Protein AF-0000000086663496 (afdb_homodimer)

Solvent-accessible surface area (backbone atoms only — not comparable to full-atom values): 44227 Å² total; per-residue (Å²): 135,83,78,78,77,81,76,79,82,79,79,77,73,77,74,76,70,75,74,70,80,71,71,80,61,87,48,38,40,88,76,57,77,84,66,92,49,84,31,54,42,83,71,48,64,45,40,38,75,44,64,69,46,51,58,56,86,68,78,75,69,34,70,84,51,62,67,50,86,84,25,40,72,56,26,22,42,33,40,39,34,29,32,38,61,77,59,96,55,56,34,38,34,41,34,35,31,41,69,43,75,86,51,37,72,56,33,24,36,41,42,47,39,57,79,94,24,38,7,44,60,80,23,43,63,44,45,35,32,33,63,69,11,20,33,19,21,20,16,30,17,47,46,61,69,83,56,58,60,81,76,55,41,36,62,33,64,44,28,64,27,50,66,49,49,43,25,38,50,44,51,25,57,53,48,30,48,54,56,43,46,69,76,43,66,52,78,44,66,67,68,71,73,60,73,31,47,70,19,50,54,38,64,51,58,45,93,84,64,51,59,46,65,42,71,21,64,58,29,53,48,44,45,23,35,64,62,59,18,26,88,78,56,63,74,90,73,56,49,71,67,52,48,54,48,49,53,53,48,39,49,48,60,35,34,34,58,64,44,82,70,56,77,51,59,69,49,45,74,72,67,43,72,43,79,45,75,43,21,59,49,15,66,38,39,52,44,65,57,56,50,50,47,50,50,50,24,35,52,54,30,46,76,69,76,38,65,44,70,78,34,42,45,48,30,56,35,69,58,8,24,73,67,36,47,43,91,59,18,42,35,61,75,46,49,64,60,38,48,47,39,23,77,75,69,65,47,72,68,68,56,41,46,18,21,24,52,43,74,53,98,90,30,65,37,70,46,87,63,68,41,55,33,20,38,59,79,28,39,56,40,76,73,86,84,48,66,39,69,34,49,82,85,59,72,77,77,65,71,61,71,80,108,132,85,76,76,79,76,74,76,80,75,77,76,72,76,74,75,72,74,73,71,77,71,73,80,61,86,49,38,38,88,77,57,76,85,64,93,49,84,30,53,42,82,72,49,62,44,41,39,74,44,65,69,46,50,56,54,86,71,76,77,68,32,70,85,49,63,67,50,85,83,26,40,72,58,26,21,42,33,39,38,33,30,32,38,60,80,57,94,54,56,32,41,34,40,32,35,29,40,69,44,75,88,52,37,73,56,33,24,36,41,43,46,39,56,78,95,24,39,7,44,60,80,22,43,63,43,45,33,32,33,61,70,11,18,33,18,22,20,16,30,18,47,46,62,68,84,56,59,61,81,73,56,40,36,61,33,64,44,27,64,27,49,68,49,48,43,25,38,50,44,50,25,58,52,48,29,49,54,56,43,46,68,76,44,67,51,79,45,65,67,68,71,72,60,73,33,48,69,19,51,53,39,67,50,57,45,97,84,65,54,59,46,67,42,72,20,64,58,29,51,49,44,46,24,35,64,61,60,18,25,87,78,57,65,73,91,73,56,48,70,69,52,48,53,49,50,53,52,48,40,50,47,59,35,34,33,58,64,42,83,71,56,78,51,60,69,50,47,75,73,67,43,73,42,80,46,74,42,21,60,48,15,65,38,38,51,44,66,57,54,49,50,47,51,50,51,24,35,51,55,30,46,76,71,75,39,65,46,69,79,33,42,43,48,31,57,35,68,58,8,23,72,69,37,47,43,91,60,16,43,35,60,76,46,50,65,59,39,47,48,40,23,74,75,69,67,46,72,68,68,56,42,45,18,21,26,51,46,75,54,96,89,30,63,36,70,46,88,63,70,42,57,34,19,37,58,80,30,38,56,39,76,74,88,84,48,67,38,70,35,50,80,87,59,72,76,78,65,73,62,70,80,106

Foldseek 3Di:
DPPDPDDPDPPPPPPPPPPPVPPPQCFAQVVADQDDDPQKAWDDKGKDKDPQAQFDPDDFPQLLFDADNSGAHIWMWIKTWIDRPPDDFIKIKIKTAHRDPVLAPQEEEEAADAQQFGGPPRHRVCRRQVSNRHTYMYMRLRDHRPDDCLVQQAPDQPHGPVVSLLSSQPSVSVSRCVRRCVVDGHYDYDDLQSVLLPLFFDQDQDPVRDGDTDGPVSNVSCLDCPQNVHVPDDPVPDDPVRVVVSVVSCCVPPCVRHNDDLACVVCVVVPAAEEEEEECAASRDHPVVVVVSPVVSQVVQVVVVHGPQQGYWYWYAYQQYRRGRDQFGWDQNCSVVQNCCCSPVVRHDQWTWTFTWDDDPRHTDTDDDTFIIGTPPWGWDDPPPHTDTDHVPDDDPPVPVVD/DPPPPPPPPPPPPPPPPPPPVPDPQCFAQVVADQDDDPQKAWDDKGKDKDPQQQFDPDDFPQLLQDADNSFAHIWMWIKTKIDRPPDDFIKIKIKIAHRDPVLAPQEEEEAADAQQFGGPVRHRVCRSQVSNRHTYMYMRLRDNRPDDCLVQQAPDQPHGPVVSLLSSQPSVSVSNCVRRCVVDGHYDYDDLQSVLLPLFFDQDQDPVRDTDTDGPVSNVSCLDCPQNVHVPDDPVPDDPVRVVVSVVSCCVPPCVRHNDDLACVVCVVVPAAEEEEEECAASRDHPVVVVVSPVVSQVVQVVVVHGPQQGYWYWYAYQQYRRGRDQFGWDQNCSVVQNCCCSPVVRHDQWTWTFTWDDDPRHTDTDPDTFIIGTPPWGWDDPPPHTDTDHVPDDDPPVPVVD

Secondary structure (DSSP, 8-state):
-------------------------S--GGG------TT-EEEEEEEEEE-SB---TTSS--TT----TT-BPPEEEEEEEEE-BTBS-EEEEEEEEESSGGG--SEEEE---STT-S--TTSHHHHHHHHTT-EEEEE-TTS-TT--GGGTSEEETTEE-HHHHHIIIIIHHHHHHHHHHTT-SEEE-----GGGGG--EEEEE-TTS-EEEEE-HHHHHIIIIIIS--TT--GGG--HHHHHHHHHHHHHHHHHHHPPPS--HHHHHTT--EEEEEETT-SSS-HHHHHHHHHHHHHHHHHTT--GGGTEEEEEETTB-SSSBSTT-EE-TTHHHHHHHHHHH----SEEEEEEEEEETTEEEEEEEEEEEEBTT-EEEE-SSSEEEE-TTPPP-GGGGG-/-------------------------S--GGG------TT-EEEEEEEEEE-SB---TTSS--TT----TT-BPPEEEEEEEEE-BTBS-EEEEEEEEESSGGG--SEEEE---STT-S--TTSHHHHHHHHTT-EEEEE-TTS-TT--GGGTSEEETTEE-HHHHHIIIIIHHHHHHHHHHTT-SEEE-----GGGGG--EEEEE-TTS-EEEEE-HHHHHIIIIIIS--TT--GGG--HHHHHHHHHHHHHHHHHHHPPPS--HHHHHTT--EEEEEETT-SSS-HHHHHHHHHHHHHHHHHTT--GGGTEEEEEETTB-SSSBSTT-EE-TTHHHHHHHHHHH----SEEEEEEEEEETTEEEEEEEEEEEEBTT-EEEE-SSSEEEE-TTPPP-GGGGG-

InterPro domains:
  IPR011118 Tannase/feruloyl esterase [PF07519] (76-182)
  IPR011118 Tannase/feruloyl esterase [PF07519] (219-384)
  IPR011118 Tannase/feruloyl esterase [PTHR33938] (203-388)
  IPR029058 Alpha/Beta hydrolase fold [G3DSA:3.40.50.1820] (131-351)
  IPR029058 Alpha/Beta hydrolase fold [SSF53474] (80-343)

Radius of gyration: 34.88 Å; Cα contacts (8 Å, |Δi|>4): 1519; chains: 2; bounding box: 107×133×73 Å

Nearest PDB structures (foldseek):
  7k4o-assembly1_A  TM=7.816E-01  e=1.019E-21  Aspergillus niger
  6g21-assembly2_B  TM=7.095E-01  e=4.753E-17  Aspergillus oryzae RIB40
  3wmt-assembly1_B  TM=7.026E-01  e=1.993E-16  Aspergillus oryzae RIB40
  6fat-assembly2_B  TM=6.875E-01  e=7.665E-17  Fusarium oxysporum
  8bhh-assembly2_B  TM=7.052E-01  e=8.871E-16  Fusarium oxysporum

pLDDT: mean 77.35, std 19.73, range [23.02, 98.25]

Organism: Colletotrichum gloeosporioides (NCBI:txid474922)

Structure (mmCIF, N/CA/C/O backbone):
data_AF-0000000086663496-model_v1
#
loop_
_entity.id
_entity.type
_entity.pdbx_description
1 polymer 'Carboxylic ester hydrolase'
#
loop_
_atom_site.group_PDB
_atom_site.id
_atom_site.type_symbol
_atom_site.label_atom_id
_atom_site.label_alt_id
_atom_site.label_comp_id
_atom_site.label_asym_id
_atom_site.label_entity_id
_atom_site.label_seq_id
_atom_site.pdbx_PDB_ins_code
_atom_site.Cartn_x
_atom_site.Cartn_y
_atom_site.Cartn_z
_atom_site.occupancy
_atom_site.B_iso_or_equiv
_atom_site.auth_seq_id
_atom_site.auth_comp_id
_atom_site.auth_asym_id
_atom_site.auth_atom_id
_atom_site.pdbx_PDB_model_num
ATOM 1 N N . MET A 1 1 ? 56.219 -68.375 22.781 1 24.36 1 MET A N 1
ATOM 2 C CA . MET A 1 1 ? 55.844 -68.75 21.422 1 24.36 1 MET A CA 1
ATOM 3 C C . MET A 1 1 ? 55.406 -67.562 20.578 1 24.36 1 MET A C 1
ATOM 5 O O . MET A 1 1 ? 54.438 -66.938 20.922 1 24.36 1 MET A O 1
ATOM 9 N N . GLU A 1 2 ? 56.469 -66.938 19.891 1 25.58 2 GLU A N 1
ATOM 10 C CA . GLU A 1 2 ? 56.531 -65.625 19.172 1 25.58 2 GLU A CA 1
ATOM 11 C C . GLU A 1 2 ? 55.844 -65.75 17.828 1 25.58 2 GLU A C 1
ATOM 13 O O . GLU A 1 2 ? 56.25 -66.5 16.938 1 25.58 2 GLU A O 1
ATOM 18 N N . ILE A 1 3 ? 54.531 -65.938 17.812 1 33.88 3 ILE A N 1
ATOM 19 C CA . ILE A 1 3 ? 53.906 -66.188 16.516 1 33.88 3 ILE A CA 1
ATOM 20 C C . ILE A 1 3 ? 54.156 -65 15.594 1 33.88 3 ILE A C 1
ATOM 22 O O . ILE A 1 3 ? 53.875 -63.875 15.961 1 33.88 3 ILE A O 1
ATOM 26 N N . SER A 1 4 ? 55.188 -65.188 14.703 1 24.7 4 SER A N 1
ATOM 27 C CA . SER A 1 4 ? 55.688 -64.25 13.688 1 24.7 4 SER A CA 1
ATOM 28 C C . SER A 1 4 ? 54.594 -63.812 12.734 1 24.7 4 SER A C 1
ATOM 30 O O . SER A 1 4 ? 53.875 -64.625 12.164 1 24.7 4 SER A O 1
ATOM 32 N N . LEU A 1 5 ? 54.125 -62.594 12.789 1 25.97 5 LEU A N 1
ATOM 33 C CA . LEU A 1 5 ? 53.062 -61.812 12.18 1 25.97 5 LEU A CA 1
ATOM 34 C C . LEU A 1 5 ? 53.375 -61.469 10.734 1 25.97 5 LEU A C 1
ATOM 36 O O . LEU A 1 5 ? 53.906 -60.375 10.453 1 25.97 5 LEU A O 1
ATOM 40 N N . LYS A 1 6 ? 54.094 -62.469 10.016 1 26.78 6 LYS A N 1
ATOM 41 C CA . LYS A 1 6 ? 54.531 -61.844 8.766 1 26.78 6 LYS A CA 1
ATOM 42 C C . LYS A 1 6 ? 53.344 -61.281 8.008 1 26.78 6 LYS A C 1
ATOM 44 O O . LYS A 1 6 ? 52.25 -61.844 8.023 1 26.78 6 LYS A O 1
ATOM 49 N N . LEU A 1 7 ? 53.531 -60 7.332 1 28 7 LEU A N 1
ATOM 50 C CA . LEU A 1 7 ? 52.844 -58.906 6.664 1 28 7 LEU A CA 1
ATOM 51 C C . LEU A 1 7 ? 52.469 -59.312 5.238 1 28 7 LEU A C 1
ATOM 53 O O . LEU A 1 7 ? 53.344 -59.594 4.43 1 28 7 LEU A O 1
ATOM 57 N N . PRO A 1 8 ? 51.469 -60.125 4.934 1 30.34 8 PRO A N 1
ATOM 58 C CA . PRO A 1 8 ? 51.25 -60.469 3.523 1 30.34 8 PRO A CA 1
ATOM 59 C C . PRO A 1 8 ? 51.219 -59.25 2.619 1 30.34 8 PRO A C 1
ATOM 61 O O . PRO A 1 8 ? 50.875 -58.156 3.072 1 30.34 8 PRO A O 1
ATOM 64 N N . ALA A 1 9 ? 52.125 -59.188 1.634 1 31.8 9 ALA A N 1
ATOM 65 C CA . ALA A 1 9 ? 52.25 -58.219 0.527 1 31.8 9 ALA A CA 1
ATOM 66 C C . ALA A 1 9 ? 50.906 -58.062 -0.185 1 31.8 9 ALA A C 1
ATOM 68 O O . ALA A 1 9 ? 50.312 -59.031 -0.686 1 31.8 9 ALA A O 1
ATOM 69 N N . LEU A 1 10 ? 50.094 -57.062 0.234 1 27.64 10 LEU A N 1
ATOM 70 C CA . LEU A 1 10 ? 48.844 -56.688 -0.422 1 27.64 10 LEU A CA 1
ATOM 71 C C . LEU A 1 10 ? 49.062 -56.375 -1.894 1 27.64 10 LEU A C 1
ATOM 73 O O . LEU A 1 10 ? 49.938 -55.531 -2.225 1 27.64 10 LEU A O 1
ATOM 77 N N . LEU A 1 11 ? 48.688 -57.25 -2.84 1 28.47 11 LEU A N 1
ATOM 78 C CA . LEU A 1 11 ? 48.562 -57.156 -4.289 1 28.47 11 LEU A CA 1
ATOM 79 C C . LEU A 1 11 ? 47.812 -55.875 -4.66 1 28.47 11 LEU A C 1
ATOM 81 O O . LEU A 1 11 ? 46.656 -55.688 -4.289 1 28.47 11 LEU A O 1
ATOM 85 N N . LEU A 1 12 ? 48.562 -54.75 -5.012 1 30.53 12 LEU A N 1
ATOM 86 C CA . LEU A 1 12 ? 48.062 -53.531 -5.613 1 30.53 12 LEU A CA 1
ATOM 87 C C . LEU A 1 12 ? 47.469 -53.781 -6.984 1 30.53 12 LEU A C 1
ATOM 89 O O . LEU A 1 12 ? 48.188 -54.031 -7.953 1 30.53 12 LEU A O 1
ATOM 93 N N . SER A 1 13 ? 46.406 -54.594 -7.055 1 30.03 13 SER A N 1
ATOM 94 C CA . SER A 1 13 ? 45.812 -54.562 -8.398 1 30.03 13 SER A CA 1
ATOM 95 C C . SER A 1 13 ? 45.5 -53.125 -8.828 1 30.03 13 SER A C 1
ATOM 97 O O . SER A 1 13 ? 44.844 -52.406 -8.109 1 30.03 13 SER A O 1
ATOM 99 N N . LEU A 1 14 ? 46.344 -52.594 -9.672 1 30.73 14 LEU A N 1
ATOM 100 C CA . LEU A 1 14 ? 46.094 -51.375 -10.414 1 30.73 14 LEU A CA 1
ATOM 101 C C . LEU A 1 14 ? 44.75 -51.438 -11.172 1 30.73 14 LEU A C 1
ATOM 103 O O . LEU A 1 14 ? 44.656 -52.156 -12.188 1 30.73 14 LEU A O 1
ATOM 107 N N . LEU A 1 15 ? 43.656 -51.438 -10.445 1 31.7 15 LEU A N 1
ATOM 108 C CA . LEU A 1 15 ? 42.438 -51.25 -11.211 1 31.7 15 LEU A CA 1
ATOM 109 C C . LEU A 1 15 ? 42.531 -50.031 -12.125 1 31.7 15 LEU A C 1
ATOM 111 O O . LEU A 1 15 ? 42.75 -48.906 -11.641 1 31.7 15 LEU A O 1
ATOM 115 N N . THR A 1 16 ? 42.938 -50.219 -13.344 1 31.86 16 THR A N 1
ATOM 116 C CA . THR A 1 16 ? 42.781 -49.219 -14.391 1 31.86 16 THR A CA 1
ATOM 117 C C . THR A 1 16 ? 41.344 -48.719 -14.445 1 31.86 16 THR A C 1
ATOM 119 O O . THR A 1 16 ? 40.406 -49.469 -14.758 1 31.86 16 THR A O 1
ATOM 122 N N . THR A 1 17 ? 41 -47.844 -13.539 1 32.81 17 THR A N 1
ATOM 123 C CA . THR A 1 17 ? 39.688 -47.188 -13.734 1 32.81 17 THR A CA 1
ATOM 124 C C . THR A 1 17 ? 39.625 -46.5 -15.102 1 32.81 17 THR A C 1
ATOM 126 O O . THR A 1 17 ? 40.469 -45.656 -15.422 1 32.81 17 THR A O 1
ATOM 129 N N . THR A 1 18 ? 39.312 -47.25 -16.156 1 36 18 THR A N 1
ATOM 130 C CA . THR A 1 18 ? 38.875 -46.531 -17.359 1 36 18 THR A CA 1
ATOM 131 C C . THR A 1 18 ? 38 -45.344 -16.984 1 36 18 THR A C 1
ATOM 133 O O . THR A 1 18 ? 37.031 -45.469 -16.234 1 36 18 THR A O 1
ATOM 136 N N . ALA A 1 19 ? 38.594 -44.156 -16.984 1 35.44 19 ALA A N 1
ATOM 137 C CA . ALA A 1 19 ? 37.875 -42.875 -16.953 1 35.44 19 ALA A CA 1
ATOM 138 C C . ALA A 1 19 ? 36.812 -42.812 -18.016 1 35.44 19 ALA A C 1
ATOM 140 O O . ALA A 1 19 ? 37.094 -42.656 -19.203 1 35.44 19 ALA A O 1
ATOM 141 N N . ALA A 1 20 ? 35.781 -43.656 -18.031 1 38 20 ALA A N 1
ATOM 142 C CA . ALA A 1 20 ? 34.656 -43.219 -18.828 1 38 20 ALA A CA 1
ATOM 143 C C . ALA A 1 20 ? 34.5 -41.688 -18.734 1 38 20 ALA A C 1
ATOM 145 O O . ALA A 1 20 ? 34.406 -41.156 -17.625 1 38 20 ALA A O 1
ATOM 146 N N . ASP A 1 21 ? 34.969 -40.875 -19.656 1 34.69 21 ASP A N 1
ATOM 147 C CA . ASP A 1 21 ? 34.719 -39.469 -19.828 1 34.69 21 ASP A CA 1
ATOM 148 C C . ASP A 1 21 ? 33.281 -39.125 -19.453 1 34.69 21 ASP A C 1
ATOM 150 O O . ASP A 1 21 ? 32.344 -39.562 -20.125 1 34.69 21 ASP A O 1
ATOM 154 N N . ALA A 1 22 ? 32.938 -39.031 -18.234 1 37.59 22 ALA A N 1
ATOM 155 C CA . ALA A 1 22 ? 31.703 -38.5 -17.672 1 37.59 22 ALA A CA 1
ATOM 156 C C . ALA A 1 22 ? 31.219 -37.281 -18.469 1 37.59 22 ALA A C 1
ATOM 158 O O . ALA A 1 22 ? 31.906 -36.25 -18.531 1 37.59 22 ALA A O 1
ATOM 159 N N . GLY A 1 23 ? 30.641 -37.375 -19.672 1 38.56 23 GLY A N 1
ATOM 160 C CA . GLY A 1 23 ? 29.906 -36.25 -20.266 1 38.56 23 GLY A CA 1
ATOM 161 C C . GLY A 1 23 ? 29.438 -35.25 -19.25 1 38.56 23 GLY A C 1
ATOM 162 O O . GLY A 1 23 ? 29.078 -35.594 -18.125 1 38.56 23 GLY A O 1
ATOM 163 N N . ILE A 1 24 ? 30.031 -34 -19.141 1 44.31 24 ILE A N 1
ATOM 164 C CA . ILE A 1 24 ? 29.625 -32.844 -18.344 1 44.31 24 ILE A CA 1
ATOM 165 C C . ILE A 1 24 ? 28.125 -32.875 -18.125 1 44.31 24 ILE A C 1
ATOM 167 O O . ILE A 1 24 ? 27.359 -32.812 -19.094 1 44.31 24 ILE A O 1
ATOM 171 N N . SER A 1 25 ? 27.562 -33.406 -17.188 1 62.31 25 SER A N 1
ATOM 172 C CA . SER A 1 25 ? 26.141 -33.438 -16.812 1 62.31 25 SER A CA 1
ATOM 173 C C . SER A 1 25 ? 25.453 -32.125 -17.078 1 62.31 25 SER A C 1
ATOM 175 O O . SER A 1 25 ? 26.078 -31.062 -16.969 1 62.31 25 SER A O 1
ATOM 177 N N . GLN A 1 26 ? 24.469 -32 -18.016 1 81.88 26 GLN A N 1
ATOM 178 C CA . GLN A 1 26 ? 23.625 -30.859 -18.375 1 81.88 26 GLN A CA 1
ATOM 179 C C . GLN A 1 26 ? 23.172 -30.109 -17.125 1 81.88 26 GLN A C 1
ATOM 181 O O . GLN A 1 26 ? 22.844 -28.922 -17.203 1 81.88 26 GLN A O 1
ATOM 186 N N . CYS A 1 27 ? 23.531 -30.719 -15.969 1 92.94 27 CYS A N 1
ATOM 187 C CA . CYS A 1 27 ? 23.172 -30.062 -14.727 1 92.94 27 CYS A CA 1
ATOM 188 C C . CYS A 1 27 ? 24.391 -29.406 -14.086 1 92.94 27 CYS A C 1
ATOM 190 O O . CYS A 1 27 ? 24.938 -29.922 -13.109 1 92.94 27 CYS A O 1
ATOM 192 N N . HIS A 1 28 ? 24.891 -28.359 -14.617 1 93.5 28 HIS A N 1
ATOM 193 C CA . HIS A 1 28 ? 26.031 -27.562 -14.172 1 93.5 28 HIS A CA 1
ATOM 194 C C . HIS A 1 28 ? 25.703 -26.078 -14.148 1 93.5 28 HIS A C 1
ATOM 196 O O . HIS A 1 28 ? 25.031 -25.578 -15.047 1 93.5 28 HIS A O 1
ATOM 202 N N . PRO A 1 29 ? 26.188 -25.375 -13.094 1 93.44 29 PRO A N 1
ATOM 203 C CA . PRO A 1 29 ? 25.828 -23.969 -12.945 1 93.44 29 PRO A CA 1
ATOM 204 C C . PRO A 1 29 ? 26.172 -23.141 -14.188 1 93.44 29 PRO A C 1
ATOM 206 O O . PRO A 1 29 ? 25.484 -22.156 -14.477 1 93.44 29 PRO A O 1
ATOM 209 N N . SER A 1 30 ? 27.219 -23.516 -14.938 1 92.06 30 SER A N 1
ATOM 210 C CA . SER A 1 30 ? 27.656 -22.75 -16.094 1 92.06 30 SER A CA 1
ATOM 211 C C . SER A 1 30 ? 26.609 -22.75 -17.203 1 92.06 30 SER A C 1
ATOM 213 O O . SER A 1 30 ? 26.672 -21.953 -18.141 1 92.06 30 SER A O 1
ATOM 215 N N . LYS A 1 31 ? 25.688 -23.688 -17.094 1 89.5 31 LYS A N 1
ATOM 216 C CA . LYS A 1 31 ? 24.641 -23.797 -18.125 1 89.5 31 LYS A CA 1
ATOM 217 C C . LYS A 1 31 ? 23.5 -22.828 -17.844 1 89.5 31 LYS A C 1
ATOM 219 O O . LYS A 1 31 ? 22.594 -22.688 -18.672 1 89.5 31 LYS A O 1
ATOM 224 N N . PHE A 1 32 ? 23.594 -22.203 -16.719 1 90.88 32 PHE A N 1
ATOM 225 C CA . PHE A 1 32 ? 22.5 -21.312 -16.312 1 90.88 32 PHE A CA 1
ATOM 226 C C . PHE A 1 32 ? 23 -19.875 -16.188 1 90.88 32 PHE A C 1
ATOM 228 O O . PHE A 1 32 ? 24.047 -19.625 -15.586 1 90.88 32 PHE A O 1
ATOM 235 N N . THR A 1 33 ? 22.234 -18.984 -16.781 1 91.06 33 THR A N 1
ATOM 236 C CA . THR A 1 33 ? 22.516 -17.547 -16.703 1 91.06 33 THR A CA 1
ATOM 237 C C . THR A 1 33 ? 21.484 -16.844 -15.844 1 91.06 33 THR A C 1
ATOM 239 O O . THR A 1 33 ? 20.281 -17.031 -16.047 1 91.06 33 THR A O 1
ATOM 242 N N . PHE A 1 34 ? 21.922 -16.125 -14.891 1 93.38 34 PHE A N 1
ATOM 243 C CA . PHE A 1 34 ? 21.031 -15.32 -14.07 1 93.38 34 PHE A CA 1
ATOM 244 C C . PHE A 1 34 ? 20.344 -14.25 -14.914 1 93.38 34 PHE A C 1
ATOM 246 O O . PHE A 1 34 ? 21 -13.477 -15.602 1 93.38 34 PHE A O 1
ATOM 253 N N . PRO A 1 35 ? 19.016 -14.297 -14.891 1 91.88 35 PRO A N 1
ATOM 254 C CA . PRO A 1 35 ? 18.328 -13.305 -15.719 1 91.88 35 PRO A CA 1
ATOM 255 C C . PRO A 1 35 ? 18.469 -11.883 -15.18 1 91.88 35 PRO A C 1
ATOM 257 O O . PRO A 1 35 ? 18.891 -11.695 -14.031 1 91.88 35 PRO A O 1
ATOM 260 N N . LEU A 1 36 ? 18.141 -10.977 -16.047 1 89.94 36 LEU A N 1
ATOM 261 C CA . LEU A 1 36 ? 18.109 -9.586 -15.609 1 89.94 36 LEU A CA 1
ATOM 262 C C . LEU A 1 36 ? 16.906 -9.312 -14.719 1 89.94 36 LEU A C 1
ATOM 264 O O . LEU A 1 36 ? 15.766 -9.312 -15.188 1 89.94 36 LEU A O 1
ATOM 268 N N . LEU A 1 37 ? 17.156 -9.234 -13.453 1 92.12 37 LEU A N 1
ATOM 269 C CA . LEU A 1 37 ? 16.141 -8.82 -12.477 1 92.12 37 LEU A CA 1
ATOM 270 C C . LEU A 1 37 ? 16.391 -7.387 -12.023 1 92.12 37 LEU A C 1
ATOM 272 O O . LEU A 1 37 ? 17.438 -7.086 -11.438 1 92.12 37 LEU A O 1
ATOM 276 N N . PRO A 1 38 ? 15.422 -6.512 -12.289 1 90.25 38 PRO A N 1
ATOM 277 C CA . PRO A 1 38 ? 15.633 -5.125 -11.859 1 90.25 38 PRO A CA 1
ATOM 278 C C . PRO A 1 38 ? 15.945 -5.004 -10.375 1 90.25 38 PRO A C 1
ATOM 280 O O . PRO A 1 38 ? 15.195 -5.512 -9.539 1 90.25 38 PRO A O 1
ATOM 283 N N . GLY A 1 39 ? 17.094 -4.363 -10.094 1 95 39 GLY A N 1
ATOM 284 C CA . GLY A 1 39 ? 17.453 -4.047 -8.719 1 95 39 GLY A CA 1
ATOM 285 C C . GLY A 1 39 ? 18.141 -5.195 -8.008 1 95 39 GLY A C 1
ATOM 286 O O . GLY A 1 39 ? 18.547 -5.059 -6.852 1 95 39 GLY A O 1
ATOM 287 N N . ALA A 1 40 ? 18.266 -6.32 -8.656 1 96.94 40 ALA A N 1
ATOM 288 C CA . ALA A 1 40 ? 18.875 -7.48 -8 1 96.94 40 ALA A CA 1
ATOM 289 C C . ALA A 1 40 ? 20.359 -7.598 -8.344 1 96.94 40 ALA A C 1
ATOM 291 O O . ALA A 1 40 ? 20.797 -7.145 -9.406 1 96.94 40 ALA A O 1
ATOM 292 N N . ALA A 1 41 ? 21.141 -8.078 -7.438 1 98 41 ALA A N 1
ATOM 293 C CA . ALA A 1 41 ? 22.547 -8.414 -7.641 1 98 41 ALA A CA 1
ATOM 294 C C . ALA A 1 41 ? 22.781 -9.898 -7.391 1 98 41 ALA A C 1
ATOM 296 O O . ALA A 1 41 ? 22.547 -10.398 -6.289 1 98 41 ALA A O 1
ATOM 297 N N . HIS A 1 42 ? 23.312 -10.547 -8.375 1 97.62 42 HIS A N 1
ATOM 298 C CA . HIS A 1 42 ? 23.562 -11.984 -8.312 1 97.62 42 HIS A CA 1
ATOM 299 C C . HIS A 1 42 ? 24.672 -12.305 -7.309 1 97.62 42 HIS A C 1
ATOM 301 O O . HIS A 1 42 ? 25.688 -11.617 -7.254 1 97.62 42 HIS A O 1
ATOM 307 N N . ILE A 1 43 ? 24.453 -13.297 -6.504 1 97.75 43 ILE A N 1
ATOM 308 C CA . ILE A 1 43 ? 25.484 -13.789 -5.602 1 97.75 43 ILE A CA 1
ATOM 309 C C . ILE A 1 43 ? 26.094 -15.062 -6.164 1 97.75 43 ILE A C 1
ATOM 311 O O . ILE A 1 43 ? 27.297 -15.109 -6.438 1 97.75 43 ILE A O 1
ATOM 315 N N . ARG A 1 44 ? 25.156 -16.062 -6.332 1 97.19 44 ARG A N 1
ATOM 316 C CA . ARG A 1 44 ? 25.672 -17.328 -6.852 1 97.19 44 ARG A CA 1
ATOM 317 C C . ARG A 1 44 ? 24.547 -18.203 -7.391 1 97.19 44 ARG A C 1
ATOM 319 O O . ARG A 1 44 ? 23.391 -18.047 -6.988 1 97.19 44 ARG A O 1
ATOM 326 N N . THR A 1 45 ? 24.922 -19.016 -8.383 1 96.88 45 THR A N 1
ATOM 327 C CA . THR A 1 45 ? 24.078 -20.094 -8.883 1 96.88 45 THR A CA 1
ATOM 328 C C . THR A 1 45 ? 24.766 -21.453 -8.711 1 96.88 45 THR A C 1
ATOM 330 O O . THR A 1 45 ? 25.938 -21.609 -9.039 1 96.88 45 THR A O 1
ATOM 333 N N . THR A 1 46 ? 24.016 -22.312 -8.07 1 97.12 46 THR A N 1
ATOM 334 C CA . THR A 1 46 ? 24.516 -23.688 -7.934 1 97.12 46 THR A CA 1
ATOM 335 C C . THR A 1 46 ? 23.609 -24.656 -8.68 1 97.12 46 THR A C 1
ATOM 337 O O . THR A 1 46 ? 22.453 -24.344 -8.977 1 97.12 46 THR A O 1
ATOM 340 N N . ALA A 1 47 ? 24.156 -25.797 -9.07 1 96.19 47 ALA A N 1
ATOM 341 C CA . ALA A 1 47 ? 23.406 -26.859 -9.727 1 96.19 47 ALA A CA 1
ATOM 342 C C . ALA A 1 47 ? 23.906 -28.234 -9.273 1 96.19 47 ALA A C 1
ATOM 344 O O . ALA A 1 47 ? 25.109 -28.453 -9.164 1 96.19 47 ALA A O 1
ATOM 345 N N . ALA A 1 48 ? 22.953 -29.094 -8.945 1 95.62 48 ALA A N 1
ATOM 346 C CA . ALA A 1 48 ? 23.312 -30.453 -8.523 1 95.62 48 ALA A CA 1
ATOM 347 C C . ALA A 1 48 ? 22.219 -31.453 -8.906 1 95.62 48 ALA A C 1
ATOM 349 O O . ALA A 1 48 ? 21.031 -31.141 -8.805 1 95.62 48 ALA A O 1
ATOM 350 N N . VAL A 1 49 ? 22.688 -32.625 -9.305 1 95.38 49 VAL A N 1
ATOM 351 C CA . VAL A 1 49 ? 21.734 -33.719 -9.539 1 95.38 49 VAL A CA 1
ATOM 352 C C . VAL A 1 49 ? 21.25 -34.281 -8.211 1 95.38 49 VAL A C 1
ATOM 354 O O . VAL A 1 49 ? 22.047 -34.594 -7.336 1 95.38 49 VAL A O 1
ATOM 357 N N . VAL A 1 50 ? 19.969 -34.25 -8.062 1 93.62 50 VAL A N 1
ATOM 358 C CA . VAL A 1 50 ? 19.359 -34.812 -6.859 1 93.62 50 VAL A CA 1
ATOM 359 C C . VAL A 1 50 ? 18.75 -36.156 -7.176 1 93.62 50 VAL A C 1
ATOM 361 O O . VAL A 1 50 ? 18.016 -36.312 -8.156 1 93.62 50 VAL A O 1
ATOM 364 N N . ARG A 1 51 ? 19.094 -37.125 -6.355 1 90.88 51 ARG A N 1
ATOM 365 C CA . ARG A 1 51 ? 18.594 -38.5 -6.504 1 90.88 51 ARG A CA 1
ATOM 366 C C . ARG A 1 51 ? 17.844 -38.938 -5.25 1 90.88 51 ARG A C 1
ATOM 368 O O . ARG A 1 51 ? 18.109 -38.438 -4.156 1 90.88 51 ARG A O 1
ATOM 375 N N . ASN A 1 52 ? 16.875 -39.812 -5.367 1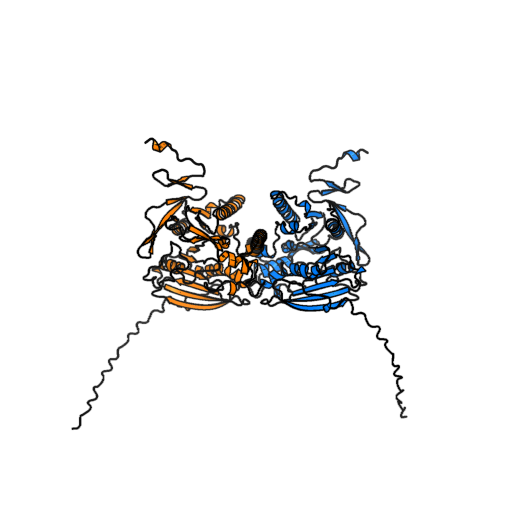 85 52 ASN A N 1
ATOM 376 C CA . ASN A 1 52 ? 16.156 -40.438 -4.273 1 85 52 ASN A CA 1
ATOM 377 C C . ASN A 1 52 ? 15.5 -39.406 -3.361 1 85 52 ASN A C 1
ATOM 379 O O . ASN A 1 52 ? 15.586 -39.531 -2.137 1 85 52 ASN A O 1
ATOM 383 N N . TYR A 1 53 ? 15.062 -38.344 -4.012 1 87.75 53 TYR A N 1
ATOM 384 C CA . TYR A 1 53 ? 14.344 -37.344 -3.236 1 87.75 53 TYR A CA 1
ATOM 385 C C . TYR A 1 53 ? 12.953 -37.844 -2.855 1 87.75 53 TYR A C 1
ATOM 387 O O . TYR A 1 53 ? 12.148 -38.188 -3.727 1 87.75 53 TYR A O 1
ATOM 395 N N . THR A 1 54 ? 12.57 -37.969 -1.558 1 76.94 54 THR A N 1
ATOM 396 C CA . THR A 1 54 ? 11.289 -38.5 -1.122 1 76.94 54 THR A CA 1
ATOM 397 C C . THR A 1 54 ? 10.398 -37.406 -0.579 1 76.94 54 THR A C 1
ATOM 399 O O . THR A 1 54 ? 9.312 -37.656 -0.048 1 76.94 54 THR A O 1
ATOM 402 N N . GLY A 1 55 ? 10.672 -36.219 -0.93 1 68.69 55 GLY A N 1
ATOM 403 C CA . GLY A 1 55 ? 9.82 -35.125 -0.535 1 68.69 55 GLY A CA 1
ATOM 404 C C . GLY A 1 55 ? 9.734 -34.938 0.97 1 68.69 55 GLY A C 1
ATOM 405 O O . GLY A 1 55 ? 10.375 -35.688 1.726 1 68.69 55 GLY A O 1
ATOM 406 N N . HIS A 1 56 ? 9.352 -33.781 1.488 1 61.53 56 HIS A N 1
ATOM 407 C CA . HIS A 1 56 ? 9 -33.562 2.885 1 61.53 56 HIS A CA 1
ATOM 408 C C . HIS A 1 56 ? 7.504 -33.719 3.115 1 61.53 56 HIS A C 1
ATOM 410 O O . HIS A 1 56 ? 6.719 -32.812 2.834 1 61.53 56 HIS A O 1
ATOM 416 N N . ALA A 1 57 ? 7.102 -35 3.418 1 49.16 57 ALA A N 1
ATOM 417 C CA . ALA A 1 57 ? 5.719 -35.406 3.664 1 49.16 57 ALA A CA 1
ATOM 418 C C . ALA A 1 57 ? 5.082 -34.531 4.75 1 49.16 57 ALA A C 1
ATOM 420 O O . ALA A 1 57 ? 5.715 -34.25 5.766 1 49.16 57 ALA A O 1
ATOM 421 N N . GLY A 1 58 ? 4.148 -33.594 4.438 1 49.12 58 GLY A N 1
ATOM 422 C CA . GLY A 1 58 ? 3.311 -33.094 5.52 1 49.12 58 GLY A CA 1
ATOM 423 C C . GLY A 1 58 ? 3.078 -31.594 5.457 1 49.12 58 GLY A C 1
ATOM 424 O O . GLY A 1 58 ? 2.252 -31.062 6.199 1 49.12 58 GLY A O 1
ATOM 425 N N . TRP A 1 59 ? 3.926 -30.969 4.867 1 47.09 59 TRP A N 1
ATOM 426 C CA . TRP A 1 59 ? 3.67 -29.547 5.148 1 47.09 59 TRP A CA 1
ATOM 427 C C . TRP A 1 59 ? 2.379 -29.094 4.48 1 47.09 59 TRP A C 1
ATOM 429 O O . TRP A 1 59 ? 1.563 -28.406 5.098 1 47.09 59 TRP A O 1
ATOM 439 N N . MET A 1 60 ? 2.26 -29.219 3.188 1 50.38 60 MET A N 1
ATOM 440 C CA . MET A 1 60 ? 1.075 -28.672 2.535 1 50.38 60 MET A CA 1
ATOM 441 C C . MET A 1 60 ? 0.3 -29.766 1.802 1 50.38 60 MET A C 1
ATOM 443 O O . MET A 1 60 ? 0.589 -30.062 0.642 1 50.38 60 MET A O 1
ATOM 447 N N . PRO A 1 61 ? -0.553 -30.438 2.662 1 48.22 61 PRO A N 1
ATOM 448 C CA . PRO A 1 61 ? -1.194 -31.594 2.033 1 48.22 61 PRO A CA 1
ATOM 449 C C . PRO A 1 61 ? -2.168 -31.203 0.926 1 48.22 61 PRO A C 1
ATOM 451 O O . PRO A 1 61 ? -3.191 -30.562 1.196 1 48.22 61 PRO A O 1
ATOM 454 N N . ASP A 1 62 ? -1.664 -30.75 -0.156 1 56.91 62 ASP A N 1
ATOM 455 C CA . ASP A 1 62 ? -2.619 -30.719 -1.259 1 56.91 62 ASP A CA 1
ATOM 456 C C . ASP A 1 62 ? -2.971 -32.125 -1.725 1 56.91 62 ASP A C 1
ATOM 458 O O . ASP A 1 62 ? -2.08 -32.938 -1.972 1 56.91 62 ASP A O 1
ATOM 462 N N . ALA A 1 63 ? -4.242 -32.406 -1.552 1 56.88 63 ALA A N 1
ATOM 463 C CA . ALA A 1 63 ? -4.742 -33.75 -1.854 1 56.88 63 ALA A CA 1
ATOM 464 C C . ALA A 1 63 ? -4.23 -34.219 -3.207 1 56.88 63 ALA A C 1
ATOM 466 O O . ALA A 1 63 ? -4.117 -35.438 -3.441 1 56.88 63 ALA A O 1
ATOM 467 N N . ALA A 1 64 ? -3.861 -33.25 -4.02 1 59.19 64 ALA A N 1
ATOM 468 C CA . ALA A 1 64 ? -3.523 -33.688 -5.375 1 59.19 64 ALA A CA 1
ATOM 469 C C . ALA A 1 64 ? -2.02 -33.906 -5.523 1 59.19 64 ALA A C 1
ATOM 471 O O . ALA A 1 64 ? -1.553 -34.375 -6.559 1 59.19 64 ALA A O 1
ATOM 472 N N . VAL A 1 65 ? -1.357 -33.562 -4.461 1 66.25 65 VAL A N 1
ATOM 473 C CA . VAL A 1 65 ? 0.09 -33.688 -4.609 1 66.25 65 VAL A CA 1
ATOM 474 C C . VAL A 1 65 ? 0.594 -34.875 -3.809 1 66.25 65 VAL A C 1
ATOM 476 O O . VAL A 1 65 ? 0.39 -34.969 -2.594 1 66.25 65 VAL A O 1
ATOM 479 N N . SER A 1 66 ? 0.917 -35.969 -4.527 1 63.78 66 SER A N 1
ATOM 480 C CA . SER A 1 66 ? 1.5 -37.125 -3.873 1 63.78 66 SER A CA 1
ATOM 481 C C . SER A 1 66 ? 2.863 -37.469 -4.465 1 63.78 66 SER A C 1
ATOM 483 O O . SER A 1 66 ? 3.041 -37.469 -5.684 1 63.78 66 SER A O 1
ATOM 485 N N . VAL A 1 67 ? 3.805 -37.562 -3.596 1 68.44 67 VAL A N 1
ATOM 486 C CA . VAL A 1 67 ? 5.129 -38.031 -3.977 1 68.44 67 VAL A CA 1
ATOM 487 C C . VAL A 1 67 ? 5.273 -39.5 -3.615 1 68.44 67 VAL A C 1
ATOM 489 O O . VAL A 1 67 ? 4.965 -39.906 -2.49 1 68.44 67 VAL A O 1
ATOM 492 N N . PRO A 1 68 ? 5.547 -40.312 -4.586 1 69.56 68 PRO A N 1
ATOM 493 C CA . PRO A 1 68 ? 5.711 -41.75 -4.254 1 69.56 68 PRO A CA 1
ATOM 494 C C . PRO A 1 68 ? 6.789 -41.969 -3.201 1 69.56 68 PRO A C 1
ATOM 496 O O . PRO A 1 68 ? 7.777 -41.25 -3.146 1 69.56 68 PRO A O 1
ATOM 499 N N . PRO A 1 69 ? 6.496 -42.938 -2.387 1 69.81 69 PRO A N 1
ATOM 500 C CA . PRO A 1 69 ? 7.484 -43.281 -1.361 1 69.81 69 PRO A CA 1
ATOM 501 C C . PRO A 1 69 ? 8.852 -43.625 -1.949 1 69.81 69 PRO A C 1
ATOM 503 O O . PRO A 1 69 ? 9.867 -43.469 -1.27 1 69.81 69 PRO A O 1
ATOM 506 N N . SER A 1 70 ? 8.844 -44.125 -3.164 1 71.62 70 SER A N 1
ATOM 507 C CA . SER A 1 70 ? 10.102 -44.5 -3.809 1 71.62 70 SER A CA 1
ATOM 508 C C . SER A 1 70 ? 10.898 -43.281 -4.219 1 71.62 70 SER A C 1
ATOM 510 O O . SER A 1 70 ? 12.086 -43.375 -4.539 1 71.62 70 SER A O 1
ATOM 512 N N . GLY A 1 71 ? 10.289 -42.156 -4.125 1 75.94 71 GLY A N 1
ATOM 513 C CA . GLY A 1 71 ? 10.953 -40.938 -4.484 1 75.94 71 GLY A CA 1
ATOM 514 C C . GLY A 1 71 ? 10.617 -40.469 -5.891 1 75.94 71 GLY A C 1
ATOM 515 O O . GLY A 1 71 ? 9.844 -41.094 -6.598 1 75.94 71 GLY A O 1
ATOM 516 N N . VAL A 1 72 ? 11.164 -39.281 -6.164 1 83.62 72 VAL A N 1
ATOM 517 C CA . VAL A 1 72 ? 10.945 -38.688 -7.488 1 83.62 72 VAL A CA 1
ATOM 518 C C . VAL A 1 72 ? 12.133 -39.031 -8.391 1 83.62 72 VAL A C 1
ATOM 520 O O . VAL A 1 72 ? 13.211 -39.375 -7.91 1 83.62 72 VAL A O 1
ATOM 523 N N . ALA A 1 73 ? 11.883 -39.156 -9.672 1 86.88 73 ALA A N 1
ATOM 524 C CA . ALA A 1 73 ? 12.977 -39.344 -10.625 1 86.88 73 ALA A CA 1
ATOM 525 C C . ALA A 1 73 ? 14.07 -38.312 -10.398 1 86.88 73 ALA A C 1
ATOM 527 O O . ALA A 1 73 ? 13.805 -37.188 -9.938 1 86.88 73 ALA A O 1
ATOM 528 N N . PRO A 1 74 ? 15.328 -38.75 -10.641 1 91.81 74 PRO A N 1
ATOM 529 C CA . PRO A 1 74 ? 16.406 -37.781 -10.477 1 91.81 74 PRO A CA 1
ATOM 530 C C . PRO A 1 74 ? 16.172 -36.5 -11.25 1 91.81 74 PRO A C 1
ATOM 532 O O . PRO A 1 74 ? 15.625 -36.531 -12.359 1 91.81 74 PRO A O 1
ATOM 535 N N . PHE A 1 75 ? 16.547 -35.406 -10.703 1 94.31 75 PHE A N 1
ATOM 536 C CA . PHE A 1 75 ? 16.359 -34.094 -11.312 1 94.31 75 PHE A CA 1
ATOM 537 C C . PHE A 1 75 ? 17.547 -33.188 -11.039 1 94.31 75 PHE A C 1
ATOM 539 O O . PHE A 1 75 ? 18.406 -33.5 -10.219 1 94.31 75 PHE A O 1
ATOM 546 N N . CYS A 1 76 ? 17.656 -32.094 -11.805 1 95.94 76 CYS A N 1
ATOM 547 C CA . CYS A 1 76 ? 18.672 -31.078 -11.594 1 95.94 76 CYS A CA 1
ATOM 548 C C . CYS A 1 76 ? 18.141 -29.953 -10.711 1 95.94 76 CYS A C 1
ATOM 550 O O . CYS A 1 76 ? 17.172 -29.281 -11.07 1 95.94 76 CYS A O 1
ATOM 552 N N . ASN A 1 77 ? 18.703 -29.797 -9.57 1 96.06 77 ASN A N 1
ATOM 553 C CA . ASN A 1 77 ? 18.359 -28.672 -8.695 1 96.06 77 ASN A CA 1
ATOM 554 C C . ASN A 1 77 ? 19.281 -27.484 -8.953 1 96.06 77 ASN A C 1
ATOM 556 O O . ASN A 1 77 ? 20.469 -27.531 -8.656 1 96.06 77 ASN A O 1
ATOM 560 N N . VAL A 1 78 ? 18.703 -26.453 -9.516 1 96.06 78 VAL A N 1
ATOM 561 C CA . VAL A 1 78 ? 19.406 -25.188 -9.695 1 96.06 78 VAL A CA 1
ATOM 562 C C . VAL A 1 78 ? 18.953 -24.188 -8.633 1 96.06 78 VAL A C 1
ATOM 564 O O . VAL A 1 78 ? 17.75 -23.953 -8.469 1 96.06 78 VAL A O 1
ATOM 567 N N . THR A 1 79 ? 19.844 -23.672 -7.871 1 97 79 THR A N 1
ATOM 568 C CA . THR A 1 79 ? 19.531 -22.656 -6.867 1 97 79 THR A CA 1
ATOM 569 C C . THR A 1 79 ? 20.281 -21.375 -7.16 1 97 79 THR A C 1
ATOM 571 O O . THR A 1 79 ? 21.516 -21.375 -7.281 1 97 79 THR A O 1
ATOM 574 N N . THR A 1 80 ? 19.547 -20.344 -7.348 1 97.19 80 THR A N 1
ATOM 575 C CA . THR A 1 80 ? 20.156 -19.031 -7.527 1 97.19 80 THR A CA 1
ATOM 576 C C . THR A 1 80 ? 19.859 -18.141 -6.332 1 97.19 80 THR A C 1
ATOM 578 O O . THR A 1 80 ? 18.734 -18.094 -5.848 1 97.19 80 THR A O 1
ATOM 581 N N . SER A 1 81 ? 20.891 -17.531 -5.82 1 97.81 81 SER A N 1
ATOM 582 C CA . SER A 1 81 ? 20.781 -16.594 -4.707 1 97.81 81 SER A CA 1
ATOM 583 C C . SER A 1 81 ? 21.203 -15.188 -5.129 1 97.81 81 SER A C 1
ATOM 585 O O . SER A 1 81 ? 22.156 -15.016 -5.891 1 97.81 81 SER A O 1
ATOM 587 N N . TYR A 1 82 ? 20.469 -14.211 -4.672 1 98.25 82 TYR A N 1
ATOM 588 C CA . TYR A 1 82 ? 20.734 -12.82 -5.016 1 98.25 82 TYR A CA 1
ATOM 589 C C . TYR A 1 82 ? 20.266 -11.891 -3.904 1 98.25 82 TYR A C 1
ATOM 591 O O . TYR A 1 82 ? 19.594 -12.312 -2.969 1 98.25 82 TYR A O 1
ATOM 599 N N . THR A 1 83 ? 20.75 -10.688 -3.959 1 97.94 83 THR A N 1
ATOM 600 C CA . THR A 1 83 ? 20.375 -9.633 -3.029 1 97.94 83 THR A CA 1
ATOM 601 C C . THR A 1 83 ? 19.797 -8.438 -3.779 1 97.94 83 THR A C 1
ATOM 603 O O . THR A 1 83 ? 19.812 -8.398 -5.012 1 97.94 83 THR A O 1
ATOM 606 N N . HIS A 1 84 ? 19.172 -7.656 -3.094 1 97.81 84 HIS A N 1
ATOM 607 C CA . HIS A 1 84 ? 18.844 -6.297 -3.504 1 97.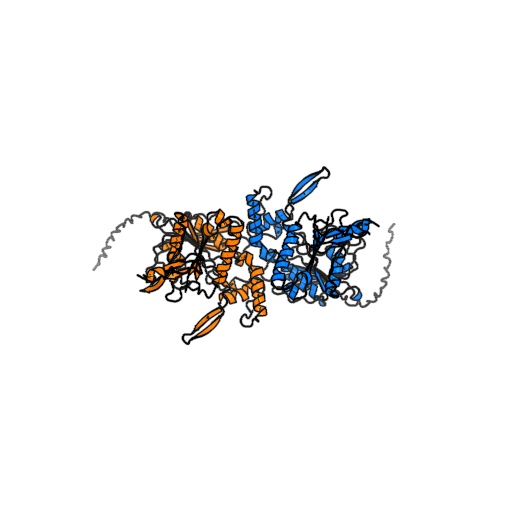81 84 HIS A CA 1
ATOM 608 C C . HIS A 1 84 ? 19.688 -5.273 -2.754 1 97.81 84 HIS A C 1
ATOM 610 O O . HIS A 1 84 ? 19.438 -5.008 -1.574 1 97.81 84 HIS A O 1
ATOM 616 N N . PRO A 1 85 ? 20.672 -4.766 -3.443 1 97.44 85 PRO A N 1
ATOM 617 C CA . PRO A 1 85 ? 21.625 -3.91 -2.725 1 97.44 85 PRO A CA 1
ATOM 618 C C . PRO A 1 85 ? 20.938 -2.83 -1.896 1 97.44 85 PRO A C 1
ATOM 620 O O . PRO A 1 85 ? 20.062 -2.113 -2.406 1 97.44 85 PRO A O 1
ATOM 623 N N . GLY A 1 86 ? 21.312 -2.73 -0.628 1 95.38 86 GLY A N 1
ATOM 624 C CA . GLY A 1 86 ? 20.688 -1.836 0.328 1 95.38 86 GLY A CA 1
ATOM 625 C C . GLY A 1 86 ? 19.766 -2.553 1.293 1 95.38 86 GLY A C 1
ATOM 626 O O . GLY A 1 86 ? 19.406 -2.01 2.344 1 95.38 86 GLY A O 1
ATOM 627 N N . TYR A 1 87 ? 19.234 -3.699 0.836 1 96.12 87 TYR A N 1
ATOM 628 C CA . TYR A 1 87 ? 18.469 -4.535 1.746 1 96.12 87 TYR A CA 1
ATOM 629 C C . TYR A 1 87 ? 19.375 -5.523 2.477 1 96.12 87 TYR A C 1
ATOM 631 O O . TYR A 1 87 ? 20.5 -5.777 2.047 1 96.12 87 TYR A O 1
ATOM 639 N N . ASP A 1 88 ? 18.906 -6.086 3.594 1 95 88 ASP A N 1
ATOM 640 C CA . ASP A 1 88 ? 19.781 -6.848 4.469 1 95 88 ASP A CA 1
ATOM 641 C C . ASP A 1 88 ? 19.406 -8.328 4.473 1 95 88 ASP A C 1
ATOM 643 O O . ASP A 1 88 ? 19.562 -9.008 5.488 1 95 88 ASP A O 1
ATOM 647 N N . PHE A 1 89 ? 18.859 -8.812 3.395 1 96.56 89 PHE A N 1
ATOM 648 C CA . PHE A 1 89 ? 18.516 -10.219 3.293 1 96.56 89 PHE A CA 1
ATOM 649 C C . PHE A 1 89 ? 18.844 -10.758 1.904 1 96.56 89 PHE A C 1
ATOM 651 O O . PHE A 1 89 ? 19.094 -9.984 0.976 1 96.56 89 PHE A O 1
ATOM 658 N N . VAL A 1 90 ? 18.891 -12.078 1.765 1 97.69 90 VAL A N 1
ATOM 659 C CA . VAL A 1 90 ? 19.156 -12.797 0.522 1 97.69 90 VAL A CA 1
ATOM 660 C C . VAL A 1 90 ? 17.875 -13.508 0.058 1 97.69 90 VAL A C 1
ATOM 662 O O . VAL A 1 90 ? 17.125 -14.023 0.877 1 97.69 90 VAL A O 1
ATOM 665 N N . VAL A 1 91 ? 17.641 -13.484 -1.166 1 97.69 91 VAL A N 1
ATOM 666 C CA . VAL A 1 91 ? 16.547 -14.227 -1.767 1 97.69 91 VAL A CA 1
ATOM 667 C C . VAL A 1 91 ? 17.094 -15.438 -2.529 1 97.69 91 VAL A C 1
ATOM 669 O O . VAL A 1 91 ? 18.141 -15.344 -3.18 1 97.69 91 VAL A O 1
ATOM 672 N N . SER A 1 92 ? 16.422 -16.469 -2.424 1 97.56 92 SER A N 1
ATOM 673 C CA . SER A 1 92 ? 16.797 -17.672 -3.17 1 97.56 92 SER A CA 1
ATOM 674 C C . SER A 1 92 ? 15.625 -18.219 -3.979 1 97.56 92 SER A C 1
ATOM 676 O O . SER A 1 92 ? 14.492 -18.234 -3.496 1 97.56 92 SER A O 1
ATOM 678 N N . VAL A 1 93 ? 15.93 -18.594 -5.16 1 95.88 93 VAL A N 1
ATOM 679 C CA . VAL A 1 93 ? 14.977 -19.297 -6.02 1 95.88 93 VAL A CA 1
ATOM 680 C C . VAL A 1 93 ? 15.516 -20.672 -6.375 1 95.88 93 VAL A C 1
ATOM 682 O O . VAL A 1 93 ? 16.656 -20.812 -6.805 1 95.88 93 VAL A O 1
ATOM 685 N N . HIS A 1 94 ? 14.727 -21.672 -6.125 1 96.44 94 HIS A N 1
ATOM 686 C CA . HIS A 1 94 ? 15.039 -23.031 -6.508 1 96.44 94 HIS A CA 1
ATOM 687 C C . HIS A 1 94 ? 14.305 -23.438 -7.785 1 96.44 94 HIS A C 1
ATOM 689 O O . HIS A 1 94 ? 13.094 -23.25 -7.891 1 96.44 94 HIS A O 1
ATOM 695 N N . VAL A 1 95 ? 15.07 -23.953 -8.703 1 95.62 95 VAL A N 1
ATOM 696 C CA . VAL A 1 95 ? 14.508 -24.438 -9.961 1 95.62 95 VAL A CA 1
ATOM 697 C C . VAL A 1 95 ? 14.883 -25.906 -10.156 1 95.62 95 VAL A C 1
ATOM 699 O O . VAL A 1 95 ? 16.062 -26.25 -10.227 1 95.62 95 VAL A O 1
ATOM 702 N N . TRP A 1 96 ? 13.883 -26.719 -10.211 1 95.25 96 TRP A N 1
ATOM 703 C CA . TRP A 1 96 ? 14.094 -28.141 -10.477 1 95.25 96 TRP A CA 1
ATOM 704 C C . TRP A 1 96 ? 13.789 -28.469 -11.93 1 95.25 96 TRP A C 1
ATOM 706 O O . TRP A 1 96 ? 12.727 -28.109 -12.445 1 95.25 96 TRP A O 1
ATOM 716 N N . LEU A 1 97 ? 14.75 -29.156 -12.555 1 94.88 97 LEU A N 1
ATOM 717 C CA . LEU A 1 97 ? 14.625 -29.516 -13.961 1 94.88 97 LEU A CA 1
ATOM 718 C C . LEU A 1 97 ? 14.75 -31.031 -14.156 1 94.88 97 LEU A C 1
ATOM 720 O O . LEU A 1 97 ? 15.578 -31.672 -13.508 1 94.88 97 LEU A O 1
ATOM 724 N N . PRO A 1 98 ? 13.852 -31.516 -15.047 1 93.19 98 PRO A N 1
ATOM 725 C CA . PRO A 1 98 ? 14.148 -32.875 -15.461 1 93.19 98 PRO A CA 1
ATOM 726 C C . PRO A 1 98 ? 15.555 -33.031 -16.031 1 93.19 98 PRO A C 1
ATOM 728 O O . PRO A 1 98 ? 16.062 -32.125 -16.703 1 93.19 98 PRO A O 1
ATOM 731 N N . LEU A 1 99 ? 16.188 -34.125 -15.789 1 91.62 99 LEU A N 1
ATOM 732 C CA . LEU A 1 99 ? 17.578 -34.312 -16.188 1 91.62 99 LEU A CA 1
ATOM 733 C C . LEU A 1 99 ? 17.703 -34.438 -17.703 1 91.62 99 LEU A C 1
ATOM 735 O O . LEU A 1 99 ? 18.688 -33.969 -18.281 1 91.62 99 LEU A O 1
ATOM 739 N N . GLU A 1 100 ? 16.734 -35.062 -18.25 1 90 100 GLU A N 1
ATOM 740 C CA . GLU A 1 100 ? 16.766 -35.281 -19.703 1 90 100 GLU A CA 1
ATOM 741 C C . GLU A 1 100 ? 15.742 -34.375 -20.406 1 90 100 GLU A C 1
ATOM 743 O O . GLU A 1 100 ? 14.633 -34.188 -19.906 1 90 100 GLU A O 1
ATOM 748 N N . ARG A 1 101 ? 16.141 -33.875 -21.5 1 87.69 101 ARG A N 1
ATOM 749 C CA . ARG A 1 101 ? 15.258 -33.031 -22.266 1 87.69 101 ARG A CA 1
ATOM 750 C C . ARG A 1 101 ? 13.961 -33.719 -22.625 1 87.69 101 ARG A C 1
ATOM 752 O O . ARG A 1 101 ? 12.891 -33.125 -22.625 1 87.69 101 ARG A O 1
ATOM 759 N N . GLN A 1 102 ? 14.039 -35.031 -22.906 1 91.06 102 GLN A N 1
ATOM 760 C CA . GLN A 1 102 ? 12.867 -35.781 -23.328 1 91.06 102 GLN A CA 1
ATOM 761 C C . GLN A 1 102 ? 11.867 -35.938 -22.188 1 91.06 102 GLN A C 1
ATOM 763 O O . GLN A 1 102 ? 10.68 -36.188 -22.422 1 91.06 102 GLN A O 1
ATOM 768 N N . ALA A 1 103 ? 12.359 -35.75 -20.984 1 91.75 103 ALA A N 1
ATOM 769 C CA . ALA A 1 103 ? 11.492 -35.906 -19.812 1 91.75 103 ALA A CA 1
ATOM 770 C C . ALA A 1 103 ? 10.766 -34.594 -19.516 1 91.75 103 ALA A C 1
ATOM 772 O O . ALA A 1 103 ? 9.82 -34.562 -18.719 1 91.75 103 ALA A O 1
ATOM 773 N N . TRP A 1 104 ? 11.273 -33.531 -20.094 1 93 104 TRP A N 1
ATOM 774 C CA . TRP A 1 104 ? 10.617 -32.25 -19.906 1 93 104 TRP A CA 1
ATOM 775 C C . TRP A 1 104 ? 9.391 -32.125 -20.812 1 93 104 TRP A C 1
ATOM 777 O O . TRP A 1 104 ? 9.461 -32.406 -22 1 93 104 TRP A O 1
ATOM 787 N N . ASN A 1 105 ? 8.273 -31.703 -20.25 1 92.19 105 ASN A N 1
ATOM 788 C CA . ASN A 1 105 ? 7.02 -31.641 -21.016 1 92.19 105 ASN A CA 1
ATOM 789 C C . ASN A 1 105 ? 6.836 -30.281 -21.688 1 92.19 105 ASN A C 1
ATOM 791 O O . ASN A 1 105 ? 5.781 -30.016 -22.25 1 92.19 105 ASN A O 1
ATOM 795 N N . GLY A 1 106 ? 7.883 -29.391 -21.516 1 91.94 106 GLY A N 1
ATOM 796 C CA . GLY A 1 106 ? 7.844 -28.109 -22.219 1 91.94 106 GLY A CA 1
ATOM 797 C C . GLY A 1 106 ? 7.145 -27.016 -21.422 1 91.94 106 GLY A C 1
ATOM 798 O O . GLY A 1 106 ? 6.805 -25.969 -21.969 1 91.94 106 GLY A O 1
ATOM 799 N N . ARG A 1 107 ? 6.906 -27.297 -20.109 1 88.69 107 ARG A N 1
ATOM 800 C CA . ARG A 1 107 ? 6.133 -26.359 -19.312 1 88.69 107 ARG A CA 1
ATOM 801 C C . ARG A 1 107 ? 6.895 -25.953 -18.047 1 88.69 107 ARG A C 1
ATOM 803 O O . ARG A 1 107 ? 7.75 -26.703 -17.578 1 88.69 107 ARG A O 1
ATOM 810 N N . PHE A 1 108 ? 6.641 -24.766 -17.594 1 89.12 108 PHE A N 1
ATOM 811 C CA . PHE A 1 108 ? 7.16 -24.234 -16.328 1 89.12 108 PHE A CA 1
ATOM 812 C C . PHE A 1 108 ? 6.051 -24.109 -15.289 1 89.12 108 PHE A C 1
ATOM 814 O O . PHE A 1 108 ? 4.941 -23.672 -15.609 1 89.12 108 PHE A O 1
ATOM 821 N N . LEU A 1 109 ? 6.352 -24.562 -14.109 1 87.62 109 LEU A N 1
ATOM 822 C CA . LEU A 1 109 ? 5.418 -24.5 -12.992 1 87.62 109 LEU A CA 1
ATOM 823 C C . LEU A 1 109 ? 6.008 -23.688 -11.844 1 87.62 109 LEU A C 1
ATOM 825 O O . LEU A 1 109 ? 7.027 -24.094 -11.266 1 87.62 109 LEU A O 1
ATOM 829 N N . GLY A 1 110 ? 5.379 -22.516 -11.531 1 86.69 110 GLY A N 1
ATOM 830 C CA . GLY A 1 110 ? 5.727 -21.781 -10.32 1 86.69 110 GLY A CA 1
ATOM 831 C C . GLY A 1 110 ? 4.938 -22.219 -9.102 1 86.69 110 GLY A C 1
ATOM 832 O O . GLY A 1 110 ? 3.707 -22.328 -9.156 1 86.69 110 GLY A O 1
ATOM 833 N N . VAL A 1 111 ? 5.66 -22.5 -8.047 1 82.94 111 VAL A N 1
ATOM 834 C CA . VAL A 1 111 ? 5.02 -23 -6.844 1 82.94 111 VAL A CA 1
ATOM 835 C C . VAL A 1 111 ? 5.012 -21.922 -5.762 1 82.94 111 VAL A C 1
ATOM 837 O O . VAL A 1 111 ? 6.07 -21.422 -5.375 1 82.94 111 VAL A O 1
ATOM 840 N N . GLY A 1 112 ? 3.859 -21.609 -5.336 1 79.69 112 GLY A N 1
ATOM 841 C CA . GLY A 1 112 ? 3.709 -20.672 -4.23 1 79.69 112 GLY A CA 1
ATOM 842 C C . GLY A 1 112 ? 3.73 -21.344 -2.871 1 79.69 112 GLY A C 1
ATOM 843 O O . GLY A 1 112 ? 3.994 -22.547 -2.771 1 79.69 112 GLY A O 1
ATOM 844 N N . GLY A 1 113 ? 3.564 -20.453 -1.908 1 77.38 113 GLY A N 1
ATOM 845 C CA . GLY A 1 113 ? 3.506 -20.953 -0.543 1 77.38 113 GLY A CA 1
ATOM 846 C C . GLY A 1 113 ? 2.141 -20.766 0.096 1 77.38 113 GLY A C 1
ATOM 847 O O . GLY A 1 113 ? 1.115 -20.859 -0.582 1 77.38 113 GLY A O 1
ATOM 848 N N . GLY A 1 114 ? 2.115 -20.719 1.323 1 75.25 114 GLY A N 1
ATOM 849 C CA . GLY A 1 114 ? 0.93 -20.531 2.143 1 75.25 114 GLY A CA 1
ATOM 850 C C . GLY A 1 114 ? 1.199 -19.719 3.398 1 75.25 114 GLY A C 1
ATOM 851 O O . GLY A 1 114 ? 2.287 -19.812 3.975 1 75.25 114 GLY A O 1
ATOM 852 N N . GLY A 1 115 ? 0.148 -18.969 3.754 1 79.31 115 GLY A N 1
ATOM 853 C CA . GLY A 1 115 ? 0.372 -18.078 4.887 1 79.31 115 GLY A CA 1
ATOM 854 C C . GLY A 1 115 ? 1.425 -17.031 4.621 1 79.31 115 GLY A C 1
ATOM 855 O O . GLY A 1 115 ? 1.318 -16.266 3.654 1 79.31 115 GLY A O 1
ATOM 856 N N . PHE A 1 116 ? 2.467 -17.141 5.492 1 85.69 116 PHE A N 1
ATOM 857 C CA . PHE A 1 116 ? 3.506 -16.125 5.348 1 85.69 116 PHE A CA 1
ATOM 858 C C . PHE A 1 116 ? 4.758 -16.719 4.707 1 85.69 116 PHE A C 1
ATOM 860 O O . PHE A 1 116 ? 5.859 -16.203 4.895 1 85.69 116 PHE A O 1
ATOM 867 N N . VAL A 1 117 ? 4.484 -17.828 3.936 1 84.19 117 VAL A N 1
ATOM 868 C CA . VAL A 1 117 ? 5.535 -18.484 3.162 1 84.19 117 VAL A CA 1
ATOM 869 C C . VAL A 1 117 ? 5.375 -18.156 1.683 1 84.19 117 VAL A C 1
ATOM 871 O O . VAL A 1 117 ? 4.309 -18.375 1.101 1 84.19 117 VAL A O 1
ATOM 874 N N . ALA A 1 118 ? 6.445 -17.641 1.104 1 84.44 118 ALA A N 1
ATOM 875 C CA . ALA A 1 118 ? 6.355 -17.188 -0.281 1 84.44 118 ALA A CA 1
ATOM 876 C C . ALA A 1 118 ? 6.27 -18.359 -1.243 1 84.44 118 ALA A C 1
ATOM 878 O O . ALA A 1 118 ? 5.504 -18.328 -2.209 1 84.44 118 ALA A O 1
ATOM 879 N N . GLY A 1 119 ? 7.078 -19.344 -1.064 1 84.38 119 GLY A N 1
ATOM 880 C CA . GLY A 1 119 ? 7.098 -20.562 -1.858 1 84.38 119 GLY A CA 1
ATOM 881 C C . GLY A 1 119 ? 7.438 -21.797 -1.049 1 84.38 119 GLY A C 1
ATOM 882 O O . GLY A 1 119 ? 8.25 -21.734 -0.121 1 84.38 119 GLY A O 1
ATOM 883 N N . ASP A 1 120 ? 6.859 -22.859 -1.364 1 81.94 120 ASP A N 1
ATOM 884 C CA . ASP A 1 120 ? 7.172 -24.125 -0.719 1 81.94 120 ASP A CA 1
ATOM 885 C C . ASP A 1 120 ? 8.453 -24.734 -1.283 1 81.94 120 ASP A C 1
ATOM 887 O O . ASP A 1 120 ? 8.43 -25.812 -1.889 1 81.94 120 ASP A O 1
ATOM 891 N N . VAL A 1 121 ? 9.477 -24.062 -0.956 1 88.62 121 VAL A N 1
ATOM 892 C CA . VAL A 1 121 ? 10.781 -24.453 -1.48 1 88.62 121 VAL A CA 1
ATOM 893 C C . VAL A 1 121 ? 11.117 -25.875 -1.055 1 88.62 121 VAL A C 1
ATOM 895 O O . VAL A 1 121 ? 11.062 -26.203 0.132 1 88.62 121 VAL A O 1
ATOM 898 N N . ASP A 1 122 ? 11.359 -26.734 -2.059 1 86.06 122 ASP A N 1
ATOM 899 C CA . ASP A 1 122 ? 11.789 -28.125 -1.896 1 86.06 122 ASP A CA 1
ATOM 900 C C . ASP A 1 122 ? 10.664 -28.969 -1.314 1 86.06 122 ASP A C 1
ATOM 902 O O . ASP A 1 122 ? 10.922 -30.016 -0.699 1 86.06 122 ASP A O 1
ATOM 906 N N . GLY A 1 123 ? 9.484 -28.469 -1.469 1 82.12 123 GLY A N 1
ATOM 907 C CA . GLY A 1 123 ? 8.336 -29.188 -0.924 1 82.12 123 GLY A CA 1
ATOM 908 C C . GLY A 1 123 ? 7.707 -30.141 -1.913 1 82.12 123 GLY A C 1
ATOM 909 O O . GLY A 1 123 ? 8.266 -30.406 -2.979 1 82.12 123 GLY A O 1
ATOM 910 N N . ASP A 1 124 ? 6.562 -30.672 -1.552 1 78.62 124 ASP A N 1
ATOM 911 C CA . ASP A 1 124 ? 5.906 -31.734 -2.291 1 78.62 124 ASP A CA 1
ATOM 912 C C . ASP A 1 124 ? 5.359 -31.234 -3.625 1 78.62 124 ASP A C 1
ATOM 914 O O . ASP A 1 124 ? 5.316 -31.984 -4.605 1 78.62 124 ASP A O 1
ATOM 918 N N . PHE A 1 125 ? 5.027 -30 -3.623 1 80.12 125 PHE A N 1
ATOM 919 C CA . PHE A 1 125 ? 4.5 -29.469 -4.871 1 80.12 125 PHE A CA 1
ATOM 920 C C . PHE A 1 125 ? 5.59 -29.406 -5.938 1 80.12 125 PHE A C 1
ATOM 922 O O . PHE A 1 125 ? 5.332 -29.688 -7.109 1 80.12 125 PHE A O 1
ATOM 929 N N . MET A 1 126 ? 6.758 -29.062 -5.453 1 87.19 126 MET A N 1
ATOM 930 C CA . MET A 1 126 ? 7.863 -29.062 -6.402 1 87.19 126 MET A CA 1
ATOM 931 C C . MET A 1 126 ? 8.188 -30.484 -6.855 1 87.19 126 MET A C 1
ATOM 933 O O . MET A 1 126 ? 8.438 -30.719 -8.039 1 87.19 126 MET A O 1
ATOM 937 N N . ALA A 1 127 ? 8.078 -31.375 -5.902 1 86.31 127 ALA A N 1
ATOM 938 C CA . ALA A 1 127 ? 8.344 -32.781 -6.223 1 86.31 127 ALA A CA 1
ATOM 939 C C . ALA A 1 127 ? 7.34 -33.312 -7.238 1 86.31 127 ALA A C 1
ATOM 941 O O . ALA A 1 127 ? 7.719 -33.938 -8.227 1 86.31 127 ALA A O 1
ATOM 942 N N . ALA A 1 128 ? 6.121 -33.031 -6.965 1 81.38 128 ALA A N 1
ATOM 943 C CA . ALA A 1 128 ? 5.074 -33.438 -7.887 1 81.38 128 ALA A CA 1
ATOM 944 C C . ALA A 1 128 ? 5.27 -32.812 -9.266 1 81.38 128 ALA A C 1
ATOM 946 O O . ALA A 1 128 ? 5.047 -33.469 -10.289 1 81.38 128 ALA A O 1
ATOM 947 N N . GLY A 1 129 ? 5.688 -31.625 -9.305 1 86.56 129 GLY A N 1
ATOM 948 C CA . GLY A 1 129 ? 5.895 -30.906 -10.555 1 86.56 129 GLY A CA 1
ATOM 949 C C . GLY A 1 129 ? 7.004 -31.5 -11.406 1 86.56 129 GLY A C 1
ATOM 950 O O . GLY A 1 129 ? 6.812 -31.781 -12.586 1 86.56 129 GLY A O 1
ATOM 951 N N . VAL A 1 130 ? 8.125 -31.734 -10.766 1 90.44 130 VAL A N 1
ATOM 952 C CA . VAL A 1 130 ? 9.25 -32.219 -11.547 1 90.44 130 VAL A CA 1
ATOM 953 C C . VAL A 1 130 ? 8.992 -33.688 -11.961 1 90.44 130 VAL A C 1
ATOM 955 O O . VAL A 1 130 ? 9.391 -34.094 -13.047 1 90.44 130 VAL A O 1
ATOM 958 N N . MET A 1 131 ? 8.258 -34.406 -11.164 1 86 131 MET A N 1
ATOM 959 C CA . MET A 1 131 ? 7.859 -35.75 -11.539 1 86 131 MET A CA 1
ATOM 960 C C . MET A 1 131 ? 6.934 -35.75 -12.75 1 86 131 MET A C 1
ATOM 962 O O . MET A 1 131 ? 6.973 -36.656 -13.586 1 86 131 MET A O 1
ATOM 966 N N . GLY A 1 132 ? 6.105 -34.719 -12.758 1 86.44 132 GLY A N 1
ATOM 967 C CA . GLY A 1 132 ? 5.188 -34.562 -13.875 1 86.44 132 GLY A CA 1
ATOM 968 C C . GLY A 1 132 ? 5.859 -34.031 -15.125 1 86.44 132 GLY A C 1
ATOM 969 O O . GLY A 1 132 ? 5.203 -33.812 -16.156 1 86.44 132 GLY A O 1
ATOM 970 N N . GLY A 1 133 ? 7.172 -33.781 -15.062 1 91.12 133 GLY A N 1
ATOM 971 C CA . GLY A 1 133 ? 7.934 -33.344 -16.234 1 91.12 133 GLY A CA 1
ATOM 972 C C . GLY A 1 133 ? 8.055 -31.844 -16.344 1 91.12 133 GLY A C 1
ATOM 973 O O . GLY A 1 133 ? 8.578 -31.344 -17.328 1 91.12 133 GLY A O 1
ATOM 974 N N . TYR A 1 134 ? 7.566 -31.172 -15.383 1 90.62 134 TYR A N 1
ATOM 975 C CA . TYR A 1 134 ? 7.656 -29.719 -15.406 1 90.62 134 TYR A CA 1
ATOM 976 C C . TYR A 1 134 ? 9.039 -29.25 -14.969 1 90.62 134 TYR A C 1
ATOM 978 O O . TYR A 1 134 ? 9.695 -29.906 -14.156 1 90.62 134 TYR A O 1
ATOM 986 N N . ALA A 1 135 ? 9.5 -28.109 -15.555 1 93.56 135 ALA A N 1
ATOM 987 C CA . ALA A 1 135 ? 10.422 -27.281 -14.797 1 93.56 135 ALA A CA 1
ATOM 988 C C . ALA A 1 135 ? 9.695 -26.562 -13.656 1 93.56 135 ALA A C 1
ATOM 990 O O . ALA A 1 135 ? 8.648 -25.938 -13.867 1 93.56 135 ALA A O 1
ATOM 991 N N . VAL A 1 136 ? 10.172 -26.672 -12.492 1 92.75 136 VAL A N 1
ATOM 992 C CA . VAL A 1 136 ? 9.43 -26.156 -11.344 1 92.75 136 VAL A CA 1
ATOM 993 C C . VAL A 1 136 ? 10.312 -25.172 -10.57 1 92.75 136 VAL A C 1
ATOM 995 O O . VAL A 1 136 ? 11.516 -25.406 -10.414 1 92.75 136 VAL A O 1
ATOM 998 N N . ALA A 1 137 ? 9.703 -24.062 -10.086 1 92.69 137 ALA A N 1
ATOM 999 C CA . ALA A 1 137 ? 10.461 -23.094 -9.312 1 92.69 137 ALA A CA 1
ATOM 1000 C C . ALA A 1 137 ? 9.688 -22.656 -8.078 1 92.69 137 ALA A C 1
ATOM 1002 O O . ALA A 1 137 ? 8.453 -22.609 -8.094 1 92.69 137 ALA A O 1
ATOM 1003 N N . ALA A 1 138 ? 10.352 -22.375 -7.051 1 90.25 138 ALA A N 1
ATOM 1004 C CA . ALA A 1 138 ? 9.828 -21.75 -5.836 1 90.25 138 ALA A CA 1
ATOM 1005 C C . ALA A 1 138 ? 10.852 -20.797 -5.223 1 90.25 138 ALA A C 1
ATOM 1007 O O . ALA A 1 138 ? 12.062 -21.016 -5.348 1 90.25 138 ALA A O 1
ATOM 1008 N N . THR A 1 139 ? 10.391 -19.719 -4.637 1 93.31 139 THR A N 1
ATOM 1009 C CA . THR A 1 139 ? 11.258 -18.734 -3.973 1 93.31 139 THR A CA 1
ATOM 1010 C C . THR A 1 139 ? 11.023 -18.75 -2.465 1 93.31 139 THR A C 1
ATOM 1012 O O . THR A 1 139 ? 9.914 -19.047 -2.006 1 93.31 139 THR A O 1
ATOM 1015 N N . ASP A 1 140 ? 12.078 -18.453 -1.747 1 94.69 140 ASP A N 1
ATOM 1016 C CA . ASP A 1 140 ? 11.883 -18.281 -0.31 1 94.69 140 ASP A CA 1
ATOM 1017 C C . ASP A 1 140 ? 11.367 -16.875 0.011 1 94.69 140 ASP A C 1
ATOM 1019 O O . ASP A 1 140 ? 10.961 -16.609 1.144 1 94.69 140 ASP A O 1
ATOM 1023 N N . GLY A 1 141 ? 11.406 -15.977 -1.009 1 93.12 141 GLY A N 1
ATOM 1024 C CA . GLY A 1 141 ? 10.867 -14.641 -0.829 1 93.12 141 GLY A CA 1
ATOM 1025 C C . GLY A 1 141 ? 11.594 -13.844 0.242 1 93.12 141 GLY A C 1
ATOM 1026 O O . GLY A 1 141 ? 10.992 -13 0.912 1 93.12 141 GLY A O 1
ATOM 1027 N N . GLY A 1 142 ? 12.836 -14.18 0.537 1 95.62 142 GLY A N 1
ATOM 1028 C CA . GLY A 1 142 ? 13.641 -13.414 1.47 1 95.62 142 GLY A CA 1
ATOM 1029 C C . GLY A 1 142 ? 13.688 -14.016 2.861 1 95.62 142 GLY A C 1
ATOM 1030 O O . GLY A 1 142 ? 14.367 -13.492 3.75 1 95.62 142 GLY A O 1
ATOM 1031 N N . HIS A 1 143 ? 12.914 -15.055 3.137 1 93.75 143 HIS A N 1
ATOM 1032 C CA . HIS A 1 143 ? 13.016 -15.766 4.41 1 93.75 143 HIS A CA 1
ATOM 1033 C C . HIS A 1 143 ? 12.734 -17.25 4.242 1 93.75 143 HIS A C 1
ATOM 1035 O O . HIS A 1 143 ? 11.93 -17.641 3.385 1 93.75 143 HIS A O 1
ATOM 1041 N N . TRP A 1 144 ? 13.383 -18.016 5.062 1 90.31 144 TRP A N 1
ATOM 1042 C CA . TRP A 1 144 ? 13.227 -19.453 5.012 1 90.31 144 TRP A CA 1
ATOM 1043 C C . TRP A 1 144 ? 11.812 -19.859 5.406 1 90.31 144 TRP A C 1
ATOM 1045 O O . TRP A 1 144 ? 11.211 -19.266 6.301 1 90.31 144 TRP A O 1
ATOM 1055 N N . LYS A 1 145 ? 11.25 -20.859 4.73 1 82.69 145 LYS A N 1
ATOM 1056 C CA . LYS A 1 145 ? 9.836 -21.219 4.863 1 82.69 145 LYS A CA 1
ATOM 1057 C C . LYS A 1 145 ? 9.508 -21.625 6.301 1 82.69 145 LYS A C 1
ATOM 1059 O O . LYS A 1 145 ? 8.359 -21.531 6.727 1 82.69 145 LYS A O 1
ATOM 1064 N N . GLY A 1 146 ? 10.469 -22.062 7.09 1 83.75 146 GLY A N 1
ATOM 1065 C CA . GLY A 1 146 ? 10.227 -22.438 8.477 1 83.75 146 GLY A CA 1
ATOM 1066 C C . GLY A 1 146 ? 10.5 -21.312 9.453 1 83.75 146 GLY A C 1
ATOM 1067 O O . GLY A 1 146 ? 10.344 -21.484 10.664 1 83.75 146 GLY A O 1
ATOM 1068 N N . ALA A 1 147 ? 10.805 -20.141 8.984 1 89.56 147 ALA A N 1
ATOM 1069 C CA . ALA A 1 147 ? 11.109 -19.016 9.867 1 89.56 147 ALA A CA 1
ATOM 1070 C C . ALA A 1 147 ? 9.844 -18.484 10.523 1 89.56 147 ALA A C 1
ATOM 1072 O O . ALA A 1 147 ? 8.875 -18.156 9.836 1 89.56 147 ALA A O 1
ATOM 1073 N N . PRO A 1 148 ? 9.891 -18.438 11.875 1 92.75 148 PRO A N 1
ATOM 1074 C CA . PRO A 1 148 ? 8.75 -17.781 12.516 1 92.75 148 PRO A CA 1
ATOM 1075 C C . PRO A 1 148 ? 8.57 -16.328 12.086 1 92.75 148 PRO A C 1
ATOM 1077 O O . PRO A 1 148 ? 9.562 -15.625 11.875 1 92.75 148 PRO A O 1
ATOM 1080 N N . VAL A 1 149 ? 7.324 -15.922 11.953 1 92.81 149 VAL A N 1
ATOM 1081 C CA . VAL A 1 149 ? 6.988 -14.594 11.461 1 92.81 149 VAL A CA 1
ATOM 1082 C C . VAL A 1 149 ? 7.676 -13.531 12.328 1 92.81 149 VAL A C 1
ATOM 1084 O O . VAL A 1 149 ? 8.172 -12.531 11.812 1 92.81 149 VAL A O 1
ATOM 1087 N N . LYS A 1 150 ? 7.73 -13.742 13.633 1 93.31 150 LYS A N 1
ATOM 1088 C CA . LYS A 1 150 ? 8.312 -12.797 14.578 1 93.31 150 LYS A CA 1
ATOM 1089 C C . LYS A 1 150 ? 9.766 -12.492 14.234 1 93.31 150 LYS A C 1
ATOM 1091 O O . LYS A 1 150 ? 10.312 -11.477 14.672 1 93.31 150 LYS A O 1
ATOM 1096 N N . GLU A 1 151 ? 10.406 -13.352 13.453 1 94.12 151 GLU A N 1
ATOM 1097 C CA . GLU A 1 151 ? 11.836 -13.211 13.195 1 94.12 151 GLU A CA 1
ATOM 1098 C C . GLU A 1 151 ? 12.102 -12.328 11.984 1 94.12 151 GLU A C 1
ATOM 1100 O O . GLU A 1 151 ? 13.234 -11.875 11.773 1 94.12 151 GLU A O 1
ATOM 1105 N N . TRP A 1 152 ? 11.062 -12.062 11.219 1 95.19 152 TRP A N 1
ATOM 1106 C CA . TRP A 1 152 ? 11.383 -11.336 10 1 95.19 152 TRP A CA 1
ATOM 1107 C C . TRP A 1 152 ? 10.383 -10.211 9.75 1 95.19 152 TRP A C 1
ATOM 1109 O O . TRP A 1 152 ? 10.617 -9.328 8.922 1 95.19 152 TRP A O 1
ATOM 1119 N N . ALA A 1 153 ? 9.25 -10.227 10.359 1 95.5 153 ALA A N 1
ATOM 1120 C CA . ALA A 1 153 ? 8.172 -9.297 10.039 1 95.5 153 ALA A CA 1
ATOM 1121 C C . ALA A 1 153 ? 8.492 -7.891 10.539 1 95.5 153 ALA A C 1
ATOM 1123 O O . ALA A 1 153 ? 8.234 -6.902 9.852 1 95.5 153 ALA A O 1
ATOM 1124 N N . VAL A 1 154 ? 9.039 -7.781 11.75 1 97.06 154 VAL A N 1
ATOM 1125 C CA . VAL A 1 154 ? 9.312 -6.48 12.352 1 97.06 154 VAL A CA 1
ATOM 1126 C C . VAL A 1 154 ? 10.805 -6.352 12.656 1 97.06 154 VAL A C 1
ATOM 1128 O O . VAL A 1 154 ? 11.445 -7.324 13.055 1 97.06 154 VAL A O 1
ATOM 1131 N N . LYS A 1 155 ? 11.297 -5.211 12.438 1 96.44 155 LYS A N 1
ATOM 1132 C CA . LYS A 1 155 ? 12.664 -4.91 12.844 1 96.44 155 LYS A CA 1
ATOM 1133 C C . LYS A 1 155 ? 12.75 -4.656 14.344 1 96.44 155 LYS A C 1
ATOM 1135 O O . LYS A 1 155 ? 13.75 -4.984 14.984 1 96.44 155 LYS A O 1
ATOM 1140 N N . SER A 1 156 ? 11.75 -4.035 14.883 1 96.5 156 SER A N 1
ATOM 1141 C CA . SER A 1 156 ? 11.523 -3.77 16.297 1 96.5 156 SER A CA 1
ATOM 1142 C C . SER A 1 156 ? 10.047 -3.488 16.578 1 96.5 156 SER A C 1
ATOM 1144 O O . SER A 1 156 ? 9.25 -3.336 15.656 1 96.5 156 SER A O 1
ATOM 1146 N N . LYS A 1 157 ? 9.695 -3.541 17.922 1 95.94 157 LYS A N 1
ATOM 1147 C CA . LYS A 1 157 ? 8.312 -3.264 18.266 1 95.94 157 LYS A CA 1
ATOM 1148 C C . LYS A 1 157 ? 7.832 -1.958 17.641 1 95.94 157 LYS A C 1
ATOM 1150 O O . LYS A 1 157 ? 8.477 -0.918 17.797 1 95.94 157 LYS A O 1
ATOM 1155 N N . GLY A 1 158 ? 6.773 -2.016 16.828 1 96 158 GLY A N 1
ATOM 1156 C CA . GLY A 1 158 ? 6.184 -0.849 16.188 1 96 158 GLY A CA 1
ATOM 1157 C C . GLY A 1 158 ? 6.77 -0.555 14.82 1 96 158 GLY A C 1
ATOM 1158 O O . GLY A 1 158 ? 6.316 0.362 14.133 1 96 158 GLY A O 1
ATOM 1159 N N . ASN A 1 159 ? 7.762 -1.312 14.406 1 97.44 159 ASN A N 1
ATOM 1160 C CA . ASN A 1 159 ? 8.469 -1.002 13.172 1 97.44 159 ASN A CA 1
ATOM 1161 C C . ASN A 1 159 ? 8.539 -2.215 12.25 1 97.44 159 ASN A C 1
ATOM 1163 O O . ASN A 1 159 ? 9.344 -3.123 12.469 1 97.44 159 ASN A O 1
ATOM 1167 N N . LEU A 1 160 ? 7.801 -2.18 11.156 1 96.88 160 LEU A N 1
ATOM 1168 C CA . LEU A 1 160 ? 7.723 -3.258 10.172 1 96.88 160 LEU A CA 1
ATOM 1169 C C . LEU A 1 160 ? 8.992 -3.32 9.328 1 96.88 160 LEU A C 1
ATOM 1171 O O . LEU A 1 160 ? 9.578 -2.285 9.008 1 96.88 160 LEU A O 1
ATOM 1175 N N . ASP A 1 161 ? 9.438 -4.488 9.008 1 97.19 161 ASP A N 1
ATOM 1176 C CA . ASP A 1 161 ? 10.43 -4.648 7.949 1 97.19 161 ASP A CA 1
ATOM 1177 C C . ASP A 1 161 ? 9.781 -4.574 6.57 1 97.19 161 ASP A C 1
ATOM 1179 O O . ASP A 1 161 ? 9.539 -5.605 5.938 1 97.19 161 ASP A O 1
ATOM 1183 N N . TRP A 1 162 ? 9.57 -3.434 6.113 1 95.06 162 TRP A N 1
ATOM 1184 C CA . TRP A 1 162 ? 8.828 -3.188 4.879 1 95.06 162 TRP A CA 1
ATOM 1185 C C . TRP A 1 162 ? 9.523 -3.85 3.691 1 95.06 162 TRP A C 1
ATOM 1187 O O . TRP A 1 162 ? 8.859 -4.371 2.791 1 95.06 162 TRP A O 1
ATOM 1197 N N . GLU A 1 163 ? 10.812 -3.805 3.656 1 95.44 163 GLU A N 1
ATOM 1198 C CA . GLU A 1 163 ? 11.562 -4.359 2.531 1 95.44 163 GLU A CA 1
ATOM 1199 C C . GLU A 1 163 ? 11.328 -5.859 2.402 1 95.44 163 GLU A C 1
ATOM 1201 O O . GLU A 1 163 ? 11.07 -6.359 1.308 1 95.44 163 GLU A O 1
ATOM 1206 N N . ARG A 1 164 ? 11.352 -6.535 3.477 1 95.38 164 ARG A N 1
ATOM 1207 C CA . ARG A 1 164 ? 11.102 -7.973 3.465 1 95.38 164 ARG A CA 1
ATOM 1208 C C . ARG A 1 164 ? 9.633 -8.266 3.174 1 95.38 164 ARG A C 1
ATOM 1210 O O . ARG A 1 164 ? 9.32 -9.242 2.484 1 95.38 164 ARG A O 1
ATOM 1217 N N . PHE A 1 165 ? 8.812 -7.457 3.773 1 93.88 165 PHE A N 1
ATOM 1218 C CA . PHE A 1 165 ? 7.387 -7.652 3.539 1 93.88 165 PHE A CA 1
ATOM 1219 C C . PHE A 1 165 ? 7.062 -7.555 2.053 1 93.88 165 PHE A C 1
ATOM 1221 O O . PHE A 1 165 ? 6.328 -8.383 1.516 1 93.88 165 PHE A O 1
ATOM 1228 N N . VAL A 1 166 ? 7.625 -6.625 1.377 1 90.56 166 VAL A N 1
ATOM 1229 C CA . VAL A 1 166 ? 7.379 -6.434 -0.049 1 90.56 166 VAL A CA 1
ATOM 1230 C C . VAL A 1 166 ? 7.961 -7.605 -0.837 1 90.56 166 VAL A C 1
ATOM 1232 O O . VAL A 1 166 ? 7.344 -8.086 -1.791 1 90.56 166 VAL A O 1
ATOM 1235 N N . GLU A 1 167 ? 9.125 -8.031 -0.435 1 92.75 167 GLU A N 1
ATOM 1236 C CA . GLU A 1 167 ? 9.734 -9.195 -1.074 1 92.75 167 GLU A CA 1
ATOM 1237 C C . GLU A 1 167 ? 8.82 -10.414 -0.988 1 92.75 167 GLU A C 1
ATOM 1239 O O . GLU A 1 167 ? 8.586 -11.094 -1.987 1 92.75 167 GLU A O 1
ATOM 1244 N N . PHE A 1 168 ? 8.258 -10.625 0.197 1 91.31 168 PHE A N 1
ATOM 1245 C CA . PHE A 1 168 ? 7.34 -11.727 0.459 1 91.31 168 PHE A CA 1
ATOM 1246 C C . PHE A 1 168 ? 6.043 -11.547 -0.322 1 91.31 168 PHE A C 1
ATOM 1248 O O . PHE A 1 168 ? 5.535 -12.5 -0.92 1 91.31 168 PHE A O 1
ATOM 1255 N N . ALA A 1 169 ? 5.566 -10.32 -0.3 1 84.31 169 ALA A N 1
ATOM 1256 C CA . ALA A 1 169 ? 4.207 -10.039 -0.756 1 84.31 169 ALA A CA 1
ATOM 1257 C C . ALA A 1 169 ? 4.09 -10.219 -2.268 1 84.31 169 ALA A C 1
ATOM 1259 O O . ALA A 1 169 ? 3.137 -10.828 -2.758 1 84.31 169 ALA A O 1
ATOM 1260 N N . PHE A 1 170 ? 5.102 -9.641 -3.049 1 83.12 170 PHE A N 1
ATOM 1261 C CA . PHE A 1 170 ? 4.871 -9.766 -4.484 1 83.12 170 PHE A CA 1
ATOM 1262 C C . PHE A 1 170 ? 6.191 -9.805 -5.242 1 83.12 170 PHE A C 1
ATOM 1264 O O . PHE A 1 170 ? 6.285 -10.43 -6.305 1 83.12 170 PHE A O 1
ATOM 1271 N N . ARG A 1 171 ? 7.246 -9.18 -4.766 1 88.5 171 ARG A N 1
ATOM 1272 C CA . ARG A 1 171 ? 8.469 -9.062 -5.555 1 88.5 171 ARG A CA 1
ATOM 1273 C C . ARG A 1 171 ? 9.133 -10.422 -5.738 1 88.5 171 ARG A C 1
ATOM 1275 O O . ARG A 1 171 ? 9.516 -10.789 -6.852 1 88.5 171 ARG A O 1
ATOM 1282 N N . GLY A 1 172 ? 9.242 -11.125 -4.633 1 89.19 172 GLY A N 1
ATOM 1283 C CA . GLY A 1 172 ? 9.898 -12.422 -4.688 1 89.19 172 GLY A CA 1
ATOM 1284 C C . GLY A 1 172 ? 9.219 -13.398 -5.629 1 89.19 172 GLY A C 1
ATOM 1285 O O . GLY A 1 172 ? 9.883 -14.086 -6.406 1 89.19 172 GLY A O 1
ATOM 1286 N N . VAL A 1 173 ? 7.957 -13.469 -5.539 1 86.12 173 VAL A N 1
ATOM 1287 C CA . VAL A 1 173 ? 7.203 -14.391 -6.387 1 86.12 173 VAL A CA 1
ATOM 1288 C C . VAL A 1 173 ? 7.328 -13.961 -7.848 1 86.12 173 VAL A C 1
ATOM 1290 O O . VAL A 1 173 ? 7.469 -14.805 -8.734 1 86.12 173 VAL A O 1
ATOM 1293 N N . GLY A 1 174 ? 7.25 -12.664 -8.102 1 84.12 174 GLY A N 1
ATOM 1294 C CA . GLY A 1 174 ? 7.484 -12.172 -9.453 1 84.12 174 GLY A CA 1
ATOM 1295 C C . GLY A 1 174 ? 8.859 -12.547 -9.992 1 84.12 174 GLY A C 1
ATOM 1296 O O . GLY A 1 174 ? 8.977 -12.984 -11.133 1 84.12 174 GLY A O 1
ATOM 1297 N N . GLU A 1 175 ? 9.844 -12.406 -9.172 1 90.44 175 GLU A N 1
ATOM 1298 C CA . GLU A 1 175 ? 11.211 -12.719 -9.57 1 90.44 175 GLU A CA 1
ATOM 1299 C C . GLU A 1 175 ? 11.391 -14.219 -9.805 1 90.44 175 GLU A C 1
ATOM 1301 O O . GLU A 1 175 ? 12.141 -14.625 -10.688 1 90.44 175 GLU A O 1
ATOM 1306 N N . MET A 1 176 ? 10.688 -14.969 -8.984 1 90.69 176 MET A N 1
ATOM 1307 C CA . MET A 1 176 ? 10.695 -16.422 -9.211 1 90.69 176 MET A CA 1
ATOM 1308 C C . MET A 1 176 ? 10.148 -16.75 -10.602 1 90.69 176 MET A C 1
ATOM 1310 O O . MET A 1 176 ? 10.695 -17.609 -11.289 1 90.69 176 MET A O 1
ATOM 1314 N N . GLY A 1 177 ? 9.078 -16.047 -10.961 1 86.69 177 GLY A N 1
ATOM 1315 C CA . GLY A 1 177 ? 8.562 -16.219 -12.305 1 86.69 177 GLY A CA 1
ATOM 1316 C C . GLY A 1 177 ? 9.57 -15.898 -13.383 1 86.69 177 GLY A C 1
ATOM 1317 O O . GLY A 1 177 ? 9.68 -16.625 -14.383 1 86.69 177 GLY A O 1
ATOM 1318 N N . ASP A 1 178 ? 10.344 -14.836 -13.195 1 87.38 178 ASP A N 1
ATOM 1319 C CA . ASP A 1 178 ? 11.352 -14.422 -14.164 1 87.38 178 ASP A CA 1
ATOM 1320 C C . ASP A 1 178 ? 12.508 -15.414 -14.227 1 87.38 178 ASP A C 1
ATOM 1322 O O . ASP A 1 178 ? 12.977 -15.773 -15.305 1 87.38 178 ASP A O 1
ATOM 1326 N N . VAL A 1 179 ? 12.93 -15.875 -13.102 1 89.44 179 VAL A N 1
ATOM 1327 C CA . VAL A 1 179 ? 14.039 -16.812 -13.016 1 89.44 179 VAL A CA 1
ATOM 1328 C C . VAL A 1 179 ? 13.617 -18.172 -13.594 1 89.44 179 VAL A C 1
ATOM 1330 O O . VAL A 1 179 ? 14.297 -18.719 -14.453 1 89.44 179 VAL A O 1
ATOM 1333 N N . GLY A 1 180 ? 12.5 -18.641 -13.094 1 86.44 180 GLY A N 1
ATOM 1334 C CA . GLY A 1 180 ? 12.016 -19.922 -13.562 1 86.44 180 GLY A CA 1
ATOM 1335 C C . GLY A 1 180 ? 11.555 -19.906 -15.008 1 86.44 180 GLY A C 1
ATOM 1336 O O . GLY A 1 180 ? 11.781 -20.859 -15.758 1 86.44 180 GLY A O 1
ATOM 1337 N N . GLY A 1 181 ? 10.953 -18.844 -15.383 1 77.06 181 GLY A N 1
ATOM 1338 C CA . GLY A 1 181 ? 10.43 -18.703 -16.734 1 77.06 181 GLY A CA 1
ATOM 1339 C C . GLY A 1 181 ? 11.516 -18.625 -17.781 1 77.06 181 GLY A C 1
ATOM 1340 O O . GLY A 1 181 ? 11.25 -18.812 -18.984 1 77.06 181 GLY A O 1
ATOM 1341 N N . ALA A 1 182 ? 12.617 -18.297 -17.328 1 75.31 182 ALA A N 1
ATOM 1342 C CA . ALA A 1 182 ? 13.734 -18.203 -18.266 1 75.31 182 ALA A CA 1
ATOM 1343 C C . ALA A 1 182 ? 14.016 -19.547 -18.922 1 75.31 182 ALA A C 1
ATOM 1345 O O . ALA A 1 182 ? 14.703 -19.625 -19.953 1 75.31 182 ALA A O 1
ATOM 1346 N N . VAL A 1 183 ? 13.422 -20.594 -18.359 1 72.44 183 VAL A N 1
ATOM 1347 C CA . VAL A 1 183 ? 13.578 -21.938 -18.922 1 72.44 183 VAL A CA 1
ATOM 1348 C C . VAL A 1 183 ? 12.789 -22.031 -20.219 1 72.44 183 VAL A C 1
ATOM 1350 O O . VAL A 1 183 ? 13.109 -22.859 -21.094 1 72.44 183 VAL A O 1
ATOM 1353 N N . GLY A 1 184 ? 11.727 -21.203 -20.281 1 68.62 184 GLY A N 1
ATOM 1354 C CA . GLY A 1 184 ? 10.914 -21.188 -21.484 1 68.62 184 GLY A CA 1
ATOM 1355 C C . GLY A 1 184 ? 9.656 -22.031 -21.359 1 68.62 184 GLY A C 1
ATOM 1356 O O . GLY A 1 184 ? 9.375 -22.578 -20.297 1 68.62 184 GLY A O 1
ATOM 1357 N N . GLY A 1 185 ? 8.797 -22.016 -22.406 1 68.69 185 GLY A N 1
ATOM 1358 C CA . GLY A 1 185 ? 7.566 -22.797 -22.438 1 68.69 185 GLY A CA 1
ATOM 1359 C C . GLY A 1 185 ? 6.375 -22.047 -21.844 1 68.69 185 GLY A C 1
ATOM 1360 O O . GLY A 1 185 ? 6.422 -20.828 -21.672 1 68.69 185 GLY A O 1
ATOM 1361 N N . TYR A 1 186 ? 5.328 -22.875 -21.625 1 63.91 186 TYR A N 1
ATOM 1362 C CA . TYR A 1 186 ? 4.129 -22.328 -21 1 63.91 186 TYR A CA 1
ATOM 1363 C C . TYR A 1 186 ? 4.305 -22.219 -19.484 1 63.91 186 TYR A C 1
ATOM 1365 O O . TYR A 1 186 ? 4.887 -23.109 -18.859 1 63.91 186 TYR A O 1
ATOM 1373 N N . GLY A 1 187 ? 3.943 -21.078 -18.953 1 67.06 187 GLY A N 1
ATOM 1374 C CA . GLY A 1 187 ? 4.066 -20.844 -17.531 1 67.06 187 GLY A CA 1
ATOM 1375 C C . GLY A 1 187 ? 2.75 -20.969 -16.781 1 67.06 187 GLY A C 1
ATOM 1376 O O . GLY A 1 187 ? 1.715 -20.5 -17.25 1 67.06 187 GLY A O 1
ATOM 1377 N N . TYR A 1 188 ? 2.76 -21.781 -15.703 1 74.31 188 TYR A N 1
ATOM 1378 C CA . TYR A 1 188 ? 1.604 -21.969 -14.828 1 74.31 188 TYR A CA 1
ATOM 1379 C C . TYR A 1 188 ? 1.969 -21.703 -13.375 1 74.31 188 TYR A C 1
ATOM 1381 O O . TYR A 1 188 ? 3.055 -22.062 -12.922 1 74.31 188 TYR A O 1
ATOM 1389 N N . ILE A 1 189 ? 1.185 -20.969 -12.672 1 67.31 189 ILE A N 1
ATOM 1390 C CA . ILE A 1 189 ? 1.369 -20.703 -11.242 1 67.31 189 ILE A CA 1
ATOM 1391 C C . ILE A 1 189 ? 0.098 -21.094 -10.484 1 67.31 189 ILE A C 1
ATOM 1393 O O . ILE A 1 189 ? -0.874 -20.328 -10.469 1 67.31 189 ILE A O 1
ATOM 1397 N N . PRO A 1 190 ? 0.171 -22.312 -9.914 1 56.5 190 PRO A N 1
ATOM 1398 C CA . PRO A 1 190 ? -0.976 -22.641 -9.07 1 56.5 190 PRO A CA 1
ATOM 1399 C C . PRO A 1 190 ? -1.028 -21.828 -7.785 1 56.5 190 PRO A C 1
ATOM 1401 O O . PRO A 1 190 ? 0.016 -21.469 -7.234 1 56.5 190 PRO A O 1
ATOM 1404 N N . GLY A 1 191 ? -1.995 -21.094 -7.539 1 57.75 191 GLY A N 1
ATOM 1405 C CA . GLY A 1 191 ? -2.037 -20.281 -6.328 1 57.75 191 GLY A CA 1
ATOM 1406 C C . GLY A 1 191 ? -3.299 -20.5 -5.512 1 57.75 191 GLY A C 1
ATOM 1407 O O . GLY A 1 191 ? -4.375 -20.719 -6.074 1 57.75 191 GLY A O 1
ATOM 1408 N N . ALA A 1 192 ? -3.16 -21.078 -4.324 1 50 192 ALA A N 1
ATOM 1409 C CA . ALA A 1 192 ? -4.254 -20.938 -3.369 1 50 192 ALA A CA 1
ATOM 1410 C C . ALA A 1 192 ? -4.262 -19.531 -2.758 1 50 192 ALA A C 1
ATOM 1412 O O . ALA A 1 192 ? -3.201 -18.938 -2.541 1 50 192 ALA A O 1
ATOM 1413 N N . PRO A 1 193 ? -5.305 -18.734 -3.129 1 44.81 193 PRO A N 1
ATOM 1414 C CA . PRO A 1 193 ? -5.328 -17.312 -2.725 1 44.81 193 PRO A CA 1
ATOM 1415 C C . PRO A 1 193 ? -4.754 -17.094 -1.329 1 44.81 193 PRO A C 1
ATOM 1417 O O . PRO A 1 193 ? -5.09 -17.828 -0.394 1 44.81 193 PRO A O 1
ATOM 1420 N N . LEU A 1 194 ? -3.52 -16.672 -1.176 1 41.12 194 LEU A N 1
ATOM 1421 C CA . LEU A 1 194 ? -3.133 -16.062 0.091 1 41.12 194 LEU A CA 1
ATOM 1422 C C . LEU A 1 194 ? -4.25 -15.164 0.627 1 41.12 194 LEU A C 1
ATOM 1424 O O . LEU A 1 194 ? -4.141 -14.625 1.731 1 41.12 194 LEU A O 1
ATOM 1428 N N . VAL A 1 195 ? -5.039 -14.703 -0.199 1 38.91 195 VAL A N 1
ATOM 1429 C CA . VAL A 1 195 ? -6.031 -13.711 0.211 1 38.91 195 VAL A CA 1
ATOM 1430 C C . VAL A 1 195 ? -6.738 -14.188 1.479 1 38.91 195 VAL A C 1
ATOM 1432 O O . VAL A 1 195 ? -7.438 -13.406 2.133 1 38.91 195 VAL A O 1
ATOM 1435 N N . GLY A 1 196 ? -6.895 -15.469 1.633 1 38.31 196 GLY A N 1
ATOM 1436 C CA . GLY A 1 196 ? -7.645 -15.977 2.77 1 38.31 196 GLY A CA 1
ATOM 1437 C C . GLY A 1 196 ? -7.043 -15.586 4.105 1 38.31 196 GLY A C 1
ATOM 1438 O O . GLY A 1 196 ? -7.367 -16.172 5.137 1 38.31 196 GLY A O 1
ATOM 1439 N N . LEU A 1 197 ? -5.922 -14.961 4.039 1 37.03 197 LEU A N 1
ATOM 1440 C CA . LEU A 1 197 ? -5.309 -14.844 5.355 1 37.03 197 LEU A CA 1
ATOM 1441 C C . LEU A 1 197 ? -6.332 -14.406 6.398 1 37.03 197 LEU A C 1
ATOM 1443 O O . LEU A 1 197 ? -6.07 -14.477 7.602 1 37.03 197 LEU A O 1
ATOM 1447 N N . LEU A 1 198 ? -7.238 -13.602 6.023 1 34.84 198 LEU A N 1
ATOM 1448 C CA . LEU A 1 198 ? -8.102 -13.188 7.125 1 34.84 198 LEU A CA 1
ATOM 1449 C C . LEU A 1 198 ? -9.109 -14.289 7.465 1 34.84 198 LEU A C 1
ATOM 1451 O O . LEU A 1 198 ? -10.195 -14 7.977 1 34.84 198 LEU A O 1
ATOM 1455 N N . GLY A 1 199 ? -9.016 -15.406 6.922 1 33.75 199 GLY A N 1
ATOM 1456 C CA . GLY A 1 199 ? -9.914 -16.359 7.559 1 33.75 199 GLY A CA 1
ATOM 1457 C C . GLY A 1 199 ? -9.641 -16.531 9.039 1 33.75 199 GLY A C 1
ATOM 1458 O O . GLY A 1 199 ? -8.516 -16.844 9.438 1 33.75 199 GLY A O 1
ATOM 1459 N N . LEU A 1 200 ? -10.281 -15.781 9.844 1 35.66 200 LEU A N 1
ATOM 1460 C CA . LEU A 1 200 ? -10.188 -15.555 11.281 1 35.66 200 LEU A CA 1
ATOM 1461 C C . LEU A 1 200 ? -10.094 -16.875 12.039 1 35.66 200 LEU A C 1
ATOM 1463 O O . LEU A 1 200 ? -9.406 -16.969 13.062 1 35.66 200 LEU A O 1
ATOM 1467 N N . MET A 1 201 ? -11.172 -17.781 12.055 1 30.38 201 MET A N 1
ATOM 1468 C CA . MET A 1 201 ? -11.32 -18.766 13.125 1 30.38 201 MET A CA 1
ATOM 1469 C C . MET A 1 201 ? -11.141 -20.188 12.594 1 30.38 201 MET A C 1
ATOM 1471 O O . MET A 1 201 ? -11.68 -20.531 11.539 1 30.38 201 MET A O 1
ATOM 1475 N N . ASN A 1 202 ? -10.016 -20.766 12.758 1 35.81 202 ASN A N 1
ATOM 1476 C CA . ASN A 1 202 ? -10.031 -22.219 12.688 1 35.81 202 ASN A CA 1
ATOM 1477 C C . ASN A 1 202 ? -10.828 -22.844 13.828 1 35.81 202 ASN A C 1
ATOM 1479 O O . ASN A 1 202 ? -10.664 -22.453 14.984 1 35.81 202 ASN A O 1
ATOM 1483 N N . VAL A 1 203 ? -11.992 -23.422 13.656 1 33.72 203 VAL A N 1
ATOM 1484 C CA . VAL A 1 203 ? -12.672 -24.219 14.68 1 33.72 203 VAL A CA 1
ATOM 1485 C C . VAL A 1 203 ? -12.094 -25.625 14.719 1 33.72 203 VAL A C 1
ATOM 1487 O O . VAL A 1 203 ? -12.031 -26.297 13.695 1 33.72 203 VAL A O 1
ATOM 1490 N N . ARG A 1 204 ? -11.195 -25.922 15.594 1 36.69 204 ARG A N 1
ATOM 1491 C CA . ARG A 1 204 ? -10.852 -27.312 15.875 1 36.69 204 ARG A CA 1
ATOM 1492 C C . ARG A 1 204 ? -11.883 -27.969 16.781 1 36.69 204 ARG A C 1
ATOM 1494 O O . ARG A 1 204 ? -12.234 -27.406 17.828 1 36.69 204 ARG A O 1
ATOM 1501 N N . CYS A 1 205 ? -12.562 -28.859 16.203 1 37.38 205 CYS A N 1
ATOM 1502 C CA . CYS A 1 205 ? -13.492 -29.641 17.016 1 37.38 205 CYS A CA 1
ATOM 1503 C C . CYS A 1 205 ? -12.812 -30.891 17.562 1 37.38 205 CYS A C 1
ATOM 1505 O O . CYS A 1 205 ? -12.008 -31.516 16.875 1 37.38 205 CYS A O 1
ATOM 1507 N N . ASP A 1 206 ? -12.766 -30.844 18.859 1 35.5 206 ASP A N 1
ATOM 1508 C CA . ASP A 1 206 ? -12.258 -32.062 19.484 1 35.5 206 ASP A CA 1
ATOM 1509 C C . ASP A 1 206 ? -13.195 -33.25 19.234 1 35.5 206 ASP A C 1
ATOM 1511 O O . ASP A 1 206 ? -14.305 -33.062 18.734 1 35.5 206 ASP A O 1
ATOM 1515 N N . ASP A 1 207 ? -12.609 -34.375 19.297 1 40.59 207 ASP A N 1
ATOM 1516 C CA . ASP A 1 207 ? -13.336 -35.625 19.141 1 40.59 207 ASP A CA 1
ATOM 1517 C C . ASP A 1 207 ? -14.641 -35.625 19.922 1 40.59 207 ASP A C 1
ATOM 1519 O O . ASP A 1 207 ? -15.547 -36.406 19.656 1 40.59 207 ASP A O 1
ATOM 1523 N N . ASP A 1 208 ? -14.586 -34.906 21.031 1 43.31 208 ASP A N 1
ATOM 1524 C CA . ASP A 1 208 ? -15.766 -34.938 21.891 1 43.31 208 ASP A CA 1
ATOM 1525 C C . ASP A 1 208 ? -16.797 -33.906 21.469 1 43.31 208 ASP A C 1
ATOM 1527 O O . ASP A 1 208 ? -17.797 -33.719 22.141 1 43.31 208 ASP A O 1
ATOM 1531 N N . GLY A 1 209 ? -16.656 -33.312 20.328 1 41.72 209 GLY A N 1
ATOM 1532 C CA . GLY A 1 209 ? -17.656 -32.406 19.797 1 41.72 209 GLY A CA 1
ATOM 1533 C C . GLY A 1 209 ? -17.422 -30.969 20.156 1 41.72 209 GLY A C 1
ATOM 1534 O O . GLY A 1 209 ? -18.188 -30.094 19.781 1 41.72 209 GLY A O 1
ATOM 1535 N N . GLY A 1 210 ? -16.656 -30.734 21.172 1 40.38 210 GLY A N 1
ATOM 1536 C CA . GLY A 1 210 ? -16.391 -29.344 21.531 1 40.38 210 GLY A CA 1
ATOM 1537 C C . GLY A 1 210 ? -15.562 -28.609 20.5 1 40.38 210 GLY A C 1
ATOM 1538 O O . GLY A 1 210 ? -14.562 -29.125 20.016 1 40.38 210 GLY A O 1
ATOM 1539 N N . CYS A 1 211 ? -16.156 -27.781 19.719 1 40.59 211 CYS A N 1
ATOM 1540 C CA . CYS A 1 211 ? -15.438 -26.984 18.719 1 40.59 211 CYS A CA 1
ATOM 1541 C C . CYS A 1 211 ? -14.883 -25.703 19.328 1 40.59 211 CYS A C 1
ATOM 1543 O O . CYS A 1 211 ? -15.609 -24.984 20.016 1 40.59 211 CYS A O 1
ATOM 1545 N N . GLU A 1 212 ? -13.742 -25.734 19.812 1 40.56 212 GLU A N 1
ATOM 1546 C CA . GLU A 1 212 ? -13.141 -24.484 20.266 1 40.56 212 GLU A CA 1
ATOM 1547 C C . GLU A 1 212 ? -12.477 -23.75 19.109 1 40.56 212 GLU A C 1
ATOM 1549 O O . GLU A 1 212 ? -11.891 -24.359 18.219 1 40.56 212 GLU A O 1
ATOM 1554 N N . GLY A 1 213 ? -12.875 -22.578 18.844 1 41.75 213 GLY A N 1
ATOM 1555 C CA . GLY A 1 213 ? -12.281 -21.703 17.844 1 41.75 213 GLY A CA 1
ATOM 1556 C C . GLY A 1 213 ? -10.828 -21.359 18.141 1 41.75 213 GLY A C 1
ATOM 1557 O O . GLY A 1 213 ? -10.5 -20.984 19.266 1 41.75 213 GLY A O 1
ATOM 1558 N N . GLU A 1 214 ? -9.883 -22.203 17.766 1 44.22 214 GLU A N 1
ATOM 1559 C CA . GLU A 1 214 ? -8.508 -21.75 17.891 1 44.22 214 GLU A CA 1
ATOM 1560 C C . GLU A 1 214 ? -8.188 -20.672 16.875 1 44.22 214 GLU A C 1
ATOM 1562 O O . GLU A 1 214 ? -8.609 -20.75 15.719 1 44.22 214 GLU A O 1
ATOM 1567 N N . PRO A 1 215 ? -7.746 -19.625 17.422 1 47.91 215 PRO A N 1
ATOM 1568 C CA . PRO A 1 215 ? -7.402 -18.578 16.469 1 47.91 215 PRO A CA 1
ATOM 1569 C C . PRO A 1 215 ? -6.527 -19.094 15.32 1 47.91 215 PRO A C 1
ATOM 1571 O O . PRO A 1 215 ? -5.684 -19.969 15.531 1 47.91 215 PRO A O 1
ATOM 1574 N N . PHE A 1 216 ? -6.918 -18.953 14.109 1 62.69 216 PHE A N 1
ATOM 1575 C CA . PHE A 1 216 ? -6.121 -19.188 12.914 1 62.69 216 PHE A CA 1
ATOM 1576 C C . PHE A 1 216 ? -4.766 -18.5 13.016 1 62.69 216 PHE A C 1
ATOM 1578 O O . PHE A 1 216 ? -4.699 -17.266 13.141 1 62.69 216 PHE A O 1
ATOM 1585 N N . GLU A 1 217 ? -3.682 -19.297 13.344 1 72.94 217 GLU A N 1
ATOM 1586 C CA . GLU A 1 217 ? -2.328 -18.797 13.586 1 72.94 217 GLU A CA 1
ATOM 1587 C 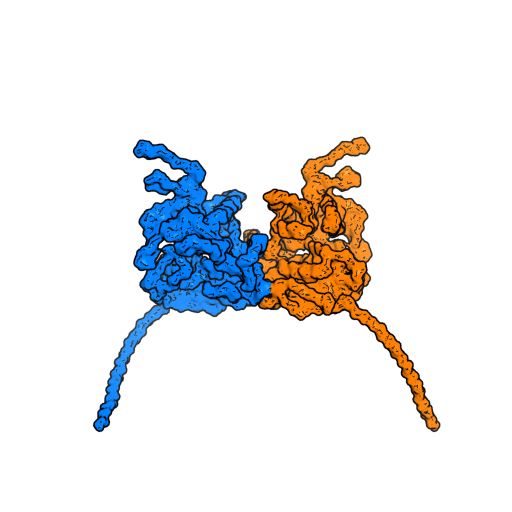C . GLU A 1 217 ? -1.957 -17.703 12.586 1 72.94 217 GLU A C 1
ATOM 1589 O O . GLU A 1 217 ? -1.304 -16.719 12.953 1 72.94 217 GLU A O 1
ATOM 1594 N N . VAL A 1 218 ? -2.402 -17.812 11.422 1 77.75 218 VAL A N 1
ATOM 1595 C CA . VAL A 1 218 ? -2.07 -16.844 10.391 1 77.75 218 VAL A CA 1
ATOM 1596 C C . VAL A 1 218 ? -2.721 -15.5 10.719 1 77.75 218 VAL A C 1
ATOM 1598 O O . VAL A 1 218 ? -2.09 -14.445 10.586 1 77.75 218 VAL A O 1
ATOM 1601 N N . ALA A 1 219 ? -3.939 -15.586 11.219 1 78.94 219 ALA A N 1
ATOM 1602 C CA . ALA A 1 219 ? -4.641 -14.359 11.578 1 78.94 219 ALA A CA 1
ATOM 1603 C C . ALA A 1 219 ? -3.986 -13.68 12.781 1 78.94 219 ALA A C 1
ATOM 1605 O O . ALA A 1 219 ? -3.854 -12.453 12.82 1 78.94 219 ALA A O 1
ATOM 1606 N N . GLU A 1 220 ? -3.654 -14.5 13.727 1 84.5 220 GLU A N 1
ATOM 1607 C CA . GLU A 1 220 ? -3.004 -13.953 14.914 1 84.5 220 GLU A CA 1
ATOM 1608 C C . GLU A 1 220 ? -1.685 -13.273 14.555 1 84.5 220 GLU A C 1
ATOM 1610 O O . GLU A 1 220 ? -1.406 -12.164 15.008 1 84.5 220 GLU A O 1
ATOM 1615 N N . ASP A 1 221 ? -0.884 -13.945 13.789 1 89.25 221 ASP A N 1
ATOM 1616 C CA . ASP A 1 221 ? 0.395 -13.375 13.375 1 89.25 221 ASP A CA 1
ATOM 1617 C C . ASP A 1 221 ? 0.191 -12.094 12.57 1 89.25 221 ASP A C 1
ATOM 1619 O O . ASP A 1 221 ? 0.926 -11.125 12.75 1 89.25 221 ASP A O 1
ATOM 1623 N N . TRP A 1 222 ? -0.807 -12.086 11.695 1 89.38 222 TRP A N 1
ATOM 1624 C CA . TRP A 1 222 ? -1.113 -10.898 10.898 1 89.38 222 TRP A CA 1
ATOM 1625 C C . TRP A 1 222 ? -1.41 -9.703 11.797 1 89.38 222 TRP A C 1
ATOM 1627 O O . TRP A 1 222 ? -0.845 -8.625 11.602 1 89.38 222 TRP A O 1
ATOM 1637 N N . ILE A 1 223 ? -2.229 -9.945 12.773 1 89.94 223 ILE A N 1
ATOM 1638 C CA . ILE A 1 223 ? -2.646 -8.859 13.664 1 89.94 223 ILE A CA 1
ATOM 1639 C C . ILE A 1 223 ? -1.46 -8.398 14.508 1 89.94 223 ILE A C 1
ATOM 1641 O O . ILE A 1 223 ? -1.171 -7.199 14.57 1 89.94 223 ILE A O 1
ATOM 1645 N N . LYS A 1 224 ? -0.725 -9.359 15.07 1 92.88 224 LYS A N 1
ATOM 1646 C CA . LYS A 1 224 ? 0.35 -9.07 16.016 1 92.88 224 LYS A CA 1
ATOM 1647 C C . LYS A 1 224 ? 1.521 -8.383 15.312 1 92.88 224 LYS A C 1
ATOM 1649 O O . LYS A 1 224 ? 1.98 -7.324 15.758 1 92.88 224 LYS A O 1
ATOM 1654 N N . TYR A 1 225 ? 1.907 -8.891 14.18 1 94.38 225 TYR A N 1
ATOM 1655 C CA . TYR A 1 225 ? 3.213 -8.5 13.656 1 94.38 225 TYR A CA 1
ATOM 1656 C C . TYR A 1 225 ? 3.066 -7.508 12.516 1 94.38 225 TYR A C 1
ATOM 1658 O O . TYR A 1 225 ? 3.984 -6.734 12.234 1 94.38 225 TYR A O 1
ATOM 1666 N N . PHE A 1 226 ? 1.987 -7.488 11.836 1 93.38 226 PHE A N 1
ATOM 1667 C CA . PHE A 1 226 ? 1.885 -6.605 10.68 1 93.38 226 PHE A CA 1
ATOM 1668 C C . PHE A 1 226 ? 0.983 -5.414 10.977 1 93.38 226 PHE A C 1
ATOM 1670 O O . PHE A 1 226 ? 1.36 -4.266 10.742 1 93.38 226 PHE A O 1
ATOM 1677 N N . VAL A 1 227 ? -0.151 -5.652 11.539 1 92.31 227 VAL A N 1
ATOM 1678 C CA . VAL A 1 227 ? -1.066 -4.535 11.758 1 92.31 227 VAL A CA 1
ATOM 1679 C C . VAL A 1 227 ? -0.655 -3.771 13.016 1 92.31 227 VAL A C 1
ATOM 1681 O O . VAL A 1 227 ? -0.352 -2.576 12.953 1 92.31 227 VAL A O 1
ATOM 1684 N N . LYS A 1 228 ? -0.522 -4.496 14.156 1 94.12 228 LYS A N 1
ATOM 1685 C CA . LYS A 1 228 ? -0.169 -3.844 15.414 1 94.12 228 LYS A CA 1
ATOM 1686 C C . LYS A 1 228 ? 1.341 -3.652 15.523 1 94.12 228 LYS A C 1
ATOM 1688 O O . LYS A 1 228 ? 1.808 -2.816 16.297 1 94.12 228 LYS A O 1
ATOM 1693 N N . LYS A 1 229 ? 2.072 -4.492 14.789 1 96.38 229 LYS A N 1
ATOM 1694 C CA . LYS A 1 229 ? 3.531 -4.469 14.82 1 96.38 229 LYS A CA 1
ATOM 1695 C C . LYS A 1 229 ? 4.051 -4.562 16.25 1 96.38 229 LYS A C 1
ATOM 1697 O O . LYS A 1 229 ? 4.977 -3.844 16.625 1 96.38 229 LYS A O 1
ATOM 1702 N N . ASP A 1 230 ? 3.367 -5.348 17.078 1 95.31 230 ASP A N 1
ATOM 1703 C CA . ASP A 1 230 ? 3.666 -5.555 18.5 1 95.31 230 ASP A CA 1
ATOM 1704 C C . ASP A 1 230 ? 3.631 -7.039 18.859 1 95.31 230 ASP A C 1
ATOM 1706 O O . ASP A 1 230 ? 2.557 -7.613 19.031 1 95.31 230 ASP A O 1
ATOM 1710 N N . PRO A 1 231 ? 4.824 -7.613 19.047 1 94 231 PRO A N 1
ATOM 1711 C CA . PRO A 1 231 ? 4.887 -9.047 19.344 1 94 231 PRO A CA 1
ATOM 1712 C C . PRO A 1 231 ? 4.188 -9.406 20.656 1 94 231 PRO A C 1
ATOM 1714 O O . PRO A 1 231 ? 3.869 -10.57 20.891 1 94 231 PRO A O 1
ATOM 1717 N N . GLU A 1 232 ? 3.93 -8.414 21.484 1 93.62 232 GLU A N 1
ATOM 1718 C CA . GLU A 1 232 ? 3.348 -8.695 22.797 1 93.62 232 GLU A CA 1
ATOM 1719 C C . GLU A 1 232 ? 1.848 -8.414 22.812 1 93.62 232 GLU A C 1
ATOM 1721 O O . GLU A 1 232 ? 1.188 -8.57 23.828 1 93.62 232 GLU A O 1
ATOM 1726 N N . PHE A 1 233 ? 1.369 -7.996 21.688 1 93.75 233 PHE A N 1
ATOM 1727 C CA . PHE A 1 233 ? -0.053 -7.684 21.641 1 93.75 233 PHE A CA 1
ATOM 1728 C C . PHE A 1 233 ? -0.893 -8.922 21.906 1 93.75 233 PHE A C 1
ATOM 1730 O O . PHE A 1 233 ? -0.616 -10 21.375 1 93.75 233 PHE A O 1
ATOM 1737 N N . ASP A 1 234 ? -1.895 -8.805 22.703 1 91.94 234 ASP A N 1
ATOM 1738 C CA . ASP A 1 234 ? -2.777 -9.914 23.047 1 91.94 234 ASP A CA 1
ATOM 1739 C C . ASP A 1 234 ? -4.023 -9.914 22.156 1 91.94 234 ASP A C 1
ATOM 1741 O O . ASP A 1 234 ? -5.012 -9.25 22.469 1 91.94 234 ASP A O 1
ATOM 1745 N N . VAL A 1 235 ? -4.031 -10.703 21.172 1 87.81 235 VAL A N 1
ATOM 1746 C CA . VAL A 1 235 ? -5.121 -10.773 20.203 1 87.81 235 VAL A CA 1
ATOM 1747 C C . VAL A 1 235 ? -6.367 -11.352 20.859 1 87.81 235 VAL A C 1
ATOM 1749 O O . VAL A 1 235 ? -7.492 -10.992 20.516 1 87.81 235 VAL A O 1
ATOM 1752 N N . GLY A 1 236 ? -6.258 -12.242 21.797 1 83.56 236 GLY A N 1
ATOM 1753 C CA . GLY A 1 236 ? -7.363 -12.906 22.469 1 83.56 236 GLY A CA 1
ATOM 1754 C C . GLY A 1 236 ? -8.234 -11.961 23.266 1 83.56 236 GLY A C 1
ATOM 1755 O O . GLY A 1 236 ? -9.406 -12.242 23.516 1 83.56 236 GLY A O 1
ATOM 1756 N N . ASN A 1 237 ? -7.727 -10.781 23.609 1 88 237 ASN A N 1
ATOM 1757 C CA . ASN A 1 237 ? -8.438 -9.836 24.453 1 88 237 ASN A CA 1
ATOM 1758 C C . ASN A 1 237 ? -8.945 -8.641 23.656 1 88 237 ASN A C 1
ATOM 1760 O O . ASN A 1 237 ? -9.336 -7.621 24.234 1 88 237 ASN A O 1
ATOM 1764 N N . MET A 1 238 ? -8.969 -8.781 22.375 1 87.75 238 MET A N 1
ATOM 1765 C CA . MET A 1 238 ? -9.43 -7.656 21.562 1 87.75 238 MET A CA 1
ATOM 1766 C C . MET A 1 238 ? -10.945 -7.496 21.672 1 87.75 238 MET A C 1
ATOM 1768 O O . MET A 1 238 ? -11.68 -8.477 21.641 1 87.75 238 MET A O 1
ATOM 1772 N N . THR A 1 239 ? -11.406 -6.234 21.828 1 89.44 239 THR A N 1
ATOM 1773 C CA . THR A 1 239 ? -12.828 -5.938 21.719 1 89.44 239 THR A CA 1
ATOM 1774 C C . THR A 1 239 ? -13.273 -6 20.25 1 89.44 239 THR A C 1
ATOM 1776 O O . THR A 1 239 ? -12.438 -6.02 19.344 1 89.44 239 THR A O 1
ATOM 1779 N N . MET A 1 240 ? -14.539 -6.078 20.078 1 85.06 240 MET A N 1
ATOM 1780 C CA . MET A 1 240 ? -15.07 -6.078 18.719 1 85.06 240 MET A CA 1
ATOM 1781 C C . MET A 1 240 ? -14.727 -4.777 18 1 85.06 240 MET A C 1
ATOM 1783 O O . MET A 1 240 ? -14.445 -4.781 16.797 1 85.06 240 MET A O 1
ATOM 1787 N N . GLU A 1 241 ? -14.758 -3.748 18.734 1 82.44 241 GLU A N 1
ATOM 1788 C CA . GLU A 1 241 ? -14.391 -2.457 18.156 1 82.44 241 GLU A CA 1
ATOM 1789 C C . GLU A 1 241 ? -12.93 -2.443 17.719 1 82.44 241 GLU A C 1
ATOM 1791 O O . GLU A 1 241 ? -12.617 -1.978 16.625 1 82.44 241 GLU A O 1
ATOM 1796 N N . GLU A 1 242 ? -12.125 -2.996 18.562 1 85.38 242 GLU A N 1
ATOM 1797 C CA . GLU A 1 242 ? -10.711 -3.078 18.219 1 85.38 242 GLU A CA 1
ATOM 1798 C C . GLU A 1 242 ? -10.484 -3.977 17.016 1 85.38 242 GLU A C 1
ATOM 1800 O O . GLU A 1 242 ? -9.648 -3.68 16.156 1 85.38 242 GLU A O 1
ATOM 1805 N N . PHE A 1 243 ? -11.227 -4.996 17 1 83.31 243 PHE A N 1
ATOM 1806 C CA . PHE A 1 243 ? -11.117 -5.918 15.883 1 83.31 243 PHE A CA 1
ATOM 1807 C C . PHE A 1 243 ? -11.484 -5.227 14.578 1 83.31 243 PHE A C 1
ATOM 1809 O O . PHE A 1 243 ? -10.781 -5.355 13.578 1 83.31 243 PHE A O 1
ATOM 1816 N N . ARG A 1 244 ? -12.539 -4.504 14.625 1 80.69 244 ARG A N 1
ATOM 1817 C CA . ARG A 1 244 ? -12.961 -3.771 13.438 1 80.69 244 ARG A CA 1
ATOM 1818 C C . ARG A 1 244 ? -11.914 -2.752 13.016 1 80.69 244 ARG A C 1
ATOM 1820 O O . ARG A 1 244 ? -11.641 -2.588 11.82 1 80.69 244 ARG A O 1
ATOM 1827 N N . ASP A 1 245 ? -11.305 -2.158 13.938 1 83 245 ASP A N 1
ATOM 1828 C CA . ASP A 1 245 ? -10.266 -1.175 13.648 1 83 245 ASP A CA 1
ATOM 1829 C C . ASP A 1 245 ? -9.039 -1.837 13.023 1 83 245 ASP A C 1
ATOM 1831 O O . ASP A 1 245 ? -8.453 -1.301 12.078 1 83 245 ASP A O 1
ATOM 1835 N N . VAL A 1 246 ? -8.703 -2.924 13.57 1 86.06 246 VAL A N 1
ATOM 1836 C CA . VAL A 1 246 ? -7.551 -3.666 13.07 1 86.06 246 VAL A CA 1
ATOM 1837 C C . VAL A 1 246 ? -7.797 -4.102 11.625 1 86.06 246 VAL A C 1
ATOM 1839 O O . VAL A 1 246 ? -6.902 -4.016 10.781 1 86.06 246 VAL A O 1
ATOM 1842 N N . PHE A 1 247 ? -8.969 -4.523 11.336 1 81.31 247 PHE A N 1
ATOM 1843 C CA . PHE A 1 247 ? -9.312 -4.938 9.977 1 81.31 247 PHE A CA 1
ATOM 1844 C C . PHE A 1 247 ? -9.219 -3.764 9.008 1 81.31 247 PHE A C 1
ATOM 1846 O O . PHE A 1 247 ? -8.625 -3.887 7.938 1 81.31 247 PHE A O 1
ATOM 1853 N N . ARG A 1 248 ? -9.742 -2.689 9.398 1 80.06 248 ARG A N 1
ATOM 1854 C CA . ARG A 1 248 ? -9.711 -1.498 8.555 1 80.06 248 ARG A CA 1
ATOM 1855 C C . ARG A 1 248 ? -8.273 -1.026 8.328 1 80.06 248 ARG A C 1
ATOM 1857 O O . ARG A 1 248 ? -7.895 -0.685 7.211 1 80.06 248 ARG A O 1
ATOM 1864 N N . GLN A 1 249 ? -7.555 -1.071 9.383 1 84.19 249 GLN A N 1
ATOM 1865 C CA . GLN A 1 249 ? -6.152 -0.667 9.297 1 84.19 249 GLN A CA 1
ATOM 1866 C C . GLN A 1 249 ? -5.375 -1.581 8.352 1 84.19 249 GLN A C 1
ATOM 1868 O O . GLN A 1 249 ? -4.547 -1.112 7.566 1 84.19 249 GLN A O 1
ATOM 1873 N N . GLY A 1 250 ? -5.645 -2.842 8.484 1 86.31 250 GLY A N 1
ATOM 1874 C CA . GLY A 1 250 ? -4.988 -3.801 7.609 1 86.31 250 GLY A CA 1
ATOM 1875 C C . GLY A 1 250 ? -5.27 -3.559 6.141 1 86.31 250 GLY A C 1
ATOM 1876 O O . GLY A 1 250 ? -4.355 -3.592 5.312 1 86.31 250 GLY A O 1
ATOM 1877 N N . VAL A 1 251 ? -6.457 -3.273 5.844 1 79.56 251 VAL A N 1
ATOM 1878 C CA . VAL A 1 251 ? -6.852 -3.004 4.465 1 79.56 251 VAL A CA 1
ATOM 1879 C C . VAL A 1 251 ? -6.188 -1.717 3.979 1 79.56 251 VAL A C 1
ATOM 1881 O O . VAL A 1 251 ? -5.582 -1.689 2.906 1 79.56 251 VAL A O 1
ATOM 1884 N N . GLU A 1 252 ? -6.234 -0.736 4.746 1 78.56 252 GLU A N 1
ATOM 1885 C CA . GLU A 1 252 ? -5.707 0.575 4.375 1 78.56 252 GLU A CA 1
ATOM 1886 C C . GLU A 1 252 ? -4.195 0.526 4.176 1 78.56 252 GLU A C 1
ATOM 1888 O O . GLU A 1 252 ? -3.672 1.114 3.227 1 78.56 252 GLU A O 1
ATOM 1893 N N . GLU A 1 253 ? -3.57 -0.226 4.992 1 84.81 253 GLU A N 1
ATOM 1894 C CA . GLU A 1 253 ? -2.111 -0.183 5.008 1 84.81 253 GLU A CA 1
ATOM 1895 C C . GLU A 1 253 ? -1.521 -1.158 3.994 1 84.81 253 GLU A C 1
ATOM 1897 O O . GLU A 1 253 ? -0.446 -0.913 3.443 1 84.81 253 GLU A O 1
ATOM 1902 N N . PHE A 1 254 ? -2.215 -2.217 3.664 1 87.31 254 PHE A N 1
ATOM 1903 C CA . PHE A 1 254 ? -1.469 -3.295 3.025 1 87.31 254 PHE A CA 1
ATOM 1904 C C . PHE A 1 254 ? -2.119 -3.695 1.707 1 87.31 254 PHE A C 1
ATOM 1906 O O . PHE A 1 254 ? -1.589 -4.535 0.979 1 87.31 254 PHE A O 1
ATOM 1913 N N . THR A 1 255 ? -3.186 -3.092 1.313 1 78.94 255 THR A N 1
ATOM 1914 C CA . THR A 1 255 ? -3.875 -3.492 0.092 1 78.94 255 THR A CA 1
ATOM 1915 C C . THR A 1 255 ? -2.945 -3.389 -1.113 1 78.94 255 THR A C 1
ATOM 1917 O O . THR A 1 255 ? -2.951 -4.262 -1.983 1 78.94 255 THR A O 1
ATOM 1920 N N . SER A 1 256 ? -2.143 -2.414 -1.13 1 80.25 256 SER A N 1
ATOM 1921 C CA . SER A 1 256 ? -1.255 -2.23 -2.273 1 80.25 256 SER A CA 1
ATOM 1922 C C . SER A 1 256 ? -0.212 -3.34 -2.348 1 80.25 256 SER A C 1
ATOM 1924 O O . SER A 1 256 ? 0.175 -3.764 -3.439 1 80.25 256 SER A O 1
ATOM 1926 N N . ALA A 1 257 ? 0.216 -3.748 -1.229 1 80.38 257 ALA A N 1
ATOM 1927 C CA . ALA A 1 257 ? 1.291 -4.738 -1.207 1 80.38 257 ALA A CA 1
ATOM 1928 C C . ALA A 1 257 ? 0.741 -6.148 -1.387 1 80.38 257 ALA A C 1
ATOM 1930 O O . ALA A 1 257 ? 1.321 -6.961 -2.113 1 80.38 257 ALA A O 1
ATOM 1931 N N . ILE A 1 258 ? -0.377 -6.406 -0.722 1 76.12 258 ILE A N 1
ATOM 1932 C CA . ILE A 1 258 ? -0.759 -7.816 -0.703 1 76.12 258 ILE A CA 1
ATOM 1933 C C . ILE A 1 258 ? -2.234 -7.953 -1.072 1 76.12 258 ILE A C 1
ATOM 1935 O O . ILE A 1 258 ? -2.742 -9.07 -1.214 1 76.12 258 ILE A O 1
ATOM 1939 N N . GLY A 1 259 ? -2.824 -6.805 -1.35 1 71.12 259 GLY A N 1
ATOM 1940 C CA . GLY A 1 259 ? -4.207 -6.887 -1.79 1 71.12 259 GLY A CA 1
ATOM 1941 C C . GLY A 1 259 ? -4.348 -7.277 -3.25 1 71.12 259 GLY A C 1
ATOM 1942 O O . GLY A 1 259 ? -3.377 -7.223 -4.008 1 71.12 259 GLY A O 1
ATOM 1943 N N . THR A 1 260 ? -5.512 -7.82 -3.598 1 65.94 260 THR A N 1
ATOM 1944 C CA . THR A 1 260 ? -5.785 -8.234 -4.969 1 65.94 260 THR A CA 1
ATOM 1945 C C . THR A 1 260 ? -6.508 -7.133 -5.734 1 65.94 260 THR A C 1
ATOM 1947 O O . THR A 1 260 ? -7.426 -6.504 -5.207 1 65.94 260 THR A O 1
ATOM 1950 N N . SER A 1 261 ? -5.91 -6.84 -6.809 1 70.69 261 SER A N 1
ATOM 1951 C CA . SER A 1 261 ? -6.609 -5.902 -7.684 1 70.69 261 SER A CA 1
ATOM 1952 C C . SER A 1 261 ? -7.613 -6.629 -8.578 1 70.69 261 SER A C 1
ATOM 1954 O O . SER A 1 261 ? -7.316 -7.699 -9.109 1 70.69 261 SER A O 1
ATOM 1956 N N . HIS A 1 262 ? -8.789 -6.016 -8.672 1 77.38 262 HIS A N 1
ATOM 1957 C CA . HIS A 1 262 ? -9.781 -6.586 -9.586 1 77.38 262 HIS A CA 1
ATOM 1958 C C . HIS A 1 262 ? -9.516 -6.156 -11.023 1 77.38 262 HIS A C 1
ATOM 1960 O O . HIS A 1 262 ? -10.117 -6.688 -11.953 1 77.38 262 HIS A O 1
ATOM 1966 N N . ASP A 1 263 ? -8.586 -5.23 -11.156 1 79.06 263 ASP A N 1
ATOM 1967 C CA . ASP A 1 263 ? -8.203 -4.832 -12.508 1 79.06 263 ASP A CA 1
ATOM 1968 C C . ASP A 1 263 ? -7.109 -5.738 -13.062 1 79.06 263 ASP A C 1
ATOM 1970 O O . ASP A 1 263 ? -5.93 -5.551 -12.758 1 79.06 263 ASP A O 1
ATOM 1974 N N . LEU A 1 264 ? -7.555 -6.66 -13.891 1 81.88 264 LEU A N 1
ATOM 1975 C CA . LEU A 1 264 ? -6.625 -7.648 -14.43 1 81.88 264 LEU A CA 1
ATOM 1976 C C . LEU A 1 264 ? -6.367 -7.402 -15.914 1 81.88 264 LEU A C 1
ATOM 1978 O O . LEU A 1 264 ? -6.012 -8.328 -16.641 1 81.88 264 LEU A O 1
ATOM 1982 N N . ARG A 1 265 ? -6.508 -6.199 -16.422 1 85 265 ARG A N 1
ATOM 1983 C CA . ARG A 1 265 ? -6.41 -5.871 -17.844 1 85 265 ARG A CA 1
ATOM 1984 C C . ARG A 1 265 ? -5.023 -6.207 -18.391 1 85 265 ARG A C 1
ATOM 1986 O O . ARG A 1 265 ? -4.895 -6.707 -19.5 1 85 265 ARG A O 1
ATOM 1993 N N . ARG A 1 266 ? -3.916 -5.91 -17.562 1 75.81 266 ARG A N 1
ATOM 1994 C CA . ARG A 1 266 ? -2.57 -6.191 -18.047 1 75.81 266 ARG A CA 1
ATOM 1995 C C . ARG A 1 266 ? -2.344 -7.695 -18.188 1 75.81 266 ARG A C 1
ATOM 1997 O O . ARG A 1 266 ? -1.662 -8.141 -19.109 1 75.81 266 ARG A O 1
ATOM 2004 N N . PHE A 1 267 ? -2.871 -8.414 -17.266 1 82.69 267 PHE A N 1
ATOM 2005 C CA . PHE A 1 267 ? -2.811 -9.867 -17.359 1 82.69 267 PHE A CA 1
ATOM 2006 C C . PHE A 1 267 ? -3.498 -10.359 -18.625 1 82.69 267 PHE A C 1
ATOM 2008 O O . PHE A 1 267 ? -2.93 -11.148 -19.375 1 82.69 267 PHE A O 1
ATOM 2015 N N . ARG A 1 268 ? -4.652 -9.789 -18.875 1 86 268 ARG A N 1
ATOM 2016 C CA . ARG A 1 268 ? -5.43 -10.164 -20.047 1 86 268 ARG A CA 1
ATOM 2017 C C . ARG A 1 268 ? -4.723 -9.742 -21.328 1 86 268 ARG A C 1
ATOM 2019 O O . ARG A 1 268 ? -4.613 -10.531 -22.266 1 86 268 ARG A O 1
ATOM 2026 N N . GLU A 1 269 ? -4.223 -8.531 -21.312 1 83.69 269 GLU A N 1
ATOM 2027 C CA . GLU A 1 269 ? -3.598 -7.977 -22.516 1 83.69 269 GLU A CA 1
ATOM 2028 C C . GLU A 1 269 ? -2.346 -8.758 -22.891 1 83.69 269 GLU A C 1
ATOM 2030 O O . GLU A 1 269 ? -1.946 -8.773 -24.062 1 83.69 269 GLU A O 1
ATOM 2035 N N . ARG A 1 270 ? -1.784 -9.461 -21.969 1 80.94 270 ARG A N 1
ATOM 2036 C CA . ARG A 1 270 ? -0.595 -10.266 -22.234 1 80.94 270 ARG A CA 1
ATOM 2037 C C . ARG A 1 270 ? -0.972 -11.703 -22.578 1 80.94 270 ARG A C 1
ATOM 2039 O O . ARG A 1 270 ? -0.101 -12.562 -22.703 1 80.94 270 ARG A O 1
ATOM 2046 N N . GLY A 1 271 ? -2.244 -11.953 -22.609 1 83.88 271 GLY A N 1
ATOM 2047 C CA . GLY A 1 271 ? -2.723 -13.266 -23.031 1 83.88 271 GLY A CA 1
ATOM 2048 C C . GLY A 1 271 ? -2.904 -14.234 -21.875 1 83.88 271 GLY A C 1
ATOM 2049 O O . GLY A 1 271 ? -3.062 -15.438 -22.094 1 83.88 271 GLY A O 1
ATOM 2050 N N . GLY A 1 272 ? -2.895 -13.75 -20.672 1 86.25 272 GLY A N 1
ATOM 2051 C CA . GLY A 1 272 ? -3.064 -14.594 -19.5 1 86.25 272 GLY A CA 1
ATOM 2052 C C . GLY A 1 272 ? -4.438 -15.227 -19.422 1 86.25 272 GLY A C 1
ATOM 2053 O O . GLY A 1 272 ? -5.426 -14.648 -19.875 1 86.25 272 GLY A O 1
ATOM 2054 N N . LYS A 1 273 ? -4.457 -16.438 -18.891 1 87.88 273 LYS A N 1
ATOM 2055 C CA . LYS A 1 273 ? -5.688 -17.156 -18.578 1 87.88 273 LYS A CA 1
ATOM 2056 C C . LYS A 1 273 ? -5.711 -17.578 -17.109 1 87.88 273 LYS A C 1
ATOM 2058 O O . LYS A 1 273 ? -4.695 -18.016 -16.562 1 87.88 273 LYS A O 1
ATOM 2063 N N . MET A 1 274 ? -6.848 -17.391 -16.5 1 87.38 274 MET A N 1
ATOM 2064 C CA . MET A 1 274 ? -6.996 -17.719 -15.078 1 87.38 274 MET A CA 1
ATOM 2065 C C . MET A 1 274 ? -8.148 -18.688 -14.859 1 87.38 274 MET A C 1
ATOM 2067 O O . MET A 1 274 ? -9.266 -18.453 -15.312 1 87.38 274 MET A O 1
ATOM 2071 N N . LEU A 1 275 ? -7.812 -19.844 -14.32 1 87.81 275 LEU A N 1
ATOM 2072 C CA . LEU A 1 275 ? -8.805 -20.781 -13.805 1 87.81 275 LEU A CA 1
ATOM 2073 C C . LEU A 1 275 ? -8.82 -20.766 -12.273 1 87.81 275 LEU A C 1
ATOM 2075 O O . LEU A 1 275 ? -7.832 -21.109 -11.633 1 87.81 275 LEU A O 1
ATOM 2079 N N . MET A 1 276 ? -9.898 -20.25 -11.727 1 84.25 276 MET A N 1
ATOM 2080 C CA . MET A 1 276 ? -10.039 -20.156 -10.273 1 84.25 276 MET A CA 1
ATOM 2081 C C . MET A 1 276 ? -11.156 -21.078 -9.773 1 84.25 276 MET A C 1
ATOM 2083 O O . MET A 1 276 ? -12.273 -21.031 -10.297 1 84.25 276 MET A O 1
ATOM 2087 N N . TRP A 1 277 ? -10.812 -21.891 -8.867 1 83.06 277 TRP A N 1
ATOM 2088 C CA . TRP A 1 277 ? -11.859 -22.625 -8.164 1 83.06 277 TRP A CA 1
ATOM 2089 C C . TRP A 1 277 ? -11.82 -22.328 -6.668 1 83.06 277 TRP A C 1
ATOM 2091 O O . TRP A 1 277 ? -10.75 -22.062 -6.109 1 83.06 277 TRP A O 1
ATOM 2101 N N . HIS A 1 278 ? -12.945 -22.297 -6.043 1 80 278 HIS A N 1
ATOM 2102 C CA . HIS A 1 278 ? -13.094 -22.031 -4.617 1 80 278 HIS A CA 1
ATOM 2103 C C . HIS A 1 278 ? -14.031 -23.031 -3.963 1 80 278 HIS A C 1
ATOM 2105 O O . HIS A 1 278 ? -15.109 -23.328 -4.488 1 80 278 HIS A O 1
ATOM 2111 N N . GLY A 1 279 ? -13.562 -23.531 -2.846 1 77.94 279 GLY A N 1
ATOM 2112 C CA . GLY A 1 279 ? -14.422 -24.422 -2.082 1 77.94 279 GLY A CA 1
ATOM 2113 C C . GLY A 1 279 ? -15.562 -23.703 -1.381 1 77.94 279 GLY A C 1
ATOM 2114 O O . GLY A 1 279 ? -15.336 -22.688 -0.706 1 77.94 279 GLY A O 1
ATOM 2115 N N . MET A 1 280 ? -16.688 -24.266 -1.479 1 76.69 280 MET A N 1
ATOM 2116 C CA . MET A 1 280 ? -17.859 -23.594 -0.889 1 76.69 280 MET A CA 1
ATOM 2117 C C . MET A 1 280 ? -17.891 -23.812 0.622 1 76.69 280 MET A C 1
ATOM 2119 O O . MET A 1 280 ? -18.594 -23.094 1.333 1 76.69 280 MET A O 1
ATOM 2123 N N . ALA A 1 281 ? -17.062 -24.797 1.045 1 71.44 281 ALA A N 1
ATOM 2124 C CA . ALA A 1 281 ? -17 -25.062 2.48 1 71.44 281 ALA A CA 1
ATOM 2125 C C . ALA A 1 281 ? -15.711 -24.5 3.082 1 71.44 281 ALA A C 1
ATOM 2127 O O . ALA A 1 281 ? -15.266 -24.969 4.137 1 71.44 281 ALA A O 1
ATOM 2128 N N . ASP A 1 282 ? -15.062 -23.641 2.348 1 69.75 282 ASP A N 1
ATOM 2129 C CA . ASP A 1 282 ? -13.82 -23.031 2.822 1 69.75 282 ASP A CA 1
ATOM 2130 C C . ASP A 1 282 ? -14.062 -22.234 4.098 1 69.75 282 ASP A C 1
ATOM 2132 O O . ASP A 1 282 ? -14.852 -21.281 4.102 1 69.75 282 ASP A O 1
ATOM 2136 N N . GLN A 1 283 ? -13.422 -22.672 5.09 1 62.59 283 GLN A N 1
ATOM 2137 C CA . GLN A 1 283 ? -13.617 -22.016 6.383 1 62.59 283 GLN A CA 1
ATOM 2138 C C . GLN A 1 283 ? -12.656 -20.859 6.562 1 62.59 283 GLN A C 1
ATOM 2140 O O . GLN A 1 283 ? -12.828 -20.031 7.461 1 62.59 283 GLN A O 1
ATOM 2145 N N . THR A 1 284 ? -11.68 -20.766 5.66 1 63.75 284 THR A N 1
ATOM 2146 C CA . THR A 1 284 ? -10.656 -19.75 5.793 1 63.75 284 THR A CA 1
ATOM 2147 C C . THR A 1 284 ? -11.023 -18.5 4.984 1 63.75 284 THR A C 1
ATOM 2149 O O . THR A 1 284 ? -10.914 -17.375 5.477 1 63.75 284 THR A O 1
ATOM 2152 N N . VAL A 1 285 ? -11.391 -18.734 3.789 1 64.81 285 VAL A N 1
ATOM 2153 C CA . VAL A 1 285 ? -11.859 -17.688 2.889 1 64.81 285 VAL A CA 1
ATOM 2154 C C . VAL A 1 285 ? -13.289 -18 2.441 1 64.81 285 VAL A C 1
ATOM 2156 O O . VAL A 1 285 ? -13.539 -19 1.78 1 64.81 285 VAL A O 1
ATOM 2159 N N . MET A 1 286 ? -14.109 -17.094 2.832 1 67.81 286 MET A N 1
ATOM 2160 C CA . MET A 1 286 ? -15.508 -17.344 2.492 1 67.81 286 MET A CA 1
ATOM 2161 C C . MET A 1 286 ? -15.719 -17.281 0.983 1 67.81 286 MET A C 1
ATOM 2163 O O . MET A 1 286 ? -15.141 -16.438 0.304 1 67.81 286 MET A O 1
ATOM 2167 N N . VAL A 1 287 ? -16.516 -18.188 0.537 1 75.19 287 VAL A N 1
ATOM 2168 C CA . VAL A 1 287 ? -16.844 -18.266 -0.885 1 75.19 287 VAL A CA 1
ATOM 2169 C C . VAL A 1 287 ? -17.422 -16.938 -1.356 1 75.19 287 VAL A C 1
ATOM 2171 O O . VAL A 1 287 ? -17.188 -16.516 -2.492 1 75.19 287 VAL A O 1
ATOM 2174 N N . LEU A 1 288 ? -18.094 -16.234 -0.449 1 75 288 LEU A N 1
ATOM 2175 C CA . LEU A 1 288 ? -18.703 -14.961 -0.813 1 75 288 LEU A CA 1
ATOM 2176 C C . LEU A 1 288 ? -17.641 -13.93 -1.168 1 75 288 LEU A C 1
ATOM 2178 O O . LEU A 1 288 ? -17.859 -13.07 -2.027 1 75 288 LEU A O 1
ATOM 2182 N N . ALA A 1 289 ? -16.516 -14.039 -0.533 1 73.56 289 ALA A N 1
ATOM 2183 C CA . ALA A 1 289 ? -15.43 -13.117 -0.839 1 73.56 289 ALA A CA 1
ATOM 2184 C C . ALA A 1 289 ? -14.875 -13.367 -2.238 1 73.56 289 ALA A C 1
ATOM 2186 O O . ALA A 1 289 ? -14.625 -12.43 -2.99 1 73.56 289 ALA A O 1
ATOM 2187 N N . ALA A 1 290 ? -14.734 -14.586 -2.547 1 78.19 290 ALA A N 1
ATOM 2188 C CA . ALA A 1 290 ? -14.258 -14.945 -3.879 1 78.19 290 ALA A CA 1
ATOM 2189 C C . ALA A 1 290 ? -15.25 -14.531 -4.953 1 78.19 290 ALA A C 1
ATOM 2191 O O . ALA A 1 290 ? -14.867 -14 -5.996 1 78.19 290 ALA A O 1
ATOM 2192 N N . ARG A 1 291 ? -16.5 -14.758 -4.645 1 84 291 ARG A N 1
ATOM 2193 C CA . ARG A 1 291 ? -17.562 -14.359 -5.566 1 84 291 ARG A CA 1
ATOM 2194 C C . ARG A 1 291 ? -17.547 -12.852 -5.797 1 84 291 ARG A C 1
ATOM 2196 O O . ARG A 1 291 ? -17.656 -12.391 -6.934 1 84 291 ARG A O 1
ATOM 2203 N N . ALA A 1 292 ? -17.453 -12.188 -4.742 1 81.19 292 ALA A N 1
ATOM 2204 C CA . ALA A 1 292 ? -17.453 -10.734 -4.836 1 81.19 292 ALA A CA 1
ATOM 2205 C C . ALA A 1 292 ? -16.266 -10.227 -5.637 1 81.19 292 ALA A C 1
ATOM 2207 O O . ALA A 1 292 ? -16.391 -9.281 -6.422 1 81.19 292 ALA A O 1
ATOM 2208 N N . PHE A 1 293 ? -15.188 -10.812 -5.453 1 81.62 293 PHE A N 1
ATOM 2209 C CA . PHE A 1 293 ? -13.977 -10.445 -6.18 1 81.62 293 PHE A CA 1
ATOM 2210 C C . PHE A 1 293 ? -14.156 -10.672 -7.676 1 81.62 293 PHE A C 1
ATOM 2212 O O . PHE A 1 293 ? -13.859 -9.789 -8.484 1 81.62 293 PHE A O 1
ATOM 2219 N N . TYR A 1 294 ? -14.648 -11.789 -8 1 86.5 294 TYR A N 1
ATOM 2220 C CA . TYR A 1 294 ? -14.883 -12.117 -9.406 1 86.5 294 TYR A CA 1
ATOM 2221 C C . TYR A 1 294 ? -15.914 -11.18 -10.023 1 86.5 294 TYR A C 1
ATOM 2223 O O . TYR A 1 294 ? -15.711 -10.672 -11.125 1 86.5 294 TYR A O 1
ATOM 2231 N N . GLU A 1 295 ? -16.953 -10.953 -9.32 1 90.94 295 GLU A N 1
ATOM 2232 C CA . GLU A 1 295 ? -18.016 -10.109 -9.836 1 90.94 295 GLU A CA 1
ATOM 2233 C C . GLU A 1 295 ? -17.547 -8.672 -10.031 1 90.94 295 GLU A C 1
ATOM 2235 O O . GLU A 1 295 ? -17.953 -7.996 -10.977 1 90.94 295 GLU A O 1
ATOM 2240 N N . ARG A 1 296 ? -16.734 -8.258 -9.148 1 85.5 296 ARG A N 1
ATOM 2241 C CA . ARG A 1 296 ? -16.172 -6.914 -9.289 1 85.5 296 ARG A CA 1
ATOM 2242 C C . ARG A 1 296 ? -15.297 -6.82 -10.531 1 85.5 296 ARG A C 1
ATOM 2244 O O . ARG A 1 296 ? -15.375 -5.844 -11.281 1 85.5 296 ARG A O 1
ATOM 2251 N N . ALA A 1 297 ? -14.5 -7.781 -10.688 1 86.81 297 ALA A N 1
ATOM 2252 C CA . ALA A 1 297 ? -13.664 -7.828 -11.883 1 86.81 297 ALA A CA 1
ATOM 2253 C C . ALA A 1 297 ? -14.516 -7.898 -13.148 1 86.81 297 ALA A C 1
ATOM 2255 O O . ALA A 1 297 ? -14.227 -7.223 -14.141 1 86.81 297 ALA A O 1
ATOM 2256 N N . LYS A 1 298 ? -15.539 -8.688 -13.086 1 93.94 298 LYS A N 1
ATOM 2257 C CA . LYS A 1 298 ? -16.453 -8.844 -14.211 1 93.94 298 LYS A CA 1
ATOM 2258 C C . LYS A 1 298 ? -17.109 -7.512 -14.57 1 93.94 298 LYS A C 1
ATOM 2260 O O . LYS A 1 298 ? -17.141 -7.121 -15.742 1 93.94 298 LYS A O 1
ATOM 2265 N N . LYS A 1 299 ? -17.531 -6.855 -13.586 1 92.56 299 LYS A N 1
ATOM 2266 C CA . LYS A 1 299 ? -18.188 -5.566 -13.812 1 92.56 299 LYS A CA 1
ATOM 2267 C C . LYS A 1 299 ? -17.203 -4.559 -14.422 1 92.56 299 LYS A C 1
ATOM 2269 O O . LYS A 1 299 ? -17.578 -3.805 -15.328 1 92.56 299 LYS A O 1
ATOM 2274 N N . LEU A 1 300 ? -16.062 -4.586 -13.945 1 89.88 300 LEU A N 1
ATOM 2275 C CA . LEU A 1 300 ? -15.039 -3.684 -14.469 1 89.88 300 LEU A CA 1
ATOM 2276 C C . LEU A 1 300 ? -14.75 -3.992 -15.938 1 89.88 300 LEU A C 1
ATOM 2278 O O . LEU A 1 300 ? -14.688 -3.084 -16.766 1 89.88 300 LEU A O 1
ATOM 2282 N N . GLU A 1 301 ? -14.602 -5.176 -16.234 1 92.88 301 GLU A N 1
ATOM 2283 C CA . GLU A 1 301 ? -14.32 -5.578 -17.609 1 92.88 301 GLU A CA 1
ATOM 2284 C C . GLU A 1 301 ? -15.508 -5.277 -18.531 1 92.88 301 GLU A C 1
ATOM 2286 O O . GLU A 1 301 ? -15.328 -4.82 -19.656 1 92.88 301 GLU A O 1
ATOM 2291 N N . GLU A 1 302 ? -16.641 -5.492 -18.031 1 94.69 302 GLU A N 1
ATOM 2292 C CA . GLU A 1 302 ? -17.844 -5.172 -18.797 1 94.69 302 GLU A CA 1
ATOM 2293 C C . GLU A 1 302 ? -17.875 -3.689 -19.172 1 94.69 302 GLU A C 1
ATOM 2295 O O . GLU A 1 302 ? -18.281 -3.33 -20.281 1 94.69 302 GLU A O 1
ATOM 2300 N N . SER A 1 303 ? -17.453 -2.912 -18.25 1 92.56 303 SER A N 1
ATOM 2301 C CA . SER A 1 303 ? -17.438 -1.476 -18.5 1 92.56 303 SER A CA 1
ATOM 2302 C C . SER A 1 303 ? -16.453 -1.123 -19.609 1 92.56 303 SER A C 1
ATOM 2304 O O . SER A 1 303 ? -16.547 -0.05 -20.219 1 92.56 303 SER A O 1
ATOM 2306 N N . ARG A 1 304 ? -15.633 -2.061 -19.969 1 92 304 ARG A N 1
ATOM 2307 C CA . ARG A 1 304 ? -14.641 -1.872 -21.031 1 92 304 ARG A CA 1
ATOM 2308 C C . ARG A 1 304 ? -15.031 -2.633 -22.281 1 92 304 ARG A C 1
ATOM 2310 O O . ARG A 1 304 ? -14.258 -2.703 -23.234 1 92 304 ARG A O 1
ATOM 2317 N N . GLY A 1 305 ? -16.125 -3.303 -22.25 1 95.12 305 GLY A N 1
ATOM 2318 C CA . GLY A 1 305 ? -16.594 -4.074 -23.391 1 95.12 305 GLY A CA 1
ATOM 2319 C C . GLY A 1 305 ? -15.938 -5.434 -23.5 1 95.12 305 GLY A C 1
ATOM 2320 O O . GLY A 1 305 ? -15.891 -6.023 -24.578 1 95.12 305 GLY A O 1
ATOM 2321 N N . VAL A 1 306 ? -15.391 -5.871 -22.406 1 95.31 306 VAL A N 1
ATOM 2322 C CA . VAL A 1 306 ? -14.703 -7.156 -22.391 1 95.31 306 VAL A CA 1
ATOM 2323 C C . VAL A 1 306 ? -15.492 -8.164 -21.578 1 95.31 306 VAL A C 1
ATOM 2325 O O . VAL A 1 306 ? -16.016 -7.832 -20.516 1 95.31 306 VAL A O 1
ATOM 2328 N N . GLU A 1 307 ? -15.609 -9.344 -22.094 1 95.75 307 GLU A N 1
ATOM 2329 C CA . GLU A 1 307 ? -16.156 -10.438 -21.312 1 95.75 307 GLU A CA 1
ATOM 2330 C C . GLU A 1 307 ? -15.086 -11.094 -20.453 1 95.75 307 GLU A C 1
ATOM 2332 O O . GLU A 1 307 ? -14.125 -11.664 -20.969 1 95.75 307 GLU A O 1
ATOM 2337 N N . VAL A 1 308 ? -15.312 -11.086 -19.172 1 94.69 308 VAL A N 1
ATOM 2338 C CA . VAL A 1 308 ? -14.297 -11.578 -18.25 1 94.69 308 VAL A CA 1
ATOM 2339 C C . VAL A 1 308 ? -14.031 -13.055 -18.516 1 94.69 308 VAL A C 1
ATOM 2341 O O . VAL A 1 308 ? -12.906 -13.531 -18.328 1 94.69 308 VAL A O 1
ATOM 2344 N N . GLU A 1 309 ? -14.977 -13.797 -19.016 1 94.81 309 GLU A N 1
ATOM 2345 C CA . GLU A 1 309 ? -14.875 -15.234 -19.234 1 94.81 309 GLU A CA 1
ATOM 2346 C C . GLU A 1 309 ? -13.898 -15.562 -20.359 1 94.81 309 GLU A C 1
ATOM 2348 O O . GLU A 1 309 ? -13.5 -16.719 -20.531 1 94.81 309 GLU A O 1
ATOM 2353 N N . ASP A 1 310 ? -13.523 -14.555 -21.031 1 94.44 310 ASP A N 1
ATOM 2354 C CA . ASP A 1 310 ? -12.555 -14.773 -22.109 1 94.44 310 ASP A CA 1
ATOM 2355 C C . ASP A 1 310 ? -11.18 -15.125 -21.547 1 94.44 310 ASP A C 1
ATOM 2357 O O . ASP A 1 310 ? -10.359 -15.719 -22.25 1 94.44 310 ASP A O 1
ATOM 2361 N N . TYR A 1 311 ? -10.984 -14.719 -20.312 1 90.69 311 TYR A N 1
ATOM 2362 C CA . TYR A 1 311 ? -9.656 -15.008 -19.781 1 90.69 311 TYR A CA 1
ATOM 2363 C C . TYR A 1 311 ? -9.727 -15.492 -18.344 1 90.69 311 TYR A C 1
ATOM 2365 O O . TYR A 1 311 ? -8.734 -15.969 -17.797 1 90.69 311 TYR A O 1
ATOM 2373 N N . TRP A 1 312 ? -10.805 -15.391 -17.688 1 90.38 312 TRP A N 1
ATOM 2374 C CA . TRP A 1 312 ? -10.984 -15.812 -16.297 1 90.38 312 TRP A CA 1
ATOM 2375 C C . TRP A 1 312 ? -12.219 -16.703 -16.156 1 90.38 312 TRP A C 1
ATOM 2377 O O . TRP A 1 312 ? -13.344 -16.266 -16.375 1 90.38 312 TRP A O 1
ATOM 2387 N N . ARG A 1 313 ? -11.977 -17.953 -15.812 1 91.31 313 ARG A N 1
ATOM 2388 C CA . ARG A 1 313 ? -13.055 -18.906 -15.539 1 91.31 313 ARG A CA 1
ATOM 2389 C C . ARG A 1 313 ? -13.109 -19.25 -14.055 1 91.31 313 ARG A C 1
ATOM 2391 O O . ARG A 1 313 ? -12.133 -19.734 -13.484 1 91.31 313 ARG A O 1
ATOM 2398 N N . TYR A 1 314 ? -14.258 -19 -13.406 1 89.88 314 TYR A N 1
ATOM 2399 C CA . TYR A 1 314 ? -14.453 -19.156 -11.969 1 89.88 314 TYR A CA 1
ATOM 2400 C C . TYR A 1 314 ? -15.406 -20.297 -11.664 1 89.88 314 TYR A C 1
ATOM 2402 O O . TYR A 1 314 ? -16.484 -20.391 -12.258 1 89.88 314 TYR A O 1
ATOM 2410 N N . PHE A 1 315 ? -14.977 -21.188 -10.734 1 87.44 315 PHE A N 1
ATOM 2411 C CA . PHE A 1 315 ? -15.766 -22.359 -10.336 1 87.44 315 PHE A CA 1
ATOM 2412 C C . PHE A 1 315 ? -15.93 -22.406 -8.828 1 87.44 315 PHE A C 1
ATOM 2414 O O . PHE A 1 315 ? -14.992 -22.125 -8.078 1 87.44 315 PHE A O 1
ATOM 2421 N N . GLU A 1 316 ? -17.094 -22.797 -8.383 1 85.5 316 GLU A N 1
ATOM 2422 C CA . GLU A 1 316 ? -17.328 -23.094 -6.973 1 85.5 316 GLU A CA 1
ATOM 2423 C C . GLU A 1 316 ? -17.531 -24.594 -6.742 1 85.5 316 GLU A C 1
ATOM 2425 O O . GLU A 1 316 ? -18.375 -25.219 -7.383 1 85.5 316 GLU A O 1
ATOM 2430 N N . VAL A 1 317 ? -16.75 -25.094 -5.883 1 81.44 317 VAL A N 1
ATOM 2431 C CA . VAL A 1 317 ? -16.75 -26.547 -5.664 1 81.44 317 VAL A CA 1
ATOM 2432 C C . VAL A 1 317 ? -17.484 -26.875 -4.375 1 81.44 317 VAL A C 1
ATOM 2434 O O . VAL A 1 317 ? -16.984 -26.641 -3.277 1 81.44 317 VAL A O 1
ATOM 2437 N N . PRO A 1 318 ? -18.594 -27.484 -4.52 1 78.62 318 PRO A N 1
ATOM 2438 C CA . PRO A 1 318 ? -19.359 -27.812 -3.316 1 78.62 318 PRO A CA 1
ATOM 2439 C C . PRO A 1 318 ? -18.609 -28.797 -2.404 1 78.62 318 PRO A C 1
ATOM 2441 O O . PRO A 1 318 ? -18 -29.75 -2.887 1 78.62 318 PRO A O 1
ATOM 2444 N N . GLY A 1 319 ? -18.609 -28.531 -1.118 1 74.38 319 GLY A N 1
ATOM 2445 C CA . GLY A 1 319 ? -18.094 -29.469 -0.126 1 74.38 319 GLY A CA 1
ATOM 2446 C C . GLY A 1 319 ? -16.594 -29.359 0.071 1 74.38 319 GLY A C 1
ATOM 2447 O O . GLY A 1 319 ? -16.016 -30.016 0.945 1 74.38 319 GLY A O 1
ATOM 2448 N N . MET A 1 320 ? -15.953 -28.594 -0.69 1 73.38 320 MET A N 1
ATOM 2449 C CA . MET A 1 320 ? -14.5 -28.453 -0.604 1 73.38 320 MET A CA 1
ATOM 2450 C C . MET A 1 320 ? -14.117 -27.359 0.392 1 73.38 320 MET A C 1
ATOM 2452 O O . MET A 1 320 ? -14.758 -26.297 0.442 1 73.38 320 MET A O 1
ATOM 2456 N N . ASN A 1 321 ? -13.086 -27.719 1.216 1 67.38 321 ASN A N 1
ATOM 2457 C CA . ASN A 1 321 ? -12.531 -26.734 2.146 1 67.38 321 ASN A CA 1
ATOM 2458 C C . ASN A 1 321 ? -11.43 -25.906 1.498 1 67.38 321 ASN A C 1
ATOM 2460 O O . ASN A 1 321 ? -11.359 -25.812 0.272 1 67.38 321 ASN A O 1
ATOM 2464 N N . HIS A 1 322 ? -10.617 -25.156 2.232 1 61.72 322 HIS A N 1
ATOM 2465 C CA . HIS A 1 322 ? -9.617 -24.219 1.732 1 61.72 322 HIS A CA 1
ATOM 2466 C C . HIS A 1 322 ? -8.609 -24.906 0.827 1 61.72 322 HIS A C 1
ATOM 2468 O O . HIS A 1 322 ? -8.344 -24.453 -0.283 1 61.72 322 HIS A O 1
ATOM 2474 N N . CYS A 1 323 ? -7.977 -25.875 1.246 1 58.09 323 CYS A N 1
ATOM 2475 C CA . CYS A 1 323 ? -6.949 -26.484 0.413 1 58.09 323 CYS A CA 1
ATOM 2476 C C . CYS A 1 323 ? -7.191 -27.984 0.266 1 58.09 323 CYS A C 1
ATOM 2478 O O . CYS A 1 323 ? -6.633 -28.625 -0.626 1 58.09 323 CYS A O 1
ATOM 2480 N N . SER A 1 324 ? -7.82 -28.516 1.231 1 54.69 324 SER A N 1
ATOM 2481 C CA . SER A 1 324 ? -8.023 -29.953 1.176 1 54.69 324 SER A CA 1
ATOM 2482 C C . SER A 1 324 ? -9.492 -30.312 1.319 1 54.69 324 SER A C 1
ATOM 2484 O O . SER A 1 324 ? -10.242 -29.625 2.012 1 54.69 324 SER A O 1
ATOM 2486 N N . PRO A 1 325 ? -9.867 -31.156 0.34 1 50.25 325 PRO A N 1
ATOM 2487 C CA . PRO A 1 325 ? -11.234 -31.625 0.576 1 50.25 325 PRO A CA 1
ATOM 2488 C C . PRO A 1 325 ? -11.43 -32.219 1.973 1 50.25 325 PRO A C 1
ATOM 2490 O O . PRO A 1 325 ? -10.492 -32.781 2.543 1 50.25 325 PRO A O 1
ATOM 2493 N N . ILE A 1 326 ? -12.461 -31.703 2.631 1 49.25 326 ILE A N 1
ATOM 2494 C CA . ILE A 1 326 ? -12.852 -32.5 3.777 1 49.25 326 ILE A CA 1
ATOM 2495 C C . ILE A 1 326 ? -12.844 -34 3.389 1 49.25 326 ILE A C 1
ATOM 2497 O O . ILE A 1 326 ? -13.141 -34.344 2.242 1 49.25 326 ILE A O 1
ATOM 2501 N N . TYR A 1 327 ? -12.266 -34.781 4.207 1 52.84 327 TYR A N 1
ATOM 2502 C CA . TYR A 1 327 ? -12.273 -36.219 3.943 1 52.84 327 TYR A CA 1
ATOM 2503 C C . TYR A 1 327 ? -13.477 -36.594 3.094 1 52.84 327 TYR A C 1
ATOM 2505 O O . TYR A 1 327 ? -14.609 -36.25 3.42 1 52.84 327 TYR A O 1
ATOM 2513 N N . GLY A 1 328 ? -13.141 -37.031 1.848 1 58.59 328 GLY A N 1
ATOM 2514 C CA . GLY A 1 328 ? -14.133 -37.562 0.938 1 58.59 328 GLY A CA 1
ATOM 2515 C C . GLY A 1 328 ? -14.789 -36.531 0.07 1 58.59 328 GLY A C 1
ATOM 2516 O O . GLY A 1 328 ? -15.703 -36.812 -0.701 1 58.59 328 GLY A O 1
ATOM 2517 N N . GLY A 1 329 ? -14.297 -35.312 0.15 1 67.69 329 GLY A N 1
ATOM 2518 C CA . GLY A 1 329 ? -14.977 -34.312 -0.651 1 67.69 329 GLY A CA 1
ATOM 2519 C C . GLY A 1 329 ? -14.43 -34.188 -2.061 1 67.69 329 GLY A C 1
ATOM 2520 O O . GLY A 1 329 ? -13.383 -34.781 -2.373 1 67.69 329 GLY A O 1
ATOM 2521 N N . PRO A 1 330 ? -15.289 -33.656 -2.975 1 74.56 330 PRO A N 1
ATOM 2522 C CA . PRO A 1 330 ? -14.898 -33.531 -4.379 1 74.56 330 PRO A CA 1
ATOM 2523 C C . PRO A 1 330 ? -13.734 -32.562 -4.586 1 74.56 330 PRO A C 1
ATOM 2525 O O . PRO A 1 330 ? -13.68 -31.516 -3.936 1 74.56 330 PRO A O 1
ATOM 2528 N N . TYR A 1 331 ? -12.719 -33.031 -5.324 1 77.88 331 TYR A N 1
ATOM 2529 C CA . TYR A 1 331 ? -11.562 -32.219 -5.727 1 77.88 331 TYR A CA 1
ATOM 2530 C C . TYR A 1 331 ? -11.508 -32.062 -7.242 1 77.88 331 TYR A C 1
ATOM 2532 O O . TYR A 1 331 ? -11.617 -33.062 -7.973 1 77.88 331 TYR A O 1
ATOM 2540 N N . PRO A 1 332 ? -11.43 -30.797 -7.66 1 80.88 332 PRO A N 1
ATOM 2541 C CA . PRO A 1 332 ? -11.305 -30.609 -9.109 1 80.88 332 PRO A CA 1
ATOM 2542 C C . PRO A 1 332 ? -9.938 -31.031 -9.641 1 80.88 332 PRO A C 1
ATOM 2544 O O . PRO A 1 332 ? -9.125 -30.172 -10.008 1 80.88 332 PRO A O 1
ATOM 2547 N N . TRP A 1 333 ? -9.789 -32.25 -9.875 1 76.25 333 TRP A N 1
ATOM 2548 C CA . TRP A 1 333 ? -8.492 -32.875 -10.141 1 76.25 333 TRP A CA 1
ATOM 2549 C C . TRP A 1 333 ? -7.988 -32.5 -11.531 1 76.25 333 TRP A C 1
ATOM 2551 O O . TRP A 1 333 ? -6.781 -32.531 -11.789 1 76.25 333 TRP A O 1
ATOM 2561 N N . ASP A 1 334 ? -8.898 -32.094 -12.438 1 82.06 334 ASP A N 1
ATOM 2562 C CA . ASP A 1 334 ? -8.484 -31.859 -13.82 1 82.06 334 ASP A CA 1
ATOM 2563 C C . ASP A 1 334 ? -8.312 -30.375 -14.094 1 82.06 334 ASP A C 1
ATOM 2565 O O . ASP A 1 334 ? -8.18 -29.953 -15.25 1 82.06 334 ASP A O 1
ATOM 2569 N N . ALA A 1 335 ? -8.359 -29.562 -13.055 1 84 335 ALA A N 1
ATOM 2570 C CA . ALA A 1 335 ? -8.297 -28.109 -13.234 1 84 335 ALA A CA 1
ATOM 2571 C C . ALA A 1 335 ? -7.043 -27.703 -14 1 84 335 ALA A C 1
ATOM 2573 O O . ALA A 1 335 ? -7.109 -26.906 -14.93 1 84 335 ALA A O 1
ATOM 2574 N N . MET A 1 336 ? -5.926 -28.234 -13.641 1 83.31 336 MET A N 1
ATOM 2575 C CA . MET A 1 336 ? -4.668 -27.891 -14.297 1 83.31 336 MET A CA 1
ATOM 2576 C C . MET A 1 336 ? -4.68 -28.328 -15.758 1 83.31 336 MET A C 1
ATOM 2578 O O . MET A 1 336 ? -4.254 -27.578 -16.641 1 83.31 336 MET A O 1
ATOM 2582 N N . GLU A 1 337 ? -5.145 -29.516 -15.992 1 85.12 337 GLU A N 1
ATOM 2583 C CA . GLU A 1 337 ? -5.223 -30.016 -17.359 1 85.12 337 GLU A CA 1
ATOM 2584 C C . GLU A 1 337 ? -6.141 -29.141 -18.219 1 85.12 337 GLU A C 1
ATOM 2586 O O . GLU A 1 337 ? -5.832 -28.859 -19.375 1 85.12 337 GLU A O 1
ATOM 2591 N N . ARG A 1 338 ? -7.219 -28.75 -17.641 1 89.31 338 ARG A N 1
ATOM 2592 C CA . ARG A 1 338 ? -8.156 -27.906 -18.375 1 89.31 338 ARG A CA 1
ATOM 2593 C C . ARG A 1 338 ? -7.539 -26.531 -18.672 1 89.31 338 ARG A C 1
ATOM 2595 O O . ARG A 1 338 ? -7.746 -25.984 -19.75 1 89.31 338 ARG A O 1
ATOM 2602 N N . LEU A 1 339 ? -6.789 -26.016 -17.703 1 88.81 339 LEU A N 1
ATOM 2603 C CA . LEU A 1 339 ? -6.098 -24.75 -17.922 1 88.81 339 LEU A CA 1
ATOM 2604 C C . LEU A 1 339 ? -5.066 -24.875 -19.047 1 88.81 339 LEU A C 1
ATOM 2606 O O . LEU A 1 339 ? -4.973 -24.016 -19.906 1 88.81 339 LEU A O 1
ATOM 2610 N N . GLN A 1 340 ? -4.359 -25.953 -19.062 1 87.56 340 GLN A N 1
ATOM 2611 C CA . GLN A 1 340 ? -3.354 -26.188 -20.094 1 87.56 340 GLN A CA 1
ATOM 2612 C C . GLN A 1 340 ? -3.988 -26.281 -21.469 1 87.56 340 GLN A C 1
ATOM 2614 O O . GLN A 1 340 ? -3.477 -25.703 -22.438 1 87.56 340 GLN A O 1
ATOM 2619 N N . LYS A 1 341 ? -5.082 -26.984 -21.531 1 93.5 341 LYS A N 1
ATOM 2620 C CA . LYS A 1 341 ? -5.789 -27.094 -22.797 1 93.5 341 LYS A CA 1
ATOM 2621 C C . LYS A 1 341 ? -6.27 -25.734 -23.281 1 93.5 341 LYS A C 1
ATOM 2623 O O . LYS A 1 341 ? -6.242 -25.453 -24.484 1 93.5 341 LYS A O 1
ATOM 2628 N N . TRP A 1 342 ? -6.699 -24.953 -22.391 1 92.31 342 TRP A N 1
ATOM 2629 C CA . TRP A 1 342 ? -7.152 -23.609 -22.734 1 92.31 342 TRP A CA 1
ATOM 2630 C C . TRP A 1 342 ? -5.992 -22.75 -23.25 1 92.31 342 TRP A C 1
ATOM 2632 O O . TRP A 1 342 ? -6.102 -22.125 -24.312 1 92.31 342 TRP A O 1
ATOM 2642 N N . VAL A 1 343 ? -4.871 -22.75 -22.578 1 89.69 343 VAL A N 1
ATOM 2643 C CA . VAL A 1 343 ? -3.715 -21.922 -22.891 1 89.69 343 VAL A CA 1
ATOM 2644 C C . VAL A 1 343 ? -3.059 -22.406 -24.172 1 89.69 343 VAL A C 1
ATOM 2646 O O . VAL A 1 343 ? -2.725 -21.609 -25.062 1 89.69 343 VAL A O 1
ATOM 2649 N N . GLU A 1 344 ? -2.965 -23.719 -24.359 1 91.62 344 GLU A N 1
ATOM 2650 C CA . GLU A 1 344 ? -2.133 -24.297 -25.422 1 91.62 344 GLU A CA 1
ATOM 2651 C C . GLU A 1 344 ? -2.957 -24.594 -26.656 1 91.62 344 GLU A C 1
ATOM 2653 O O . GLU A 1 344 ? -2.439 -24.562 -27.781 1 91.62 344 GLU A O 1
ATOM 2658 N N . GLU A 1 345 ? -4.289 -24.859 -26.469 1 95.19 345 GLU A N 1
ATOM 2659 C CA . GLU A 1 345 ? -5.109 -25.281 -27.609 1 95.19 345 GLU A CA 1
ATOM 2660 C C . GLU A 1 345 ? -6.289 -24.344 -27.812 1 95.19 345 GLU A C 1
ATOM 2662 O O . GLU A 1 345 ? -7.051 -24.484 -28.766 1 95.19 345 GLU A O 1
ATOM 2667 N N . GLY A 1 346 ? -6.512 -23.453 -26.875 1 93.62 346 GLY A N 1
ATOM 2668 C CA . GLY A 1 346 ? -7.582 -22.484 -27.047 1 93.62 346 GLY A CA 1
ATOM 2669 C C . GLY A 1 346 ? -8.945 -23.031 -26.688 1 93.62 346 GLY A C 1
ATOM 2670 O O . GLY A 1 346 ? -9.969 -22.531 -27.156 1 93.62 346 GLY A O 1
ATOM 2671 N N . VAL A 1 347 ? -8.984 -24.078 -25.906 1 95.62 347 VAL A N 1
ATOM 2672 C CA . VAL A 1 347 ? -10.25 -24.703 -25.516 1 95.62 347 VAL A CA 1
ATOM 2673 C C . VAL A 1 347 ? -10.602 -24.312 -24.094 1 95.62 347 VAL A C 1
ATOM 2675 O O . VAL A 1 347 ? -10.148 -24.938 -23.125 1 95.62 347 VAL A O 1
ATOM 2678 N N . PRO A 1 348 ? -11.445 -23.344 -23.891 1 94.19 348 PRO A N 1
ATOM 2679 C CA . PRO A 1 348 ? -11.797 -22.906 -22.547 1 94.19 348 PRO A CA 1
ATOM 2680 C C . PRO A 1 348 ? -12.625 -23.938 -21.781 1 94.19 348 PRO A C 1
ATOM 2682 O O . PRO A 1 348 ? -13.516 -24.562 -22.359 1 94.19 348 PRO A O 1
ATOM 2685 N N . PRO A 1 349 ? -12.328 -24.078 -20.562 1 92.56 349 PRO A N 1
ATOM 2686 C CA . PRO A 1 349 ? -13.156 -25 -19.781 1 92.56 349 PRO A CA 1
ATOM 2687 C C . PRO A 1 349 ? -14.555 -24.453 -19.5 1 92.56 349 PRO A C 1
ATOM 2689 O O . PRO A 1 349 ? -14.711 -23.266 -19.188 1 92.56 349 PRO A O 1
ATOM 2692 N N . GLN A 1 350 ? -15.516 -25.312 -19.625 1 91.81 350 GLN A N 1
ATOM 2693 C CA . GLN A 1 350 ? -16.891 -24.953 -19.281 1 91.81 350 GLN A CA 1
ATOM 2694 C C . GLN A 1 350 ? -17.328 -25.625 -17.984 1 91.81 350 GLN A C 1
ATOM 2696 O O . GLN A 1 350 ? -18.328 -25.219 -17.375 1 91.81 350 GLN A O 1
ATOM 2701 N N . ASP A 1 351 ? -16.641 -26.578 -17.641 1 90.69 351 ASP A N 1
ATOM 2702 C CA . ASP A 1 351 ? -16.844 -27.328 -16.406 1 90.69 351 ASP A CA 1
ATOM 2703 C C . ASP A 1 351 ? -15.562 -28.031 -15.977 1 90.69 351 ASP A C 1
ATOM 2705 O O . ASP A 1 351 ? -14.562 -28.016 -16.688 1 90.69 351 ASP A O 1
ATOM 2709 N N . LEU A 1 352 ? -15.57 -28.484 -14.727 1 89.88 352 LEU A N 1
ATOM 2710 C CA . LEU A 1 352 ? -14.5 -29.328 -14.188 1 89.88 352 LEU A CA 1
ATOM 2711 C C . LEU A 1 352 ? -15.047 -30.656 -13.688 1 89.88 352 LEU A C 1
ATOM 2713 O O . LEU A 1 352 ? -16.266 -30.812 -13.547 1 89.88 352 LEU A O 1
ATOM 2717 N N . GLU A 1 353 ? -14.141 -31.562 -13.57 1 86.25 353 GLU A N 1
ATOM 2718 C CA . GLU A 1 353 ? -14.492 -32.844 -12.969 1 86.25 353 GLU A CA 1
ATOM 2719 C C . GLU A 1 353 ? -13.945 -32.969 -11.547 1 86.25 353 GLU A C 1
ATOM 2721 O O . GLU A 1 353 ? -12.742 -32.812 -11.328 1 86.25 353 GLU A O 1
ATOM 2726 N N . ALA A 1 354 ? -14.844 -33.125 -10.656 1 84.94 354 ALA A N 1
ATOM 2727 C CA . ALA A 1 354 ? -14.406 -33.312 -9.273 1 84.94 354 ALA A CA 1
ATOM 2728 C C . ALA A 1 354 ? -14.562 -34.75 -8.836 1 84.94 354 ALA A C 1
ATOM 2730 O O . ALA A 1 354 ? -15.547 -35.406 -9.172 1 84.94 354 ALA A O 1
ATOM 2731 N N . ARG A 1 355 ? -13.523 -35.219 -8.156 1 81.5 355 ARG A N 1
ATOM 2732 C CA . ARG A 1 355 ? -13.516 -36.594 -7.656 1 81.5 355 ARG A CA 1
ATOM 2733 C C . ARG A 1 355 ? -13.172 -36.625 -6.172 1 81.5 355 ARG A C 1
ATOM 2735 O O . ARG A 1 355 ? -12.5 -35.719 -5.66 1 81.5 355 ARG A O 1
ATOM 2742 N N . THR A 1 356 ? -13.688 -37.688 -5.578 1 79 356 THR A N 1
ATOM 2743 C CA . THR A 1 356 ? -13.336 -37.875 -4.176 1 79 356 THR A CA 1
ATOM 2744 C C . THR A 1 356 ? -11.867 -38.25 -4.039 1 79 356 THR A C 1
ATOM 2746 O O . THR A 1 356 ? -11.289 -38.844 -4.941 1 79 356 THR A O 1
ATOM 2749 N N . VAL A 1 357 ? -11.312 -37.781 -2.924 1 74.88 357 VAL A N 1
ATOM 2750 C CA . VAL A 1 357 ? -9.922 -38.125 -2.648 1 74.88 357 VAL A CA 1
ATOM 2751 C C . VAL A 1 357 ? -9.852 -39.156 -1.532 1 74.88 357 VAL A C 1
ATOM 2753 O O . VAL A 1 357 ? -10.414 -38.969 -0.454 1 74.88 357 VAL A O 1
ATOM 2756 N N . GLY A 1 358 ? -9.398 -40.281 -1.863 1 71.62 358 GLY A N 1
ATOM 2757 C CA . GLY A 1 358 ? -9.156 -41.312 -0.883 1 71.62 358 GLY A CA 1
ATOM 2758 C C . GLY A 1 358 ? -7.684 -41.656 -0.714 1 71.62 358 GLY A C 1
ATOM 2759 O O . GLY A 1 358 ? -6.816 -40.906 -1.181 1 71.62 358 GLY A O 1
ATOM 2760 N N . GLU A 1 359 ? -7.395 -42.438 0.193 1 71.25 359 GLU A N 1
ATOM 2761 C CA . GLU A 1 359 ? -6.023 -42.875 0.435 1 71.25 359 GLU A CA 1
ATOM 2762 C C . GLU A 1 359 ? -5.891 -44.406 0.252 1 71.25 359 GLU A C 1
ATOM 2764 O O . GLU A 1 359 ? -6.762 -45.156 0.676 1 71.25 359 GLU A O 1
ATOM 2769 N N . LYS A 1 360 ? -5.031 -44.812 -0.676 1 69.19 360 LYS A N 1
ATOM 2770 C CA . LYS A 1 360 ? -4.672 -46.219 -0.858 1 69.19 360 LYS A CA 1
ATOM 2771 C C . LYS A 1 360 ? -3.164 -46.406 -0.764 1 69.19 360 LYS A C 1
ATOM 2773 O O . LYS A 1 360 ? -2.404 -45.812 -1.52 1 69.19 360 LYS A O 1
ATOM 2778 N N . ASP A 1 361 ? -2.74 -47.281 0.057 1 65.69 361 ASP A N 1
ATOM 2779 C CA . ASP A 1 361 ? -1.335 -47.625 0.243 1 65.69 361 ASP A CA 1
ATOM 2780 C C . ASP A 1 361 ? -0.488 -46.375 0.474 1 65.69 361 ASP A C 1
ATOM 2782 O O . ASP A 1 361 ? 0.588 -46.219 -0.11 1 65.69 361 ASP A O 1
ATOM 2786 N N . GLY A 1 362 ? -1.058 -45.344 1.128 1 61.94 362 GLY A N 1
ATOM 2787 C CA . GLY A 1 362 ? -0.325 -44.156 1.505 1 61.94 362 GLY A CA 1
ATOM 2788 C C . GLY A 1 362 ? -0.333 -43.094 0.427 1 61.94 362 GLY A C 1
ATOM 2789 O O . GLY A 1 362 ? 0.387 -42.094 0.527 1 61.94 362 GLY A O 1
ATOM 2790 N N . ARG A 1 363 ? -1.078 -43.438 -0.555 1 63.75 363 ARG A N 1
ATOM 2791 C CA . ARG A 1 363 ? -1.164 -42.469 -1.645 1 63.75 363 ARG A CA 1
ATOM 2792 C C . ARG A 1 363 ? -2.59 -41.938 -1.809 1 63.75 363 ARG A C 1
ATOM 2794 O O . ARG A 1 363 ? -3.551 -42.656 -1.556 1 63.75 363 ARG A O 1
ATOM 2801 N N . LYS A 1 364 ? -2.625 -40.781 -2.152 1 67.62 364 LYS A N 1
ATOM 2802 C CA . LYS A 1 364 ? -3.932 -40.219 -2.486 1 67.62 364 LYS A CA 1
ATOM 2803 C C . LYS A 1 364 ? -4.426 -40.719 -3.832 1 67.62 364 LYS A C 1
ATOM 2805 O O . LYS A 1 364 ? -3.639 -40.906 -4.77 1 67.62 364 LYS A O 1
ATOM 2810 N N . VAL A 1 365 ? -5.637 -41.25 -3.762 1 71.44 365 VAL A N 1
ATOM 2811 C CA . VAL A 1 365 ? -6.242 -41.781 -4.988 1 71.44 365 VAL A CA 1
ATOM 2812 C C . VAL A 1 365 ? -7.582 -41.094 -5.23 1 71.44 365 VAL A C 1
ATOM 2814 O O . VAL A 1 365 ? -8.273 -40.688 -4.285 1 71.44 365 VAL A O 1
ATOM 2817 N N . PHE A 1 366 ? -7.832 -40.844 -6.473 1 75.12 366 PHE A N 1
ATOM 2818 C CA . PHE A 1 366 ? -9.109 -40.219 -6.828 1 75.12 366 PHE A CA 1
ATOM 2819 C C . PHE A 1 366 ? -10.18 -41.281 -7.043 1 75.12 366 PHE A C 1
ATOM 2821 O O . PHE A 1 366 ? -9.906 -42.344 -7.609 1 75.12 366 PHE A O 1
ATOM 2828 N N . GLY A 1 367 ? -11.336 -40.969 -6.504 1 75.69 367 GLY A N 1
ATOM 2829 C CA . GLY A 1 367 ? -12.477 -41.844 -6.727 1 75.69 367 GLY A CA 1
ATOM 2830 C C . GLY A 1 367 ? -12.883 -41.938 -8.188 1 75.69 367 GLY A C 1
ATOM 2831 O O . GLY A 1 367 ? -12.453 -41.125 -9.008 1 75.69 367 GLY A O 1
ATOM 2832 N N . LYS A 1 368 ? -13.648 -42.938 -8.461 1 76.56 368 LYS A N 1
ATOM 2833 C CA . LYS A 1 368 ? -14.023 -43.219 -9.836 1 76.56 368 LYS A CA 1
ATOM 2834 C C . LYS A 1 368 ? -15.164 -42.312 -10.297 1 76.56 368 LYS A C 1
ATOM 2836 O O . LYS A 1 368 ? -15.234 -41.938 -11.469 1 76.56 368 LYS A O 1
ATOM 2841 N N . GLU A 1 369 ? -16 -41.969 -9.383 1 74.38 369 GLU A N 1
ATOM 2842 C CA . GLU A 1 369 ? -17.156 -41.188 -9.773 1 74.38 369 GLU A CA 1
ATOM 2843 C C . GLU A 1 369 ? -16.828 -39.688 -9.805 1 74.38 369 GLU A C 1
ATOM 2845 O O . GLU A 1 369 ? -16.25 -39.156 -8.852 1 74.38 369 GLU A O 1
ATOM 2850 N N . ALA A 1 370 ? -17.141 -39.188 -10.992 1 75.88 370 ALA A N 1
ATOM 2851 C CA . ALA A 1 370 ? -16.859 -37.781 -11.172 1 75.88 370 ALA A CA 1
ATOM 2852 C C . ALA A 1 370 ? -18.141 -36.938 -11.023 1 75.88 370 ALA A C 1
ATOM 2854 O O . ALA A 1 370 ? -19.203 -37.344 -11.477 1 75.88 370 ALA A O 1
ATOM 2855 N N . ARG A 1 371 ? -17.969 -35.906 -10.219 1 82.5 371 ARG A N 1
ATOM 2856 C CA . ARG A 1 371 ? -19.016 -34.875 -10.18 1 82.5 371 ARG A CA 1
ATOM 2857 C C . ARG A 1 371 ? -18.641 -33.656 -11.039 1 82.5 371 ARG A C 1
ATOM 2859 O O . ARG A 1 371 ? -17.484 -33.25 -11.047 1 82.5 371 ARG A O 1
ATOM 2866 N N . ARG A 1 372 ? -19.625 -33.281 -11.734 1 86.31 372 ARG A N 1
ATOM 2867 C CA . ARG A 1 372 ? -19.375 -32.156 -12.594 1 86.31 372 ARG A CA 1
ATOM 2868 C C . ARG A 1 372 ? -19.469 -30.844 -11.805 1 86.31 372 ARG A C 1
ATOM 2870 O O . ARG A 1 372 ? -20.422 -30.625 -11.055 1 86.31 372 ARG A O 1
ATOM 2877 N N . VAL A 1 373 ? -18.406 -30.016 -11.93 1 89.56 373 VAL A N 1
ATOM 2878 C CA . VAL A 1 373 ? -18.406 -28.672 -11.359 1 89.56 373 VAL A CA 1
ATOM 2879 C C . VAL A 1 373 ? -18.625 -27.641 -12.469 1 89.56 373 VAL A C 1
ATOM 2881 O O . VAL A 1 373 ? -17.797 -27.531 -13.383 1 89.56 373 VAL A O 1
ATOM 2884 N N . CYS A 1 374 ? -19.688 -26.906 -12.32 1 91.62 374 CYS A N 1
ATOM 2885 C CA . CYS A 1 374 ? -20.094 -25.984 -13.383 1 91.62 374 CYS A CA 1
ATOM 2886 C C . CYS A 1 374 ? -19.438 -24.625 -13.18 1 91.62 374 CYS A C 1
ATOM 2888 O O . CYS A 1 374 ? -19.125 -24.234 -12.055 1 91.62 374 CYS A O 1
ATOM 2890 N N . MET A 1 375 ? -19.219 -24.031 -14.297 1 92.44 375 MET A N 1
ATOM 2891 C CA . MET A 1 375 ? -18.703 -22.656 -14.227 1 92.44 375 MET A CA 1
ATOM 2892 C C . MET A 1 375 ? -19.719 -21.719 -13.594 1 92.44 375 MET A C 1
ATOM 2894 O O . MET A 1 375 ? -20.906 -21.781 -13.93 1 92.44 375 MET A O 1
ATOM 2898 N N . PHE A 1 376 ? -19.297 -20.969 -12.648 1 90.5 376 PHE A N 1
ATOM 2899 C CA . PHE A 1 376 ? -20.141 -19.969 -12.016 1 90.5 376 PHE A CA 1
ATOM 2900 C C . PHE A 1 376 ? -20.719 -19.016 -13.055 1 90.5 376 PHE A C 1
ATOM 2902 O O . PHE A 1 376 ? -20 -18.547 -13.945 1 90.5 376 PHE A O 1
ATOM 2909 N N . PRO A 1 377 ? -22.047 -18.672 -13.023 1 91.56 377 PRO A N 1
ATOM 2910 C CA . PRO A 1 377 ? -22.953 -18.828 -11.883 1 91.56 377 PRO A CA 1
ATOM 2911 C C . PRO A 1 377 ? -23.797 -20.094 -11.969 1 91.56 377 PRO A C 1
ATOM 2913 O O . PRO A 1 377 ? -24.719 -20.281 -11.172 1 91.56 377 PRO A O 1
ATOM 2916 N N . LYS A 1 378 ? -23.484 -20.969 -12.898 1 89.38 378 LYS A N 1
ATOM 2917 C CA . LYS A 1 378 ? -24.234 -22.203 -13.008 1 89.38 378 LYS A CA 1
ATOM 2918 C C . LYS A 1 378 ? -23.906 -23.156 -11.859 1 89.38 378 LYS A C 1
ATOM 2920 O O . LYS A 1 378 ? -22.812 -23.094 -11.297 1 89.38 378 LYS A O 1
ATOM 2925 N N . GLU A 1 379 ? -24.953 -23.953 -11.602 1 83.44 379 GLU A N 1
ATOM 2926 C CA . GLU A 1 379 ? -24.797 -24.938 -10.531 1 83.44 379 GLU A CA 1
ATOM 2927 C C . GLU A 1 379 ? -25.016 -26.359 -11.055 1 83.44 379 GLU A C 1
ATOM 2929 O O . GLU A 1 379 ? -25.797 -26.578 -11.984 1 83.44 379 GLU A O 1
ATOM 2934 N N . GLY A 1 380 ? -24.203 -27.219 -10.453 1 79.31 380 GLY A N 1
ATOM 2935 C CA . GLY A 1 380 ? -24.375 -28.625 -10.805 1 79.31 380 GLY A CA 1
ATOM 2936 C C . GLY A 1 380 ? -25.594 -29.25 -10.164 1 79.31 380 GLY A C 1
ATOM 2937 O O . GLY A 1 380 ? -25.75 -29.203 -8.945 1 79.31 380 GLY A O 1
ATOM 2938 N N . VAL A 1 381 ? -26.516 -29.719 -11.008 1 79.5 381 VAL A N 1
ATOM 2939 C CA . VAL A 1 381 ? -27.719 -30.375 -10.523 1 79.5 381 VAL A CA 1
ATOM 2940 C C . VAL A 1 381 ? -27.797 -31.797 -11.094 1 79.5 381 VAL A C 1
ATOM 2942 O O . VAL A 1 381 ? -27.641 -31.984 -12.305 1 79.5 381 VAL A O 1
ATOM 2945 N N . TRP A 1 382 ? -27.875 -32.719 -10.094 1 78.88 382 TRP A N 1
ATOM 2946 C CA . TRP A 1 382 ? -28.047 -34.094 -10.523 1 78.88 382 TRP A CA 1
ATOM 2947 C C . TRP A 1 382 ? -29.469 -34.312 -11.062 1 78.88 382 TRP A C 1
ATOM 2949 O O . TRP A 1 382 ? -30.453 -34.094 -10.352 1 78.88 382 TRP A O 1
ATOM 2959 N N . ASP A 1 383 ? -29.609 -34.75 -12.297 1 78.75 383 ASP A N 1
ATOM 2960 C CA . ASP A 1 383 ? -30.938 -34.906 -12.891 1 78.75 383 ASP A CA 1
ATOM 2961 C C . ASP A 1 383 ? -31.391 -36.375 -12.812 1 78.75 383 ASP A C 1
ATOM 2963 O O . ASP A 1 383 ? -32.375 -36.75 -13.461 1 78.75 383 ASP A O 1
ATOM 2967 N N . GLY A 1 384 ? -30.766 -37.188 -12.039 1 77.56 384 GLY A N 1
ATOM 2968 C CA . GLY A 1 384 ? -31.094 -38.594 -11.906 1 77.56 384 GLY A CA 1
ATOM 2969 C C . GLY A 1 384 ? -30.141 -39.5 -12.672 1 77.56 384 GLY A C 1
ATOM 2970 O O . GLY A 1 384 ? -30.031 -40.688 -12.352 1 77.56 384 GLY A O 1
ATOM 2971 N N . SER A 1 385 ? -29.516 -38.938 -13.711 1 77.75 385 SER A N 1
ATOM 2972 C CA . SER A 1 385 ? -28.609 -39.719 -14.531 1 77.75 385 SER A CA 1
ATOM 2973 C C . SER A 1 385 ? -27.25 -39.062 -14.672 1 77.75 385 SER A C 1
ATOM 2975 O O . SER A 1 385 ? -26.203 -39.719 -14.664 1 77.75 385 SER A O 1
ATOM 2977 N N . GLU A 1 386 ? -27.375 -37.781 -14.805 1 77.75 386 GLU A N 1
ATOM 2978 C CA . GLU A 1 386 ? -26.141 -37.031 -14.992 1 77.75 386 GLU A CA 1
ATOM 2979 C C . GLU A 1 386 ? -26.188 -35.688 -14.297 1 77.75 386 GLU A C 1
ATOM 2981 O O . GLU A 1 386 ? -27.266 -35.219 -13.906 1 77.75 386 GLU A O 1
ATOM 2986 N N . TRP A 1 387 ? -25.016 -35.188 -14.023 1 79.69 387 TRP A N 1
ATOM 2987 C CA . TRP A 1 387 ? -24.922 -33.844 -13.484 1 79.69 387 TRP A CA 1
ATOM 2988 C C . TRP A 1 387 ? -25.062 -32.812 -14.594 1 79.69 387 TRP A C 1
ATOM 2990 O O . TRP A 1 387 ? -24.391 -32.875 -15.617 1 79.69 387 TRP A O 1
ATOM 3000 N N . ARG A 1 388 ? -26.031 -31.906 -14.414 1 82.81 388 ARG A N 1
ATOM 3001 C CA . ARG A 1 388 ? -26.281 -30.828 -15.375 1 82.81 388 ARG A CA 1
ATOM 3002 C C . ARG A 1 388 ? -25.984 -29.469 -14.75 1 82.81 388 ARG A C 1
ATOM 3004 O O . ARG A 1 388 ? -26.203 -29.266 -13.555 1 82.81 388 ARG A O 1
ATOM 3011 N N . CYS A 1 389 ? -25.438 -28.609 -15.594 1 88.56 389 CYS A N 1
ATOM 3012 C CA . CYS A 1 389 ? -25.188 -27.25 -15.148 1 88.56 389 CYS A CA 1
ATOM 3013 C C . CYS A 1 389 ? -26.375 -26.344 -15.461 1 88.56 389 CYS A C 1
ATOM 3015 O O . CYS A 1 389 ? -26.703 -26.141 -16.625 1 88.56 389 CYS A O 1
ATOM 3017 N N . LEU A 1 390 ? -26.984 -25.844 -14.445 1 84 390 LEU A N 1
ATOM 3018 C CA . LEU A 1 390 ? -28.156 -25 -14.609 1 84 390 LEU A CA 1
ATOM 3019 C C . LEU A 1 390 ? -27.953 -23.656 -13.914 1 84 390 LEU A C 1
ATOM 3021 O O . LEU A 1 390 ? -27.188 -23.562 -12.945 1 84 390 LEU A O 1
ATOM 3025 N N . LEU A 1 391 ? -28.562 -22.609 -14.484 1 85.56 391 LEU A N 1
ATOM 3026 C CA . LEU A 1 391 ? -28.578 -21.312 -13.812 1 85.56 391 LEU A CA 1
ATOM 3027 C C . LEU A 1 391 ? -29.438 -21.359 -12.555 1 85.56 391 LEU A C 1
ATOM 3029 O O . LEU A 1 391 ? -30.375 -22.156 -12.469 1 85.56 391 LEU A O 1
ATOM 3033 N N . PRO A 1 392 ? -28.969 -20.453 -11.672 1 75.81 392 PRO A N 1
ATOM 3034 C CA . PRO A 1 392 ? -29.812 -20.453 -10.477 1 75.81 392 PRO A CA 1
ATOM 3035 C C . PRO A 1 392 ? -31.297 -20.188 -10.789 1 75.81 392 PRO A C 1
ATOM 3037 O O . PRO A 1 392 ? -31.609 -19.281 -11.562 1 75.81 392 PRO A O 1
ATOM 3040 N N . GLY A 1 393 ? -32.125 -20.984 -10.312 1 71.12 393 GLY A N 1
ATOM 3041 C CA . GLY A 1 393 ? -33.562 -20.828 -10.539 1 71.12 393 GLY A CA 1
ATOM 3042 C C . GLY A 1 393 ? -34.062 -21.656 -11.711 1 71.12 393 GLY A C 1
ATOM 3043 O O . GLY A 1 393 ? -35.281 -21.828 -11.875 1 71.12 393 GLY A O 1
ATOM 3044 N N . GLU A 1 394 ? -33.156 -22.078 -12.539 1 71.12 394 GLU A N 1
ATOM 3045 C CA . GLU A 1 394 ? -33.562 -22.922 -13.648 1 71.12 394 GLU A CA 1
ATOM 3046 C C . GLU A 1 394 ? -33.938 -24.328 -13.164 1 71.12 394 GLU A C 1
ATOM 3048 O O . GLU A 1 394 ? -33.281 -24.875 -12.281 1 71.12 394 GLU A O 1
ATOM 3053 N N . LYS A 1 395 ? -35.281 -24.734 -13.414 1 63.59 395 LYS A N 1
ATOM 3054 C CA . LYS A 1 395 ? -35.812 -26.031 -13.023 1 63.59 395 LYS A CA 1
ATOM 3055 C C . LYS A 1 395 ? -35.5 -27.094 -14.078 1 63.59 395 LYS A C 1
ATOM 3057 O O . LYS A 1 395 ? -35.375 -26.781 -15.266 1 63.59 395 LYS A O 1
ATOM 3062 N N . LEU A 1 396 ? -35.031 -28.312 -13.609 1 63.09 396 LEU A N 1
ATOM 3063 C CA . LEU A 1 396 ? -34.844 -29.469 -14.492 1 63.09 396 LEU A CA 1
ATOM 3064 C C . LEU A 1 396 ? -36.156 -29.734 -15.266 1 63.09 396 LEU A C 1
ATOM 3066 O O . LEU A 1 396 ? -37.25 -29.516 -14.75 1 63.09 396 LEU A O 1
ATOM 3070 N N . ASP A 1 397 ? -36.125 -29.672 -16.484 1 52.09 397 ASP A N 1
ATOM 3071 C CA . ASP A 1 397 ? -37.344 -30.078 -17.203 1 52.09 397 ASP A CA 1
ATOM 3072 C C . ASP A 1 397 ? -37.844 -31.422 -16.688 1 52.09 397 ASP A C 1
ATOM 3074 O O . ASP A 1 397 ? -37.125 -32.406 -16.656 1 52.09 397 ASP A O 1
ATOM 3078 N N . GLU A 1 398 ? -38.688 -31.406 -15.695 1 47.03 398 GLU A N 1
ATOM 3079 C CA . GLU A 1 398 ? -39.375 -32.562 -15.164 1 47.03 398 GLU A CA 1
ATOM 3080 C C . GLU A 1 398 ? -39.906 -33.469 -16.281 1 47.03 398 GLU A C 1
ATOM 3082 O O . GLU A 1 398 ? -40.438 -34.531 -16.031 1 47.03 398 GLU A O 1
ATOM 3087 N N . THR A 1 399 ? -39.938 -33.094 -17.531 1 40.75 399 THR A N 1
ATOM 3088 C CA . THR A 1 399 ? -40.688 -34.031 -18.344 1 40.75 399 THR A CA 1
ATOM 3089 C C . THR A 1 399 ? -40.062 -35.406 -18.359 1 40.75 399 THR A C 1
ATOM 3091 O O . THR A 1 399 ? -40.594 -36.344 -18.938 1 40.75 399 THR A O 1
ATOM 3094 N N . ARG A 1 400 ? -38.844 -35.625 -18 1 38.62 400 ARG A N 1
ATOM 3095 C CA . ARG A 1 400 ? -38.406 -36.969 -18.328 1 38.62 400 ARG A CA 1
ATOM 3096 C C . ARG A 1 400 ? -38.844 -37.969 -17.234 1 38.62 400 ARG A C 1
ATOM 3098 O O . ARG A 1 400 ? -38.531 -39.156 -17.312 1 38.62 400 ARG A O 1
ATOM 3105 N N . GLU A 1 401 ? -39.281 -37.531 -16.094 1 34.22 401 GLU A N 1
ATOM 3106 C CA . GLU A 1 401 ? -39.688 -38.688 -15.281 1 34.22 401 GLU A CA 1
ATOM 3107 C C . GLU A 1 401 ? -40.875 -39.406 -15.906 1 34.22 401 GLU A C 1
ATOM 3109 O O . GLU A 1 401 ? -41.312 -40.438 -15.406 1 34.22 401 GLU A O 1
ATOM 3114 N N . GLU A 1 402 ? -41.656 -38.75 -16.781 1 31.2 402 GLU A N 1
ATOM 3115 C CA . GLU A 1 402 ? -42.781 -39.656 -17.125 1 31.2 402 GLU A CA 1
ATOM 3116 C C . GLU A 1 402 ? -42.312 -40.781 -18.031 1 31.2 402 GLU A C 1
ATOM 3118 O O . GLU A 1 402 ? -43.094 -41.656 -18.375 1 31.2 402 GLU A O 1
ATOM 3123 N N . LEU A 1 403 ? -41.062 -40.906 -18.547 1 23.23 403 LEU A N 1
ATOM 3124 C CA . LEU A 1 403 ? -40.906 -42.25 -19.156 1 23.23 403 LEU A CA 1
ATOM 3125 C C . LEU A 1 403 ? -40.375 -43.25 -18.125 1 23.23 403 LEU A C 1
ATOM 3127 O O . LEU A 1 403 ? -39.531 -42.906 -17.297 1 23.23 403 LEU A O 1
ATOM 3131 N N . MET B 1 1 ? 65.375 63.844 41.094 1 24.81 1 MET B N 1
ATOM 3132 C CA . MET B 1 1 ? 64 64.125 41.562 1 24.81 1 MET B CA 1
ATOM 3133 C C . MET B 1 1 ? 63.156 62.906 41.594 1 24.81 1 MET B C 1
ATOM 3135 O O . MET B 1 1 ? 63.094 62.156 40.625 1 24.81 1 MET B O 1
ATOM 3139 N N . GLU B 1 2 ? 62.938 62.375 42.844 1 26.16 2 GLU B N 1
ATOM 3140 C CA . GLU B 1 2 ? 62.344 61.156 43.344 1 26.16 2 GLU B CA 1
ATOM 3141 C C . GLU B 1 2 ? 60.844 61.062 43 1 26.16 2 GLU B C 1
ATOM 3143 O O . GLU B 1 2 ? 60.062 61.875 43.5 1 26.16 2 GLU B O 1
ATOM 3148 N N . ILE B 1 3 ? 60.531 61.031 41.75 1 32.59 3 ILE B N 1
ATOM 3149 C CA . ILE B 1 3 ? 59.125 61.156 41.344 1 32.59 3 ILE B CA 1
ATOM 3150 C C . ILE B 1 3 ? 58.281 60.062 42.031 1 32.59 3 ILE B C 1
ATOM 3152 O O . ILE B 1 3 ? 58.562 58.875 41.844 1 32.59 3 ILE B O 1
ATOM 3156 N N . SER B 1 4 ? 57.844 60.375 43.25 1 26.28 4 SER B N 1
ATOM 3157 C CA . SER B 1 4 ? 57 59.531 44.094 1 26.28 4 SER B CA 1
ATOM 3158 C C . SER B 1 4 ? 55.781 59.031 43.344 1 26.28 4 SER B C 1
ATOM 3160 O O . SER B 1 4 ? 55.062 59.844 42.75 1 26.28 4 SER B O 1
ATOM 3162 N N . LEU B 1 5 ? 55.812 57.844 42.844 1 25.61 5 LEU B N 1
ATOM 3163 C CA . LEU B 1 5 ? 54.812 57.062 42.062 1 25.61 5 LEU B CA 1
ATOM 3164 C C . LEU B 1 5 ? 53.562 56.812 42.875 1 25.61 5 LEU B C 1
ATOM 3166 O O . LEU B 1 5 ? 53.594 56.031 43.844 1 25.61 5 LEU B O 1
ATOM 3170 N N . LYS B 1 6 ? 52.969 58 43.344 1 27.69 6 LYS B N 1
ATOM 3171 C CA . LYS B 1 6 ? 51.75 57.812 44.125 1 27.69 6 LYS B CA 1
ATOM 3172 C C . LYS B 1 6 ? 50.781 56.844 43.438 1 27.69 6 LYS B C 1
ATOM 3174 O O . LYS B 1 6 ? 50.438 57.062 42.281 1 27.69 6 LYS B O 1
ATOM 3179 N N . LEU B 1 7 ? 50.656 55.594 43.969 1 28.27 7 LEU B N 1
ATOM 3180 C CA . LEU B 1 7 ? 49.812 54.469 43.562 1 28.27 7 LEU B CA 1
ATOM 3181 C C . LEU B 1 7 ? 48.344 54.781 43.75 1 28.27 7 LEU B C 1
ATOM 3183 O O . LEU B 1 7 ? 47.906 55.125 44.844 1 28.27 7 LEU B O 1
ATOM 3187 N N . PRO B 1 8 ? 47.719 55.531 42.875 1 30.72 8 PRO B N 1
ATOM 3188 C CA . PRO B 1 8 ? 46.312 55.844 43.156 1 30.72 8 PRO B CA 1
ATOM 3189 C C . PRO B 1 8 ? 45.5 54.594 43.531 1 30.72 8 PRO B C 1
ATOM 3191 O O . PRO B 1 8 ? 45.812 53.5 43.062 1 30.72 8 PRO B O 1
ATOM 3194 N N . ALA B 1 9 ? 45.094 54.5 44.844 1 31.3 9 ALA B N 1
ATOM 3195 C CA . ALA B 1 9 ? 44.156 53.5 45.344 1 31.3 9 ALA B CA 1
ATOM 3196 C C . ALA B 1 9 ? 42.938 53.344 44.469 1 31.3 9 ALA B C 1
ATOM 3198 O O . ALA B 1 9 ? 42.219 54.312 44.25 1 31.3 9 ALA B O 1
ATOM 3199 N N . LEU B 1 10 ? 43.031 52.5 43.406 1 28.69 10 LEU B N 1
ATOM 3200 C CA . LEU B 1 10 ? 41.875 52.125 42.625 1 28.69 10 LEU B CA 1
ATOM 3201 C C . LEU B 1 10 ? 40.719 51.656 43.5 1 28.69 10 LEU B C 1
ATOM 3203 O O . LEU B 1 10 ? 40.875 50.688 44.25 1 28.69 10 LEU B O 1
ATOM 3207 N N . LEU B 1 11 ? 39.875 52.594 43.938 1 28.86 11 LEU B N 1
ATOM 3208 C CA . LEU B 1 11 ? 38.594 52.25 44.562 1 28.86 11 LEU B CA 1
ATOM 3209 C C . LEU B 1 11 ? 37.875 51.156 43.781 1 28.86 11 LEU B C 1
ATOM 3211 O O . LEU B 1 11 ? 37.562 51.344 42.594 1 28.86 11 LEU B O 1
ATOM 3215 N N . LEU B 1 12 ? 38.031 49.906 44.188 1 29.94 12 LEU B N 1
ATOM 3216 C CA . LEU B 1 12 ? 37.25 48.719 43.781 1 29.94 12 LEU B CA 1
ATOM 3217 C C . LEU B 1 12 ? 35.781 48.938 44.062 1 29.94 12 LEU B C 1
ATOM 3219 O O . LEU B 1 12 ? 35.344 48.938 45.219 1 29.94 12 LEU B O 1
ATOM 3223 N N . SER B 1 13 ? 35.156 49.906 43.344 1 30.69 13 SER B N 1
ATOM 3224 C CA . SER B 1 13 ? 33.719 49.844 43.531 1 30.69 13 SER B CA 1
ATOM 3225 C C . SER B 1 13 ? 33.188 48.406 43.281 1 30.69 13 SER B C 1
ATOM 3227 O O . SER B 1 13 ? 33.469 47.812 42.25 1 30.69 13 SER B O 1
ATOM 3229 N N . LEU B 1 14 ? 32.938 47.719 44.375 1 31.23 14 LEU B N 1
ATOM 3230 C CA . LEU B 1 14 ? 32.188 46.469 44.344 1 31.23 14 LEU B CA 1
ATOM 3231 C C . LEU B 1 14 ? 30.828 46.656 43.656 1 31.23 14 LEU B C 1
ATOM 3233 O O . LEU B 1 14 ? 29.953 47.344 44.188 1 31.23 14 LEU B O 1
ATOM 3237 N N . LEU B 1 15 ? 30.844 46.781 42.312 1 31.91 15 LEU B N 1
ATOM 3238 C CA . LEU B 1 15 ? 29.562 46.656 41.656 1 31.91 15 LEU B CA 1
ATOM 3239 C C . LEU B 1 15 ? 28.812 45.406 42.125 1 31.91 15 LEU B C 1
ATOM 3241 O O . LEU B 1 15 ? 29.281 44.281 41.938 1 31.91 15 LEU B O 1
ATOM 3245 N N . THR B 1 16 ? 28.078 45.531 43.219 1 32.03 16 THR B N 1
ATOM 3246 C CA . THR B 1 16 ? 27.094 44.5 43.562 1 32.03 16 THR B CA 1
ATOM 3247 C C . THR B 1 16 ? 26.203 44.188 42.375 1 32.03 16 THR B C 1
ATOM 3249 O O . THR B 1 16 ? 25.453 45.062 41.906 1 32.03 16 THR B O 1
ATOM 3252 N N . THR B 1 17 ? 26.703 43.375 41.438 1 32.38 17 THR B N 1
ATOM 3253 C CA . THR B 1 17 ? 25.766 42.844 40.469 1 32.38 17 THR B CA 1
ATOM 3254 C C . THR B 1 17 ? 24.578 42.188 41.156 1 32.38 17 THR B C 1
ATOM 3256 O O . THR B 1 17 ? 24.75 41.219 41.906 1 32.38 17 THR B O 1
ATOM 3259 N N . THR B 1 18 ? 23.594 42.906 41.625 1 34.62 18 THR B N 1
ATOM 3260 C CA . THR B 1 18 ? 22.328 42.25 41.906 1 34.62 18 THR B CA 1
ATOM 3261 C C . THR B 1 18 ? 22.016 41.188 40.812 1 34.62 18 THR B C 1
ATOM 3263 O O . THR B 1 18 ? 21.984 41.531 39.625 1 34.62 18 THR B O 1
ATOM 3266 N N . ALA B 1 19 ? 22.406 39.969 41.062 1 34.09 19 ALA B N 1
ATOM 3267 C CA . ALA B 1 19 ? 21.938 38.844 40.312 1 34.09 19 ALA B CA 1
ATOM 3268 C C . ALA B 1 19 ? 20.406 38.844 40.188 1 34.09 19 ALA B C 1
ATOM 3270 O O . ALA B 1 19 ? 19.703 38.625 41.156 1 34.09 19 ALA B O 1
ATOM 3271 N N . ALA B 1 20 ? 19.781 39.812 39.531 1 37.16 20 ALA B N 1
ATOM 3272 C CA . ALA B 1 20 ? 18.406 39.469 39.125 1 37.16 20 ALA B CA 1
ATOM 3273 C C . ALA B 1 20 ? 18.266 38 38.812 1 37.16 20 ALA B C 1
ATOM 3275 O O . ALA B 1 20 ? 18.969 37.469 37.938 1 37.16 20 ALA B O 1
ATOM 3276 N N . ASP B 1 21 ? 17.969 37.125 39.719 1 34.59 21 ASP B N 1
ATOM 3277 C CA . ASP B 1 21 ? 17.562 35.75 39.5 1 34.59 21 ASP B CA 1
ATOM 3278 C C . ASP B 1 21 ? 16.75 35.594 38.219 1 34.59 21 ASP B C 1
ATOM 3280 O O . ASP B 1 21 ? 15.656 36.156 38.094 1 34.59 21 ASP B O 1
ATOM 3284 N N . ALA B 1 22 ? 17.328 35.531 37.125 1 39.06 22 ALA B N 1
ATOM 3285 C CA . ALA B 1 22 ? 16.797 35.125 35.844 1 39.06 22 ALA B CA 1
ATOM 3286 C C . ALA B 1 22 ? 15.758 34.031 35.969 1 39.06 22 ALA B C 1
ATOM 3288 O O . ALA B 1 22 ? 16.062 32.938 36.438 1 39.06 22 ALA B O 1
ATOM 3289 N N . GLY B 1 23 ? 14.484 34.188 36.344 1 38.22 23 GLY B N 1
ATOM 3290 C CA . GLY B 1 23 ? 13.406 33.25 36.188 1 38.22 23 GLY B CA 1
ATOM 3291 C C . GLY B 1 23 ? 13.656 32.219 35.062 1 38.22 23 GLY B C 1
ATOM 3292 O O . GLY B 1 23 ? 14.195 32.562 34.031 1 38.22 23 GLY B O 1
ATOM 3293 N N . ILE B 1 24 ? 14.031 30.938 35.344 1 44.19 24 ILE B N 1
ATOM 3294 C CA . ILE B 1 24 ? 14.133 29.797 34.438 1 44.19 24 ILE B CA 1
ATOM 3295 C C . ILE B 1 24 ? 13.156 29.969 33.281 1 44.19 24 ILE B C 1
ATOM 3297 O O . ILE B 1 24 ? 11.945 30.047 33.469 1 44.19 24 ILE B O 1
ATOM 3301 N N . SER B 1 25 ? 13.438 30.484 32.219 1 62.41 25 SER B N 1
ATOM 3302 C CA . SER B 1 25 ? 12.664 30.688 30.984 1 62.41 25 SER B CA 1
ATOM 3303 C C . SER B 1 25 ? 11.781 29.484 30.672 1 62.41 25 SER B C 1
ATOM 3305 O O . SER B 1 25 ? 12.164 28.344 30.953 1 62.41 25 SER B O 1
ATOM 3307 N N . GLN B 1 26 ? 10.406 29.562 30.688 1 82 26 GLN B N 1
ATOM 3308 C CA . GLN B 1 26 ? 9.398 28.562 30.344 1 82 26 GLN B CA 1
ATOM 3309 C C . GLN B 1 26 ? 9.773 27.812 29.062 1 82 26 GLN B C 1
ATOM 3311 O O . GLN B 1 26 ? 9.305 26.688 28.844 1 82 26 GLN B O 1
ATOM 3316 N N . CYS B 1 27 ? 10.875 28.297 28.469 1 92.94 27 CYS B N 1
ATOM 3317 C CA . CYS B 1 27 ? 11.344 27.625 27.266 1 92.94 27 CYS B CA 1
ATOM 3318 C C . CYS B 1 27 ? 12.586 26.781 27.562 1 92.94 27 CYS B C 1
ATOM 3320 O O . CYS B 1 27 ? 13.703 27.188 27.219 1 92.94 27 CYS B O 1
ATOM 3322 N N . HIS B 1 28 ? 12.469 25.719 28.219 1 93.5 28 HIS B N 1
ATOM 3323 C CA . HIS B 1 28 ? 13.516 24.781 28.609 1 93.5 28 HIS B CA 1
ATOM 3324 C C . HIS B 1 28 ? 13.102 23.344 28.297 1 93.5 28 HIS B C 1
ATOM 3326 O O . HIS B 1 28 ? 11.945 22.969 28.5 1 93.5 28 HIS B O 1
ATOM 3332 N N . PRO B 1 29 ? 14.062 22.531 27.797 1 93.38 29 PRO B N 1
ATOM 3333 C CA . PRO B 1 29 ? 13.719 21.172 27.391 1 93.38 29 PRO B CA 1
ATOM 3334 C C . PRO B 1 29 ? 13.062 20.359 28.516 1 93.38 29 PRO B C 1
ATOM 3336 O O . PRO B 1 29 ? 12.25 19.484 28.25 1 93.38 29 PRO B O 1
ATOM 3339 N N . SER B 1 30 ? 13.391 20.672 29.766 1 92.06 30 SER B N 1
ATOM 3340 C CA . SER B 1 30 ? 12.867 19.906 30.891 1 92.06 30 SER B CA 1
ATOM 3341 C C . SER B 1 30 ? 11.359 20.094 31.047 1 92.06 30 SER B C 1
ATOM 3343 O O . SER B 1 30 ? 10.703 19.328 31.75 1 92.06 30 SER B O 1
ATOM 3345 N N . LYS B 1 31 ? 10.859 21.109 30.406 1 89.5 31 LYS B N 1
ATOM 3346 C CA . LYS B 1 31 ? 9.43 21.391 30.5 1 89.5 31 LYS B CA 1
ATOM 3347 C C . LYS B 1 31 ? 8.633 20.562 29.5 1 89.5 31 LYS B C 1
ATOM 3349 O O . LYS B 1 31 ? 7.402 20.547 29.516 1 89.5 31 LYS B O 1
ATOM 3354 N N . PHE B 1 32 ? 9.367 19.875 28.688 1 90.75 32 PHE B N 1
ATOM 3355 C CA . PHE B 1 32 ? 8.719 19.109 27.625 1 90.75 32 PHE B CA 1
ATOM 3356 C C . PHE B 1 32 ? 9 17.609 27.797 1 90.75 32 PHE B C 1
ATOM 3358 O O . PHE B 1 32 ? 10.141 17.219 28.031 1 90.75 32 PHE B O 1
ATOM 3365 N N . THR B 1 33 ? 7.934 16.828 27.703 1 91.06 33 THR B N 1
ATOM 3366 C CA . THR B 1 33 ? 8.031 15.383 27.766 1 91.06 33 THR B CA 1
ATOM 3367 C C . THR B 1 33 ? 7.73 14.758 26.406 1 91.06 33 THR B C 1
ATOM 3369 O O . THR B 1 33 ? 6.723 15.094 25.781 1 91.06 33 THR B O 1
ATOM 3372 N N . PHE B 1 34 ? 8.609 13.961 25.938 1 93.12 34 PHE B N 1
ATOM 3373 C CA . PHE B 1 34 ? 8.375 13.227 24.688 1 93.12 34 PHE B CA 1
ATOM 3374 C C . PHE B 1 34 ? 7.184 12.289 24.828 1 93.12 34 PHE B C 1
ATOM 3376 O O . PHE B 1 34 ? 7.129 11.477 25.75 1 93.12 34 PHE B O 1
ATOM 3383 N N . PRO B 1 35 ? 6.23 12.484 23.969 1 91.75 35 PRO B N 1
ATOM 3384 C CA . PRO B 1 35 ? 5.051 11.625 24.094 1 91.75 35 PRO B CA 1
ATOM 3385 C C . PRO B 1 35 ? 5.336 10.172 23.703 1 91.75 35 PRO B C 1
ATOM 3387 O O . PRO B 1 35 ? 6.379 9.883 23.109 1 91.75 35 PRO B O 1
ATOM 3390 N N . LEU B 1 36 ? 4.402 9.359 24.109 1 89.88 36 LEU B N 1
ATOM 3391 C CA . LEU B 1 36 ? 4.512 7.961 23.688 1 89.88 36 LEU B CA 1
ATOM 3392 C C . LEU B 1 36 ? 4.164 7.797 22.219 1 89.88 36 LEU B C 1
ATOM 3394 O O . LEU B 1 36 ? 3.008 7.961 21.828 1 89.88 36 LEU B O 1
ATOM 3398 N N . LEU B 1 37 ? 5.16 7.621 21.422 1 92 37 LEU B N 1
ATOM 3399 C CA . LEU B 1 37 ? 5 7.289 20.016 1 92 37 LEU B CA 1
ATOM 3400 C C . LEU B 1 37 ? 5.309 5.816 19.766 1 92 37 LEU B C 1
ATOM 3402 O O . LEU B 1 37 ? 6.434 5.367 20 1 92 37 LEU B O 1
ATOM 3406 N N . PRO B 1 38 ? 4.328 5.074 19.281 1 90.19 38 PRO B N 1
ATOM 3407 C CA . PRO B 1 38 ? 4.594 3.656 19.047 1 90.19 38 PRO B CA 1
ATOM 3408 C C . PRO B 1 38 ? 5.793 3.432 18.125 1 90.19 38 PRO B C 1
ATOM 3410 O O . PRO B 1 38 ? 5.844 3.988 17.016 1 90.19 38 PRO B O 1
ATOM 3413 N N . GLY B 1 39 ? 6.746 2.639 18.641 1 95.06 39 GLY B N 1
ATOM 3414 C CA . GLY B 1 39 ? 7.879 2.217 17.844 1 95.06 39 GLY B CA 1
ATOM 3415 C C . GLY B 1 39 ? 9 3.242 17.797 1 95.06 39 GLY B C 1
ATOM 3416 O O . GLY B 1 39 ? 10.039 3.01 17.172 1 95.06 39 GLY B O 1
ATOM 3417 N N . ALA B 1 40 ? 8.812 4.375 18.422 1 96.88 40 ALA B N 1
ATOM 3418 C CA . ALA B 1 40 ? 9.82 5.426 18.375 1 96.88 40 ALA B CA 1
ATOM 3419 C C . ALA B 1 40 ? 10.711 5.383 19.609 1 96.88 40 ALA B C 1
ATOM 3421 O O . ALA B 1 40 ? 10.289 4.934 20.688 1 96.88 40 ALA B O 1
ATOM 3422 N N . ALA B 1 41 ? 11.945 5.723 19.453 1 98 41 ALA B N 1
ATOM 3423 C CA . ALA B 1 41 ? 12.898 5.898 20.547 1 98 41 ALA B CA 1
ATOM 3424 C C . ALA B 1 41 ? 13.43 7.328 20.594 1 98 41 ALA B C 1
ATOM 3426 O O . ALA B 1 41 ? 14.039 7.801 19.625 1 98 41 ALA B O 1
ATOM 3427 N N . HIS B 1 42 ? 13.25 7.957 21.703 1 97.62 42 HIS B N 1
ATOM 3428 C CA . HIS B 1 42 ? 13.648 9.352 21.891 1 97.62 42 HIS B CA 1
ATOM 3429 C C . HIS B 1 42 ? 15.164 9.5 21.875 1 97.62 42 HIS B C 1
ATOM 3431 O O . HIS B 1 42 ? 15.875 8.688 22.469 1 97.62 42 HIS B O 1
ATOM 3437 N N . ILE B 1 43 ? 15.656 10.461 21.172 1 97.75 43 ILE B N 1
ATOM 3438 C CA . ILE B 1 43 ? 17.078 10.781 21.188 1 97.75 43 ILE B CA 1
ATOM 3439 C C . ILE B 1 43 ? 17.328 12 22.078 1 97.75 43 ILE B C 1
ATOM 3441 O O . ILE B 1 43 ? 18.031 11.914 23.078 1 97.75 43 ILE B O 1
ATOM 3445 N N . ARG B 1 44 ? 16.625 13.109 21.641 1 97.19 44 ARG B N 1
ATOM 3446 C CA . ARG B 1 44 ? 16.812 14.32 22.422 1 97.19 44 ARG B CA 1
ATOM 3447 C C . ARG B 1 44 ? 15.727 15.352 22.125 1 97.19 44 ARG B C 1
ATOM 3449 O O . ARG B 1 44 ? 15.109 15.32 21.062 1 97.19 44 ARG B O 1
ATOM 3456 N N . THR B 1 45 ? 15.453 16.156 23.156 1 96.88 45 THR B N 1
ATOM 3457 C CA . THR B 1 45 ? 14.625 17.344 23.031 1 96.88 45 THR B CA 1
ATOM 3458 C C . THR B 1 45 ? 15.414 18.594 23.422 1 96.88 45 THR B C 1
ATOM 3460 O O . THR B 1 45 ? 16.078 18.625 24.453 1 96.88 45 THR B O 1
ATOM 3463 N N . THR B 1 46 ? 15.391 19.531 22.484 1 97.12 46 THR B N 1
ATOM 3464 C CA . THR B 1 46 ? 16.016 20.812 22.766 1 97.12 46 THR B CA 1
ATOM 3465 C C . THR B 1 46 ? 14.977 21.938 22.781 1 97.12 46 THR B C 1
ATOM 3467 O O . THR B 1 46 ? 13.883 21.781 22.219 1 97.12 46 THR B O 1
ATOM 3470 N N . ALA B 1 47 ? 15.25 23 23.469 1 96.25 47 ALA B N 1
ATOM 3471 C CA . ALA B 1 47 ? 14.398 24.188 23.516 1 96.25 47 ALA B CA 1
ATOM 3472 C C . ALA B 1 47 ? 15.227 25.469 23.562 1 96.25 47 ALA B C 1
ATOM 3474 O O . ALA B 1 47 ? 16.234 25.531 24.281 1 96.25 47 ALA B O 1
ATOM 3475 N N . ALA B 1 48 ? 14.852 26.422 22.719 1 95.69 48 ALA B N 1
ATOM 3476 C CA . ALA B 1 48 ? 15.562 27.703 22.703 1 95.69 48 ALA B CA 1
ATOM 3477 C C . ALA B 1 48 ? 14.625 28.844 22.312 1 95.69 48 ALA B C 1
ATOM 3479 O O . ALA B 1 48 ? 13.766 28.672 21.438 1 95.69 48 ALA B O 1
ATOM 3480 N N . VAL B 1 49 ? 14.836 29.953 22.969 1 95.5 49 VAL B N 1
ATOM 3481 C CA . VAL B 1 49 ? 14.109 31.156 22.578 1 95.5 49 VAL B CA 1
ATOM 3482 C C . VAL B 1 49 ? 14.688 31.719 21.281 1 95.5 49 VAL B C 1
ATOM 3484 O O . VAL B 1 49 ? 15.898 31.906 21.172 1 95.5 49 VAL B O 1
ATOM 3487 N N . VAL B 1 50 ? 13.828 31.844 20.328 1 93.81 50 VAL B N 1
ATOM 3488 C CA . VAL B 1 50 ? 14.234 32.406 19.047 1 93.81 50 VAL B CA 1
ATOM 3489 C C . VAL B 1 50 ? 13.734 33.844 18.953 1 93.81 50 VAL B C 1
ATOM 3491 O O . VAL B 1 50 ? 12.562 34.125 19.203 1 93.81 50 VAL B O 1
ATOM 3494 N N . ARG B 1 51 ? 14.648 34.75 18.594 1 91.06 51 ARG B N 1
ATOM 3495 C CA . ARG B 1 51 ? 14.336 36.156 18.438 1 91.06 51 ARG B CA 1
ATOM 3496 C C . ARG B 1 51 ? 14.664 36.625 17.031 1 91.06 51 ARG B C 1
ATOM 3498 O O . ARG B 1 51 ? 15.516 36.062 16.359 1 91.06 51 ARG B O 1
ATOM 3505 N N . ASN B 1 52 ? 13.969 37.625 16.516 1 85.31 52 ASN B N 1
ATOM 3506 C CA . ASN B 1 52 ? 14.219 38.281 15.234 1 85.31 52 ASN B CA 1
ATOM 3507 C C . ASN B 1 52 ? 14.211 37.281 14.078 1 85.31 52 ASN B C 1
ATOM 3509 O O . ASN B 1 52 ? 15.094 37.344 13.219 1 85.31 52 ASN B O 1
ATOM 3513 N N . TYR B 1 53 ? 13.32 36.344 14.227 1 88.06 53 TYR B N 1
ATOM 3514 C CA . TYR B 1 53 ? 13.18 35.375 13.133 1 88.06 53 TYR B CA 1
ATOM 3515 C C . TYR B 1 53 ? 12.453 36 11.945 1 88.06 53 TYR B C 1
ATOM 3517 O O . TYR B 1 53 ? 11.32 36.469 12.086 1 88.06 53 TYR B O 1
ATOM 3525 N N . THR B 1 54 ? 13.039 36.156 10.727 1 77.12 54 THR B N 1
ATOM 3526 C CA . THR B 1 54 ? 12.43 36.812 9.578 1 77.12 54 THR B CA 1
ATOM 3527 C C . THR B 1 54 ? 11.992 35.781 8.539 1 77.12 54 THR B C 1
ATOM 3529 O O . THR B 1 54 ? 11.547 36.156 7.445 1 77.12 54 THR B O 1
ATOM 3532 N N . GLY B 1 55 ? 11.836 34.594 8.922 1 68.56 55 GLY B N 1
ATOM 3533 C CA . GLY B 1 55 ? 11.328 33.594 8.023 1 68.56 55 GLY B CA 1
ATOM 3534 C C . GLY B 1 55 ? 12.227 33.344 6.824 1 68.56 55 GLY B C 1
ATOM 3535 O O . GLY B 1 55 ? 13.297 33.938 6.715 1 68.56 55 GLY B O 1
ATOM 3536 N N . HIS B 1 56 ? 12.125 32.219 6.137 1 62.16 56 HIS B N 1
ATOM 3537 C CA . HIS B 1 56 ? 12.758 31.953 4.848 1 62.16 56 HIS B CA 1
ATOM 3538 C C . HIS B 1 56 ? 11.805 32.281 3.695 1 62.16 56 HIS B C 1
ATOM 3540 O O . HIS B 1 56 ? 10.953 31.438 3.352 1 62.16 56 HIS B O 1
ATOM 3546 N N . ALA B 1 57 ? 11.836 33.625 3.262 1 50.69 57 ALA B N 1
ATOM 3547 C CA . ALA B 1 57 ? 10.984 34.125 2.186 1 50.69 57 ALA B CA 1
ATOM 3548 C C . ALA B 1 57 ? 11.133 33.25 0.929 1 50.69 57 ALA B C 1
ATOM 3550 O O . ALA B 1 57 ? 12.242 32.844 0.586 1 50.69 57 ALA B O 1
ATOM 3551 N N . GLY B 1 58 ? 10.078 32.531 0.44 1 49.38 58 GLY B N 1
ATOM 3552 C CA . GLY B 1 58 ? 10.125 32.094 -0.943 1 49.38 58 GLY B CA 1
ATOM 3553 C C . GLY B 1 58 ? 9.727 30.656 -1.118 1 49.38 58 GLY B C 1
ATOM 3554 O O . GLY B 1 58 ? 9.547 30.188 -2.244 1 49.38 58 GLY B O 1
ATOM 3555 N N . TRP B 1 59 ? 9.914 29.938 -0.17 1 47.03 59 TRP B N 1
ATOM 3556 C CA . TRP B 1 59 ? 9.742 28.562 -0.632 1 47.03 59 TRP B CA 1
ATOM 3557 C C . TRP B 1 59 ? 8.289 28.297 -1.011 1 47.03 59 TRP B C 1
ATOM 3559 O O . TRP B 1 59 ? 8.008 27.781 -2.094 1 47.03 59 TRP B O 1
ATOM 3569 N N . MET B 1 60 ? 7.355 28.406 -0.023 1 50.47 60 MET B N 1
ATOM 3570 C CA . MET B 1 60 ? 5.977 28.031 -0.334 1 50.47 60 MET B CA 1
ATOM 3571 C C . MET B 1 60 ? 5.059 29.25 -0.226 1 50.47 60 MET B C 1
ATOM 3573 O O . MET B 1 60 ? 4.562 29.562 0.858 1 50.47 60 MET B O 1
ATOM 3577 N N . PRO B 1 61 ? 5.074 29.969 -1.423 1 47.59 61 PRO B N 1
ATOM 3578 C CA . PRO B 1 61 ? 4.301 31.219 -1.301 1 47.59 61 PRO B CA 1
ATOM 3579 C C . PRO B 1 61 ? 2.803 30.953 -1.138 1 47.59 61 PRO B C 1
ATOM 3581 O O . PRO B 1 61 ? 2.189 30.297 -1.979 1 47.59 61 PRO B O 1
ATOM 3584 N N . ASP B 1 62 ? 2.381 30.641 0.013 1 57.44 62 ASP B N 1
ATOM 3585 C CA . ASP B 1 62 ? 0.942 30.766 0.223 1 57.44 62 ASP B CA 1
ATOM 3586 C C . ASP B 1 62 ? 0.545 32.219 0.428 1 57.44 62 ASP B C 1
ATOM 3588 O O . ASP B 1 62 ? 1.149 32.938 1.239 1 57.44 62 ASP B O 1
ATOM 3592 N N . ALA B 1 63 ? -0.254 32.625 -0.541 1 57.06 63 ALA B N 1
ATOM 3593 C CA . ALA B 1 63 ? -0.669 34.031 -0.54 1 57.06 63 ALA B CA 1
ATOM 3594 C C . ALA B 1 63 ? -1.103 34.469 0.855 1 57.06 63 ALA B C 1
ATOM 3596 O O . ALA B 1 63 ? -1.03 35.656 1.188 1 57.06 63 ALA B O 1
ATOM 3597 N N . ALA B 1 64 ? -1.484 33.469 1.646 1 59.34 64 ALA B N 1
ATOM 3598 C CA . ALA B 1 64 ? -2.043 33.875 2.936 1 59.34 64 ALA B CA 1
ATOM 3599 C C . ALA B 1 64 ? -0.961 33.906 4.012 1 59.34 64 ALA B C 1
ATOM 3601 O O . ALA B 1 64 ? -1.213 34.344 5.137 1 59.34 64 ALA B O 1
ATOM 3602 N N . VAL B 1 65 ? 0.203 33.5 3.592 1 66.19 65 VAL B N 1
ATOM 3603 C CA . VAL B 1 65 ? 1.229 33.438 4.629 1 66.19 65 VAL B CA 1
ATOM 3604 C C . VAL B 1 65 ? 2.254 34.562 4.402 1 66.19 65 VAL B C 1
ATOM 3606 O O . VAL B 1 65 ? 2.893 34.594 3.35 1 66.19 65 VAL B O 1
ATOM 3609 N N . SER B 1 66 ? 2.162 35.625 5.203 1 63.91 66 SER B N 1
ATOM 3610 C CA . SER B 1 66 ? 3.146 36.719 5.152 1 63.91 66 SER B CA 1
ATOM 3611 C C . SER B 1 66 ? 3.824 36.906 6.504 1 63.91 66 SER B C 1
ATOM 3613 O O . SER B 1 66 ? 3.16 36.906 7.543 1 63.91 66 SER B O 1
ATOM 3615 N N . VAL B 1 67 ? 5.102 36.812 6.461 1 68.75 67 VAL B N 1
ATOM 3616 C CA . VAL B 1 67 ? 5.898 37.156 7.637 1 68.75 67 VAL B CA 1
ATOM 3617 C C . VAL B 1 67 ? 6.418 38.594 7.527 1 68.75 67 VAL B C 1
ATOM 3619 O O . VAL B 1 67 ? 6.977 38.969 6.496 1 68.75 67 VAL B O 1
ATOM 3622 N N . PRO B 1 68 ? 6.094 39.406 8.477 1 69.44 68 PRO B N 1
ATOM 3623 C CA . PRO B 1 68 ? 6.602 40.781 8.398 1 69.44 68 PRO B CA 1
ATOM 3624 C C . PRO B 1 68 ? 8.125 40.844 8.312 1 69.44 68 PRO B C 1
ATOM 3626 O O . PRO B 1 68 ? 8.812 40 8.891 1 69.44 68 PRO B O 1
ATOM 3629 N N . PRO B 1 69 ? 8.547 41.75 7.547 1 69.69 69 PRO B N 1
ATOM 3630 C CA . PRO B 1 69 ? 9.992 41.938 7.426 1 69.69 69 PRO B CA 1
ATOM 3631 C C . PRO B 1 69 ? 10.68 42.156 8.773 1 69.69 69 PRO B C 1
ATOM 3633 O O . PRO B 1 69 ? 11.867 41.875 8.922 1 69.69 69 PRO B O 1
ATOM 3636 N N . SER B 1 70 ? 9.953 42.719 9.711 1 71.88 70 SER B N 1
ATOM 3637 C CA . SER B 1 70 ? 10.516 42.969 11.031 1 71.88 70 SER B CA 1
ATOM 3638 C C . SER B 1 70 ? 10.695 41.688 11.82 1 71.88 70 SER B C 1
ATOM 3640 O O . SER B 1 70 ? 11.391 41.656 12.836 1 71.88 70 SER B O 1
ATOM 3642 N N . GLY B 1 71 ? 10.156 40.656 11.312 1 76.19 71 GLY B N 1
ATOM 3643 C CA . GLY B 1 71 ? 10.266 39.375 11.984 1 76.19 71 GLY B CA 1
ATOM 3644 C C . GLY B 1 71 ? 9.039 39 12.797 1 76.19 71 GLY B C 1
ATOM 3645 O O . GLY B 1 71 ? 8.07 39.781 12.836 1 76.19 71 GLY B O 1
ATOM 3646 N N . VAL B 1 72 ? 9.125 37.781 13.312 1 84 72 VAL B N 1
ATOM 3647 C CA . VAL B 1 72 ? 8.016 37.312 14.141 1 84 72 VAL B CA 1
ATOM 3648 C C . VAL B 1 72 ? 8.344 37.531 15.617 1 84 72 VAL B C 1
ATOM 3650 O O . VAL B 1 72 ? 9.508 37.719 15.977 1 84 72 VAL B O 1
ATOM 3653 N N . ALA B 1 73 ? 7.324 37.75 16.422 1 87.25 73 ALA B N 1
ATOM 3654 C CA . ALA B 1 73 ? 7.531 37.844 17.875 1 87.25 73 ALA B CA 1
ATOM 3655 C C . ALA B 1 73 ? 8.375 36.688 18.375 1 87.25 73 ALA B C 1
ATOM 3657 O O . ALA B 1 73 ? 8.352 35.594 17.797 1 87.25 73 ALA B O 1
ATOM 3658 N N . PRO B 1 74 ? 9.211 37 19.406 1 92.06 74 PRO B N 1
ATOM 3659 C CA . PRO B 1 74 ? 10.016 35.906 19.953 1 92.06 74 PRO B CA 1
ATOM 3660 C C . PRO B 1 74 ? 9.172 34.688 20.312 1 92.06 74 PRO B C 1
ATOM 3662 O O . PRO B 1 74 ? 8.039 34.812 20.797 1 92.06 74 PRO B O 1
ATOM 3665 N N . PHE B 1 75 ? 9.695 33.531 20.109 1 94.56 75 PHE B N 1
ATOM 3666 C CA . PHE B 1 75 ? 8.992 32.281 20.391 1 94.56 75 PHE B CA 1
ATOM 3667 C C . PHE B 1 75 ? 9.961 31.219 20.922 1 94.56 75 PHE B C 1
ATOM 3669 O O . PHE B 1 75 ? 11.172 31.406 20.891 1 94.56 75 PHE B O 1
ATOM 3676 N N . CYS B 1 76 ? 9.398 30.172 21.531 1 96 76 CYS B N 1
ATOM 3677 C CA . CYS B 1 76 ? 10.172 29.031 21.984 1 96 76 CYS B CA 1
ATOM 3678 C C . CYS B 1 76 ? 10.219 27.938 20.922 1 96 76 CYS B C 1
ATOM 3680 O O . CYS B 1 76 ? 9.18 27.391 20.531 1 96 76 CYS B O 1
ATOM 3682 N N . ASN B 1 77 ? 11.359 27.656 20.438 1 96.19 77 ASN B N 1
ATOM 3683 C CA . ASN B 1 77 ? 11.547 26.547 19.5 1 96.19 77 ASN B CA 1
ATOM 3684 C C . ASN B 1 77 ? 11.914 25.25 20.25 1 96.19 77 ASN B C 1
ATOM 3686 O O . ASN B 1 77 ? 13.008 25.141 20.797 1 96.19 77 ASN B O 1
ATOM 3690 N N . VAL B 1 78 ? 11 24.344 20.234 1 96.12 78 VAL B N 1
ATOM 3691 C CA . VAL B 1 78 ? 11.25 23.016 20.781 1 96.12 78 VAL B CA 1
ATOM 3692 C C . VAL B 1 78 ? 11.484 22.031 19.641 1 96.12 78 VAL B C 1
ATOM 3694 O O . VAL B 1 78 ? 10.672 21.938 18.719 1 96.12 78 VAL B O 1
ATOM 3697 N N . THR B 1 79 ? 12.578 21.375 19.641 1 97.06 79 THR B N 1
ATOM 3698 C CA . THR B 1 79 ? 12.891 20.359 18.641 1 97.06 79 THR B CA 1
ATOM 3699 C C . THR B 1 79 ? 13.102 19 19.297 1 97.06 79 THR B C 1
ATOM 3701 O O . THR B 1 79 ? 13.938 18.859 20.188 1 97.06 79 THR B O 1
ATOM 3704 N N . THR B 1 80 ? 12.312 18.094 18.891 1 97.19 80 THR B N 1
ATOM 3705 C CA . THR B 1 80 ? 12.492 16.719 19.375 1 97.19 80 THR B CA 1
ATOM 3706 C C . THR B 1 80 ? 12.945 15.812 18.234 1 97.19 80 THR B C 1
ATOM 3708 O O . THR B 1 80 ? 12.422 15.891 17.125 1 97.19 80 THR B O 1
ATOM 3711 N N . SER B 1 81 ? 13.961 15.055 18.516 1 97.81 81 SER B N 1
ATOM 3712 C CA . SER B 1 81 ? 14.5 14.086 17.562 1 97.81 81 SER B CA 1
ATOM 3713 C C . SER B 1 81 ? 14.367 12.664 18.094 1 97.81 81 SER B C 1
ATOM 3715 O O . SER B 1 81 ? 14.555 12.414 19.281 1 97.81 81 SER B O 1
ATOM 3717 N N . TYR B 1 82 ? 14.008 11.773 17.219 1 98.25 82 TYR B N 1
ATOM 3718 C CA . TYR B 1 82 ? 13.812 10.375 17.594 1 98.25 82 TYR B CA 1
ATOM 3719 C C . TYR B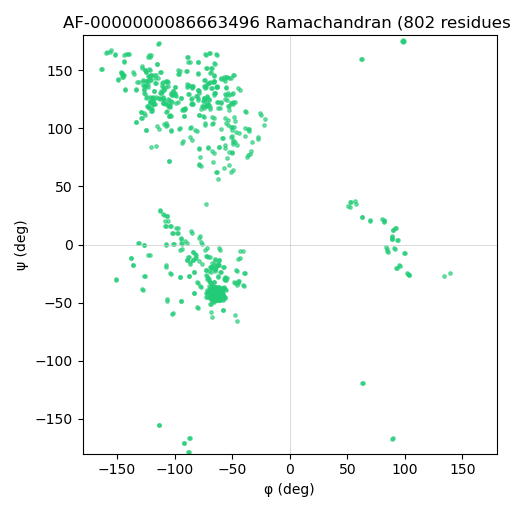 1 82 ? 14.086 9.453 16.406 1 98.25 82 TYR B C 1
ATOM 3721 O O . TYR B 1 82 ? 14.242 9.914 15.273 1 98.25 82 TYR B O 1
ATOM 3729 N N . THR B 1 83 ? 14.273 8.203 16.703 1 97.94 83 THR B N 1
ATOM 3730 C CA . THR B 1 83 ? 14.477 7.148 15.719 1 97.94 83 THR B CA 1
ATOM 3731 C C . THR B 1 83 ? 13.398 6.074 15.844 1 97.94 83 THR B C 1
ATOM 3733 O O . THR B 1 83 ? 12.602 6.09 16.781 1 97.94 83 THR B O 1
ATOM 3736 N N . HIS B 1 84 ? 13.297 5.336 14.883 1 97.81 84 HIS B N 1
ATOM 3737 C CA . HIS B 1 84 ? 12.609 4.047 14.906 1 97.81 84 HIS B CA 1
ATOM 3738 C C . HIS B 1 84 ? 13.609 2.893 14.859 1 97.81 84 HIS B C 1
ATOM 3740 O O . HIS B 1 84 ? 14.164 2.596 13.797 1 97.81 84 HIS B O 1
ATOM 3746 N N . PRO B 1 85 ? 13.828 2.314 16.016 1 97.44 85 PRO B N 1
ATOM 3747 C CA . PRO B 1 85 ? 14.906 1.318 16.062 1 97.44 85 PRO B CA 1
ATOM 3748 C C . PRO B 1 85 ? 14.805 0.29 14.93 1 97.44 85 PRO B C 1
ATOM 3750 O O . PRO B 1 85 ? 13.734 -0.293 14.719 1 97.44 85 PRO B O 1
ATOM 3753 N N . GLY B 1 86 ? 15.914 0.082 14.234 1 95.38 86 GLY B N 1
ATOM 3754 C CA . GLY B 1 86 ? 15.961 -0.776 13.062 1 95.38 86 GLY B CA 1
ATOM 3755 C C . GLY B 1 86 ? 16 -0.002 11.758 1 95.38 86 GLY B C 1
ATOM 3756 O O . GLY B 1 86 ? 16.359 -0.549 10.711 1 95.38 86 GLY B O 1
ATOM 3757 N N . TYR B 1 87 ? 15.445 1.219 11.805 1 96.06 87 TYR B N 1
ATOM 3758 C CA . TYR B 1 87 ? 15.578 2.098 10.648 1 96.06 87 TYR B CA 1
ATOM 3759 C C . TYR B 1 87 ? 16.844 2.936 10.734 1 96.06 87 TYR B C 1
ATOM 3761 O O . TYR B 1 87 ? 17.438 3.07 11.812 1 96.06 87 TYR B O 1
ATOM 3769 N N . ASP B 1 88 ? 17.297 3.496 9.617 1 94.94 88 ASP B N 1
ATOM 3770 C CA . ASP B 1 88 ? 18.625 4.109 9.578 1 94.94 88 ASP B CA 1
ATOM 3771 C C . ASP B 1 88 ? 18.531 5.621 9.391 1 94.94 88 ASP B C 1
ATOM 3773 O O . ASP B 1 88 ? 19.391 6.227 8.742 1 94.94 88 ASP B O 1
ATOM 3777 N N . PHE B 1 89 ? 17.469 6.211 9.875 1 96.5 89 PHE B N 1
ATOM 3778 C CA . PHE B 1 89 ? 17.312 7.656 9.781 1 96.5 89 PHE B CA 1
ATOM 3779 C C . PHE B 1 89 ? 16.703 8.219 11.055 1 96.5 89 PHE B C 1
ATOM 3781 O O . PHE B 1 89 ? 16.188 7.469 11.891 1 96.5 89 PHE B O 1
ATOM 3788 N N . VAL B 1 90 ? 16.797 9.523 11.25 1 97.69 90 VAL B N 1
ATOM 3789 C CA . VAL B 1 90 ? 16.266 10.266 12.383 1 97.69 90 VAL B CA 1
ATOM 3790 C C . VAL B 1 90 ? 15.109 11.148 11.93 1 97.69 90 VAL B C 1
ATOM 3792 O O . VAL B 1 90 ? 15.141 11.711 10.836 1 97.69 90 VAL B O 1
ATOM 3795 N N . VAL B 1 91 ? 14.117 11.211 12.695 1 97.75 91 VAL B N 1
ATOM 3796 C CA . VAL B 1 91 ? 13 12.109 12.461 1 97.75 91 VAL B CA 1
ATOM 3797 C C . VAL B 1 91 ? 13.055 13.273 13.445 1 97.75 91 VAL B C 1
ATOM 3799 O O . VAL B 1 91 ? 13.391 13.086 14.617 1 97.75 91 VAL B O 1
ATOM 3802 N N . SER B 1 92 ? 12.758 14.398 12.961 1 97.62 92 SER B N 1
ATOM 3803 C CA . SER B 1 92 ? 12.695 15.57 13.828 1 97.62 92 SER B CA 1
ATOM 3804 C C . SER B 1 92 ? 11.359 16.297 13.688 1 97.62 92 SER B C 1
ATOM 3806 O O . SER B 1 92 ? 10.844 16.438 12.578 1 97.62 92 SER B O 1
ATOM 3808 N N . VAL B 1 93 ? 10.836 16.672 14.789 1 95.88 93 VAL B N 1
ATOM 3809 C CA . VAL B 1 93 ? 9.641 17.516 14.844 1 95.88 93 VAL B CA 1
ATOM 3810 C C . VAL B 1 93 ? 9.977 18.844 15.531 1 95.88 93 VAL B C 1
ATOM 3812 O O . VAL B 1 93 ? 10.562 18.859 16.609 1 95.88 93 VAL B O 1
ATOM 3815 N N . HIS B 1 94 ? 9.695 19.922 14.859 1 96.5 94 HIS B N 1
ATOM 3816 C CA . HIS B 1 94 ? 9.836 21.25 15.422 1 96.5 94 HIS B CA 1
ATOM 3817 C C . HIS B 1 94 ? 8.5 21.797 15.914 1 96.5 94 HIS B C 1
ATOM 3819 O O . HIS B 1 94 ? 7.508 21.766 15.18 1 96.5 94 HIS B O 1
ATOM 3825 N N . VAL B 1 95 ? 8.508 22.234 17.141 1 95.69 95 VAL B N 1
ATOM 3826 C CA . VAL B 1 95 ? 7.324 22.844 17.734 1 95.69 95 VAL B CA 1
ATOM 3827 C C . VAL B 1 95 ? 7.648 24.266 18.203 1 95.69 95 VAL B C 1
ATOM 3829 O O . VAL B 1 95 ? 8.516 24.469 19.047 1 95.69 95 VAL B O 1
ATOM 3832 N N . TRP B 1 96 ? 6.973 25.203 17.594 1 95.38 96 TRP B N 1
ATOM 3833 C CA . TRP B 1 96 ? 7.133 26.594 18 1 95.38 96 TRP B CA 1
ATOM 3834 C C . TRP B 1 96 ? 5.988 27.031 18.906 1 95.38 96 TRP B C 1
ATOM 3836 O O . TRP B 1 96 ? 4.816 26.828 18.578 1 95.38 96 TRP B O 1
ATOM 3846 N N . LEU B 1 97 ? 6.379 27.641 20.031 1 94.94 97 LEU B N 1
ATOM 3847 C CA . LEU B 1 97 ? 5.402 28.078 21.031 1 94.94 97 LEU B CA 1
ATOM 3848 C C . LEU B 1 97 ? 5.551 29.562 21.328 1 94.94 97 LEU B C 1
ATOM 3850 O O . LEU B 1 97 ? 6.668 30.062 21.422 1 94.94 97 LEU B O 1
ATOM 3854 N N . PRO B 1 98 ? 4.359 30.203 21.406 1 93.25 98 PRO B N 1
ATOM 3855 C CA . PRO B 1 98 ? 4.473 31.547 21.969 1 93.25 98 PRO B CA 1
ATOM 3856 C C . PRO B 1 98 ? 5.164 31.562 23.344 1 93.25 98 PRO B C 1
ATOM 3858 O O . PRO B 1 98 ? 4.977 30.625 24.141 1 93.25 98 PRO B O 1
ATOM 3861 N N . LEU B 1 99 ? 5.918 32.562 23.609 1 91.62 99 LEU B N 1
ATOM 3862 C CA . LEU B 1 99 ? 6.711 32.594 24.828 1 91.62 99 LEU B CA 1
ATOM 3863 C C . LEU B 1 99 ? 5.82 32.75 26.062 1 91.62 99 LEU B C 1
ATOM 3865 O O . LEU B 1 99 ? 6.109 32.219 27.125 1 91.62 99 LEU B O 1
ATOM 3869 N N . GLU B 1 100 ? 4.82 33.531 25.859 1 90.12 100 GLU B N 1
ATOM 3870 C CA . GLU B 1 100 ? 3.918 33.812 26.984 1 90.12 100 GLU B CA 1
ATOM 3871 C C . GLU B 1 100 ? 2.586 33.094 26.797 1 90.12 100 GLU B C 1
ATOM 3873 O O . GLU B 1 100 ? 2.064 33 25.688 1 90.12 100 GLU B O 1
ATOM 3878 N N . ARG B 1 101 ? 2.104 32.594 27.859 1 87.69 101 ARG B N 1
ATOM 3879 C CA . ARG B 1 101 ? 0.833 31.875 27.828 1 87.69 101 ARG B CA 1
ATOM 3880 C C . ARG B 1 101 ? -0.277 32.75 27.266 1 87.69 101 ARG B C 1
ATOM 3882 O O . ARG B 1 101 ? -1.152 32.281 26.531 1 87.69 101 ARG B O 1
ATOM 3889 N N . GLN B 1 102 ? -0.251 34.062 27.594 1 91.12 102 GLN B N 1
ATOM 3890 C CA . GLN B 1 102 ? -1.298 34.969 27.156 1 91.12 102 GLN B CA 1
ATOM 3891 C C . GLN B 1 102 ? -1.272 35.188 25.656 1 91.12 102 GLN B C 1
ATOM 3893 O O . GLN B 1 102 ? -2.279 35.562 25.047 1 91.12 102 GLN B O 1
ATOM 3898 N N . ALA B 1 103 ? -0.129 34.875 25.062 1 91.94 103 ALA B N 1
ATOM 3899 C CA . ALA B 1 103 ? 0.006 35.062 23.625 1 91.94 103 ALA B CA 1
ATOM 3900 C C . ALA B 1 103 ? -0.49 33.844 22.859 1 91.94 103 ALA B C 1
ATOM 3902 O O . ALA B 1 103 ? -0.673 33.875 21.641 1 91.94 103 ALA B O 1
ATOM 3903 N N . TRP B 1 104 ? -0.649 32.75 23.578 1 93.12 104 TRP B N 1
ATOM 3904 C CA . TRP B 1 104 ? -1.171 31.531 22.969 1 93.12 104 TRP B CA 1
ATOM 3905 C C . TRP B 1 104 ? -2.688 31.609 22.828 1 93.12 104 TRP B C 1
ATOM 3907 O O . TRP B 1 104 ? -3.395 31.938 23.781 1 93.12 104 TRP B O 1
ATOM 3917 N N . ASN B 1 105 ? -3.209 31.312 21.656 1 92.25 105 ASN B N 1
ATOM 3918 C CA . ASN B 1 105 ? -4.641 31.438 21.391 1 92.25 105 ASN B CA 1
ATOM 3919 C C . ASN B 1 105 ? -5.387 30.141 21.734 1 92.25 105 ASN B C 1
ATOM 3921 O O . ASN B 1 105 ? -6.578 30.016 21.453 1 92.25 105 ASN B O 1
ATOM 3925 N N . GLY B 1 106 ? -4.609 29.125 22.25 1 91.88 106 GLY B N 1
ATOM 3926 C CA . GLY B 1 106 ? -5.25 27.891 22.688 1 91.88 106 GLY B CA 1
ATOM 3927 C C . GLY B 1 106 ? -5.375 26.859 21.594 1 91.88 106 GLY B C 1
ATOM 3928 O O . GLY B 1 106 ? -6.117 25.875 21.734 1 91.88 106 GLY B O 1
ATOM 3929 N N . ARG B 1 107 ? -4.668 27.094 20.469 1 88.62 107 ARG B N 1
ATOM 3930 C CA . ARG B 1 107 ? -4.824 26.219 19.312 1 88.62 107 ARG B CA 1
ATOM 3931 C C . ARG B 1 107 ? -3.475 25.672 18.844 1 88.62 107 ARG B C 1
ATOM 3933 O O . ARG B 1 107 ? -2.436 26.281 19.094 1 88.62 107 ARG B O 1
ATOM 3940 N N . PHE B 1 108 ? -3.514 24.484 18.266 1 89 108 PHE B N 1
ATOM 3941 C CA . PHE B 1 108 ? -2.363 23.828 17.641 1 89 108 PHE B CA 1
ATOM 3942 C C . PHE B 1 108 ? -2.518 23.797 16.125 1 89 108 PHE B C 1
ATOM 3944 O O . PHE B 1 108 ? -3.602 23.516 15.609 1 89 108 PHE B O 1
ATOM 3951 N N . LEU B 1 109 ? -1.462 24.172 15.477 1 87.5 109 LEU B N 1
ATOM 3952 C CA . LEU B 1 109 ? -1.428 24.156 14.023 1 87.5 109 LEU B CA 1
ATOM 3953 C C . LEU B 1 109 ? -0.325 23.234 13.508 1 87.5 109 LEU B C 1
ATOM 3955 O O . LEU B 1 109 ? 0.856 23.469 13.773 1 87.5 109 LEU B O 1
ATOM 3959 N N . GLY B 1 110 ? -0.723 22.125 12.812 1 86.5 110 GLY B N 1
ATOM 3960 C CA . GLY B 1 110 ? 0.239 21.297 12.102 1 86.5 110 GLY B CA 1
ATOM 3961 C C . GLY B 1 110 ? 0.505 21.781 10.68 1 86.5 110 GLY B C 1
ATOM 3962 O O . GLY B 1 110 ? -0.43 22.031 9.922 1 86.5 110 GLY B O 1
ATOM 3963 N N . VAL B 1 111 ? 1.773 21.906 10.383 1 82.75 111 VAL B N 1
ATOM 3964 C CA . VAL B 1 111 ? 2.152 22.438 9.07 1 82.75 111 VAL B CA 1
ATOM 3965 C C . VAL B 1 111 ? 2.727 21.312 8.211 1 82.75 111 VAL B C 1
ATOM 3967 O O . VAL B 1 111 ? 3.705 20.672 8.594 1 82.75 111 VAL B O 1
ATOM 3970 N N . GLY B 1 112 ? 2.102 21.109 7.117 1 79.75 112 GLY B N 1
ATOM 3971 C CA . GLY B 1 112 ? 2.602 20.141 6.145 1 79.75 112 GLY B CA 1
ATOM 3972 C C . GLY B 1 112 ? 3.596 20.75 5.172 1 79.75 112 GLY B C 1
ATOM 3973 O O . GLY B 1 112 ? 4.012 21.891 5.332 1 79.75 112 GLY B O 1
ATOM 3974 N N . GLY B 1 113 ? 4 19.844 4.301 1 77.38 113 GLY B N 1
ATOM 3975 C CA . GLY B 1 113 ? 4.914 20.281 3.258 1 77.38 113 GLY B CA 1
ATOM 3976 C C . GLY B 1 113 ? 4.305 20.234 1.871 1 77.38 113 GLY B C 1
ATOM 3977 O O . GLY B 1 113 ? 3.107 20.5 1.707 1 77.38 113 GLY B O 1
ATOM 3978 N N . GLY B 1 114 ? 5.078 20.125 0.92 1 75.31 114 GLY B N 1
ATOM 3979 C CA . GLY B 1 114 ? 4.715 20.031 -0.485 1 75.31 114 GLY B CA 1
ATOM 3980 C C . GLY B 1 114 ? 5.641 19.141 -1.284 1 75.31 114 GLY B C 1
ATOM 3981 O O . GLY B 1 114 ? 6.84 19.062 -0.999 1 75.31 114 GLY B O 1
ATOM 3982 N N . GLY B 1 115 ? 4.996 18.516 -2.273 1 79.25 115 GLY B N 1
ATOM 3983 C CA . GLY B 1 115 ? 5.801 17.547 -3.016 1 79.25 115 GLY B CA 1
ATOM 3984 C C . GLY B 1 115 ? 6.281 16.391 -2.166 1 79.25 115 GLY B C 1
ATOM 3985 O O . GLY B 1 115 ? 5.48 15.703 -1.534 1 79.25 115 GLY B O 1
ATOM 3986 N N . PHE B 1 116 ? 7.645 16.344 -2.133 1 85.62 116 PHE B N 1
ATOM 3987 C CA . PHE B 1 116 ? 8.203 15.227 -1.383 1 85.62 116 PHE B CA 1
ATOM 3988 C C . PHE B 1 116 ? 8.789 15.703 -0.056 1 85.62 116 PHE B C 1
ATOM 3990 O O . PHE B 1 116 ? 9.672 15.055 0.506 1 85.62 116 PHE B O 1
ATOM 3997 N N . VAL B 1 117 ? 8.219 16.875 0.394 1 84.12 117 VAL B N 1
ATOM 3998 C CA . VAL B 1 117 ? 8.562 17.438 1.693 1 84.12 117 VAL B CA 1
ATOM 3999 C C . VAL B 1 117 ? 7.43 17.188 2.684 1 84.12 117 VAL B C 1
ATOM 4001 O O . VAL B 1 117 ? 6.281 17.562 2.43 1 84.12 117 VAL B O 1
ATOM 4004 N N . ALA B 1 118 ? 7.773 16.562 3.805 1 84.38 118 ALA B N 1
ATOM 4005 C CA . ALA B 1 118 ? 6.742 16.188 4.766 1 84.38 118 ALA B CA 1
ATOM 4006 C C . ALA B 1 118 ? 6.188 17.406 5.484 1 84.38 118 ALA B C 1
ATOM 4008 O O . ALA B 1 118 ? 4.977 17.516 5.707 1 84.38 118 ALA B O 1
ATOM 4009 N N . GLY B 1 119 ? 7.031 18.281 5.914 1 84.38 119 GLY B N 1
ATOM 4010 C CA . GLY B 1 119 ? 6.672 19.516 6.582 1 84.38 119 GLY B CA 1
ATOM 4011 C C . GLY B 1 119 ? 7.609 20.672 6.258 1 84.38 119 GLY B C 1
ATOM 4012 O O . GLY B 1 119 ? 8.812 20.469 6.09 1 84.38 119 GLY B O 1
ATOM 4013 N N . ASP B 1 120 ? 7.102 21.812 6.164 1 82.06 120 ASP B N 1
ATOM 4014 C CA . ASP B 1 120 ? 7.914 23.016 5.938 1 82.06 120 ASP B CA 1
ATOM 4015 C C . ASP B 1 120 ? 8.57 23.484 7.234 1 82.06 120 ASP B C 1
ATOM 4017 O O . ASP B 1 120 ? 8.289 24.578 7.719 1 82.06 120 ASP B O 1
ATOM 4021 N N . VAL B 1 121 ? 9.469 22.672 7.637 1 88.69 121 VAL B N 1
ATOM 4022 C CA . VAL B 1 121 ? 10.148 22.922 8.906 1 88.69 121 VAL B CA 1
ATOM 4023 C C . VAL B 1 121 ? 10.852 24.266 8.867 1 88.69 121 VAL B C 1
ATOM 4025 O O . VAL B 1 121 ? 11.625 24.547 7.949 1 88.69 121 VAL B O 1
ATOM 4028 N N . ASP B 1 122 ? 10.469 25.141 9.812 1 86.31 122 ASP B N 1
ATOM 4029 C CA . ASP B 1 122 ? 11.062 26.453 10.023 1 86.31 122 ASP B CA 1
ATOM 4030 C C . ASP B 1 122 ? 10.711 27.406 8.883 1 86.31 122 ASP B C 1
ATOM 4032 O O . ASP B 1 122 ? 11.43 28.375 8.641 1 86.31 122 ASP B O 1
ATOM 4036 N N . GLY B 1 123 ? 9.672 27.062 8.203 1 82.38 123 GLY B N 1
ATOM 4037 C CA . GLY B 1 123 ? 9.266 27.875 7.07 1 82.38 123 GLY B CA 1
ATOM 4038 C C . GLY B 1 123 ? 8.266 28.953 7.441 1 82.38 123 GLY B C 1
ATOM 4039 O O . GLY B 1 123 ? 8.008 29.188 8.625 1 82.38 123 GLY B O 1
ATOM 4040 N N . ASP B 1 124 ? 7.719 29.594 6.445 1 78.94 124 ASP B N 1
ATOM 4041 C CA . ASP B 1 124 ? 6.871 30.781 6.617 1 78.94 124 ASP B CA 1
ATOM 4042 C C . ASP B 1 124 ? 5.527 30.391 7.234 1 78.94 124 ASP B C 1
ATOM 4044 O O . ASP B 1 124 ? 4.934 31.188 7.973 1 78.94 124 ASP B O 1
ATOM 4048 N N . PHE B 1 125 ? 5.141 29.219 6.961 1 80.38 125 PHE B N 1
ATOM 4049 C CA . PHE B 1 125 ? 3.863 28.797 7.527 1 80.38 125 PHE B CA 1
ATOM 4050 C C . PHE B 1 125 ? 3.959 28.656 9.039 1 80.38 125 PHE B C 1
ATOM 4052 O O . PHE B 1 125 ? 3.027 29.016 9.766 1 80.38 125 PHE B O 1
ATOM 4059 N N . MET B 1 126 ? 5.105 28.156 9.43 1 87.25 126 MET B N 1
ATOM 4060 C CA . MET B 1 126 ? 5.301 28.062 10.875 1 87.25 126 MET B CA 1
ATOM 4061 C C . MET B 1 126 ? 5.414 29.453 11.492 1 87.25 126 MET B C 1
ATOM 4063 O O . MET B 1 126 ? 4.848 29.719 12.555 1 87.25 126 MET B O 1
ATOM 4067 N N . ALA B 1 127 ? 6.078 30.328 10.75 1 86.56 127 ALA B N 1
ATOM 4068 C CA . ALA B 1 127 ? 6.234 31.703 11.227 1 86.56 127 ALA B CA 1
ATOM 4069 C C . ALA B 1 127 ? 4.883 32.406 11.344 1 86.56 127 ALA B C 1
ATOM 4071 O O . ALA B 1 127 ? 4.598 33.031 12.359 1 86.56 127 ALA B O 1
ATOM 4072 N N . ALA B 1 128 ? 4.117 32.219 10.328 1 81.69 128 ALA B N 1
ATOM 4073 C CA . ALA B 1 128 ? 2.785 32.844 10.344 1 81.69 128 ALA B CA 1
ATOM 4074 C C . ALA B 1 128 ? 1.939 32.25 11.477 1 81.69 128 ALA B C 1
ATOM 4076 O O . ALA B 1 128 ? 1.18 32.969 12.125 1 81.69 128 ALA B O 1
ATOM 4077 N N . GLY B 1 129 ? 2.086 31 11.734 1 86.88 129 GLY B N 1
ATOM 4078 C CA . GLY B 1 129 ? 1.326 30.328 12.773 1 86.88 129 GLY B CA 1
ATOM 4079 C C . GLY B 1 129 ? 1.668 30.828 14.172 1 86.88 129 GLY B C 1
ATOM 4080 O O . GLY B 1 129 ? 0.776 31.172 14.945 1 86.88 129 GLY B O 1
ATOM 4081 N N . VAL B 1 130 ? 2.947 30.875 14.438 1 90.62 130 VAL B N 1
ATOM 4082 C CA . VAL B 1 130 ? 3.336 31.281 15.789 1 90.62 130 VAL B CA 1
ATOM 4083 C C . VAL B 1 130 ? 3.041 32.75 15.984 1 90.62 130 VAL B C 1
ATOM 4085 O O . VAL B 1 130 ? 2.672 33.188 17.094 1 90.62 130 VAL B O 1
ATOM 4088 N N . MET B 1 131 ? 3.119 33.531 14.945 1 86.19 131 MET B N 1
ATOM 4089 C CA . MET B 1 131 ? 2.74 34.969 15.016 1 86.19 131 MET B CA 1
ATOM 4090 C C . MET B 1 131 ? 1.253 35.094 15.312 1 86.19 131 MET B C 1
ATOM 4092 O O . MET B 1 131 ? 0.844 36.031 16 1 86.19 131 MET B O 1
ATOM 4096 N N . GLY B 1 132 ? 0.5 34.188 14.727 1 86.81 132 GLY B N 1
ATOM 4097 C CA . GLY B 1 132 ? -0.937 34.219 14.945 1 86.81 132 GLY B CA 1
ATOM 4098 C C . GLY B 1 132 ? -1.335 33.656 16.297 1 86.81 132 GLY B C 1
ATOM 4099 O O . GLY B 1 132 ? -2.521 33.594 16.625 1 86.81 132 GLY B O 1
ATOM 4100 N N . GLY B 1 133 ? -0.35 33.25 17.125 1 91.38 133 GLY B N 1
ATOM 4101 C CA . GLY B 1 133 ? -0.608 32.781 18.484 1 91.38 133 GLY B CA 1
ATOM 4102 C C . GLY B 1 133 ? -0.773 31.281 18.578 1 91.38 133 GLY B C 1
ATOM 4103 O O . GLY B 1 133 ? -1.094 30.766 19.656 1 91.38 133 GLY B O 1
ATOM 4104 N N . TYR B 1 134 ? -0.588 30.625 17.516 1 90.81 134 TYR B N 1
ATOM 4105 C CA . TYR B 1 134 ? -0.711 29.172 17.531 1 90.81 134 TYR B CA 1
ATOM 4106 C C . TYR B 1 134 ? 0.546 28.516 18.094 1 90.81 134 TYR B C 1
ATOM 4108 O O . TYR B 1 134 ? 1.647 29.047 17.938 1 90.81 134 TYR B O 1
ATOM 4116 N N . ALA B 1 135 ? 0.367 27.375 18.781 1 93.5 135 ALA B N 1
ATOM 4117 C CA . ALA B 1 135 ? 1.451 26.391 18.781 1 93.5 135 ALA B CA 1
ATOM 4118 C C . ALA B 1 135 ? 1.575 25.719 17.422 1 93.5 135 ALA B C 1
ATOM 4120 O O . ALA B 1 135 ? 0.583 25.234 16.859 1 93.5 135 ALA B O 1
ATOM 4121 N N . VAL B 1 136 ? 2.705 25.719 16.875 1 92.69 136 VAL B N 1
ATOM 4122 C CA . VAL B 1 136 ? 2.852 25.234 15.508 1 92.69 136 VAL B CA 1
ATOM 4123 C C . VAL B 1 136 ? 3.898 24.125 15.461 1 92.69 136 VAL B C 1
ATOM 4125 O O . VAL B 1 136 ? 4.922 24.203 16.141 1 92.69 136 VAL B O 1
ATOM 4128 N N . ALA B 1 137 ? 3.623 23.078 14.641 1 92.62 137 ALA B N 1
ATOM 4129 C CA . ALA B 1 137 ? 4.586 22 14.508 1 92.62 137 ALA B CA 1
ATOM 4130 C C . ALA B 1 137 ? 4.762 21.594 13.055 1 92.62 137 ALA B C 1
ATOM 4132 O O . ALA B 1 137 ? 3.826 21.688 12.258 1 92.62 137 ALA B O 1
ATOM 4133 N N . ALA B 1 138 ? 5.902 21.172 12.719 1 90.12 138 ALA B N 1
ATOM 4134 C CA . ALA B 1 138 ? 6.234 20.562 11.438 1 90.12 138 ALA B CA 1
ATOM 4135 C C . ALA B 1 138 ? 7.281 19.469 11.602 1 90.12 138 ALA B C 1
ATOM 4137 O O . ALA B 1 138 ? 8.125 19.547 12.5 1 90.12 138 ALA B O 1
ATOM 4138 N N . THR B 1 139 ? 7.207 18.438 10.812 1 93.25 139 THR B N 1
ATOM 4139 C CA . THR B 1 139 ? 8.164 17.328 10.836 1 93.25 139 THR B CA 1
ATOM 4140 C C . THR B 1 139 ? 8.977 17.297 9.547 1 93.25 139 THR B C 1
ATOM 4142 O O . THR B 1 139 ? 8.492 17.703 8.484 1 93.25 139 THR B O 1
ATOM 4145 N N . ASP B 1 140 ? 10.203 16.844 9.688 1 94.75 140 ASP B N 1
ATOM 4146 C CA . ASP B 1 140 ? 10.984 16.625 8.469 1 94.75 140 ASP B CA 1
ATOM 4147 C C . ASP B 1 140 ? 10.641 15.289 7.828 1 94.75 140 ASP B C 1
ATOM 4149 O O . ASP B 1 140 ? 11.047 15.016 6.695 1 94.75 140 ASP B O 1
ATOM 4153 N N . GLY B 1 141 ? 9.891 14.43 8.586 1 93.19 141 GLY B N 1
ATOM 4154 C CA . GLY B 1 141 ? 9.445 13.156 8.039 1 93.19 141 GLY B CA 1
ATOM 4155 C C . GLY B 1 141 ? 10.594 12.227 7.672 1 93.19 141 GLY B C 1
ATOM 4156 O O . GLY B 1 141 ? 10.484 11.438 6.734 1 93.19 141 GLY B O 1
ATOM 4157 N N . GLY B 1 142 ? 11.758 12.398 8.281 1 95.69 142 GLY B N 1
ATOM 4158 C CA . GLY B 1 142 ? 12.875 11.492 8.07 1 95.69 142 GLY B CA 1
ATOM 4159 C C . GLY B 1 142 ? 13.898 12.031 7.082 1 95.69 142 GLY B C 1
ATOM 4160 O O . GLY B 1 142 ? 14.922 11.391 6.832 1 95.69 142 GLY B O 1
ATOM 4161 N N . HIS B 1 143 ? 13.633 13.148 6.418 1 93.81 143 HIS B N 1
ATOM 4162 C CA . HIS B 1 143 ? 14.625 13.781 5.559 1 93.81 143 HIS B CA 1
ATOM 4163 C C . HIS B 1 143 ? 14.477 15.297 5.566 1 93.81 143 HIS B C 1
ATOM 4165 O O . HIS B 1 143 ? 13.359 15.812 5.699 1 93.81 143 HIS B O 1
ATOM 4171 N N . TRP B 1 144 ? 15.586 15.945 5.422 1 90.5 144 TRP B N 1
ATOM 4172 C CA . TRP B 1 144 ? 15.602 17.406 5.43 1 90.5 144 TRP B CA 1
ATOM 4173 C C . TRP B 1 144 ? 14.859 17.969 4.223 1 90.5 144 TRP B C 1
ATOM 4175 O O . TRP B 1 144 ? 14.93 17.391 3.127 1 90.5 144 TRP B O 1
ATOM 4185 N N . LYS B 1 145 ? 14.117 19.031 4.391 1 83.06 145 LYS B N 1
ATOM 4186 C CA . LYS B 1 145 ? 13.195 19.562 3.383 1 83.06 145 LYS B CA 1
ATOM 4187 C C . LYS B 1 145 ? 13.938 19.938 2.104 1 83.06 145 LYS B C 1
ATOM 4189 O O . LYS B 1 145 ? 13.344 19.969 1.023 1 83.06 145 LYS B O 1
ATOM 4194 N N . GLY B 1 146 ? 15.227 20.219 2.152 1 84.19 146 GLY B N 1
ATOM 4195 C CA . GLY B 1 146 ? 16 20.562 0.966 1 84.19 146 GLY B CA 1
ATOM 4196 C C . GLY B 1 146 ? 16.703 19.375 0.354 1 84.19 146 GLY B C 1
ATOM 4197 O O . GLY B 1 146 ? 17.406 19.5 -0.65 1 84.19 146 GLY B O 1
ATOM 4198 N N . ALA B 1 147 ? 16.484 18.188 0.86 1 89.88 147 ALA B N 1
ATOM 4199 C CA . ALA B 1 147 ? 17.156 17 0.343 1 89.88 147 ALA B CA 1
ATOM 4200 C C . ALA B 1 147 ? 16.578 16.594 -1.009 1 89.88 147 ALA B C 1
ATOM 4202 O O . ALA B 1 147 ? 15.367 16.406 -1.146 1 89.88 147 ALA B O 1
ATOM 4203 N N . PRO B 1 148 ? 17.516 16.484 -1.985 1 92.75 148 PRO B N 1
ATOM 4204 C CA . PRO B 1 148 ? 17.016 15.938 -3.25 1 92.75 148 PRO B CA 1
ATOM 4205 C C . PRO B 1 148 ? 16.422 14.539 -3.1 1 92.75 148 PRO B C 1
ATOM 4207 O O . PRO B 1 148 ? 16.938 13.727 -2.324 1 92.75 148 PRO B O 1
ATOM 4210 N N . VAL B 1 149 ? 15.359 14.281 -3.85 1 92.81 149 VAL B N 1
ATOM 4211 C CA . VAL B 1 149 ? 14.625 13.016 -3.76 1 92.81 149 VAL B CA 1
ATOM 4212 C C . VAL B 1 149 ? 15.578 11.852 -4.008 1 92.81 149 VAL B C 1
ATOM 4214 O O . VAL B 1 149 ? 15.492 10.82 -3.344 1 92.81 149 VAL B O 1
ATOM 4217 N N . LYS B 1 150 ? 16.516 12 -4.941 1 93.38 150 LYS B N 1
ATOM 4218 C CA . LYS B 1 150 ? 17.453 10.953 -5.32 1 93.38 150 LYS B CA 1
ATOM 4219 C C . LYS B 1 150 ? 18.266 10.484 -4.121 1 93.38 150 LYS B C 1
ATOM 4221 O O . LYS B 1 150 ? 18.844 9.398 -4.137 1 93.38 150 LYS B O 1
ATOM 4226 N N . GLU B 1 151 ? 18.328 11.297 -3.062 1 94.25 151 GLU B N 1
ATOM 4227 C CA . GLU B 1 151 ? 19.219 11 -1.94 1 94.25 151 GLU B CA 1
ATOM 4228 C C . GLU B 1 151 ? 18.516 10.141 -0.895 1 94.25 151 GLU B C 1
ATOM 4230 O O . GLU B 1 151 ? 19.156 9.57 -0.013 1 94.25 151 GLU B O 1
ATOM 4235 N N . TRP B 1 152 ? 17.188 10.039 -1.022 1 95.31 152 TRP B N 1
ATOM 4236 C CA . TRP B 1 152 ? 16.547 9.336 0.077 1 95.31 152 TRP B CA 1
ATOM 4237 C C . TRP B 1 152 ? 15.5 8.352 -0.445 1 95.31 152 TRP B C 1
ATOM 4239 O O . TRP B 1 152 ? 15.031 7.484 0.292 1 95.31 152 TRP B O 1
ATOM 4249 N N . ALA B 1 153 ? 15.055 8.477 -1.649 1 95.56 153 ALA B N 1
ATOM 4250 C CA . ALA B 1 153 ? 13.938 7.695 -2.154 1 95.56 153 ALA B CA 1
ATOM 4251 C C . ALA B 1 153 ? 14.336 6.238 -2.377 1 95.56 153 ALA B C 1
ATOM 4253 O O . ALA B 1 153 ? 13.57 5.324 -2.072 1 95.56 153 ALA B O 1
ATOM 4254 N N . VAL B 1 154 ? 15.531 6.008 -2.932 1 97.06 154 VAL B N 1
ATOM 4255 C CA . VAL B 1 154 ? 15.969 4.656 -3.262 1 97.06 154 VAL B CA 1
ATOM 4256 C C . VAL B 1 154 ? 17.266 4.34 -2.516 1 97.06 154 VAL B C 1
ATOM 4258 O O . VAL B 1 154 ? 18.125 5.211 -2.35 1 97.06 154 VAL B O 1
ATOM 4261 N N . LYS B 1 155 ? 17.359 3.16 -2.082 1 96.44 155 LYS B N 1
ATOM 4262 C CA . LYS B 1 155 ? 18.609 2.684 -1.499 1 96.44 155 LYS B CA 1
ATOM 4263 C C . LYS B 1 155 ? 19.625 2.348 -2.584 1 96.44 155 LYS B C 1
ATOM 4265 O O . LYS B 1 155 ? 20.828 2.514 -2.385 1 96.44 155 LYS B O 1
ATOM 4270 N N . SER B 1 156 ? 19.156 1.833 -3.682 1 96.5 156 SER B N 1
ATOM 4271 C CA . SER B 1 156 ? 19.891 1.529 -4.906 1 96.5 156 SER B CA 1
ATOM 4272 C C . SER B 1 156 ? 18.953 1.413 -6.102 1 96.5 156 SER B C 1
ATOM 4274 O O . SER B 1 156 ? 17.719 1.398 -5.934 1 96.5 156 SER B O 1
ATOM 4276 N N . LYS B 1 157 ? 19.578 1.447 -7.324 1 95.94 157 LYS B N 1
ATOM 4277 C CA . LYS B 1 157 ? 18.734 1.325 -8.516 1 95.94 157 LYS B CA 1
ATOM 4278 C C . LYS B 1 157 ? 17.812 0.116 -8.414 1 95.94 157 LYS B C 1
ATOM 4280 O O . LYS B 1 157 ? 18.266 -1 -8.148 1 95.94 157 LYS B O 1
ATOM 4285 N N . GLY B 1 158 ? 16.484 0.336 -8.5 1 96.06 158 GLY B N 1
ATOM 4286 C CA . GLY B 1 158 ? 15.492 -0.723 -8.461 1 96.06 158 GLY B CA 1
ATOM 4287 C C . GLY B 1 158 ? 15 -1.027 -7.062 1 96.06 158 GLY B C 1
ATOM 4288 O O . GLY B 1 158 ? 14.109 -1.856 -6.879 1 96.06 158 GLY B O 1
ATOM 4289 N N . ASN B 1 159 ? 15.547 -0.375 -6.055 1 97.44 159 ASN B N 1
ATOM 4290 C CA . ASN B 1 159 ? 15.219 -0.714 -4.676 1 97.44 159 ASN B CA 1
ATOM 4291 C C . ASN B 1 159 ? 14.812 0.52 -3.875 1 97.44 159 ASN B C 1
ATOM 4293 O O . ASN B 1 159 ? 15.664 1.309 -3.465 1 97.44 159 ASN B O 1
ATOM 4297 N N . LEU B 1 160 ? 13.547 0.619 -3.547 1 96.94 160 LEU B N 1
ATOM 4298 C CA . LEU B 1 160 ? 12.969 1.742 -2.814 1 96.94 160 LEU B CA 1
ATOM 4299 C C . LEU B 1 160 ? 13.359 1.688 -1.342 1 96.94 160 LEU B C 1
ATOM 4301 O O . LEU B 1 160 ? 13.453 0.606 -0.759 1 96.94 160 LEU B O 1
ATOM 4305 N N . ASP B 1 161 ? 13.625 2.816 -0.758 1 97.25 161 ASP B N 1
ATOM 4306 C CA . ASP B 1 161 ? 13.688 2.902 0.698 1 97.25 161 ASP B CA 1
ATOM 4307 C C . ASP B 1 161 ? 12.289 2.971 1.305 1 97.25 161 ASP B C 1
ATOM 4309 O O . ASP B 1 161 ? 11.812 4.051 1.661 1 97.25 161 ASP B O 1
ATOM 4313 N N . TRP B 1 162 ? 11.688 1.873 1.467 1 95.06 162 TRP B N 1
ATOM 4314 C CA . TRP B 1 162 ? 10.297 1.773 1.9 1 95.06 162 TRP B CA 1
ATOM 4315 C C . TRP B 1 162 ? 10.109 2.402 3.277 1 95.06 162 TRP B C 1
ATOM 4317 O O . TRP B 1 162 ? 9.086 3.033 3.543 1 95.06 162 TRP B O 1
ATOM 4327 N N . GLU B 1 163 ? 11.047 2.207 4.145 1 95.44 163 GLU B N 1
ATOM 4328 C CA . GLU B 1 163 ? 10.93 2.715 5.508 1 95.44 163 GLU B CA 1
ATOM 4329 C C . GLU B 1 163 ? 10.859 4.238 5.523 1 95.44 163 GLU B C 1
ATOM 4331 O O . GLU B 1 163 ? 10 4.816 6.195 1 95.44 163 GLU B O 1
ATOM 4336 N N . ARG B 1 164 ? 11.656 4.867 4.746 1 95.5 164 ARG B N 1
ATOM 4337 C CA . ARG B 1 164 ? 11.641 6.32 4.656 1 95.5 164 ARG B CA 1
ATOM 4338 C C . ARG B 1 164 ? 10.391 6.809 3.922 1 95.5 164 ARG B C 1
ATOM 4340 O O . ARG B 1 164 ? 9.82 7.844 4.273 1 95.5 164 ARG B O 1
ATOM 4347 N N . PHE B 1 165 ? 10.055 6.07 2.902 1 93.94 165 PHE B N 1
ATOM 4348 C CA . PHE B 1 165 ? 8.867 6.441 2.15 1 93.94 165 PHE B CA 1
ATOM 4349 C C . PHE B 1 165 ? 7.637 6.457 3.051 1 93.94 165 PHE B C 1
ATOM 4351 O O . PHE B 1 165 ? 6.84 7.395 3.012 1 93.94 165 PHE B O 1
ATOM 4358 N N . VAL B 1 166 ? 7.508 5.484 3.893 1 90.56 166 VAL B N 1
ATOM 4359 C CA . VAL B 1 166 ? 6.363 5.391 4.793 1 90.56 166 VAL B CA 1
ATOM 4360 C C . VAL B 1 166 ? 6.414 6.52 5.82 1 90.56 166 VAL B C 1
ATOM 4362 O O . VAL B 1 166 ? 5.387 7.109 6.156 1 90.56 166 VAL B O 1
ATOM 4365 N N . GLU B 1 167 ? 7.602 6.805 6.301 1 92.56 167 GLU B N 1
ATOM 4366 C CA . GLU B 1 167 ? 7.77 7.914 7.23 1 92.56 167 GLU B CA 1
ATOM 4367 C C . GLU B 1 167 ? 7.293 9.227 6.617 1 92.56 167 GLU B C 1
ATOM 4369 O O . GLU B 1 167 ? 6.555 9.984 7.25 1 92.56 167 GLU B O 1
ATOM 4374 N N . PHE B 1 168 ? 7.68 9.445 5.352 1 91.06 168 PHE B N 1
ATOM 4375 C CA . PHE B 1 168 ? 7.301 10.641 4.598 1 91.06 168 PHE B CA 1
ATOM 4376 C C . PHE B 1 168 ? 5.801 10.648 4.324 1 91.06 168 PHE B C 1
ATOM 4378 O O . PHE B 1 168 ? 5.145 11.68 4.48 1 91.06 168 PHE B O 1
ATOM 4385 N N . ALA B 1 169 ? 5.328 9.477 3.941 1 84.25 169 ALA B N 1
ATOM 4386 C CA . ALA B 1 169 ? 3.982 9.391 3.377 1 84.25 169 ALA B CA 1
ATOM 4387 C C . ALA B 1 169 ? 2.922 9.641 4.445 1 84.25 169 ALA B C 1
ATOM 4389 O O . ALA B 1 169 ? 1.967 10.391 4.211 1 84.25 169 ALA B O 1
ATOM 4390 N N . PHE B 1 170 ? 3.088 8.992 5.68 1 83 170 PHE B N 1
ATOM 4391 C CA . PHE B 1 170 ? 1.988 9.211 6.613 1 83 170 PHE B CA 1
ATOM 4392 C C . PHE B 1 170 ? 2.479 9.133 8.055 1 83 170 PHE B C 1
ATOM 4394 O O . PHE B 1 170 ? 1.925 9.789 8.938 1 83 170 PHE B O 1
ATOM 4401 N N . ARG B 1 171 ? 3.508 8.352 8.375 1 88.38 171 ARG B N 1
ATOM 4402 C CA . ARG B 1 171 ? 3.887 8.133 9.766 1 88.38 171 ARG B CA 1
ATOM 4403 C C . ARG B 1 171 ? 4.422 9.406 10.398 1 88.38 171 ARG B C 1
ATOM 4405 O O . ARG B 1 171 ? 4.023 9.773 11.508 1 88.38 171 ARG B O 1
ATOM 4412 N N . GLY B 1 172 ? 5.32 10.055 9.672 1 89.19 172 GLY B N 1
ATOM 4413 C CA . GLY B 1 172 ? 5.93 11.258 10.195 1 89.19 172 GLY B CA 1
ATOM 4414 C C . GLY B 1 172 ? 4.926 12.352 10.508 1 89.19 172 GLY B C 1
ATOM 4415 O O . GLY B 1 172 ? 4.992 12.984 11.57 1 89.19 172 GLY B O 1
ATOM 4416 N N . VAL B 1 173 ? 4.039 12.57 9.617 1 86.19 173 VAL B N 1
ATOM 4417 C CA . VAL B 1 173 ? 3.033 13.609 9.805 1 86.19 173 VAL B CA 1
ATOM 4418 C C . VAL B 1 173 ? 2.113 13.234 10.961 1 86.19 173 VAL B C 1
ATOM 4420 O O . VAL B 1 173 ? 1.733 14.094 11.766 1 86.19 173 VAL B O 1
ATOM 4423 N N . GLY B 1 174 ? 1.735 11.969 11.047 1 84.06 174 GLY B N 1
ATOM 4424 C CA . GLY B 1 174 ? 0.967 11.516 12.195 1 84.06 174 GLY B CA 1
ATOM 4425 C C . GLY B 1 174 ? 1.676 11.742 13.516 1 84.06 174 GLY B C 1
ATOM 4426 O O . GLY B 1 174 ? 1.068 12.219 14.477 1 84.06 174 GLY B O 1
ATOM 4427 N N . GLU B 1 175 ? 2.926 11.453 13.539 1 90.31 175 GLU B N 1
ATOM 4428 C CA . GLU B 1 175 ? 3.723 11.617 14.75 1 90.31 175 GLU B CA 1
ATOM 4429 C C . GLU B 1 175 ? 3.881 13.094 15.109 1 90.31 175 GLU B C 1
ATOM 4431 O O . GLU B 1 175 ? 3.902 13.445 16.297 1 90.31 175 GLU B O 1
ATOM 4436 N N . MET B 1 176 ? 3.982 13.883 14.078 1 90.5 176 MET B N 1
ATOM 4437 C CA . MET B 1 176 ? 4.012 15.328 14.32 1 90.5 176 MET B CA 1
ATOM 4438 C C . MET B 1 176 ? 2.738 15.789 15.016 1 90.5 176 MET B C 1
ATOM 4440 O O . MET B 1 176 ? 2.791 16.609 15.93 1 90.5 176 MET B O 1
ATOM 4444 N N . GLY B 1 177 ? 1.625 15.242 14.555 1 86.56 177 GLY B N 1
ATOM 4445 C CA . GLY B 1 177 ? 0.373 15.547 15.227 1 86.56 177 GLY B CA 1
ATOM 4446 C C . GLY B 1 177 ? 0.375 15.148 16.688 1 86.56 177 GLY B C 1
ATOM 4447 O O . GLY B 1 177 ? -0.111 15.891 17.547 1 86.56 177 GLY B O 1
ATOM 4448 N N . ASP B 1 178 ? 0.945 13.984 17 1 87.12 178 ASP B N 1
ATOM 4449 C CA . ASP B 1 178 ? 1.006 13.5 18.375 1 87.12 178 ASP B CA 1
ATOM 4450 C C . ASP B 1 178 ? 1.95 14.352 19.219 1 87.12 178 ASP B C 1
ATOM 4452 O O . ASP B 1 178 ? 1.635 14.688 20.375 1 87.12 178 ASP B O 1
ATOM 4456 N N . VAL B 1 179 ? 3.057 14.703 18.672 1 89.38 179 VAL B N 1
ATOM 4457 C CA . VAL B 1 179 ? 4.051 15.5 19.375 1 89.38 179 VAL B CA 1
ATOM 4458 C C . VAL B 1 179 ? 3.518 16.922 19.594 1 89.38 179 VAL B C 1
ATOM 4460 O O . VAL B 1 179 ? 3.535 17.422 20.719 1 89.38 179 VAL B O 1
ATOM 4463 N N . GLY B 1 180 ? 3.062 17.5 18.516 1 86.44 180 GLY B N 1
ATOM 4464 C CA . GLY B 1 180 ? 2.547 18.859 18.609 1 86.44 180 GLY B CA 1
ATOM 4465 C C . GLY B 1 180 ? 1.252 18.953 19.391 1 86.44 180 GLY B C 1
ATOM 4466 O O . GLY B 1 180 ? 1.043 19.922 20.141 1 86.44 180 GLY B O 1
ATOM 4467 N N . GLY B 1 181 ? 0.43 18 19.219 1 76.5 181 GLY B N 1
ATOM 4468 C CA . GLY B 1 181 ? -0.864 18 19.875 1 76.5 181 GLY B CA 1
ATOM 4469 C C . GLY B 1 181 ? -0.762 17.828 21.391 1 76.5 181 GLY B C 1
ATOM 4470 O O . GLY B 1 181 ? -1.716 18.109 22.109 1 76.5 181 GLY B O 1
ATOM 4471 N N . ALA B 1 182 ? 0.321 17.344 21.766 1 75.06 182 ALA B N 1
ATOM 4472 C CA . ALA B 1 182 ? 0.523 17.172 23.203 1 75.06 182 ALA B CA 1
ATOM 4473 C C . ALA B 1 182 ? 0.466 18.5 23.922 1 75.06 182 ALA B C 1
ATOM 4475 O O . ALA B 1 182 ? 0.305 18.547 25.156 1 75.06 182 ALA B O 1
ATOM 4476 N N . VAL B 1 183 ? 0.523 19.594 23.156 1 72.12 183 VAL B N 1
ATOM 4477 C CA . VAL B 1 183 ? 0.431 20.922 23.75 1 72.12 183 VAL B CA 1
ATOM 4478 C C . VAL B 1 183 ? -1.001 21.188 24.203 1 72.12 183 VAL B C 1
ATOM 4480 O O . VAL B 1 183 ? -1.231 21.984 25.109 1 72.12 183 VAL B O 1
ATOM 4483 N N . GLY B 1 184 ? -1.942 20.484 23.516 1 68.12 184 GLY B N 1
ATOM 4484 C CA . GLY B 1 184 ? -3.34 20.641 23.891 1 68.12 184 GLY B CA 1
ATOM 4485 C C . GLY B 1 184 ? -4.086 21.625 23 1 68.12 184 GLY B C 1
ATOM 4486 O O . GLY B 1 184 ? -3.525 22.141 22.047 1 68.12 184 GLY B O 1
ATOM 4487 N N . GLY B 1 185 ? -5.414 21.734 23.219 1 68.62 185 GLY B N 1
ATOM 4488 C CA . GLY B 1 185 ? -6.254 22.656 22.469 1 68.62 185 GLY B CA 1
ATOM 4489 C C . GLY B 1 185 ? -6.84 22.047 21.203 1 68.62 185 GLY B C 1
ATOM 4490 O O . GLY B 1 185 ? -6.84 20.828 21.047 1 68.62 185 GLY B O 1
ATOM 4491 N N . TYR B 1 186 ? -7.371 22.969 20.375 1 63.75 186 TYR B N 1
ATOM 4492 C CA . TYR B 1 186 ? -7.914 22.547 19.094 1 63.75 186 TYR B CA 1
ATOM 4493 C C . TYR B 1 186 ? -6.805 22.344 18.078 1 63.75 186 TYR B C 1
ATOM 4495 O O . TYR B 1 186 ? -5.848 23.109 18.016 1 63.75 186 TYR B O 1
ATOM 4503 N N . GLY B 1 187 ? -6.863 21.234 17.391 1 65.88 187 GLY B N 1
ATOM 4504 C CA . GLY B 1 187 ? -5.859 20.906 16.391 1 65.88 187 GLY B CA 1
ATOM 4505 C C . GLY B 1 187 ? -6.332 21.156 14.969 1 65.88 187 GLY B C 1
ATOM 4506 O O . GLY B 1 187 ? -7.465 20.828 14.617 1 65.88 187 GLY B O 1
ATOM 4507 N N . TYR B 1 188 ? -5.512 21.906 14.203 1 74.19 188 TYR B N 1
ATOM 4508 C CA . TYR B 1 188 ? -5.773 22.188 12.797 1 74.19 188 TYR B CA 1
ATOM 4509 C C . TYR B 1 188 ? -4.578 21.812 11.93 1 74.19 188 TYR B C 1
ATOM 4511 O O . TYR B 1 188 ? -3.428 22.031 12.32 1 74.19 188 TYR B O 1
ATOM 4519 N N . ILE B 1 189 ? -4.785 21.125 10.852 1 67.06 189 ILE B N 1
ATOM 4520 C CA . ILE B 1 189 ? -3.742 20.797 9.891 1 67.06 189 ILE B CA 1
ATOM 4521 C C . ILE B 1 189 ? -4.145 21.281 8.5 1 67.06 189 ILE B C 1
ATOM 4523 O O . ILE B 1 189 ? -4.953 20.641 7.816 1 67.06 189 ILE B O 1
ATOM 4527 N N . PRO B 1 190 ? -3.574 22.469 8.172 1 56.09 190 PRO B N 1
ATOM 4528 C CA . PRO B 1 190 ? -3.834 22.906 6.801 1 56.09 190 PRO B CA 1
ATOM 4529 C C . PRO B 1 190 ? -3.127 22.031 5.762 1 56.09 190 PRO B C 1
ATOM 4531 O O . PRO B 1 190 ? -2.031 21.531 6.02 1 56.09 190 PRO B O 1
ATOM 4534 N N . GLY B 1 191 ? -3.773 21.391 4.914 1 57.59 191 GLY B N 1
ATOM 4535 C CA . GLY B 1 191 ? -3.1 20.547 3.941 1 57.59 191 GLY B CA 1
ATOM 4536 C C . GLY B 1 191 ? -3.471 20.875 2.508 1 57.59 191 GLY B C 1
ATOM 4537 O O . GLY B 1 191 ? -4.613 21.25 2.225 1 57.59 191 GLY B O 1
ATOM 4538 N N . ALA B 1 192 ? -2.521 21.406 1.743 1 49.88 192 ALA B N 1
ATOM 4539 C CA . ALA B 1 192 ? -2.713 21.328 0.297 1 49.88 192 ALA B CA 1
ATOM 4540 C C . ALA B 1 192 ? -2.465 19.922 -0.224 1 49.88 192 ALA B C 1
ATOM 4542 O O . ALA B 1 192 ? -1.594 19.203 0.283 1 49.88 192 ALA B O 1
ATOM 4543 N N . PRO B 1 193 ? -3.578 19.234 -0.658 1 45.03 193 PRO B N 1
ATOM 4544 C CA . PRO B 1 193 ? -3.482 17.828 -1.028 1 45.03 193 PRO B CA 1
ATOM 4545 C C . PRO B 1 193 ? -2.156 17.484 -1.702 1 45.03 193 PRO B C 1
ATOM 4547 O O . PRO B 1 193 ? -1.711 18.203 -2.602 1 45.03 193 PRO B O 1
ATOM 4550 N N . LEU B 1 194 ? -1.193 16.922 -1.015 1 41.06 194 LEU B N 1
ATOM 4551 C CA . LEU B 1 194 ? -0.149 16.203 -1.742 1 41.06 194 LEU B CA 1
ATOM 4552 C C . LEU B 1 194 ? -0.737 15.43 -2.914 1 41.06 194 LEU B C 1
ATOM 4554 O O . LEU B 1 194 ? 0 14.82 -3.689 1 41.06 194 LEU B O 1
ATOM 4558 N N . VAL B 1 195 ? -1.921 15.125 -2.818 1 39.09 195 VAL B N 1
ATOM 4559 C CA . VAL B 1 195 ? -2.531 14.25 -3.811 1 39.09 195 VAL B CA 1
ATOM 4560 C C . VAL B 1 195 ? -2.176 14.727 -5.215 1 39.09 195 VAL B C 1
ATOM 4562 O O . VAL B 1 195 ? -2.344 13.992 -6.191 1 39.09 195 VAL B O 1
ATOM 4565 N N . GLY B 1 196 ? -2.039 15.992 -5.402 1 38.38 196 GLY B N 1
ATOM 4566 C CA . GLY B 1 196 ? -1.8 16.516 -6.738 1 38.38 196 GLY B CA 1
ATOM 4567 C C . GLY B 1 196 ? -0.511 16.016 -7.355 1 38.38 196 GLY B C 1
ATOM 4568 O O . GLY B 1 196 ? -0.004 16.594 -8.312 1 38.38 196 GLY B O 1
ATOM 4569 N N . LEU B 1 197 ? 0.194 15.273 -6.598 1 37 197 LEU B N 1
ATOM 4570 C CA . LEU B 1 197 ? 1.505 15.023 -7.188 1 37 197 LEU B CA 1
ATOM 4571 C C . LEU B 1 197 ? 1.378 14.672 -8.664 1 37 197 LEU B C 1
ATOM 4573 O O . LEU B 1 197 ? 2.375 14.648 -9.391 1 37 197 LEU B O 1
ATOM 4577 N N . LEU B 1 198 ? 0.343 14.039 -9.031 1 34.72 198 LEU B N 1
ATOM 4578 C CA . LEU B 1 198 ? 0.383 13.688 -10.445 1 34.72 198 LEU B CA 1
ATOM 4579 C C . LEU B 1 198 ? 0.019 14.883 -11.312 1 34.72 198 LEU B C 1
ATOM 4581 O O . LEU B 1 198 ? -0.429 14.711 -12.453 1 34.72 198 LEU B O 1
ATOM 4585 N N . GLY B 1 199 ? -0.157 16.016 -10.797 1 34.03 199 GLY B N 1
ATOM 4586 C CA . GLY B 1 199 ? -0.256 17.031 -11.836 1 34.03 199 GLY B CA 1
ATOM 4587 C C . GLY B 1 199 ? 0.968 17.078 -12.734 1 34.03 199 GLY B C 1
ATOM 4588 O O . GLY B 1 199 ? 2.09 17.234 -12.25 1 34.03 199 GLY B O 1
ATOM 4589 N N . LEU B 1 200 ? 0.953 16.359 -13.797 1 35.66 200 LEU B N 1
ATOM 4590 C CA . LEU B 1 200 ? 1.962 16.062 -14.805 1 35.66 200 LEU B CA 1
ATOM 4591 C C . LEU B 1 200 ? 2.66 17.328 -15.273 1 35.66 200 LEU B C 1
ATOM 4593 O O . LEU B 1 200 ? 3.844 17.312 -15.617 1 35.66 200 LEU B O 1
ATOM 4597 N N . MET B 1 201 ? 1.968 18.359 -15.875 1 30.77 201 MET B N 1
ATOM 4598 C CA . MET B 1 201 ? 2.662 19.312 -16.734 1 30.77 201 MET B CA 1
ATOM 4599 C C . MET B 1 201 ? 2.615 20.719 -16.125 1 30.77 201 MET B C 1
ATOM 4601 O O . MET B 1 201 ? 1.575 21.141 -15.633 1 30.77 201 MET B O 1
ATOM 4605 N N . ASN B 1 202 ? 3.641 21.172 -15.531 1 35.91 202 ASN B N 1
ATOM 4606 C CA . ASN B 1 202 ? 3.76 22.625 -15.414 1 35.91 202 ASN B CA 1
ATOM 4607 C C . ASN B 1 202 ? 3.971 23.281 -16.766 1 35.91 202 ASN B C 1
ATOM 4609 O O . ASN B 1 202 ? 4.785 22.828 -17.562 1 35.91 202 ASN B O 1
ATOM 4613 N N . VAL B 1 203 ? 3.039 24.016 -17.344 1 33.84 203 VAL B N 1
ATOM 4614 C CA . VAL B 1 203 ? 3.289 24.828 -18.531 1 33.84 203 VAL B CA 1
ATOM 4615 C C . VAL B 1 203 ? 3.922 26.156 -18.109 1 33.84 203 VAL B C 1
ATOM 4617 O O . VAL B 1 203 ? 3.389 26.875 -17.25 1 33.84 203 VAL B O 1
ATOM 4620 N N . ARG B 1 204 ? 5.199 26.312 -18.188 1 36.97 204 ARG B N 1
ATOM 4621 C CA . ARG B 1 204 ? 5.812 27.625 -18.109 1 36.97 204 ARG B CA 1
ATOM 4622 C C . ARG B 1 204 ? 5.695 28.359 -19.438 1 36.97 204 ARG B C 1
ATOM 4624 O O . ARG B 1 204 ? 6.031 27.812 -20.5 1 36.97 204 ARG B O 1
ATOM 4631 N N . CYS B 1 205 ? 4.906 29.359 -19.375 1 37.5 205 CYS B N 1
ATOM 4632 C CA . CYS B 1 205 ? 4.828 30.203 -20.547 1 37.5 205 CYS B CA 1
ATOM 4633 C C . CYS B 1 205 ? 5.844 31.344 -20.469 1 37.5 205 CYS B C 1
ATOM 4635 O O . CYS B 1 205 ? 6.074 31.891 -19.391 1 37.5 205 CYS B O 1
ATOM 4637 N N . ASP B 1 206 ? 6.699 31.266 -21.438 1 35.38 206 ASP B N 1
ATOM 4638 C CA . ASP B 1 206 ? 7.625 32.406 -21.516 1 35.38 206 ASP B CA 1
ATOM 4639 C C . ASP B 1 206 ? 6.891 33.688 -21.859 1 35.38 206 ASP B C 1
ATOM 4641 O O . ASP B 1 206 ? 5.711 33.656 -22.219 1 35.38 206 ASP B O 1
ATOM 4645 N N . ASP B 1 207 ? 7.516 34.75 -21.469 1 40.34 207 ASP B N 1
ATOM 4646 C CA . ASP B 1 207 ? 7.012 36.094 -21.734 1 40.34 207 ASP B CA 1
ATOM 4647 C C . ASP B 1 207 ? 6.543 36.219 -23.188 1 40.34 207 ASP B C 1
ATOM 4649 O O . ASP B 1 207 ? 5.781 37.125 -23.516 1 40.34 207 ASP B O 1
ATOM 4653 N N . ASP B 1 208 ? 7.203 35.469 -24.047 1 42.78 208 ASP B N 1
ATOM 4654 C CA . ASP B 1 208 ? 6.883 35.594 -25.453 1 42.78 208 ASP B CA 1
ATOM 4655 C C . ASP B 1 208 ? 5.699 34.719 -25.859 1 42.78 208 ASP B C 1
ATOM 4657 O O . ASP B 1 208 ? 5.363 34.625 -27.031 1 42.78 208 ASP B O 1
ATOM 4661 N N . GLY B 1 209 ? 5.02 34.156 -24.922 1 41.66 209 GLY B N 1
ATOM 4662 C CA . GLY B 1 209 ? 3.807 33.406 -25.219 1 41.66 209 GLY B CA 1
ATOM 4663 C C . GLY B 1 209 ? 4.055 31.922 -25.422 1 41.66 209 GLY B C 1
ATOM 4664 O O . GLY B 1 209 ? 3.117 31.156 -25.672 1 41.66 209 GLY B O 1
ATOM 4665 N N . GLY B 1 210 ? 5.254 31.547 -25.719 1 40.5 210 GLY B N 1
ATOM 4666 C CA . GLY B 1 210 ? 5.52 30.125 -25.891 1 40.5 210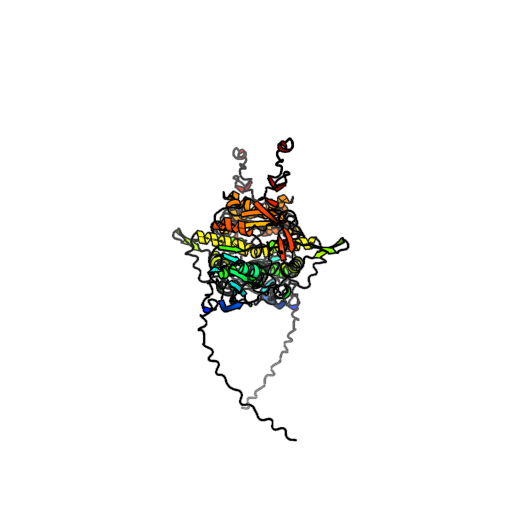 GLY B CA 1
ATOM 4667 C C . GLY B 1 210 ? 5.383 29.328 -24.609 1 40.5 210 GLY B C 1
ATOM 4668 O O . GLY B 1 210 ? 5.871 29.75 -23.562 1 40.5 210 GLY B O 1
ATOM 4669 N N . CYS B 1 211 ? 4.336 28.594 -24.453 1 40.53 211 CYS B N 1
ATOM 4670 C CA . CYS B 1 211 ? 4.141 27.766 -23.266 1 40.53 211 CYS B CA 1
ATOM 4671 C C . CYS B 1 211 ? 4.793 26.406 -23.438 1 40.53 211 CYS B C 1
ATOM 4673 O O . CYS B 1 211 ? 4.621 25.766 -24.469 1 40.53 211 CYS B O 1
ATOM 4675 N N . GLU B 1 212 ? 5.957 26.266 -23.031 1 41.06 212 GLU B N 1
ATOM 4676 C CA . GLU B 1 212 ? 6.555 24.938 -23.047 1 41.06 212 GLU B CA 1
ATOM 4677 C C . GLU B 1 212 ? 6.203 24.156 -21.781 1 41.06 212 GLU B C 1
ATOM 4679 O O . GLU B 1 212 ? 6.145 24.734 -20.688 1 41.06 212 GLU B O 1
ATOM 4684 N N . GLY B 1 213 ? 5.586 23.062 -21.922 1 41.62 213 GLY B N 1
ATOM 4685 C CA . GLY B 1 213 ? 5.281 22.156 -20.812 1 41.62 213 GLY B CA 1
ATOM 4686 C C . GLY B 1 213 ? 6.52 21.625 -20.125 1 41.62 213 GLY B C 1
ATOM 4687 O O . GLY B 1 213 ? 7.457 21.156 -20.781 1 41.62 213 GLY B O 1
ATOM 4688 N N . GLU B 1 214 ? 7.09 22.359 -19.188 1 44.28 214 GLU B N 1
ATOM 4689 C CA . GLU B 1 214 ? 8.156 21.719 -18.406 1 44.28 214 GLU B CA 1
ATOM 4690 C C . GLU B 1 214 ? 7.605 20.641 -17.484 1 44.28 214 GLU B C 1
ATOM 4692 O O . GLU B 1 214 ? 6.539 20.812 -16.891 1 44.28 214 GLU B O 1
ATOM 4697 N N . PRO B 1 215 ? 8.195 19.547 -17.688 1 48.31 215 PRO B N 1
ATOM 4698 C CA . PRO B 1 215 ? 7.719 18.5 -16.781 1 48.31 215 PRO B CA 1
ATOM 4699 C C . PRO B 1 215 ? 7.66 18.953 -15.32 1 48.31 215 PRO B C 1
ATOM 4701 O O . PRO B 1 215 ? 8.516 19.719 -14.875 1 48.31 215 PRO B O 1
ATOM 4704 N N . PHE B 1 216 ? 6.547 18.891 -14.688 1 62.69 216 PHE B N 1
ATOM 4705 C CA . PHE B 1 216 ? 6.371 19.078 -13.25 1 62.69 216 PHE B CA 1
ATOM 4706 C C . PHE B 1 216 ? 7.359 18.219 -12.469 1 62.69 216 PHE B C 1
ATOM 4708 O O . PHE B 1 216 ? 7.352 17 -12.578 1 62.69 216 PHE B O 1
ATOM 4715 N N . GLU B 1 217 ? 8.484 18.859 -11.969 1 73.12 217 GLU B N 1
ATOM 4716 C CA . GLU B 1 217 ? 9.586 18.203 -11.281 1 73.12 217 GLU B CA 1
ATOM 4717 C C . GLU B 1 217 ? 9.078 17.125 -10.344 1 73.12 217 GLU B C 1
ATOM 4719 O O . GLU B 1 217 ? 9.688 16.047 -10.227 1 73.12 217 GLU B O 1
ATOM 4724 N N . VAL B 1 218 ? 7.988 17.344 -9.75 1 77.69 218 VAL B N 1
ATOM 4725 C CA . VAL B 1 218 ? 7.441 16.375 -8.805 1 77.69 218 VAL B CA 1
ATOM 4726 C C . VAL B 1 218 ? 7.016 15.109 -9.539 1 77.69 218 VAL B C 1
ATOM 4728 O O . VAL B 1 218 ? 7.273 14 -9.07 1 77.69 218 VAL B O 1
ATOM 4731 N N . ALA B 1 219 ? 6.457 15.32 -10.711 1 78.81 219 ALA B N 1
ATOM 4732 C CA . ALA B 1 219 ? 6.027 14.172 -11.5 1 78.81 219 ALA B CA 1
ATOM 4733 C C . ALA B 1 219 ? 7.223 13.367 -12 1 78.81 219 ALA B C 1
ATOM 4735 O O . ALA B 1 219 ? 7.199 12.141 -11.992 1 78.81 219 ALA B O 1
ATOM 4736 N N . GLU B 1 220 ? 8.188 14.102 -12.469 1 84.44 220 GLU B N 1
ATOM 4737 C CA . GLU B 1 220 ? 9.383 13.422 -12.953 1 84.44 220 GLU B CA 1
ATOM 4738 C C . GLU B 1 220 ? 10.047 12.617 -11.844 1 84.44 220 GLU B C 1
ATOM 4740 O O . GLU B 1 220 ? 10.43 11.461 -12.055 1 84.44 220 GLU B O 1
ATOM 4745 N N . ASP B 1 221 ? 10.219 13.227 -10.711 1 89.19 221 ASP B N 1
ATOM 4746 C CA . ASP B 1 221 ? 10.836 12.531 -9.586 1 89.19 221 ASP B CA 1
ATOM 4747 C C . ASP B 1 221 ? 10 11.312 -9.172 1 89.19 221 ASP B C 1
ATOM 4749 O O . ASP B 1 221 ? 10.555 10.25 -8.875 1 89.19 221 ASP B O 1
ATOM 4753 N N . TRP B 1 222 ? 8.68 11.461 -9.172 1 89.19 222 TRP B N 1
ATOM 4754 C CA . TRP B 1 222 ? 7.789 10.359 -8.828 1 89.19 222 TRP B CA 1
ATOM 4755 C C . TRP B 1 222 ? 8.016 9.164 -9.75 1 89.19 222 TRP B C 1
ATOM 4757 O O . TRP B 1 222 ? 8.18 8.031 -9.289 1 89.19 222 TRP B O 1
ATOM 4767 N N . ILE B 1 223 ? 8.07 9.453 -11.008 1 89.69 223 ILE B N 1
ATOM 4768 C CA . ILE B 1 223 ? 8.211 8.391 -12 1 89.69 223 ILE B CA 1
ATOM 4769 C C . ILE B 1 223 ? 9.586 7.754 -11.875 1 89.69 223 ILE B C 1
ATOM 4771 O O . ILE B 1 223 ? 9.703 6.527 -11.789 1 89.69 223 ILE B O 1
ATOM 4775 N N . LYS B 1 224 ? 10.633 8.602 -11.781 1 92.81 224 LYS B N 1
ATOM 4776 C CA . LYS B 1 224 ? 12.016 8.133 -11.797 1 92.81 224 LYS B CA 1
ATOM 4777 C C . LYS B 1 224 ? 12.344 7.344 -10.531 1 92.81 224 LYS B C 1
ATOM 4779 O O . LYS B 1 224 ? 12.852 6.223 -10.609 1 92.81 224 LYS B O 1
ATOM 4784 N N . TYR B 1 225 ? 11.953 7.855 -9.406 1 94.38 225 TYR B N 1
ATOM 4785 C CA . TYR B 1 225 ? 12.531 7.34 -8.164 1 94.38 225 TYR B CA 1
ATOM 4786 C C . TYR B 1 225 ? 11.555 6.418 -7.449 1 94.38 225 TYR B C 1
ATOM 4788 O O . TYR B 1 225 ? 11.961 5.559 -6.668 1 94.38 225 TYR B O 1
ATOM 4796 N N . PHE B 1 226 ? 10.305 6.551 -7.641 1 93.31 226 PHE B N 1
ATOM 4797 C CA . PHE B 1 226 ? 9.359 5.742 -6.879 1 93.31 226 PHE B CA 1
ATOM 4798 C C . PHE B 1 226 ? 8.742 4.656 -7.754 1 93.31 226 PHE B C 1
ATOM 4800 O O . PHE B 1 226 ? 8.742 3.48 -7.383 1 93.31 226 PHE B O 1
ATOM 4807 N N . VAL B 1 227 ? 8.281 5 -8.891 1 92.25 227 VAL B N 1
ATOM 4808 C CA . VAL B 1 227 ? 7.613 3.992 -9.711 1 92.25 227 VAL B CA 1
ATOM 4809 C C . VAL B 1 227 ? 8.656 3.127 -10.422 1 92.25 227 VAL B C 1
ATOM 4811 O O . VAL B 1 227 ? 8.688 1.909 -10.234 1 92.25 227 VAL B O 1
ATOM 4814 N N . LYS B 1 228 ? 9.586 3.777 -11.164 1 94.12 228 LYS B N 1
ATOM 4815 C CA . LYS B 1 228 ? 10.594 3.033 -11.914 1 94.12 228 LYS B CA 1
ATOM 4816 C C . LYS B 1 228 ? 11.773 2.658 -11.016 1 94.12 228 LYS B C 1
ATOM 4818 O O . LYS B 1 228 ? 12.531 1.737 -11.328 1 94.12 228 LYS B O 1
ATOM 4823 N N . LYS B 1 229 ? 11.945 3.436 -9.938 1 96.31 229 LYS B N 1
ATOM 4824 C CA . LYS B 1 229 ? 13.047 3.238 -9 1 96.31 229 LYS B CA 1
ATOM 4825 C C . LYS B 1 229 ? 14.383 3.205 -9.734 1 96.31 229 LYS B C 1
ATOM 4827 O O . LYS B 1 229 ? 15.242 2.367 -9.438 1 96.31 229 LYS B O 1
ATOM 4832 N N . ASP B 1 230 ? 14.508 4.027 -10.773 1 95.44 230 ASP B N 1
ATOM 4833 C CA . ASP B 1 230 ? 15.688 4.133 -11.633 1 95.44 230 ASP B CA 1
ATOM 4834 C C . ASP B 1 230 ? 16.078 5.59 -11.859 1 95.44 230 ASP B C 1
ATOM 4836 O O . ASP B 1 230 ? 15.461 6.277 -12.68 1 95.44 230 ASP B O 1
ATOM 4840 N N . PRO B 1 231 ? 17.156 6.016 -11.195 1 94.12 231 PRO B N 1
ATOM 4841 C CA . PRO B 1 231 ? 17.578 7.418 -11.32 1 94.12 231 PRO B CA 1
ATOM 4842 C C . PRO B 1 231 ? 17.953 7.793 -12.742 1 94.12 231 PRO B C 1
ATOM 4844 O O . PRO B 1 231 ? 18.016 8.984 -13.078 1 94.12 231 PRO B O 1
ATOM 4847 N N . GLU B 1 232 ? 18.203 6.801 -13.602 1 93.75 232 GLU B N 1
ATOM 4848 C CA . GLU B 1 232 ? 18.656 7.086 -14.953 1 93.75 232 GLU B CA 1
ATOM 4849 C C . GLU B 1 232 ? 17.516 6.984 -15.961 1 93.75 232 GLU B C 1
ATOM 4851 O O . GLU B 1 232 ? 17.719 7.164 -17.156 1 93.75 232 GLU B O 1
ATOM 4856 N N . PHE B 1 233 ? 16.375 6.68 -15.445 1 93.75 233 PHE B N 1
ATOM 4857 C CA . PHE B 1 233 ? 15.242 6.539 -16.359 1 93.75 233 PHE B CA 1
ATOM 4858 C C . PHE B 1 233 ? 14.945 7.863 -17.047 1 93.75 233 PHE B C 1
ATOM 4860 O O . PHE B 1 233 ? 14.922 8.914 -16.422 1 93.75 233 PHE B O 1
ATOM 4867 N N . ASP B 1 234 ? 14.703 7.832 -18.328 1 91.88 234 ASP B N 1
ATOM 4868 C CA . ASP B 1 234 ? 14.398 9.031 -19.109 1 91.88 234 ASP B CA 1
ATOM 4869 C C . ASP B 1 234 ? 12.891 9.219 -19.25 1 91.88 234 ASP B C 1
ATOM 4871 O O . ASP B 1 234 ? 12.281 8.664 -20.172 1 91.88 234 ASP B O 1
ATOM 4875 N N . VAL B 1 235 ? 12.336 10.047 -18.484 1 87.69 235 VAL B N 1
ATOM 4876 C CA . VAL B 1 235 ? 10.891 10.289 -18.469 1 87.69 235 VAL B CA 1
ATOM 4877 C C . VAL B 1 235 ? 10.469 10.984 -19.75 1 87.69 235 VAL B C 1
ATOM 4879 O O . VAL B 1 235 ? 9.352 10.773 -20.25 1 87.69 235 VAL B O 1
ATOM 4882 N N . GLY B 1 236 ? 11.273 11.805 -20.359 1 83.5 236 GLY B N 1
ATOM 4883 C CA . GLY B 1 236 ? 10.969 12.562 -21.547 1 83.5 236 GLY B CA 1
ATOM 4884 C C . GLY B 1 236 ? 10.734 11.695 -22.766 1 83.5 236 GLY B C 1
ATOM 4885 O O . GLY B 1 236 ? 10.062 12.102 -23.719 1 83.5 236 GLY B O 1
ATOM 4886 N N . ASN B 1 237 ? 11.188 10.445 -22.734 1 87.94 237 ASN B N 1
ATOM 4887 C CA . ASN B 1 237 ? 11.109 9.555 -23.891 1 87.94 237 ASN B CA 1
ATOM 4888 C C . ASN B 1 237 ? 10.062 8.461 -23.672 1 87.94 237 ASN B C 1
ATOM 4890 O O . ASN B 1 237 ? 10.047 7.465 -24.406 1 87.94 237 ASN B O 1
ATOM 4894 N N . MET B 1 238 ? 9.227 8.68 -22.719 1 87.69 238 MET B N 1
ATOM 4895 C CA . MET B 1 238 ? 8.219 7.656 -22.469 1 87.69 238 MET B CA 1
ATOM 4896 C C . MET B 1 238 ? 7.141 7.672 -23.547 1 87.69 238 MET B C 1
ATOM 4898 O O . MET B 1 238 ? 6.688 8.742 -23.969 1 87.69 238 MET B O 1
ATOM 4902 N N . THR B 1 239 ? 6.738 6.477 -24.031 1 89.38 239 THR B N 1
ATOM 4903 C CA . THR B 1 239 ? 5.562 6.355 -24.891 1 89.38 239 THR B CA 1
ATOM 4904 C C . THR B 1 239 ? 4.281 6.539 -24.078 1 89.38 239 THR B C 1
ATOM 4906 O O . THR B 1 239 ? 4.309 6.496 -22.844 1 89.38 239 THR B O 1
ATOM 4909 N N . MET B 1 240 ? 3.242 6.785 -24.766 1 85.06 240 MET B N 1
ATOM 4910 C CA . MET B 1 240 ? 1.955 6.91 -24.094 1 85.06 240 MET B CA 1
ATOM 4911 C C . MET B 1 240 ? 1.584 5.613 -23.391 1 85.06 240 MET B C 1
ATOM 4913 O O . MET B 1 240 ? 1.007 5.641 -22.297 1 85.06 240 MET B O 1
ATOM 4917 N N . GLU B 1 241 ? 1.914 4.551 -24 1 82.44 241 GLU B N 1
ATOM 4918 C CA . GLU B 1 241 ? 1.654 3.254 -23.375 1 82.44 241 GLU B CA 1
ATOM 4919 C C . GLU B 1 241 ? 2.449 3.088 -22.094 1 82.44 241 GLU B C 1
ATOM 4921 O O . GLU B 1 241 ? 1.908 2.643 -21.078 1 82.44 241 GLU B O 1
ATOM 4926 N N . GLU B 1 242 ? 3.674 3.504 -22.188 1 85.25 242 GLU B N 1
ATOM 4927 C CA . GLU B 1 242 ? 4.512 3.432 -21 1 85.25 242 GLU B CA 1
ATOM 4928 C C . GLU B 1 242 ? 3.99 4.352 -19.906 1 85.25 242 GLU B C 1
ATOM 4930 O O . GLU B 1 242 ? 4.023 3.996 -18.719 1 85.25 242 GLU B O 1
ATOM 4935 N N . PHE B 1 243 ? 3.561 5.449 -20.344 1 83.12 243 PHE B N 1
ATOM 4936 C CA . PHE B 1 243 ? 3.018 6.402 -19.375 1 83.12 243 PHE B CA 1
ATOM 4937 C C . PHE B 1 243 ? 1.799 5.824 -18.672 1 83.12 243 PHE B C 1
ATOM 4939 O O . PHE B 1 243 ? 1.685 5.91 -17.438 1 83.12 243 PHE B O 1
ATOM 4946 N N . ARG B 1 244 ? 0.956 5.23 -19.406 1 80.31 244 ARG B N 1
ATOM 4947 C CA . ARG B 1 244 ? -0.229 4.609 -18.828 1 80.31 244 ARG B CA 1
ATOM 4948 C C . ARG B 1 244 ? 0.158 3.49 -17.859 1 80.31 244 ARG B C 1
ATOM 4950 O O . ARG B 1 244 ? -0.441 3.348 -16.797 1 80.31 244 ARG B O 1
ATOM 4957 N N . ASP B 1 245 ? 1.143 2.791 -18.188 1 82.88 245 ASP B N 1
ATOM 4958 C CA . ASP B 1 245 ? 1.609 1.702 -17.344 1 82.88 245 ASP B CA 1
ATOM 4959 C C . ASP B 1 245 ? 2.189 2.238 -16.031 1 82.88 245 ASP B C 1
ATOM 4961 O O . ASP B 1 245 ? 1.947 1.677 -14.961 1 82.88 245 ASP B O 1
ATOM 4965 N N . VAL B 1 246 ? 2.932 3.25 -16.172 1 86.06 246 VAL B N 1
ATOM 4966 C CA . VAL B 1 246 ? 3.549 3.871 -15.008 1 86.06 246 VAL B CA 1
ATOM 4967 C C . VAL B 1 246 ? 2.467 4.395 -14.062 1 86.06 246 VAL B C 1
ATOM 4969 O O . VAL B 1 246 ? 2.566 4.238 -12.844 1 86.06 246 VAL B O 1
ATOM 4972 N N . PHE B 1 247 ? 1.456 4.961 -14.594 1 81.25 247 PHE B N 1
ATOM 4973 C CA . PHE B 1 247 ? 0.357 5.473 -13.781 1 81.25 247 PHE B CA 1
ATOM 4974 C C . PHE B 1 247 ? -0.347 4.336 -13.047 1 81.25 247 PHE B C 1
ATOM 4976 O O . PHE B 1 247 ? -0.592 4.43 -11.844 1 81.25 247 PHE B O 1
ATOM 4983 N N . ARG B 1 248 ? -0.612 3.32 -13.734 1 79.88 248 ARG B N 1
ATOM 4984 C CA . ARG B 1 248 ? -1.279 2.17 -13.133 1 79.88 248 ARG B CA 1
ATOM 4985 C C . ARG B 1 248 ? -0.415 1.542 -12.047 1 79.88 248 ARG B C 1
ATOM 4987 O O . ARG B 1 248 ? -0.911 1.208 -10.969 1 79.88 248 ARG B O 1
ATOM 4994 N N . GLN B 1 249 ? 0.812 1.447 -12.359 1 84.12 249 GLN B N 1
ATOM 4995 C CA . GLN B 1 249 ? 1.746 0.88 -11.391 1 84.12 249 GLN B CA 1
ATOM 4996 C C . GLN B 1 249 ? 1.816 1.733 -10.133 1 84.12 249 GLN B C 1
ATOM 4998 O O . GLN B 1 249 ? 1.856 1.202 -9.016 1 84.12 249 GLN B O 1
ATOM 5003 N N . GLY B 1 250 ? 1.864 3.023 -10.344 1 86.19 250 GLY B N 1
ATOM 5004 C CA . GLY B 1 250 ? 1.891 3.936 -9.211 1 86.19 250 GLY B CA 1
ATOM 5005 C C . GLY B 1 250 ? 0.684 3.793 -8.305 1 86.19 250 GLY B C 1
ATOM 5006 O O . GLY B 1 250 ? 0.824 3.746 -7.082 1 86.19 250 GLY B O 1
ATOM 5007 N N . VAL B 1 251 ? -0.432 3.656 -8.867 1 79.19 251 VAL B N 1
ATOM 5008 C CA . VAL B 1 251 ? -1.665 3.496 -8.102 1 79.19 251 VAL B CA 1
ATOM 5009 C C . VAL B 1 251 ? -1.645 2.16 -7.363 1 79.19 251 VAL B C 1
ATOM 5011 O O . VAL B 1 251 ? -1.904 2.107 -6.156 1 79.19 251 VAL B O 1
ATOM 5014 N N . GLU B 1 252 ? -1.282 1.165 -8.016 1 78.62 252 GLU B N 1
ATOM 5015 C CA . GLU B 1 252 ? -1.289 -0.182 -7.453 1 78.62 252 GLU B CA 1
ATOM 5016 C C . GLU B 1 252 ? -0.291 -0.306 -6.305 1 78.62 252 GLU B C 1
ATOM 5018 O O . GLU B 1 252 ? -0.593 -0.913 -5.273 1 78.62 252 GLU B O 1
ATOM 5023 N N . GLU B 1 253 ? 0.803 0.319 -6.48 1 84.56 253 GLU B N 1
ATOM 5024 C CA . GLU B 1 253 ? 1.894 0.101 -5.535 1 84.56 253 GLU B CA 1
ATOM 5025 C C . GLU B 1 253 ? 1.784 1.043 -4.34 1 84.56 253 GLU B C 1
ATOM 5027 O O . GLU B 1 253 ? 2.189 0.695 -3.23 1 84.56 253 GLU B O 1
ATOM 5032 N N . PHE B 1 254 ? 1.179 2.195 -4.508 1 87.25 254 PHE B N 1
ATOM 5033 C CA . PHE B 1 254 ? 1.444 3.205 -3.49 1 87.25 254 PHE B CA 1
ATOM 5034 C C . PHE B 1 254 ? 0.143 3.74 -2.906 1 87.25 254 PHE B C 1
ATOM 503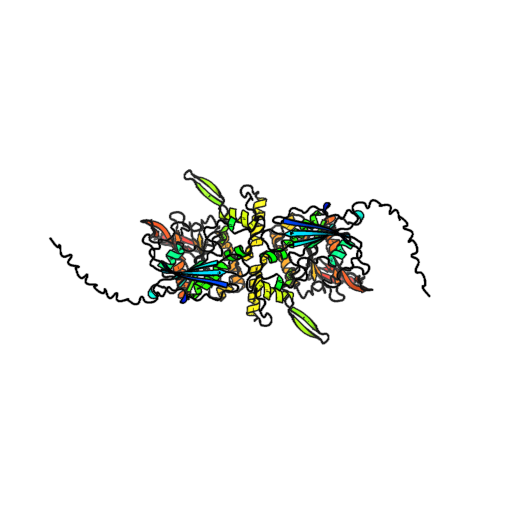6 O O . PHE B 1 254 ? 0.16 4.539 -1.968 1 87.25 254 PHE B O 1
ATOM 5043 N N . THR B 1 255 ? -0.991 3.289 -3.334 1 78.62 255 THR B N 1
ATOM 5044 C CA . THR B 1 255 ? -2.26 3.828 -2.854 1 78.62 255 THR B CA 1
ATOM 5045 C C . THR B 1 255 ? -2.377 3.666 -1.341 1 78.62 255 THR B C 1
ATOM 5047 O O . THR B 1 255 ? -2.848 4.57 -0.649 1 78.62 255 THR B O 1
ATOM 5050 N N . SER B 1 256 ? -1.902 2.6 -0.852 1 80.5 256 SER B N 1
ATOM 5051 C CA . SER B 1 256 ? -2.023 2.361 0.583 1 80.5 256 SER B CA 1
ATOM 5052 C C . SER B 1 256 ? -1.169 3.34 1.38 1 80.5 256 SER B C 1
ATOM 5054 O O . SER B 1 256 ? -1.553 3.762 2.473 1 80.5 256 SER B O 1
ATOM 5056 N N . ALA B 1 257 ? -0.063 3.646 0.84 1 80.5 257 ALA B N 1
ATOM 5057 C CA . ALA B 1 257 ? 0.867 4.496 1.577 1 80.5 257 ALA B CA 1
ATOM 5058 C C . ALA B 1 257 ? 0.505 5.973 1.417 1 80.5 257 ALA B C 1
ATOM 5060 O O . ALA B 1 257 ? 0.545 6.734 2.385 1 80.5 257 ALA B O 1
ATOM 5061 N N . ILE B 1 258 ? 0.153 6.34 0.191 1 75.88 258 ILE B N 1
ATOM 5062 C CA . ILE B 1 258 ? 0.053 7.781 -0.011 1 75.88 258 ILE B CA 1
ATOM 5063 C C . ILE B 1 258 ? -1.271 8.117 -0.693 1 75.88 258 ILE B C 1
ATOM 5065 O O . ILE B 1 258 ? -1.604 9.289 -0.874 1 75.88 258 ILE B O 1
ATOM 5069 N N . GLY B 1 259 ? -2.039 7.047 -0.915 1 71.12 259 GLY B N 1
ATOM 5070 C CA . GLY B 1 259 ? -3.348 7.316 -1.489 1 71.12 259 GLY B CA 1
ATOM 5071 C C . GLY B 1 259 ? -4.363 7.793 -0.467 1 71.12 259 GLY B C 1
ATOM 5072 O O . GLY B 1 259 ? -4.145 7.664 0.739 1 71.12 259 GLY B O 1
ATOM 5073 N N . THR B 1 260 ? -5.391 8.492 -0.945 1 66 260 THR B N 1
ATOM 5074 C CA . THR B 1 260 ? -6.441 9 -0.073 1 66 260 THR B CA 1
ATOM 5075 C C . THR B 1 260 ? -7.617 8.023 -0.02 1 66 260 THR B C 1
ATOM 5077 O O . THR B 1 260 ? -8.039 7.492 -1.05 1 66 260 THR B O 1
ATOM 5080 N N . SER B 1 261 ? -7.914 7.707 1.151 1 70.81 261 SER B N 1
ATOM 5081 C CA . SER B 1 261 ? -9.125 6.91 1.315 1 70.81 261 SER B CA 1
ATOM 5082 C C . SER B 1 261 ? -10.367 7.793 1.363 1 70.81 261 SER B C 1
ATOM 5084 O O . SER B 1 261 ? -10.359 8.844 2.006 1 70.81 261 SER B O 1
ATOM 5086 N N . HIS B 1 262 ? -11.375 7.34 0.642 1 77 262 HIS B N 1
ATOM 5087 C CA . HIS B 1 262 ? -12.633 8.078 0.701 1 77 262 HIS B CA 1
ATOM 5088 C C . HIS B 1 262 ? -13.445 7.684 1.93 1 77 262 HIS B C 1
ATOM 5090 O O . HIS B 1 262 ? -14.445 8.328 2.248 1 77 262 HIS B O 1
ATOM 5096 N N . ASP B 1 263 ? -12.961 6.656 2.598 1 79.12 263 ASP B N 1
ATOM 5097 C CA . ASP B 1 263 ? -13.617 6.281 3.844 1 79.12 263 ASP B CA 1
ATOM 5098 C C . ASP B 1 263 ? -13.07 7.078 5.023 1 79.12 263 ASP B C 1
ATOM 5100 O O . ASP B 1 263 ? -12.023 6.73 5.578 1 79.12 263 ASP B O 1
ATOM 5104 N N . LEU B 1 264 ? -13.844 8.078 5.406 1 81.38 264 LEU B N 1
ATOM 5105 C CA . LEU B 1 264 ? -13.391 8.977 6.465 1 81.38 264 LEU B CA 1
ATOM 5106 C C . LEU B 1 264 ? -14.211 8.773 7.734 1 81.38 264 LEU B C 1
ATOM 5108 O O . LEU B 1 264 ? -14.312 9.68 8.562 1 81.38 264 LEU B O 1
ATOM 5112 N N . ARG B 1 265 ? -14.773 7.637 7.961 1 84.56 265 ARG B N 1
ATOM 5113 C CA . ARG B 1 265 ? -15.68 7.367 9.078 1 84.56 265 ARG B CA 1
ATOM 5114 C C . ARG B 1 265 ? -14.969 7.562 10.414 1 84.56 265 ARG B C 1
ATOM 5116 O O . ARG B 1 265 ? -15.547 8.094 11.359 1 84.56 265 ARG B O 1
ATOM 5123 N N . ARG B 1 266 ? -13.641 7.082 10.516 1 75.44 266 ARG B N 1
ATOM 5124 C CA . ARG B 1 266 ? -12.93 7.227 11.781 1 75.44 266 ARG B CA 1
ATOM 5125 C C . ARG B 1 266 ? -12.672 8.695 12.102 1 75.44 266 ARG B C 1
ATOM 5127 O O . ARG B 1 266 ? -12.727 9.102 13.266 1 75.44 266 ARG B O 1
ATOM 5134 N N . PHE B 1 267 ? -12.367 9.461 11.078 1 82.31 267 PHE B N 1
ATOM 5135 C CA . PHE B 1 267 ? -12.211 10.906 11.242 1 82.31 267 PHE B CA 1
ATOM 5136 C C . PHE B 1 267 ? -13.492 11.531 11.758 1 82.31 267 PHE B C 1
ATOM 5138 O O . PHE B 1 267 ? -13.469 12.297 12.719 1 82.31 267 PHE B O 1
ATOM 5145 N N . ARG B 1 268 ? -14.609 11.102 11.195 1 85.56 268 ARG B N 1
ATOM 5146 C CA . ARG B 1 268 ? -15.914 11.625 11.586 1 85.56 268 ARG B CA 1
ATOM 5147 C C . ARG B 1 268 ? -16.281 11.18 13 1 85.56 268 ARG B C 1
ATOM 5149 O O . ARG B 1 268 ? -16.719 12 13.812 1 85.56 268 ARG B O 1
ATOM 5156 N N . GLU B 1 269 ? -16.031 9.914 13.25 1 83.62 269 GLU B N 1
ATOM 5157 C CA . GLU B 1 269 ? -16.422 9.344 14.539 1 83.62 269 GLU B CA 1
ATOM 5158 C C . GLU B 1 269 ? -15.641 9.992 15.68 1 83.62 269 GLU B C 1
ATOM 5160 O O . GLU B 1 269 ? -16.125 10.023 16.812 1 83.62 269 GLU B O 1
ATOM 5165 N N . ARG B 1 270 ? -14.539 10.562 15.383 1 80.56 270 ARG B N 1
ATOM 5166 C CA . ARG B 1 270 ? -13.727 11.227 16.391 1 80.56 270 ARG B CA 1
ATOM 5167 C C . ARG B 1 270 ? -14.055 12.719 16.469 1 80.56 270 ARG B C 1
ATOM 5169 O O . ARG B 1 270 ? -13.391 13.477 17.172 1 80.56 270 ARG B O 1
ATOM 5176 N N . GLY B 1 271 ? -14.984 13.133 15.664 1 83.44 271 GLY B N 1
ATOM 5177 C CA . GLY B 1 271 ? -15.461 14.508 15.727 1 83.44 271 GLY B CA 1
ATOM 5178 C C . GLY B 1 271 ? -14.719 15.43 14.781 1 83.44 271 GLY B C 1
ATOM 5179 O O . GLY B 1 271 ? -14.82 16.656 14.898 1 83.44 271 GLY B O 1
ATOM 5180 N N . GLY B 1 272 ? -13.984 14.891 13.859 1 86.06 272 GLY B N 1
ATOM 5181 C CA . GLY B 1 272 ? -13.234 15.688 12.898 1 86.06 272 GLY B CA 1
ATOM 5182 C C . GLY B 1 272 ? -14.125 16.484 11.953 1 86.06 272 GLY B C 1
ATOM 5183 O O . GLY B 1 272 ? -15.227 16.047 11.625 1 86.06 272 GLY B O 1
ATOM 5184 N N . LYS B 1 273 ? -13.641 17.672 11.617 1 87.44 273 LYS B N 1
ATOM 5185 C CA . LYS B 1 273 ? -14.258 18.516 10.594 1 87.44 273 LYS B CA 1
ATOM 5186 C C . LYS B 1 273 ? -13.258 18.859 9.492 1 87.44 273 LYS B C 1
ATOM 5188 O O . LYS B 1 273 ? -12.094 19.141 9.773 1 87.44 273 LYS B O 1
ATOM 5193 N N . MET B 1 274 ? -13.727 18.75 8.273 1 87.19 274 MET B N 1
ATOM 5194 C CA . MET B 1 274 ? -12.859 19.031 7.129 1 87.19 274 MET B CA 1
ATOM 5195 C C . MET B 1 274 ? -13.453 20.125 6.246 1 87.19 274 MET B C 1
ATOM 5197 O O . MET B 1 274 ? -14.609 20.031 5.836 1 87.19 274 MET B O 1
ATOM 5201 N N . LEU B 1 275 ? -12.719 21.203 6.113 1 87.5 275 LEU B N 1
ATOM 5202 C CA . LEU B 1 275 ? -13 22.219 5.105 1 87.5 275 LEU B CA 1
ATOM 5203 C C . LEU B 1 275 ? -12.008 22.125 3.949 1 87.5 275 LEU B C 1
ATOM 5205 O O . LEU B 1 275 ? -10.805 22.328 4.137 1 87.5 275 LEU B O 1
ATOM 5209 N N . MET B 1 276 ? -12.5 21.703 2.801 1 84.12 276 MET B N 1
ATOM 5210 C CA . MET B 1 276 ? -11.656 21.562 1.617 1 84.12 276 MET B CA 1
ATOM 5211 C C . MET B 1 276 ? -12.047 22.578 0.542 1 84.12 276 MET B C 1
ATOM 5213 O O . MET B 1 276 ? -13.227 22.703 0.206 1 84.12 276 MET B O 1
ATOM 5217 N N . TRP B 1 277 ? -11.094 23.297 0.12 1 82.81 277 TRP B N 1
ATOM 5218 C CA . TRP B 1 277 ? -11.32 24.109 -1.071 1 82.81 277 TRP B CA 1
ATOM 5219 C C . TRP B 1 277 ? -10.344 23.734 -2.18 1 82.81 277 TRP B C 1
ATOM 5221 O O . TRP B 1 277 ? -9.211 23.328 -1.907 1 82.81 277 TRP B O 1
ATOM 5231 N N . HIS B 1 278 ? -10.773 23.812 -3.396 1 79.81 278 HIS B N 1
ATOM 5232 C CA . HIS B 1 278 ? -9.977 23.5 -4.578 1 79.81 278 HIS B CA 1
ATOM 5233 C C . HIS B 1 278 ? -10.117 24.578 -5.645 1 79.81 278 HIS B C 1
ATOM 5235 O O . HIS B 1 278 ? -11.234 25.016 -5.945 1 79.81 278 HIS B O 1
ATOM 5241 N N . GLY B 1 279 ? -8.969 24.953 -6.164 1 77.56 279 GLY B N 1
ATOM 5242 C CA . GLY B 1 279 ? -9 25.906 -7.262 1 77.56 279 GLY B CA 1
ATOM 5243 C C . GLY B 1 279 ? -9.469 25.297 -8.57 1 77.56 279 GLY B C 1
ATOM 5244 O O . GLY B 1 279 ? -8.984 24.234 -8.977 1 77.56 279 GLY B O 1
ATOM 5245 N N . MET B 1 280 ? -10.312 25.969 -9.203 1 76.38 280 MET B N 1
ATOM 5246 C CA . MET B 1 280 ? -10.867 25.438 -10.438 1 76.38 280 MET B CA 1
ATOM 5247 C C . MET B 1 280 ? -9.875 25.562 -11.586 1 76.38 280 MET B C 1
ATOM 5249 O O . MET B 1 280 ? -10.023 24.906 -12.617 1 76.38 280 MET B O 1
ATOM 5253 N N . ALA B 1 281 ? -8.867 26.438 -11.336 1 70.69 281 ALA B N 1
ATOM 5254 C CA . ALA B 1 281 ? -7.84 26.625 -12.359 1 70.69 281 ALA B CA 1
ATOM 5255 C C . ALA B 1 281 ? -6.555 25.891 -11.984 1 70.69 281 ALA B C 1
ATOM 5257 O O . ALA B 1 281 ? -5.477 26.219 -12.477 1 70.69 281 ALA B O 1
ATOM 5258 N N . ASP B 1 282 ? -6.66 24.984 -11.031 1 69.5 282 ASP B N 1
ATOM 5259 C CA . ASP B 1 282 ? -5.504 24.219 -10.594 1 69.5 282 ASP B CA 1
ATOM 5260 C C . ASP B 1 282 ? -4.941 23.375 -11.742 1 69.5 282 ASP B C 1
ATOM 5262 O O . ASP B 1 282 ? -5.637 22.531 -12.305 1 69.5 282 ASP B O 1
ATOM 5266 N N . GLN B 1 283 ? -3.758 23.703 -12.055 1 62.28 283 GLN B N 1
ATOM 5267 C CA . GLN B 1 283 ? -3.131 23.016 -13.18 1 62.28 283 GLN B CA 1
ATOM 5268 C C . GLN B 1 283 ? -2.439 21.734 -12.727 1 62.28 283 GLN B C 1
ATOM 5270 O O . GLN B 1 283 ? -2.082 20.891 -13.555 1 62.28 283 GLN B O 1
ATOM 5275 N N . THR B 1 284 ? -2.328 21.578 -11.414 1 63.72 284 THR B N 1
ATOM 5276 C CA . THR B 1 284 ? -1.604 20.438 -10.875 1 63.72 284 THR B CA 1
ATOM 5277 C C . THR B 1 284 ? -2.562 19.281 -10.562 1 63.72 284 THR B C 1
ATOM 5279 O O . THR B 1 284 ? -2.291 18.125 -10.906 1 63.72 284 THR B O 1
ATOM 5282 N N . VAL B 1 285 ? -3.588 19.609 -9.891 1 64.75 285 VAL B N 1
ATOM 5283 C CA . VAL B 1 285 ? -4.66 18.672 -9.57 1 64.75 285 VAL B CA 1
ATOM 5284 C C . VAL B 1 285 ? -5.977 19.172 -10.164 1 64.75 285 VAL B C 1
ATOM 5286 O O . VAL B 1 285 ? -6.473 20.234 -9.789 1 64.75 285 VAL B O 1
ATOM 5289 N N . MET B 1 286 ? -6.422 18.375 -11.039 1 67.56 286 MET B N 1
ATOM 5290 C CA . MET B 1 286 ? -7.656 18.797 -11.695 1 67.56 286 MET B CA 1
ATOM 5291 C C . MET B 1 286 ? -8.812 18.828 -10.711 1 67.56 286 MET B C 1
ATOM 5293 O O . MET B 1 286 ? -8.938 17.953 -9.852 1 67.56 286 MET B O 1
ATOM 5297 N N . VAL B 1 287 ? -9.594 19.844 -10.867 1 74.94 287 VAL B N 1
ATOM 5298 C CA . VAL B 1 287 ? -10.758 20.031 -10.008 1 74.94 287 VAL B CA 1
ATOM 5299 C C . VAL B 1 287 ? -11.664 18.797 -10.094 1 74.94 287 VAL B C 1
ATOM 5301 O O . VAL B 1 287 ? -12.289 18.406 -9.102 1 74.94 287 VAL B O 1
ATOM 5304 N N . LEU B 1 288 ? -11.641 18.141 -11.234 1 75 288 LEU B N 1
ATOM 5305 C CA . LEU B 1 288 ? -12.484 16.953 -11.422 1 75 288 LEU B CA 1
ATOM 5306 C C . LEU B 1 288 ? -12.047 15.828 -10.492 1 75 288 LEU B C 1
ATOM 5308 O O . LEU B 1 288 ? -12.883 15.039 -10.031 1 75 288 LEU B O 1
ATOM 5312 N N . ALA B 1 289 ? -10.789 15.781 -10.227 1 73.38 289 ALA B N 1
ATOM 5313 C CA . ALA B 1 289 ? -10.297 14.758 -9.312 1 73.38 289 ALA B CA 1
ATOM 5314 C C . ALA B 1 289 ? -10.773 15.008 -7.891 1 73.38 289 ALA B C 1
ATOM 5316 O O . ALA B 1 289 ? -11.195 14.078 -7.195 1 73.38 289 ALA B O 1
ATOM 5317 N N . ALA B 1 290 ? -10.727 16.219 -7.52 1 78.12 290 ALA B N 1
ATOM 5318 C CA . ALA B 1 290 ? -11.203 16.594 -6.188 1 78.12 290 ALA B CA 1
ATOM 5319 C C . ALA B 1 290 ? -12.703 16.344 -6.059 1 78.12 290 ALA B C 1
ATOM 5321 O O . ALA B 1 290 ? -13.172 15.82 -5.043 1 78.12 290 ALA B O 1
ATOM 5322 N N . ARG B 1 291 ? -13.398 16.688 -7.105 1 83.81 291 ARG B N 1
ATOM 5323 C CA . ARG B 1 291 ? -14.844 16.469 -7.125 1 83.81 291 ARG B CA 1
ATOM 5324 C C . ARG B 1 291 ? -15.164 14.984 -7.008 1 83.81 291 ARG B C 1
ATOM 5326 O O . ARG B 1 291 ? -16.047 14.594 -6.238 1 83.81 291 ARG B O 1
ATOM 5333 N N . ALA B 1 292 ? -14.477 14.266 -7.754 1 80.75 292 ALA B N 1
ATOM 5334 C CA . ALA B 1 292 ? -14.719 12.828 -7.75 1 80.75 292 ALA B CA 1
ATOM 5335 C C . ALA B 1 292 ? -14.422 12.227 -6.375 1 80.75 292 ALA B C 1
ATOM 5337 O O . ALA B 1 292 ? -15.141 11.336 -5.91 1 80.75 292 ALA B O 1
ATOM 5338 N N . PHE B 1 293 ? -13.422 12.688 -5.777 1 81.44 293 PHE B N 1
ATOM 5339 C CA . PHE B 1 293 ? -13.047 12.227 -4.445 1 81.44 293 PHE B CA 1
ATOM 5340 C C . PHE B 1 293 ? -14.141 12.539 -3.436 1 81.44 293 PHE B C 1
ATOM 5342 O O . PHE B 1 293 ? -14.555 11.664 -2.668 1 81.44 293 PHE B O 1
ATOM 5349 N N . TYR B 1 294 ? -14.594 13.711 -3.475 1 86.5 294 TYR B N 1
ATOM 5350 C CA . TYR B 1 294 ? -15.656 14.141 -2.572 1 86.5 294 TYR B CA 1
ATOM 5351 C C . TYR B 1 294 ? -16.938 13.352 -2.824 1 86.5 294 TYR B C 1
ATOM 5353 O O . TYR B 1 294 ? -17.578 12.883 -1.882 1 86.5 294 TYR B O 1
ATOM 5361 N N . GLU B 1 295 ? -17.266 13.211 -4.051 1 90.75 295 GLU B N 1
ATOM 5362 C CA . GLU B 1 295 ? -18.5 12.523 -4.402 1 90.75 295 GLU B CA 1
ATOM 5363 C C . GLU B 1 295 ? -18.453 11.047 -4.008 1 90.75 295 GLU B C 1
ATOM 5365 O O . GLU B 1 295 ? -19.453 10.477 -3.596 1 90.75 295 GLU B O 1
ATOM 5370 N N . ARG B 1 296 ? -17.328 10.492 -4.148 1 85.25 296 ARG B N 1
ATOM 5371 C CA . ARG B 1 296 ? -17.172 9.102 -3.723 1 85.25 296 ARG B CA 1
ATOM 5372 C C . ARG B 1 296 ? -17.359 8.969 -2.215 1 85.25 296 ARG B C 1
ATOM 5374 O O . ARG B 1 296 ? -18.016 8.047 -1.745 1 85.25 296 ARG B O 1
ATOM 5381 N N . ALA B 1 297 ? -16.75 9.852 -1.524 1 86.5 297 ALA B N 1
ATOM 5382 C CA . ALA B 1 297 ? -16.906 9.859 -0.073 1 86.5 297 ALA B CA 1
ATOM 5383 C C . ALA B 1 297 ? -18.375 10.086 0.312 1 86.5 297 ALA B C 1
ATOM 5385 O O . ALA B 1 297 ? -18.891 9.43 1.216 1 86.5 297 ALA B O 1
ATOM 5386 N N . LYS B 1 298 ? -18.984 10.984 -0.386 1 93.94 298 LYS B N 1
ATOM 5387 C CA . LYS B 1 298 ? -20.375 11.297 -0.142 1 93.94 298 LYS B CA 1
ATOM 5388 C C . LYS B 1 298 ? -21.266 10.07 -0.362 1 93.94 298 LYS B C 1
ATOM 5390 O O . LYS B 1 298 ? -22.109 9.75 0.48 1 93.94 298 LYS B O 1
ATOM 5395 N N . LYS B 1 299 ? -21 9.414 -1.406 1 92.56 299 LYS B N 1
ATOM 5396 C CA . LYS B 1 299 ? -21.797 8.227 -1.722 1 92.56 299 LYS B CA 1
ATOM 5397 C C . LYS B 1 299 ? -21.594 7.141 -0.666 1 92.56 299 LYS B C 1
ATOM 5399 O O . LYS B 1 299 ? -22.547 6.48 -0.261 1 92.56 299 LYS B O 1
ATOM 5404 N N . LEU B 1 300 ? -20.438 7.008 -0.258 1 89.81 300 LEU B N 1
ATOM 5405 C CA . LEU B 1 300 ? -20.141 6.02 0.771 1 89.81 300 LEU B CA 1
ATOM 5406 C C . LEU B 1 300 ? -20.844 6.363 2.076 1 89.81 300 LEU B C 1
ATOM 5408 O O . LEU B 1 300 ? -21.453 5.492 2.705 1 89.81 300 LEU B O 1
ATOM 5412 N N . GLU B 1 301 ? -20.797 7.555 2.453 1 92.69 301 GLU B N 1
ATOM 5413 C CA . GLU B 1 301 ? -21.453 7.984 3.684 1 92.69 301 GLU B CA 1
ATOM 5414 C C . GLU B 1 301 ? -22.969 7.867 3.574 1 92.69 301 GLU B C 1
ATOM 5416 O O . GLU B 1 301 ? -23.641 7.449 4.523 1 92.69 301 GLU B O 1
ATOM 5421 N N . GLU B 1 302 ? -23.453 8.188 2.471 1 94.81 302 GLU B N 1
ATOM 5422 C CA . GLU B 1 302 ? -24.891 8.039 2.24 1 94.81 302 GLU B CA 1
ATOM 5423 C C . GLU B 1 302 ? -25.344 6.59 2.428 1 94.81 302 GLU B C 1
ATOM 5425 O O . GLU B 1 302 ? -26.406 6.332 2.979 1 94.81 302 GLU B O 1
ATOM 5430 N N . SER B 1 303 ? -24.516 5.738 1.989 1 92.62 303 SER B N 1
ATOM 5431 C CA . SER B 1 303 ? -24.828 4.324 2.133 1 92.62 303 SER B CA 1
ATOM 5432 C C . SER B 1 303 ? -24.875 3.912 3.602 1 92.62 303 SER B C 1
ATOM 5434 O O . SER B 1 303 ? -25.453 2.885 3.947 1 92.62 303 SER B O 1
ATOM 5436 N N . ARG B 1 304 ? -24.391 4.754 4.441 1 92 304 ARG B N 1
ATOM 5437 C CA . ARG B 1 304 ? -24.375 4.5 5.879 1 92 304 ARG B CA 1
ATOM 5438 C C . ARG B 1 304 ? -25.406 5.359 6.598 1 92 304 ARG B C 1
ATOM 5440 O O . ARG B 1 304 ? -25.453 5.383 7.832 1 92 304 ARG B O 1
ATOM 5447 N N . GLY B 1 305 ? -26.109 6.152 5.887 1 95.19 305 GLY B N 1
ATOM 5448 C CA . GLY B 1 305 ? -27.109 7.023 6.469 1 95.19 305 GLY B CA 1
ATOM 5449 C C . GLY B 1 305 ? -26.531 8.297 7.047 1 95.19 305 GLY B C 1
ATOM 5450 O O . GLY B 1 305 ? -27.141 8.922 7.918 1 95.19 305 GLY B O 1
ATOM 5451 N N . VAL B 1 306 ? -25.344 8.625 6.594 1 95.31 306 VAL B N 1
ATOM 5452 C CA . VAL B 1 306 ? -24.672 9.82 7.102 1 95.31 306 VAL B CA 1
ATOM 5453 C C . VAL B 1 306 ? -24.609 10.875 6 1 95.31 306 VAL B C 1
ATOM 5455 O O . VAL B 1 306 ? -24.328 10.555 4.84 1 95.31 306 VAL B O 1
ATOM 5458 N N . GLU B 1 307 ? -24.891 12.078 6.367 1 95.69 307 GLU B N 1
ATOM 5459 C CA . GLU B 1 307 ? -24.656 13.195 5.461 1 95.69 307 GLU B CA 1
ATOM 5460 C C . GLU B 1 307 ? -23.203 13.68 5.547 1 95.69 307 GLU B C 1
ATOM 5462 O O . GLU B 1 307 ? -22.766 14.148 6.598 1 95.69 307 GLU B O 1
ATOM 5467 N N . VAL B 1 308 ? -22.547 13.633 4.441 1 94.75 308 VAL B N 1
ATOM 5468 C CA . VAL B 1 308 ? -21.125 13.953 4.434 1 94.75 308 VAL B CA 1
ATOM 5469 C C . VAL B 1 308 ? -20.906 15.406 4.863 1 94.75 308 VAL B C 1
ATOM 5471 O O . VAL B 1 308 ? -19.906 15.734 5.488 1 94.75 308 VAL B O 1
ATOM 5474 N N . GLU B 1 309 ? -21.859 16.281 4.66 1 94.75 309 GLU B N 1
ATOM 5475 C CA . GLU B 1 309 ? -21.75 17.703 4.941 1 94.75 309 GLU B CA 1
ATOM 5476 C C . GLU B 1 309 ? -21.734 17.969 6.445 1 94.75 309 GLU B C 1
ATOM 5478 O O . GLU B 1 309 ? -21.406 19.078 6.883 1 94.75 309 GLU B O 1
ATOM 5483 N N . ASP B 1 310 ? -22.031 16.969 7.16 1 94.38 310 ASP B N 1
ATOM 5484 C CA . ASP B 1 310 ? -22 17.109 8.609 1 94.38 310 ASP B CA 1
ATOM 5485 C C . ASP B 1 310 ? -20.562 17.281 9.109 1 94.38 310 ASP B C 1
ATOM 5487 O O . ASP B 1 310 ? -20.328 17.812 10.203 1 94.38 310 ASP B O 1
ATOM 5491 N N . TYR B 1 311 ? -19.641 16.781 8.281 1 90.44 311 TYR B N 1
ATOM 5492 C CA . TYR B 1 311 ? -18.266 16.875 8.781 1 90.44 311 TYR B CA 1
ATOM 5493 C C . TYR B 1 311 ? -17.312 17.297 7.668 1 90.44 311 TYR B C 1
ATOM 5495 O O . TYR B 1 311 ? -16.156 17.625 7.93 1 90.44 311 TYR B O 1
ATOM 5503 N N . TRP B 1 312 ? -17.688 17.297 6.465 1 90.25 312 TRP B N 1
ATOM 5504 C CA . TRP B 1 312 ? -16.859 17.656 5.32 1 90.25 312 TRP B CA 1
ATOM 5505 C C . TRP B 1 312 ? -17.578 18.688 4.441 1 90.25 312 TRP B C 1
ATOM 5507 O O . TRP B 1 312 ? -18.609 18.391 3.844 1 90.25 312 TRP B O 1
ATOM 5517 N N . ARG B 1 313 ? -17.016 19.891 4.398 1 91.25 313 ARG B N 1
ATOM 5518 C CA . ARG B 1 313 ? -17.516 20.938 3.521 1 91.25 313 ARG B CA 1
ATOM 5519 C C . ARG B 1 313 ? -16.547 21.219 2.381 1 91.25 313 ARG B C 1
ATOM 5521 O O . ARG B 1 313 ? -15.375 21.547 2.619 1 91.25 313 ARG B O 1
ATOM 5528 N N . TYR B 1 314 ? -17 21.078 1.132 1 89.81 314 TYR B N 1
ATOM 5529 C CA . TYR B 1 314 ? -16.172 21.172 -0.069 1 89.81 314 TYR B CA 1
ATOM 5530 C C . TYR B 1 314 ? -16.547 22.406 -0.879 1 89.81 314 TYR B C 1
ATOM 5532 O O . TYR B 1 314 ? -17.719 22.656 -1.144 1 89.81 314 TYR B O 1
ATOM 5540 N N . PHE B 1 315 ? -15.5 23.203 -1.259 1 87.31 315 PHE B N 1
ATOM 5541 C CA . PHE B 1 315 ? -15.68 24.438 -2.02 1 87.31 315 PHE B CA 1
ATOM 5542 C C . PHE B 1 315 ? -14.797 24.438 -3.264 1 87.31 315 PHE B C 1
ATOM 5544 O O . PHE B 1 315 ? -13.648 24 -3.217 1 87.31 315 PHE B O 1
ATOM 5551 N N . GLU B 1 316 ? -15.328 24.938 -4.348 1 85.44 316 GLU B N 1
ATOM 5552 C CA . GLU B 1 316 ? -14.547 25.188 -5.555 1 85.44 316 GLU B CA 1
ATOM 5553 C C . GLU B 1 316 ? -14.352 26.672 -5.789 1 85.44 316 GLU B C 1
ATOM 5555 O O . GLU B 1 316 ? -15.32 27.438 -5.84 1 85.44 316 GLU B O 1
ATOM 5560 N N . VAL B 1 317 ? -13.148 27.047 -5.895 1 81.19 317 VAL B N 1
ATOM 5561 C CA . VAL B 1 317 ? -12.82 28.453 -5.992 1 81.19 317 VAL B CA 1
ATOM 5562 C C . VAL B 1 317 ? -12.492 28.812 -7.441 1 81.19 317 VAL B C 1
ATOM 5564 O O . VAL B 1 317 ? -11.422 28.469 -7.941 1 81.19 317 VAL B O 1
ATOM 5567 N N . PRO B 1 318 ? -13.336 29.562 -8.039 1 78.5 318 PRO B N 1
ATOM 5568 C CA . PRO B 1 318 ? -13.07 29.922 -9.43 1 78.5 318 PRO B CA 1
ATOM 5569 C C . PRO B 1 318 ? -11.797 30.75 -9.586 1 78.5 318 PRO B C 1
ATOM 5571 O O . PRO B 1 318 ? -11.547 31.656 -8.789 1 78.5 318 PRO B O 1
ATOM 5574 N N . GLY B 1 319 ? -10.977 30.438 -10.562 1 73.81 319 GLY B N 1
ATOM 5575 C CA . GLY B 1 319 ? -9.82 31.25 -10.93 1 73.81 319 GLY B CA 1
ATOM 5576 C C . GLY B 1 319 ? -8.594 30.953 -10.086 1 73.81 319 GLY B C 1
ATOM 5577 O O . GLY B 1 319 ? -7.52 31.516 -10.336 1 73.81 319 GLY B O 1
ATOM 5578 N N . MET B 1 320 ? -8.719 30.141 -9.117 1 72.81 320 MET B N 1
ATOM 5579 C CA . MET B 1 320 ? -7.605 29.828 -8.234 1 72.81 320 MET B CA 1
ATOM 5580 C C . MET B 1 320 ? -6.797 28.656 -8.766 1 72.81 320 MET B C 1
ATOM 5582 O O . MET B 1 320 ? -7.363 27.688 -9.273 1 72.81 320 MET B O 1
ATOM 5586 N N . ASN B 1 321 ? -5.445 28.859 -8.695 1 66.62 321 ASN B N 1
ATOM 5587 C CA . ASN B 1 321 ? -4.539 27.781 -9.07 1 66.62 321 ASN B CA 1
ATOM 5588 C C . ASN B 1 321 ? -4.25 26.844 -7.891 1 66.62 321 ASN B C 1
ATOM 5590 O O . ASN B 1 321 ? -5.023 26.797 -6.934 1 66.62 321 ASN B O 1
ATOM 5594 N N . HIS B 1 322 ? -3.256 25.969 -7.938 1 61.25 322 HIS B N 1
ATOM 5595 C CA . HIS B 1 322 ? -2.959 24.953 -6.941 1 61.25 322 HIS B CA 1
ATOM 5596 C C . HIS B 1 322 ? -2.715 25.562 -5.57 1 61.25 322 HIS B C 1
ATOM 5598 O O . HIS B 1 322 ? -3.303 25.125 -4.578 1 61.25 322 HIS B O 1
ATOM 5604 N N . CYS B 1 323 ? -1.844 26.422 -5.438 1 57.78 323 CYS B N 1
ATOM 5605 C CA . CYS B 1 323 ? -1.549 26.953 -4.113 1 57.78 323 CYS B CA 1
ATOM 5606 C C . CYS B 1 323 ? -1.646 28.469 -4.102 1 57.78 323 CYS B C 1
ATOM 5608 O O . CYS B 1 323 ? -1.732 29.078 -3.035 1 57.78 323 CYS B O 1
ATOM 5610 N N . SER B 1 324 ? -1.421 29.016 -5.223 1 53.97 324 SER B N 1
ATOM 5611 C CA . SER B 1 324 ? -1.433 30.484 -5.254 1 53.97 324 SER B CA 1
ATOM 5612 C C . SER B 1 324 ? -2.387 31 -6.32 1 53.97 324 SER B C 1
ATOM 5614 O O . SER B 1 324 ? -2.57 30.375 -7.363 1 53.97 324 SER B O 1
ATOM 5616 N N . PRO B 1 325 ? -3.195 31.938 -5.805 1 49.47 325 PRO B N 1
ATOM 5617 C CA . PRO B 1 325 ? -4.004 32.531 -6.867 1 49.47 325 PRO B CA 1
ATOM 5618 C C . PRO B 1 325 ? -3.156 33.062 -8.023 1 49.47 325 PRO B C 1
ATOM 5620 O O . PRO B 1 325 ? -2.018 33.5 -7.82 1 49.47 325 PRO B O 1
ATOM 5623 N N . ILE B 1 326 ? -3.555 32.656 -9.211 1 48.62 326 ILE B N 1
ATOM 5624 C CA . ILE B 1 326 ? -2.99 33.438 -10.305 1 48.62 326 ILE B CA 1
ATOM 5625 C C . ILE B 1 326 ? -3.068 34.906 -9.969 1 48.62 326 ILE B C 1
ATOM 5627 O O . ILE B 1 326 ? -4.004 35.375 -9.297 1 48.62 326 ILE B O 1
ATOM 5631 N N . TYR B 1 327 ? -2.016 35.594 -10.195 1 52.41 327 TYR B N 1
ATOM 5632 C CA . TYR B 1 327 ? -2.01 37.031 -9.953 1 52.41 327 TYR B CA 1
ATOM 5633 C C . TYR B 1 327 ? -3.42 37.594 -10.047 1 52.41 327 TYR B C 1
ATOM 5635 O O . TYR B 1 327 ? -4.105 37.406 -11.055 1 52.41 327 TYR B O 1
ATOM 5643 N N . GLY B 1 328 ? -3.912 38.031 -8.844 1 58.31 328 GLY B N 1
ATOM 5644 C CA . GLY B 1 328 ? -5.176 38.75 -8.75 1 58.31 328 GLY B CA 1
ATOM 5645 C C . GLY B 1 328 ? -6.371 37.812 -8.578 1 58.31 328 GLY B C 1
ATOM 5646 O O . GLY B 1 328 ? -7.516 38.25 -8.594 1 58.31 328 GLY B O 1
ATOM 5647 N N . GLY B 1 329 ? -6.098 36.562 -8.391 1 67 329 GLY B N 1
ATOM 5648 C CA . GLY B 1 329 ? -7.258 35.688 -8.281 1 67 329 GLY B CA 1
ATOM 5649 C C . GLY B 1 329 ? -7.793 35.594 -6.867 1 67 329 GLY B C 1
ATOM 5650 O O . GLY B 1 329 ? -7.141 36.031 -5.918 1 67 329 GLY B O 1
ATOM 5651 N N . PRO B 1 330 ? -9.117 35.219 -6.77 1 74.06 330 PRO B N 1
ATOM 5652 C CA . PRO B 1 330 ? -9.766 35.125 -5.461 1 74.06 330 PRO B CA 1
ATOM 5653 C C . PRO B 1 330 ? -9.164 34 -4.586 1 74.06 330 PRO B C 1
ATOM 5655 O O . PRO B 1 330 ? -8.844 32.938 -5.078 1 74.06 330 PRO B O 1
ATOM 5658 N N . TYR B 1 331 ? -8.812 34.406 -3.344 1 77.5 331 TYR B N 1
ATOM 5659 C CA . TYR B 1 331 ? -8.328 33.5 -2.314 1 77.5 331 TYR B CA 1
ATOM 5660 C C . TYR B 1 331 ? -9.297 33.406 -1.146 1 77.5 331 TYR B C 1
ATOM 5662 O O . TYR B 1 331 ? -9.75 34.438 -0.632 1 77.5 331 TYR B O 1
ATOM 5670 N N . PRO B 1 332 ? -9.672 32.156 -0.833 1 80.69 332 PRO B N 1
ATOM 5671 C CA . PRO B 1 332 ? -10.555 32.031 0.33 1 80.69 332 PRO B CA 1
ATOM 5672 C C . PRO B 1 332 ? -9.836 32.312 1.647 1 80.69 332 PRO B C 1
ATOM 5674 O O . PRO B 1 332 ? -9.586 31.375 2.426 1 80.69 332 PRO B O 1
ATOM 5677 N N . TRP B 1 333 ? -9.742 33.531 1.967 1 76.19 333 TRP B N 1
ATOM 5678 C CA . TRP B 1 333 ? -8.883 34 3.047 1 76.19 333 TRP B CA 1
ATOM 5679 C C . TRP B 1 333 ? -9.461 33.625 4.406 1 76.19 333 TRP B C 1
ATOM 5681 O O . TRP B 1 333 ? -8.734 33.531 5.395 1 76.19 333 TRP B O 1
ATOM 5691 N N . ASP B 1 334 ? -10.773 33.375 4.473 1 82 334 ASP B N 1
ATOM 5692 C CA . ASP B 1 334 ? -11.398 33.188 5.773 1 82 334 ASP B CA 1
ATOM 5693 C C . ASP B 1 334 ? -11.641 31.688 6.035 1 82 334 ASP B C 1
ATOM 5695 O O . ASP B 1 334 ? -12.359 31.328 6.969 1 82 334 ASP B O 1
ATOM 5699 N N . ALA B 1 335 ? -11.086 30.828 5.188 1 83.75 335 ALA B N 1
ATOM 5700 C CA . ALA B 1 335 ? -11.336 29.391 5.305 1 83.75 335 ALA B CA 1
ATOM 5701 C C . ALA B 1 335 ? -10.961 28.875 6.688 1 83.75 335 ALA B C 1
ATOM 5703 O O . ALA B 1 335 ? -11.719 28.141 7.316 1 83.75 335 ALA B O 1
ATOM 5704 N N . MET B 1 336 ? -9.828 29.266 7.184 1 83.12 336 MET B N 1
ATOM 5705 C CA . MET B 1 336 ? -9.367 28.797 8.492 1 83.12 336 MET B CA 1
ATOM 5706 C C . MET B 1 336 ? -10.289 29.312 9.602 1 83.12 336 MET B C 1
ATOM 5708 O O . MET B 1 336 ? -10.641 28.562 10.508 1 83.12 336 MET B O 1
ATOM 5712 N N . GLU B 1 337 ? -10.648 30.562 9.516 1 85.06 337 GLU B N 1
ATOM 5713 C CA . GLU B 1 337 ? -11.547 31.125 10.508 1 85.06 337 GLU B CA 1
ATOM 5714 C C . GLU B 1 337 ? -12.898 30.406 10.508 1 85.06 337 GLU B C 1
ATOM 5716 O O . GLU B 1 337 ? -13.469 30.156 11.57 1 85.06 337 GLU B O 1
ATOM 5721 N N . ARG B 1 338 ? -13.359 30.125 9.359 1 89.12 338 ARG B N 1
ATOM 5722 C CA . ARG B 1 338 ? -14.641 29.422 9.242 1 89.12 338 ARG B CA 1
ATOM 5723 C C . ARG B 1 338 ? -14.547 28.016 9.82 1 89.12 338 ARG B C 1
ATOM 5725 O O . ARG B 1 338 ? -15.477 27.547 10.469 1 89.12 338 ARG B O 1
ATOM 5732 N N . LEU B 1 339 ? -13.414 27.375 9.57 1 88.5 339 LEU B N 1
ATOM 5733 C CA . LEU B 1 339 ? -13.195 26.047 10.141 1 88.5 339 LEU B CA 1
ATOM 5734 C C . LEU B 1 339 ? -13.156 26.109 11.664 1 88.5 339 LEU B C 1
ATOM 5736 O O . LEU B 1 339 ? -13.758 25.266 12.336 1 88.5 339 LEU B O 1
ATOM 5740 N N . GLN B 1 340 ? -12.508 27.078 12.18 1 87.38 340 GLN B N 1
ATOM 5741 C CA . GLN B 1 340 ? -12.414 27.25 13.633 1 87.38 340 GLN B CA 1
ATOM 5742 C C . GLN B 1 340 ? -13.789 27.469 14.25 1 87.38 340 GLN B C 1
ATOM 5744 O O . GLN B 1 340 ? -14.109 26.875 15.289 1 87.38 340 GLN B O 1
ATOM 5749 N N . LYS B 1 341 ? -14.555 28.312 13.602 1 93.38 341 LYS B N 1
ATOM 5750 C CA . LYS B 1 341 ? -15.906 28.562 14.094 1 93.38 341 LYS B CA 1
ATOM 5751 C C . LYS B 1 341 ? -16.75 27.297 14.086 1 93.38 341 LYS B C 1
ATOM 5753 O O . LYS B 1 341 ? -17.547 27.062 14.984 1 93.38 341 LYS B O 1
ATOM 5758 N N . TRP B 1 342 ? -16.562 26.516 13.102 1 91.94 342 TRP B N 1
ATOM 5759 C CA . TRP B 1 342 ? -17.281 25.25 13 1 91.94 342 TRP B CA 1
ATOM 5760 C C . TRP B 1 342 ? -16.859 24.297 14.117 1 91.94 342 TRP B C 1
ATOM 5762 O O . TRP B 1 342 ? -17.719 23.75 14.812 1 91.94 342 TRP B O 1
ATOM 5772 N N . VAL B 1 343 ? -15.586 24.141 14.352 1 89.38 343 VAL B N 1
ATOM 5773 C CA . VAL B 1 343 ? -15.039 23.188 15.32 1 89.38 343 VAL B CA 1
ATOM 5774 C C . VAL B 1 343 ? -15.344 23.656 16.734 1 89.38 343 VAL B C 1
ATOM 5776 O O . VAL B 1 343 ? -15.766 22.875 17.594 1 89.38 343 VAL B O 1
ATOM 5779 N N . GLU B 1 344 ? -15.234 24.969 16.984 1 91.5 344 GLU B N 1
ATOM 5780 C CA . GLU B 1 344 ? -15.242 25.484 18.359 1 91.5 344 GLU B CA 1
ATOM 5781 C C . GLU B 1 344 ? -16.641 25.938 18.766 1 91.5 344 GLU B C 1
ATOM 5783 O O . GLU B 1 344 ? -16.984 25.906 19.938 1 91.5 344 GLU B O 1
ATOM 5788 N N . GLU B 1 345 ? -17.469 26.359 17.75 1 95.12 345 GLU B N 1
ATOM 5789 C CA . GLU B 1 345 ? -18.781 26.922 18.078 1 95.12 345 GLU B CA 1
ATOM 5790 C C . GLU B 1 345 ? -19.906 26.141 17.422 1 95.12 345 GLU B C 1
ATOM 5792 O O . GLU B 1 345 ? -21.078 26.422 17.641 1 95.12 345 GLU B O 1
ATOM 5797 N N . GLY B 1 346 ? -19.562 25.234 16.547 1 93.5 346 GLY B N 1
ATOM 5798 C CA . GLY B 1 346 ? -20.578 24.406 15.914 1 93.5 346 GLY B CA 1
ATOM 5799 C C . GLY B 1 346 ? -21.297 25.109 14.773 1 93.5 346 GLY B C 1
ATOM 5800 O O . GLY B 1 346 ? -22.438 24.75 14.438 1 93.5 346 GLY B O 1
ATOM 5801 N N . VAL B 1 347 ? -20.688 26.109 14.203 1 95.5 347 VAL B N 1
ATOM 5802 C CA . VAL B 1 347 ? -21.281 26.859 13.109 1 95.5 347 VAL B CA 1
ATOM 5803 C C . VAL B 1 347 ? -20.656 26.438 11.781 1 95.5 347 VAL B C 1
ATOM 5805 O O . VAL B 1 347 ? -19.625 26.984 11.383 1 95.5 347 VAL B O 1
ATOM 5808 N N . PRO B 1 348 ? -21.266 25.578 11.031 1 94.06 348 PRO B N 1
ATOM 5809 C CA . PRO B 1 348 ? -20.688 25.109 9.773 1 94.06 348 PRO B CA 1
ATOM 5810 C C . PRO B 1 348 ? -20.688 26.188 8.695 1 94.06 348 PRO B C 1
ATOM 5812 O O . PRO B 1 348 ? -21.656 26.953 8.57 1 94.06 348 PRO B O 1
ATOM 5815 N N . PRO B 1 349 ? -19.641 26.25 7.988 1 92.44 349 PRO B N 1
ATOM 5816 C CA . PRO B 1 349 ? -19.625 27.219 6.895 1 92.44 349 PRO B CA 1
ATOM 5817 C C . PRO B 1 349 ? -20.562 26.828 5.746 1 92.44 349 PRO B C 1
ATOM 5819 O O . PRO B 1 349 ? -20.609 25.656 5.363 1 92.44 349 PRO B O 1
ATOM 5822 N N . GLN B 1 350 ? -21.234 27.797 5.234 1 91.81 350 GLN B N 1
ATOM 5823 C CA . GLN B 1 350 ? -22.078 27.594 4.062 1 91.81 350 GLN B CA 1
ATOM 5824 C C . GLN B 1 350 ? -21.469 28.234 2.822 1 91.81 350 GLN B C 1
ATOM 5826 O O . GLN B 1 350 ? -21.875 27.922 1.696 1 91.81 350 GLN B O 1
ATOM 5831 N N . ASP B 1 351 ? -20.625 29.094 3.066 1 90.69 351 ASP B N 1
ATOM 5832 C CA . ASP B 1 351 ? -19.859 29.797 2.033 1 90.69 351 ASP B CA 1
ATOM 5833 C C . ASP B 1 351 ? -18.547 30.312 2.582 1 90.69 351 ASP B C 1
ATOM 5835 O O . ASP B 1 351 ? -18.266 30.203 3.779 1 90.69 351 ASP B O 1
ATOM 5839 N N . LEU B 1 352 ? -17.688 30.719 1.661 1 89.81 352 LEU B N 1
ATOM 5840 C CA . LEU B 1 352 ? -16.422 31.391 1.992 1 89.81 352 LEU B CA 1
ATOM 5841 C C . LEU B 1 352 ? -16.344 32.75 1.311 1 89.81 352 LEU B C 1
ATOM 5843 O O . LEU B 1 352 ? -17.125 33.031 0.407 1 89.81 352 LEU B O 1
ATOM 5847 N N . GLU B 1 353 ? -15.469 33.531 1.863 1 86.19 353 GLU B N 1
ATOM 5848 C CA . GLU B 1 353 ? -15.18 34.812 1.231 1 86.19 353 GLU B CA 1
ATOM 5849 C C . GLU B 1 353 ? -13.828 34.781 0.526 1 86.19 353 GLU B C 1
ATOM 5851 O O . GLU B 1 353 ? -12.805 34.469 1.142 1 86.19 353 GLU B O 1
ATOM 5856 N N . ALA B 1 354 ? -13.891 35.031 -0.739 1 84.81 354 ALA B N 1
ATOM 5857 C CA . ALA B 1 354 ? -12.641 35.062 -1.488 1 84.81 354 ALA B CA 1
ATOM 5858 C C . ALA B 1 354 ? -12.281 36.5 -1.855 1 84.81 354 ALA B C 1
ATOM 5860 O O . ALA B 1 354 ? -13.156 37.281 -2.23 1 84.81 354 ALA B O 1
ATOM 5861 N N . ARG B 1 355 ? -11.016 36.812 -1.656 1 81.25 355 ARG B N 1
ATOM 5862 C CA . ARG B 1 355 ? -10.508 38.156 -1.967 1 81.25 355 ARG B CA 1
ATOM 5863 C C . ARG B 1 355 ? -9.273 38.094 -2.857 1 81.25 355 ARG B C 1
ATOM 5865 O O . ARG B 1 355 ? -8.547 37.094 -2.836 1 81.25 355 ARG B O 1
ATOM 5872 N N . THR B 1 356 ? -9.141 39.156 -3.604 1 78.81 356 THR B N 1
ATOM 5873 C CA . THR B 1 356 ? -7.934 39.219 -4.414 1 78.81 356 THR B CA 1
ATOM 5874 C C . THR B 1 356 ? -6.703 39.406 -3.535 1 78.81 356 THR B C 1
ATOM 5876 O O . THR B 1 356 ? -6.793 40 -2.451 1 78.81 356 THR B O 1
ATOM 5879 N N . VAL B 1 357 ? -5.617 38.844 -4.027 1 74.75 357 VAL B N 1
ATOM 5880 C CA . VAL B 1 357 ? -4.359 38.969 -3.303 1 74.75 357 VAL B CA 1
ATOM 5881 C C . VAL B 1 357 ? -3.441 39.938 -4.051 1 74.75 357 VAL B C 1
ATOM 5883 O O . VAL B 1 357 ? -3.17 39.75 -5.238 1 74.75 357 VAL B O 1
ATOM 5886 N N . GLY B 1 358 ? -3.189 41 -3.455 1 71.44 358 GLY B N 1
ATOM 5887 C CA . GLY B 1 358 ? -2.232 41.969 -3.988 1 71.44 358 GLY B CA 1
ATOM 5888 C C . GLY B 1 358 ? -0.994 42.125 -3.125 1 71.44 358 GLY B C 1
ATOM 5889 O O . GLY B 1 358 ? -0.741 41.281 -2.244 1 71.44 358 GLY B O 1
ATOM 5890 N N . GLU B 1 359 ? -0.08 42.812 -3.572 1 71.06 359 GLU B N 1
ATOM 5891 C CA . GLU B 1 359 ? 1.148 43.094 -2.83 1 71.06 359 GLU B CA 1
ATOM 5892 C C . GLU B 1 359 ? 1.307 44.562 -2.539 1 71.06 359 GLU B C 1
ATOM 5894 O O . GLU B 1 359 ? 1.028 45.406 -3.398 1 71.06 359 GLU B O 1
ATOM 5899 N N . LYS B 1 360 ? 1.393 44.938 -1.25 1 68.75 360 LYS B N 1
ATOM 5900 C CA . LYS B 1 360 ? 1.708 46.281 -0.816 1 68.75 360 LYS B CA 1
ATOM 5901 C C . LYS B 1 360 ? 2.91 46.312 0.122 1 68.75 360 LYS B C 1
ATOM 5903 O O . LYS B 1 360 ? 2.904 45.625 1.157 1 68.75 360 LYS B O 1
ATOM 5908 N N . ASP B 1 361 ? 3.869 47.062 -0.169 1 65.19 361 ASP B N 1
ATOM 5909 C CA . ASP B 1 361 ? 5.074 47.219 0.639 1 65.19 361 ASP B CA 1
ATOM 5910 C C . ASP B 1 361 ? 5.707 45.875 0.967 1 65.19 361 ASP B C 1
ATOM 5912 O O . ASP B 1 361 ? 6.098 45.625 2.109 1 65.19 361 ASP B O 1
ATOM 5916 N N . GLY B 1 362 ? 5.602 44.875 0.055 1 61.75 362 GLY B N 1
ATOM 5917 C CA . GLY B 1 362 ? 6.25 43.594 0.2 1 61.75 362 GLY B CA 1
ATOM 5918 C C 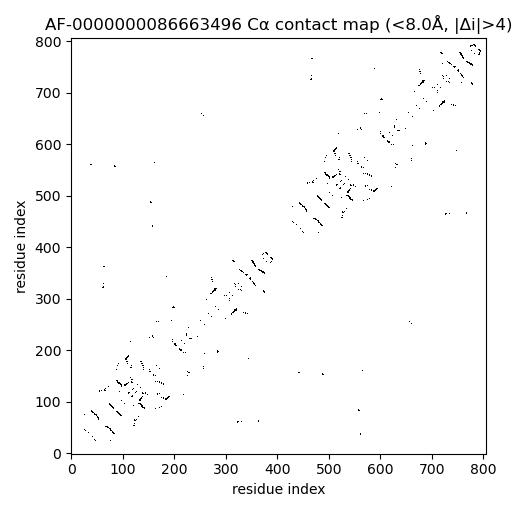. GLY B 1 362 ? 5.406 42.594 0.954 1 61.75 362 GLY B C 1
ATOM 5919 O O . GLY B 1 362 ? 5.887 41.5 1.302 1 61.75 362 GLY B O 1
ATOM 5920 N N . ARG B 1 363 ? 4.258 43.062 1.212 1 63.44 363 ARG B N 1
ATOM 5921 C CA . ARG B 1 363 ? 3.361 42.156 1.93 1 63.44 363 ARG B CA 1
ATOM 5922 C C . ARG B 1 363 ? 2.135 41.844 1.089 1 63.44 363 ARG B C 1
ATOM 5924 O O . ARG B 1 363 ? 1.673 42.656 0.297 1 63.44 363 ARG B O 1
ATOM 5931 N N . LYS B 1 364 ? 1.729 40.688 1.27 1 67.44 364 LYS B N 1
ATOM 5932 C CA . LYS B 1 364 ? 0.473 40.312 0.631 1 67.44 364 LYS B CA 1
ATOM 5933 C C . LYS B 1 364 ? -0.719 40.938 1.338 1 67.44 364 LYS B C 1
ATOM 5935 O O . LYS B 1 364 ? -0.735 41.062 2.566 1 67.44 364 LYS B O 1
ATOM 5940 N N . VAL B 1 365 ? -1.514 41.625 0.512 1 71.31 365 VAL B N 1
ATOM 5941 C CA . VAL B 1 365 ? -2.709 42.25 1.056 1 71.31 365 VAL B CA 1
ATOM 5942 C C . VAL B 1 365 ? -3.947 41.75 0.325 1 71.31 365 VAL B C 1
ATOM 5944 O O . VAL B 1 365 ? -3.877 41.375 -0.854 1 71.31 365 VAL B O 1
ATOM 5947 N N . PHE B 1 366 ? -4.984 41.625 1.066 1 75.19 366 PHE B N 1
ATOM 5948 C CA . PHE B 1 366 ? -6.242 41.188 0.466 1 75.19 366 PHE B CA 1
ATOM 5949 C C . PHE B 1 366 ? -7.047 42.375 -0.034 1 75.19 366 PHE B C 1
ATOM 5951 O O . PHE B 1 366 ? -7.082 43.406 0.616 1 75.19 366 PHE B O 1
ATOM 5958 N N . GLY B 1 367 ? -7.602 42.156 -1.223 1 75.56 367 GLY B N 1
ATOM 5959 C CA . GLY B 1 367 ? -8.484 43.188 -1.769 1 75.56 367 GLY B CA 1
ATOM 5960 C C . GLY B 1 367 ? -9.734 43.406 -0.935 1 75.56 367 GLY B C 1
ATOM 5961 O O . GLY B 1 367 ? -10.055 42.594 -0.066 1 75.56 367 GLY B O 1
ATOM 5962 N N . LYS B 1 368 ? -10.359 44.5 -1.188 1 76.56 368 LYS B N 1
ATOM 5963 C CA . LYS B 1 368 ? -11.508 44.906 -0.392 1 76.56 368 LYS B CA 1
ATOM 5964 C C . LYS B 1 368 ? -12.773 44.156 -0.84 1 76.56 368 LYS B C 1
ATOM 5966 O O . LYS B 1 368 ? -13.648 43.875 -0.024 1 76.56 368 LYS B O 1
ATOM 5971 N N . GLU B 1 369 ? -12.828 43.875 -2.084 1 74.62 369 GLU B N 1
ATOM 5972 C CA . GLU B 1 369 ? -14.047 43.219 -2.592 1 74.62 369 GLU B CA 1
ATOM 5973 C C . GLU B 1 369 ? -13.992 41.719 -2.41 1 74.62 369 GLU B C 1
ATOM 5975 O O . GLU B 1 369 ? -13 41.094 -2.76 1 74.62 369 GLU B O 1
ATOM 5980 N N . ALA B 1 370 ? -15.078 41.312 -1.752 1 75.75 370 ALA B N 1
ATOM 5981 C CA . ALA B 1 370 ? -15.164 39.875 -1.496 1 75.75 370 ALA B CA 1
ATOM 5982 C C . ALA B 1 370 ? -16.109 39.219 -2.482 1 75.75 370 ALA B C 1
ATOM 5984 O O . ALA B 1 370 ? -17.156 39.75 -2.822 1 75.75 370 ALA B O 1
ATOM 5985 N N . ARG B 1 371 ? -15.594 38.125 -3.021 1 82.38 371 ARG B N 1
ATOM 5986 C CA . ARG B 1 371 ? -16.469 37.219 -3.777 1 82.38 371 ARG B CA 1
ATOM 5987 C C . ARG B 1 371 ? -16.891 36.031 -2.934 1 82.38 371 ARG B C 1
ATOM 5989 O O . ARG B 1 371 ? -16.094 35.5 -2.17 1 82.38 371 ARG B O 1
ATOM 5996 N N . ARG B 1 372 ? -18.125 35.812 -3.088 1 86.12 372 ARG B N 1
ATOM 5997 C CA . ARG B 1 372 ? -18.656 34.656 -2.326 1 86.12 372 ARG B CA 1
ATOM 5998 C C . ARG B 1 372 ? -18.359 33.344 -3.027 1 86.12 372 ARG B C 1
ATOM 6000 O O . ARG B 1 372 ? -18.609 33.219 -4.227 1 86.12 372 ARG B O 1
ATOM 6007 N N . VAL B 1 373 ? -17.766 32.406 -2.262 1 89.44 373 VAL B N 1
ATOM 6008 C CA . VAL B 1 373 ? -17.547 31.047 -2.738 1 89.44 373 VAL B CA 1
ATOM 6009 C C . VAL B 1 373 ? -18.562 30.109 -2.086 1 89.44 373 VAL B C 1
ATOM 6011 O O . VAL B 1 373 ? -18.562 29.953 -0.863 1 89.44 373 VAL B O 1
ATOM 6014 N N . CYS B 1 374 ? -19.344 29.5 -2.938 1 91.44 374 CYS B N 1
ATOM 6015 C CA . CYS B 1 374 ? -20.438 28.688 -2.436 1 91.44 374 CYS B CA 1
ATOM 6016 C C . CYS B 1 374 ? -20 27.25 -2.213 1 91.44 374 CYS B C 1
ATOM 6018 O O . CYS B 1 374 ? -19.078 26.766 -2.875 1 91.44 374 CYS B O 1
ATOM 6020 N N . MET B 1 375 ? -20.641 26.672 -1.248 1 92.31 375 MET B N 1
ATOM 6021 C CA . MET B 1 375 ? -20.375 25.266 -1.02 1 92.31 375 MET B CA 1
ATOM 6022 C C . MET B 1 375 ? -20.844 24.422 -2.205 1 92.31 375 MET B C 1
ATOM 6024 O O . MET B 1 375 ? -21.938 24.625 -2.729 1 92.31 375 MET B O 1
ATOM 6028 N N . PHE B 1 376 ? -19.984 23.594 -2.66 1 90.38 376 PHE B N 1
ATOM 6029 C CA . PHE B 1 376 ? -20.328 22.672 -3.738 1 90.38 376 PHE B CA 1
ATOM 6030 C C . PHE B 1 376 ? -21.547 21.844 -3.371 1 90.38 376 PHE B C 1
ATOM 6032 O O . PHE B 1 376 ? -21.656 21.344 -2.246 1 90.38 376 PHE B O 1
ATOM 6039 N N . PRO B 1 377 ? -22.562 21.641 -4.27 1 91.44 377 PRO B N 1
ATOM 6040 C CA . PRO B 1 377 ? -22.469 21.844 -5.719 1 91.44 377 PRO B CA 1
ATOM 6041 C C . PRO B 1 377 ? -23 23.203 -6.16 1 91.44 377 PRO B C 1
ATOM 6043 O O . PRO B 1 377 ? -23.141 23.469 -7.359 1 91.44 377 PRO B O 1
ATOM 6046 N N . LYS B 1 378 ? -23.266 24.078 -5.223 1 89.12 378 LYS B N 1
ATOM 6047 C CA . LYS B 1 378 ? -23.75 25.406 -5.59 1 89.12 378 LYS B CA 1
ATOM 6048 C C . LYS B 1 378 ? -22.625 26.266 -6.195 1 89.12 378 LYS B C 1
ATOM 6050 O O . LYS B 1 378 ? -21.453 26.047 -5.902 1 89.12 378 LYS B O 1
ATOM 6055 N N . GLU B 1 379 ? -23.141 27.172 -7.043 1 83.38 379 GLU B N 1
ATOM 6056 C CA . GLU B 1 379 ? -22.188 28.062 -7.695 1 83.38 379 GLU B CA 1
ATOM 6057 C C . GLU B 1 379 ? -22.531 29.531 -7.395 1 83.38 379 GLU B C 1
ATOM 6059 O O . GLU B 1 379 ? -23.703 29.875 -7.203 1 83.38 379 GLU B O 1
ATOM 6064 N N . GLY B 1 380 ? -21.422 30.266 -7.277 1 79 380 GLY B N 1
ATOM 6065 C CA . GLY B 1 380 ? -21.625 31.688 -7.066 1 79 380 GLY B CA 1
ATOM 6066 C C . GLY B 1 380 ? -22.031 32.438 -8.328 1 79 380 GLY B C 1
ATOM 6067 O O . GLY B 1 380 ? -21.359 32.344 -9.352 1 79 380 GLY B O 1
ATOM 6068 N N . VAL B 1 381 ? -23.203 33.031 -8.281 1 79.38 381 VAL B N 1
ATOM 6069 C CA . VAL B 1 381 ? -23.703 33.812 -9.414 1 79.38 381 VAL B CA 1
ATOM 6070 C C . VAL B 1 381 ? -23.969 35.25 -8.977 1 79.38 381 VAL B C 1
ATOM 6072 O O . VAL B 1 381 ? -24.625 35.5 -7.957 1 79.38 381 VAL B O 1
ATOM 6075 N N . TRP B 1 382 ? -23.25 36.125 -9.734 1 78.5 382 TRP B N 1
ATOM 6076 C CA . TRP B 1 382 ? -23.5 37.531 -9.477 1 78.5 382 TRP B CA 1
ATOM 6077 C C . TRP B 1 382 ? -24.875 37.938 -9.984 1 78.5 382 TRP B C 1
ATOM 6079 O O . TRP B 1 382 ? -25.188 37.781 -11.172 1 78.5 382 TRP B O 1
ATOM 6089 N N . ASP B 1 383 ? -25.75 38.438 -9.125 1 78.31 383 ASP B N 1
ATOM 6090 C CA . ASP B 1 383 ? -27.109 38.812 -9.539 1 78.31 383 ASP B CA 1
ATOM 6091 C C . ASP B 1 383 ? -27.219 40.281 -9.836 1 78.31 383 ASP B C 1
ATOM 6093 O O . ASP B 1 383 ? -28.328 40.812 -9.969 1 78.31 383 ASP B O 1
ATOM 6097 N N . GLY B 1 384 ? -26.156 41 -9.984 1 77.12 384 GLY B N 1
ATOM 6098 C CA . GLY B 1 384 ? -26.156 42.438 -10.25 1 77.12 384 GLY B CA 1
ATOM 6099 C C . GLY B 1 384 ? -25.828 43.25 -9.023 1 77.12 384 GLY B C 1
ATOM 6100 O O . GLY B 1 384 ? -25.391 44.406 -9.133 1 77.12 384 GLY B O 1
ATOM 6101 N N . SER B 1 385 ? -26.109 42.656 -7.828 1 77.19 385 SER B N 1
ATOM 6102 C CA . SER B 1 385 ? -25.875 43.406 -6.586 1 77.19 385 SER B CA 1
ATOM 6103 C C . SER B 1 385 ? -25.031 42.562 -5.613 1 77.19 385 SER B C 1
ATOM 6105 O O . SER B 1 385 ? -24.188 43.125 -4.906 1 77.19 385 SER B O 1
ATOM 6107 N N . GLU B 1 386 ? -25.375 41.344 -5.66 1 77.44 386 GLU B N 1
ATOM 6108 C CA . GLU B 1 386 ? -24.656 40.469 -4.73 1 77.44 386 GLU B CA 1
ATOM 6109 C C . GLU B 1 386 ? -24.406 39.094 -5.344 1 77.44 386 GLU B C 1
ATOM 6111 O O . GLU B 1 386 ? -25.016 38.75 -6.355 1 77.44 386 GLU B O 1
ATOM 6116 N N . TRP B 1 387 ? -23.422 38.438 -4.801 1 79.38 387 TRP B N 1
ATOM 6117 C CA . TRP B 1 387 ? -23.156 37.062 -5.199 1 79.38 387 TRP B CA 1
ATOM 6118 C C . TRP B 1 387 ? -24.125 36.125 -4.504 1 79.38 387 TRP B C 1
ATOM 6120 O O . TRP B 1 387 ? -24.281 36.188 -3.281 1 79.38 387 TRP B O 1
ATOM 6130 N N . ARG B 1 388 ? -24.812 35.312 -5.305 1 82.31 388 ARG B N 1
ATOM 6131 C CA . ARG B 1 388 ? -25.75 34.344 -4.789 1 82.31 388 ARG B CA 1
ATOM 6132 C C . ARG B 1 388 ? -25.297 32.906 -5.125 1 82.31 388 ARG B C 1
ATOM 6134 O O . ARG B 1 388 ? -24.703 32.688 -6.176 1 82.31 388 ARG B O 1
ATOM 6141 N N . CYS B 1 389 ? -25.562 32.031 -4.156 1 88.44 389 CYS B N 1
ATOM 6142 C CA . CYS B 1 389 ? -25.25 30.625 -4.391 1 88.44 389 CYS B CA 1
ATOM 6143 C C . CYS B 1 389 ? -26.453 29.891 -4.965 1 88.44 389 CYS B C 1
ATOM 6145 O O . CYS B 1 389 ? -27.484 29.766 -4.309 1 88.44 389 CYS B O 1
ATOM 6147 N N . LEU B 1 390 ? -26.281 29.422 -6.156 1 83.44 390 LEU B N 1
ATOM 6148 C CA . LEU B 1 390 ? -27.359 28.734 -6.836 1 83.44 390 LEU B CA 1
ATOM 6149 C C . LEU B 1 390 ? -26.922 27.344 -7.277 1 83.44 390 LEU B C 1
ATOM 6151 O O . LEU B 1 390 ? -25.734 27.109 -7.508 1 83.44 390 LEU B O 1
ATOM 6155 N N . LEU B 1 391 ? -27.891 26.391 -7.293 1 85.31 391 LEU B N 1
ATOM 6156 C CA . LEU B 1 391 ? -27.609 25.078 -7.863 1 85.31 391 LEU B CA 1
ATOM 6157 C C . LEU B 1 391 ? -27.406 25.172 -9.375 1 85.31 391 LEU B C 1
ATOM 6159 O O . LEU B 1 391 ? -27.969 26.062 -10.023 1 85.31 391 LEU B O 1
ATOM 6163 N N . PRO B 1 392 ? -26.594 24.203 -9.766 1 75.5 392 PRO B N 1
ATOM 6164 C CA . PRO B 1 392 ? -26.438 24.234 -11.219 1 75.5 392 PRO B CA 1
ATOM 6165 C C . PRO B 1 392 ? -27.766 24.156 -11.961 1 75.5 392 PRO B C 1
ATOM 6167 O O . PRO B 1 392 ? -28.609 23.328 -11.633 1 75.5 392 PRO B O 1
ATOM 6170 N N . GLY B 1 393 ? -27.969 25.031 -12.828 1 70.62 393 GLY B N 1
ATOM 6171 C CA . GLY B 1 393 ? -29.203 25.047 -13.609 1 70.62 393 GLY B CA 1
ATOM 6172 C C . GLY B 1 393 ? -30.25 25.984 -13.031 1 70.62 393 GLY B C 1
ATOM 6173 O O . GLY B 1 393 ? -31.234 26.297 -13.695 1 70.62 393 GLY B O 1
ATOM 6174 N N . GLU B 1 394 ? -30.078 26.328 -11.789 1 70.69 394 GLU B N 1
ATOM 6175 C CA . GLU B 1 394 ? -31.016 27.266 -11.188 1 70.69 394 GLU B CA 1
ATOM 6176 C C . GLU B 1 394 ? -30.812 28.688 -11.734 1 70.69 394 GLU B C 1
ATOM 6178 O O . GLU B 1 394 ? -29.688 29.109 -11.961 1 70.69 394 GLU B O 1
ATOM 6183 N N . LYS B 1 395 ? -31.922 29.266 -12.406 1 62.91 395 LYS B N 1
ATOM 6184 C CA . LYS B 1 395 ? -31.891 30.594 -13 1 62.91 395 LYS B CA 1
ATOM 6185 C C . LYS B 1 395 ? -32.219 31.672 -11.953 1 62.91 395 LYS B C 1
ATOM 6187 O O . LYS B 1 395 ? -32.969 31.406 -11 1 62.91 395 LYS B O 1
ATOM 6192 N N . LEU B 1 396 ? -31.406 32.812 -11.969 1 63.69 396 LEU B N 1
ATOM 6193 C CA . LEU B 1 396 ? -31.719 33.969 -11.148 1 63.69 396 LEU B CA 1
ATOM 6194 C C . LEU B 1 396 ? -33.156 34.438 -11.406 1 63.69 396 LEU B C 1
ATOM 6196 O O . LEU B 1 396 ? -33.656 34.344 -12.531 1 63.69 396 LEU B O 1
ATOM 6200 N N . ASP B 1 397 ? -33.938 34.438 -10.492 1 51.66 397 ASP B N 1
ATOM 6201 C CA . ASP B 1 397 ? -35.25 35.031 -10.711 1 51.66 397 ASP B CA 1
ATOM 6202 C C . ASP B 1 397 ? -35.125 36.406 -11.383 1 51.66 397 ASP B C 1
ATOM 6204 O O . ASP B 1 397 ? -34.438 37.281 -10.875 1 51.66 397 ASP B O 1
ATOM 6208 N N . GLU B 1 398 ? -35.094 36.469 -12.664 1 46.59 398 GLU B N 1
ATOM 6209 C CA . GLU B 1 398 ? -35.094 37.688 -13.461 1 46.59 398 GLU B CA 1
ATOM 6210 C C . GLU B 1 398 ? -36.125 38.688 -12.938 1 46.59 398 GLU B C 1
ATOM 6212 O O . GLU B 1 398 ? -36.25 39.812 -13.445 1 46.59 398 GLU B O 1
ATOM 6217 N N . THR B 1 399 ? -37.062 38.406 -12.07 1 40.56 399 THR B N 1
ATOM 6218 C CA . THR B 1 399 ? -38.062 39.438 -11.922 1 40.56 399 THR B CA 1
ATOM 6219 C C . THR B 1 399 ? -37.406 40.719 -11.406 1 40.56 399 THR B C 1
ATOM 6221 O O . THR B 1 399 ? -38.094 41.75 -11.281 1 40.56 399 THR B O 1
ATOM 6224 N N . ARG B 1 400 ? -36.281 40.812 -10.859 1 38.5 400 ARG B N 1
ATOM 6225 C CA . ARG B 1 400 ? -36 42.125 -10.273 1 38.5 400 ARG B CA 1
ATOM 6226 C C . ARG B 1 400 ? -35.469 43.094 -11.32 1 38.5 400 ARG B C 1
ATOM 6228 O O . ARG B 1 400 ? -35.156 44.25 -11 1 38.5 400 ARG B O 1
ATOM 6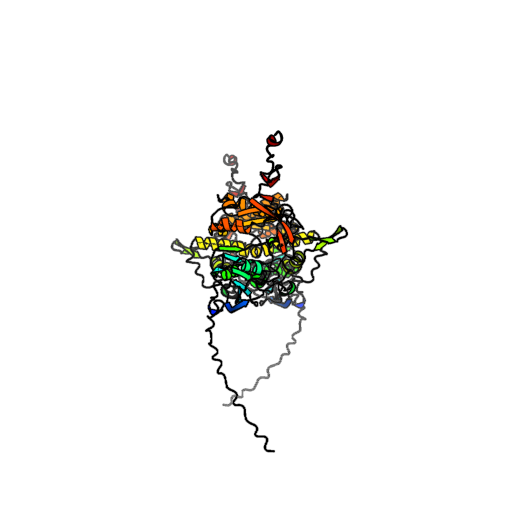235 N N . GLU B 1 401 ? -35.062 42.719 -12.5 1 34 401 GLU B N 1
ATOM 6236 C CA . GLU B 1 401 ? -34.719 43.844 -13.336 1 34 401 GLU B CA 1
ATOM 6237 C C . GLU B 1 401 ? -35.938 44.719 -13.648 1 34 401 GLU B C 1
ATOM 6239 O O . GLU B 1 401 ? -35.812 45.781 -14.281 1 34 401 GLU B O 1
ATOM 6244 N N . GLU B 1 402 ? -37.188 44.219 -13.578 1 30.73 402 GLU B N 1
ATOM 6245 C CA . GLU B 1 402 ? -38.094 45.25 -14.023 1 30.73 402 GLU B CA 1
ATOM 6246 C C . GLU B 1 402 ? -38.219 46.375 -13 1 30.73 402 GLU B C 1
ATOM 6248 O O . GLU B 1 402 ? -38.938 47.344 -13.219 1 30.73 402 GLU B O 1
ATOM 6253 N N . LEU B 1 403 ? -37.594 46.375 -11.773 1 23.02 403 LEU B N 1
ATOM 6254 C CA . LEU B 1 403 ? -37.688 47.719 -11.195 1 23.02 403 LEU B CA 1
ATOM 6255 C C . LEU B 1 403 ? -36.5 48.562 -11.594 1 23.02 403 LEU B C 1
ATOM 6257 O O . LEU B 1 403 ? -35.375 48.062 -11.664 1 23.02 403 LEU B O 1
#

Sequence (806 aa):
MEISLKLPALLLSLLTTTAADAGISQCHPSKFTFPLLPGAAHIRTTAAVVRNYTGHAGWMPDAAVSVPPSGVAPFCNVTTSYTHPGYDFVVSVHVWLPLERQAWNGRFLGVGGGGFVAGDVDGDFMAAGVMGGYAVAATDGGHWKGAPVKEWAVKSKGNLDWERFVEFAFRGVGEMGDVGGAVGGYGYIPGAPLVGLLGLMNVRCDDDGGCEGEPFEVAEDWIKYFVKKDPEFDVGNMTMEEFRDVFRQGVEEFTSAIGTSHDLRRFRERGGKMLMWHGMADQTVMVLAARAFYERAKKLEESRGVEVEDYWRYFEVPGMNHCSPIYGGPYPWDAMERLQKWVEEGVPPQDLEARTVGEKDGRKVFGKEARRVCMFPKEGVWDGSEWRCLLPGEKLDETREELMEISLKLPALLLSLLTTTAADAGISQCHPSKFTFPLLPGAAHIRTTAAVVRNYTGHAGWMPDAAVSVPPSGVAPFCNVTTSYTHPGYDFVVSVHVWLPLERQAWNGRFLGVGGGGFVAGDVDGDFMAAGVMGGYAVAATDGGHWKGAPVKEWAVKSKGNLDWERFVEFAFRGVGEMGDVGGAVGGYGYIPGAPLVGLLGLMNVRCDDDGGCEGEPFEVAEDWIKYFVKKDPEFDVGNMTMEEFRDVFRQGVEEFTSAIGTSHDLRRFRERGGKMLMWHGMADQTVMVLAARAFYERAKKLEESRGVEVEDYWRYFEVPGMNHCSPIYGGPYPWDAMERLQKWVEEGVPPQDLEARTVGEKDGRKVFGKEARRVCMFPKEGVWDGSEWRCLLPGEKLDETREEL